Protein AF-I7LZS6-F1 (afdb_monomer)

Secondary structure (DSSP, 8-state):
-HHHHHHHHHHHHHHHHTT--------------------------------------------------------------PPPP----------HHHHHH-HHHHHHHHHHTTSS--------SSSSGGGSSSS--S-----S----------TTS--GGGPPSPSPPPPPB-------TTHHHH-SSTTTTTHHHHHHHS-TTGGGS-HHHHHS-HHHHGGGGG--HHHHHHHTS-HHHHHHHHHHHHHHHHHHHHTT-HHHHHHHHHHHHTTTSEEEE--HHHHHHHHHHHHHHHHHHHHHHHHHHHHHHHHHHHHHHHHTTS--------------S-HHHHHHHHHHHHHHHHHHHHHHHHHHHHHHHTTSSSSS-SS-TTHHHHHHHHHHHHSTT--HHHHHHHHHHHHHHHHHHHHHHHHHHHHHHHHHHHHS---------------------------------TTHHHHHHHHHHHHHHHHHHHHHTT-S------------HHHHHHHHHHHHTT----S--S---HHHHHHHHHHHHHHHHHHHHHHHHHHHTHHHH----TTTEEEE-STT---HHHHHHHHHHHHHHHHHHHHHHHHHT-HHHHHHHHHHHHHH-TT-HHHHHHHHHHHHTBTT--HHHHHHHHHHHHHHHHHHHH-HHHHT-HHHHHHTT-TTHHHHHHHHHHHHHHHHHHHHHHHHHHHHHHHHHHHHHHHHHHHHHHTT-PPPSHHHH-S-TTTHHHHHHHHHHHHHHHHHHHHHHHHTT-HHHHHHHHHHHHHHHHHHHHHHHHHH--TTSGGG-HHHHHHHHHTT--SSSHHHHHHHHHHHHHHHHHHHHT----HHHHHHHHHHHHHHHHHHHHHHHHHHHTS-THHHHHHHHHHHHHT-HHHHHHHHHHHHHHHHHHHHHHHHT------PPP--

Foldseek 3Di:
DVVVVVVVVVVVVVVVVVVDDDDDDDDDDDDDDDDDDDYDDDDDDDDDDDDDDDDDDDDDDDDDDDDDDDDDDDDDDDDDDDDDDDDDDDDDDDDVVRCVVDVVNVVVCVVVPPPDDDDDDDDDDPDPVVPPPPPPPDDDPPPPPDPDDPPPDDPPQDDPLQFFDAPDAFAFFAADADDDPCCLQLDPCSCVDPCPVVCVVVDPPQVPFFPVVVPDFPLQVCLQVVVPVVLVVLLPDALVSLVVQLSVLRSVLSNCVVVVVLVVSLNSLSSSLSSFKHKDFAPPPVVVVVVVVVVVVVVVVVVVVVVVVVVVVVVVVVVVVVCVVDDDDDDDDDDDDDDDDDPVPVVVVVVVVVVVVVVVVVVVVVVVVVVVVVPPPDDPDPDPPVVPVVVVVVVVVPPPPDDPVNVVVVVVVVVVVVVVVVVVVVVVVVVVVVVCVVVVPDDDDDDDDDDDDDDDDDDDDDDDDDDPPPPPPPVVVVVVVVVVVVVVVVVVVVVVVPDDDDDDDDDDDDDPVVVVVVVVVVVVVVVPPPDDPDDPDVVVVVVVVVVVVVVVVVVVVVVVVCVVCVSSVDNDGPVGIDMDRPPVDDDPVSVVSSLVSSLSSLQSSLVSCVSVSNLVSSLVSLVVSCVSVVLALSSLVSNLSSQLSHPLRALVSLVVNVVSLVSSVVSCVVDCLVVVDQSSVSSNVCNPVPVVSVVSVVSSVVSSVVNLVVLLVVVLVLLVVLLVVVVVCVVCVVVVHHDDPVVLVPDDPVVVCPLVLLLVQLSVLLVVVLVVCVVVVPVVVNVVSVVLNSLSVVLVSVLVVLVPDDLVPQVVPVSSVVSCVVSVPDSVPVVSVSSSVVVSVVSSVVSSVPDPHPVVSSVVSVVVVVVVVVVVVVVVVVVVVPPDCVVVVVVVVVCCVCVDPVNVVVVVVVVVVVVVVVVVVVVVVPPDPPDDDDDD

Structure (mmCIF, N/CA/C/O backbone):
data_AF-I7LZS6-F1
#
_entry.id   AF-I7LZS6-F1
#
loop_
_atom_site.group_PDB
_atom_site.id
_atom_site.type_symbol
_atom_site.label_atom_id
_atom_site.label_alt_id
_atom_site.label_comp_id
_atom_site.label_asym_id
_atom_site.label_entity_id
_atom_site.label_seq_id
_atom_site.pdbx_PDB_ins_code
_atom_site.Cartn_x
_atom_site.Cartn_y
_atom_site.Cartn_z
_atom_site.occupancy
_atom_site.B_iso_or_equiv
_atom_site.auth_seq_id
_atom_site.auth_comp_id
_atom_site.auth_asym_id
_atom_site.auth_atom_id
_atom_site.pdbx_PDB_model_num
ATOM 1 N N . MET A 1 1 ? -13.727 31.837 6.635 1.00 42.34 1 MET A N 1
ATOM 2 C CA . MET A 1 1 ? -14.604 32.737 5.846 1.00 42.34 1 MET A CA 1
ATOM 3 C C . MET A 1 1 ? -14.242 32.747 4.364 1.00 42.34 1 MET A C 1
ATOM 5 O O . MET A 1 1 ? -15.172 32.671 3.575 1.00 42.34 1 MET A O 1
ATOM 9 N N . SER A 1 2 ? -12.957 32.773 3.969 1.00 44.19 2 SER A N 1
ATOM 10 C CA . SER A 1 2 ? -12.529 32.636 2.556 1.00 44.19 2 SER A CA 1
ATOM 11 C C . SER A 1 2 ? -13.251 31.507 1.811 1.00 44.19 2 SER A C 1
ATOM 13 O O . SER A 1 2 ? -13.879 31.766 0.795 1.00 44.19 2 SER A O 1
ATOM 15 N N . PHE A 1 3 ? -13.297 30.309 2.397 1.00 35.56 3 PHE A N 1
ATOM 16 C CA . PHE A 1 3 ? -13.904 29.115 1.794 1.00 35.56 3 PHE A CA 1
ATOM 17 C C . PHE A 1 3 ? -15.393 29.250 1.398 1.00 35.56 3 PHE A C 1
ATOM 19 O O . PHE A 1 3 ? -15.853 28.566 0.489 1.00 35.56 3 PHE A O 1
ATOM 26 N N . GLN A 1 4 ? -16.166 30.134 2.049 1.00 41.03 4 GLN A N 1
ATOM 27 C CA . GLN A 1 4 ? -17.543 30.433 1.620 1.00 41.03 4 GLN A CA 1
ATOM 28 C C . GLN A 1 4 ? -17.563 31.420 0.450 1.00 41.03 4 GLN A C 1
ATOM 30 O O . GLN A 1 4 ? -18.271 31.170 -0.517 1.00 41.03 4 GLN A O 1
ATOM 35 N N . SER A 1 5 ? -16.722 32.459 0.481 1.00 46.31 5 SER A N 1
ATOM 36 C CA . SER A 1 5 ? -16.528 33.367 -0.660 1.00 46.31 5 SER A CA 1
ATOM 37 C C . SER A 1 5 ? -16.043 32.612 -1.904 1.00 46.31 5 SER A C 1
ATOM 39 O O . SER A 1 5 ? -16.536 32.841 -3.002 1.00 46.31 5 SER A O 1
ATOM 41 N N . GLU A 1 6 ? -15.126 31.657 -1.752 1.00 57.31 6 GLU A N 1
ATOM 42 C CA . GLU A 1 6 ? -14.638 30.809 -2.846 1.00 57.31 6 GLU A CA 1
ATOM 43 C C . GLU A 1 6 ? -15.743 29.888 -3.384 1.00 57.31 6 GLU A C 1
ATOM 45 O O . GLU A 1 6 ? -15.916 29.794 -4.599 1.00 57.31 6 GLU A O 1
ATOM 50 N N . LYS A 1 7 ? -16.560 29.282 -2.508 1.00 54.41 7 LYS A N 1
ATOM 51 C CA . LYS A 1 7 ? -17.720 28.470 -2.915 1.00 54.41 7 LYS A CA 1
ATOM 52 C C . LYS A 1 7 ? -18.797 29.298 -3.626 1.00 54.41 7 LYS A C 1
ATOM 54 O O . LYS A 1 7 ? -19.338 28.847 -4.632 1.00 54.41 7 LYS A O 1
ATOM 59 N N . GLU A 1 8 ? -19.088 30.505 -3.148 1.00 53.78 8 GLU A N 1
ATOM 60 C CA . GLU A 1 8 ? -20.055 31.425 -3.761 1.00 53.78 8 GLU A CA 1
ATOM 61 C C . GLU A 1 8 ? -19.551 31.945 -5.114 1.00 53.78 8 GLU A C 1
ATOM 63 O O . GLU A 1 8 ? -20.286 31.886 -6.098 1.00 53.78 8 GLU A O 1
ATOM 68 N N . ASN A 1 9 ? -18.275 32.335 -5.222 1.00 55.50 9 ASN A N 1
ATOM 69 C CA . ASN A 1 9 ? -17.659 32.702 -6.501 1.00 55.50 9 ASN A CA 1
ATOM 70 C C . ASN A 1 9 ? -17.608 31.520 -7.486 1.00 55.50 9 ASN A C 1
ATOM 72 O O . ASN A 1 9 ? -17.803 31.720 -8.685 1.00 55.50 9 ASN A O 1
ATOM 76 N N . PHE A 1 10 ? -17.386 30.287 -7.021 1.00 60.31 10 PHE A N 1
ATOM 77 C CA . PHE A 1 10 ? -17.415 29.091 -7.871 1.00 60.31 10 PHE A CA 1
ATOM 78 C C . PHE A 1 10 ? -18.826 28.799 -8.407 1.00 60.31 10 PHE A C 1
ATOM 80 O O . PHE A 1 10 ? -18.997 28.573 -9.606 1.00 60.31 10 PHE A O 1
ATOM 87 N N . ILE A 1 11 ? -19.850 28.882 -7.549 1.00 54.03 11 ILE A N 1
ATOM 88 C CA . ILE A 1 11 ? -21.259 28.737 -7.945 1.00 54.03 11 ILE A CA 1
ATOM 89 C C . ILE A 1 11 ? -21.671 29.858 -8.911 1.00 54.03 11 ILE A C 1
ATOM 91 O O . ILE A 1 11 ? -22.313 29.580 -9.922 1.00 54.03 11 ILE A O 1
ATOM 95 N N . GLN A 1 12 ? -21.252 31.103 -8.669 1.00 51.78 12 GLN A N 1
ATOM 96 C CA . GLN A 1 12 ? -21.543 32.227 -9.561 1.00 51.78 12 GLN A CA 1
ATOM 97 C C . GLN A 1 12 ? -20.891 32.045 -10.945 1.00 51.78 12 GLN A C 1
ATOM 99 O O . GLN A 1 12 ? -21.559 32.219 -11.961 1.00 51.78 12 GLN A O 1
ATOM 104 N N . ASN A 1 13 ? -19.631 31.593 -11.008 1.00 50.12 13 ASN A N 1
ATOM 105 C CA . ASN A 1 13 ? -18.961 31.266 -12.275 1.00 50.12 13 ASN A CA 1
ATOM 106 C C . ASN A 1 13 ? -19.637 30.107 -13.036 1.00 50.12 13 ASN A C 1
ATOM 108 O O . ASN A 1 13 ? -19.650 30.111 -14.268 1.00 50.12 13 ASN A O 1
ATOM 112 N N . LEU A 1 14 ? -20.218 29.126 -12.334 1.00 48.38 14 LEU A N 1
ATOM 113 C CA . LEU A 1 14 ? -21.037 28.075 -12.954 1.00 48.38 14 LEU A CA 1
ATOM 114 C C . LEU A 1 14 ? -22.351 28.634 -13.518 1.00 48.38 14 LEU A C 1
ATOM 116 O O . LEU A 1 14 ? -22.695 28.342 -14.662 1.00 48.38 14 LEU A O 1
ATOM 120 N N . VAL A 1 15 ? -23.050 29.475 -12.751 1.00 55.31 15 VAL A N 1
ATOM 121 C CA . VAL A 1 15 ? -24.301 30.128 -13.171 1.00 55.31 15 VAL A CA 1
ATOM 122 C C . VAL A 1 15 ? -24.087 31.038 -14.383 1.00 55.31 15 VAL A C 1
ATOM 124 O O . VAL A 1 15 ? -24.907 31.031 -15.298 1.00 55.31 15 VAL A O 1
ATOM 127 N N . ASP A 1 16 ? -22.988 31.790 -14.434 1.00 47.75 16 ASP A N 1
ATOM 128 C CA . ASP A 1 16 ? -22.730 32.704 -15.549 1.00 47.75 16 ASP A CA 1
ATOM 129 C C . ASP A 1 16 ? -22.165 31.992 -16.792 1.00 47.75 16 ASP A C 1
ATOM 131 O O . ASP A 1 16 ? -22.465 32.415 -17.910 1.00 47.75 16 ASP A O 1
ATOM 135 N N . ARG A 1 17 ? -21.487 30.840 -16.644 1.00 46.38 17 ARG A N 1
ATOM 136 C CA . ARG A 1 17 ? -21.234 29.917 -17.772 1.00 46.38 17 ARG A CA 1
ATOM 137 C C . ARG A 1 17 ? -22.526 29.321 -18.332 1.00 46.38 17 ARG A C 1
ATOM 139 O O . ARG A 1 17 ? -22.707 29.308 -19.546 1.00 46.38 17 ARG A O 1
ATOM 146 N N . ALA A 1 18 ? -23.454 28.904 -17.470 1.00 43.97 18 ALA A N 1
ATOM 147 C CA . ALA A 1 18 ? -24.757 28.368 -17.876 1.00 43.97 18 ALA A CA 1
ATOM 148 C C . ALA A 1 18 ? -25.680 29.405 -18.559 1.00 43.97 18 ALA A C 1
ATOM 150 O O . ALA A 1 18 ? -26.735 29.046 -19.075 1.00 43.97 18 ALA A O 1
ATOM 151 N N . ARG A 1 19 ? -25.303 30.692 -18.576 1.00 43.16 19 ARG A N 1
ATOM 152 C CA . ARG A 1 19 ? -26.095 31.800 -19.142 1.00 43.16 19 ARG A CA 1
ATOM 153 C C . ARG A 1 19 ? -25.705 32.230 -20.559 1.00 43.16 19 ARG A C 1
ATOM 155 O O . ARG A 1 19 ? -26.284 33.196 -21.053 1.00 43.16 19 ARG A O 1
ATOM 162 N N . GLY A 1 20 ? -24.774 31.527 -21.211 1.00 38.62 20 GLY A N 1
ATOM 163 C CA . GLY A 1 20 ? -24.638 31.509 -22.675 1.00 38.62 20 GLY A CA 1
ATOM 164 C C . GLY A 1 20 ? -24.562 32.878 -23.364 1.00 38.62 20 GLY A C 1
ATOM 165 O O . GLY A 1 20 ? -25.341 33.150 -24.275 1.00 38.62 20 GLY A O 1
ATOM 166 N N . LYS A 1 21 ? -23.641 33.754 -22.941 1.00 31.75 21 LYS A N 1
ATOM 167 C CA . LYS A 1 21 ? -23.394 35.048 -23.604 1.00 31.75 21 LYS A CA 1
ATOM 168 C C . LYS A 1 21 ? -22.015 35.096 -24.248 1.00 31.75 21 LYS A C 1
ATOM 170 O O . LYS A 1 21 ? -21.031 35.435 -23.595 1.00 31.75 21 LYS A O 1
ATOM 175 N N . ASN A 1 22 ? -21.977 34.809 -25.546 1.00 36.31 22 ASN A N 1
ATOM 176 C CA . ASN A 1 22 ? -20.806 35.058 -26.379 1.00 36.31 22 ASN A CA 1
ATOM 177 C C . ASN A 1 22 ? -20.503 36.562 -26.432 1.00 36.31 22 ASN A C 1
ATOM 179 O O . ASN A 1 22 ? -21.412 37.383 -26.559 1.00 36.31 22 ASN A O 1
ATOM 183 N N . TYR A 1 23 ? -19.217 36.901 -26.401 1.00 30.69 23 TYR A N 1
ATOM 184 C CA . TYR A 1 23 ? -18.709 38.199 -26.831 1.00 30.69 23 TYR A CA 1
ATOM 185 C C . TYR A 1 23 ? -17.521 37.965 -27.759 1.00 30.69 23 TYR A C 1
ATOM 187 O O . TYR A 1 23 ? -16.428 37.621 -27.309 1.00 30.69 23 TYR A O 1
ATOM 195 N N . ASP A 1 24 ? -17.745 38.154 -29.058 1.00 34.53 24 ASP A N 1
ATOM 196 C CA . ASP A 1 24 ? -16.666 38.214 -30.037 1.00 34.53 24 ASP A CA 1
ATOM 197 C C . ASP A 1 24 ? -15.739 39.397 -29.734 1.00 34.53 24 ASP A C 1
ATOM 199 O O . ASP A 1 24 ? -16.191 40.501 -29.415 1.00 34.53 24 ASP A O 1
ATOM 203 N N . SER A 1 25 ? -14.431 39.190 -29.885 1.00 30.09 25 SER A N 1
ATOM 204 C CA . SER A 1 25 ? -13.450 40.277 -29.889 1.00 30.09 25 SER A CA 1
ATOM 205 C C . SER A 1 25 ? -12.457 40.072 -31.029 1.00 30.09 25 SER A C 1
ATOM 207 O O . SER A 1 25 ? -11.604 39.190 -31.006 1.00 30.09 25 SER A O 1
ATOM 209 N N . ASN A 1 26 ? -12.606 40.880 -32.077 1.00 29.48 26 ASN A N 1
ATOM 210 C CA . ASN A 1 26 ? -11.745 40.855 -33.251 1.00 29.48 26 ASN A CA 1
ATOM 211 C C . ASN A 1 26 ? -11.574 42.293 -33.772 1.00 29.48 26 ASN A C 1
ATOM 213 O O . ASN A 1 26 ? -12.529 43.068 -33.746 1.00 29.48 26 ASN A O 1
ATOM 217 N N . SER A 1 27 ? -10.375 42.640 -34.260 1.00 28.91 27 SER A N 1
ATOM 218 C CA . SER A 1 27 ? -9.952 44.016 -34.615 1.00 28.91 27 SER A CA 1
ATOM 219 C C . SER A 1 27 ? -9.801 44.974 -33.395 1.00 28.91 27 SER A C 1
ATOM 221 O O . SER A 1 27 ? -10.458 44.807 -32.378 1.00 28.91 27 SER A O 1
ATOM 223 N N . THR A 1 28 ? -8.932 46.000 -33.372 1.00 28.56 28 THR A N 1
ATOM 224 C CA . THR A 1 28 ? -8.166 46.655 -34.458 1.00 28.56 28 THR A CA 1
ATOM 225 C C . THR A 1 28 ? -6.786 47.155 -33.985 1.00 28.56 28 THR A C 1
ATOM 227 O O . THR A 1 28 ? -6.570 47.384 -32.799 1.00 28.56 28 THR A O 1
ATOM 230 N N . LYS A 1 29 ? -5.861 47.385 -34.930 1.00 30.92 29 LYS A N 1
ATOM 231 C CA . LYS A 1 29 ? -4.573 48.089 -34.740 1.00 30.92 29 LYS A CA 1
ATOM 232 C C . LYS A 1 29 ? -4.753 49.599 -34.490 1.00 30.92 29 LYS A C 1
ATOM 234 O O . LYS A 1 29 ? -5.613 50.192 -35.135 1.00 30.92 29 LYS A O 1
ATOM 239 N N . SER A 1 30 ? -3.799 50.229 -33.797 1.00 26.92 30 SER A N 1
ATOM 240 C CA . SER A 1 30 ? -3.076 51.421 -34.303 1.00 26.92 30 SER A CA 1
ATOM 241 C C . SER A 1 30 ? -1.838 51.764 -33.452 1.00 26.92 30 SER A C 1
ATOM 243 O O . SER A 1 30 ? -1.676 51.285 -32.332 1.00 26.92 30 SER A O 1
ATOM 245 N N . GLU A 1 31 ? -0.931 52.563 -34.017 1.00 30.94 31 GLU A N 1
ATOM 246 C CA . GLU A 1 31 ? 0.273 53.103 -33.364 1.00 30.94 31 GLU A CA 1
ATOM 247 C C . GLU A 1 31 ? -0.015 54.469 -32.703 1.00 30.94 31 GLU A C 1
ATOM 249 O O . GLU A 1 31 ? -0.933 55.160 -33.142 1.00 30.94 31 GLU A O 1
ATOM 254 N N . LEU A 1 32 ? 0.818 54.923 -31.743 1.00 26.80 32 LEU A N 1
ATOM 255 C CA . LEU A 1 32 ? 1.656 56.140 -31.904 1.00 26.80 32 LEU A CA 1
ATOM 256 C C . LEU A 1 32 ? 2.418 56.604 -30.635 1.00 26.80 32 LEU A C 1
ATOM 258 O O . LEU A 1 32 ? 1.889 56.737 -29.540 1.00 26.80 32 LEU A O 1
ATOM 262 N N . THR A 1 33 ? 3.693 56.910 -30.882 1.00 29.58 33 THR A N 1
ATOM 263 C CA . THR A 1 33 ? 4.675 57.797 -30.213 1.00 29.58 33 THR A CA 1
ATOM 264 C C . THR A 1 33 ? 4.335 58.657 -28.976 1.00 29.58 33 THR A C 1
ATOM 266 O O . THR A 1 33 ? 3.347 59.382 -28.937 1.00 29.58 33 THR A O 1
ATOM 269 N N . HIS A 1 34 ? 5.349 58.762 -28.101 1.00 30.89 34 HIS A N 1
ATOM 270 C CA . HIS A 1 34 ? 5.691 59.871 -27.185 1.00 30.89 34 HIS A CA 1
ATOM 271 C C . HIS A 1 34 ? 4.971 61.234 -27.339 1.00 30.89 34 HIS A C 1
ATOM 273 O O . HIS A 1 34 ? 5.077 61.876 -28.388 1.00 30.89 34 HIS A O 1
ATOM 279 N N . LYS A 1 35 ? 4.584 61.824 -26.192 1.00 28.56 35 LYS A N 1
ATOM 280 C CA . LYS A 1 35 ? 5.120 63.135 -25.745 1.00 28.56 35 LYS A CA 1
ATOM 281 C C . LYS A 1 35 ? 4.900 63.409 -24.250 1.00 28.56 35 LYS A C 1
ATOM 283 O O . LYS A 1 35 ? 4.022 62.831 -23.624 1.00 28.56 35 LYS A O 1
ATOM 288 N N . ASN A 1 36 ? 5.724 64.300 -23.693 1.00 31.61 36 ASN A N 1
ATOM 289 C CA . ASN A 1 36 ? 5.652 64.760 -22.300 1.00 31.61 36 ASN A CA 1
ATOM 290 C C . ASN A 1 36 ? 4.546 65.809 -22.106 1.00 31.61 36 ASN A C 1
ATOM 292 O O . ASN A 1 36 ? 4.428 66.697 -22.952 1.00 31.61 36 ASN A O 1
ATOM 296 N N . MET A 1 37 ? 3.922 65.858 -20.923 1.00 26.47 37 MET A N 1
ATOM 297 C CA . MET A 1 37 ? 3.641 67.139 -20.252 1.00 26.47 37 MET A CA 1
ATOM 298 C C . MET A 1 37 ? 3.511 66.996 -18.722 1.00 26.47 37 MET A C 1
ATOM 300 O O . MET A 1 37 ? 3.674 65.901 -18.193 1.00 26.47 37 MET A O 1
ATOM 304 N N . LYS A 1 38 ? 3.358 68.126 -18.014 1.00 30.02 38 LYS A N 1
ATOM 305 C CA . LYS A 1 38 ? 3.457 68.259 -16.546 1.00 30.02 38 LYS A CA 1
ATOM 306 C C . LYS A 1 38 ? 2.114 68.642 -15.911 1.00 30.02 38 LYS A C 1
ATOM 308 O O . LYS A 1 38 ? 1.359 69.379 -16.537 1.00 30.02 38 LYS A O 1
ATOM 313 N N . GLY A 1 39 ? 1.969 68.336 -14.619 1.00 27.84 39 GLY A N 1
ATOM 314 C CA . GLY A 1 39 ? 0.964 68.923 -13.719 1.00 27.84 39 GLY A CA 1
ATOM 315 C C . GLY A 1 39 ? -0.399 68.219 -13.747 1.00 27.84 39 GLY A C 1
ATOM 316 O O . GLY A 1 39 ? -0.687 67.488 -14.689 1.00 27.84 39 GLY A O 1
ATOM 317 N N . SER A 1 40 ? -1.250 68.395 -12.736 1.00 27.92 40 SER A N 1
ATOM 318 C CA . SER A 1 40 ? -1.052 69.076 -11.437 1.00 27.92 40 SER A CA 1
ATOM 319 C C . SER A 1 40 ? -2.035 68.522 -10.394 1.00 27.92 40 SER A C 1
ATOM 321 O O . SER A 1 40 ? -2.967 67.808 -10.754 1.00 27.92 40 SER A O 1
ATOM 323 N N . GLU A 1 41 ? -1.806 68.828 -9.117 1.00 30.72 41 GLU A N 1
ATOM 324 C CA . GLU A 1 41 ? -2.663 68.425 -7.990 1.00 30.72 41 GLU A CA 1
ATOM 325 C C . GLU A 1 41 ? -3.997 69.208 -7.951 1.00 30.72 41 GLU A C 1
ATOM 327 O O . GLU A 1 41 ? -4.042 70.334 -8.444 1.00 30.72 41 GLU A O 1
ATOM 332 N N . ASP A 1 42 ? -5.020 68.581 -7.344 1.00 35.25 42 ASP A N 1
ATOM 333 C CA . ASP A 1 42 ? -6.310 69.090 -6.812 1.00 35.25 42 ASP A CA 1
ATOM 334 C C . ASP A 1 42 ? -7.236 69.928 -7.750 1.00 35.25 42 ASP A C 1
ATOM 336 O O . ASP A 1 42 ? -6.805 70.789 -8.506 1.00 35.25 42 ASP A O 1
ATOM 340 N N . ASP A 1 43 ? -8.569 69.751 -7.787 1.00 30.53 43 ASP A N 1
ATOM 341 C CA . ASP A 1 43 ? -9.483 69.835 -6.634 1.00 30.53 43 ASP A CA 1
ATOM 342 C C . ASP A 1 43 ? -10.947 69.380 -6.958 1.00 30.53 43 ASP A C 1
ATOM 344 O O . ASP A 1 43 ? -11.482 69.733 -8.009 1.00 30.53 43 ASP A O 1
ATOM 348 N N . CYS A 1 44 ? -11.618 68.715 -5.995 1.00 24.67 44 CYS A N 1
ATOM 349 C CA . CYS A 1 44 ? -13.088 68.682 -5.742 1.00 24.67 44 CYS A CA 1
ATOM 350 C C . CYS A 1 44 ? -14.114 68.237 -6.840 1.00 24.67 44 CYS A C 1
ATOM 352 O O . CYS A 1 44 ? -13.734 67.927 -7.966 1.00 24.67 44 CYS A O 1
ATOM 354 N N . PRO A 1 45 ? -15.458 68.221 -6.575 1.00 51.62 45 PRO A N 1
ATOM 355 C CA . PRO A 1 45 ? -16.213 68.231 -5.291 1.00 51.62 45 PRO A CA 1
ATOM 356 C C . PRO A 1 45 ? -17.379 67.193 -5.175 1.00 51.62 45 PRO A C 1
ATOM 358 O O . PRO A 1 45 ? -18.002 66.861 -6.177 1.00 51.62 45 PRO A O 1
ATOM 361 N N . TYR A 1 46 ? -17.811 66.809 -3.953 1.00 29.72 46 TYR A N 1
ATOM 362 C CA . TYR A 1 46 ? -19.132 67.184 -3.359 1.00 29.72 46 TYR A CA 1
ATOM 363 C C . TYR A 1 46 ? -19.435 66.556 -1.971 1.00 29.72 46 TYR A C 1
ATOM 365 O O . TYR A 1 46 ? -18.865 65.551 -1.564 1.00 29.72 46 TYR A O 1
ATOM 373 N N . LEU A 1 47 ? -20.351 67.205 -1.239 1.00 33.97 47 LEU A N 1
ATOM 374 C CA . LEU A 1 47 ? -20.816 66.936 0.142 1.00 33.97 47 LEU A CA 1
ATOM 375 C C . LEU A 1 47 ? -22.206 66.214 0.138 1.00 33.97 47 LEU A C 1
ATOM 377 O O . LEU A 1 47 ? -22.749 65.997 -0.938 1.00 33.97 47 LEU A O 1
ATOM 381 N N . GLN A 1 48 ? -22.884 65.833 1.243 1.00 32.03 48 GLN A N 1
ATOM 382 C CA . GLN A 1 48 ? -23.133 66.603 2.480 1.00 32.03 48 GLN A CA 1
ATOM 383 C C . GLN A 1 48 ? -23.865 65.819 3.611 1.00 32.03 48 GLN A C 1
ATOM 385 O O . GLN A 1 48 ? -24.458 64.778 3.358 1.00 32.03 48 GLN A O 1
ATOM 390 N N . ASN A 1 49 ? -23.924 66.436 4.813 1.00 28.78 49 ASN A N 1
ATOM 391 C CA . ASN A 1 49 ? -24.691 66.101 6.047 1.00 28.78 49 ASN A CA 1
ATOM 392 C C . ASN A 1 49 ? -24.027 65.104 7.042 1.00 28.78 49 ASN A C 1
ATOM 394 O O . ASN A 1 49 ? -23.448 64.120 6.614 1.00 28.78 49 ASN A O 1
ATOM 398 N N . ASN A 1 50 ? -24.062 65.289 8.381 1.00 29.03 50 ASN A N 1
ATOM 399 C CA . ASN A 1 50 ? -24.623 66.391 9.202 1.00 29.03 50 ASN A CA 1
ATOM 400 C C . ASN A 1 50 ? -23.849 66.662 10.535 1.00 29.03 50 ASN A C 1
ATOM 402 O O . ASN A 1 50 ? -22.797 66.074 10.760 1.00 29.03 50 ASN A O 1
ATOM 406 N N . LYS A 1 51 ? -24.286 67.637 11.363 1.00 38.69 51 LYS A N 1
ATOM 407 C CA . LYS A 1 51 ? -23.510 68.303 12.463 1.00 38.69 51 LYS A CA 1
ATOM 408 C C . LYS A 1 51 ? -24.427 68.583 13.708 1.00 38.69 51 LYS A C 1
ATOM 410 O O . LYS A 1 51 ? -25.622 68.358 13.575 1.00 38.69 51 LYS A O 1
ATOM 415 N N . LYS A 1 52 ? -24.063 69.101 14.912 1.00 36.88 52 LYS A N 1
ATOM 416 C CA . LYS A 1 52 ? -22.839 69.715 15.519 1.00 36.88 52 LYS A CA 1
ATOM 417 C C . LYS A 1 52 ? -22.946 69.833 17.083 1.00 36.88 52 LYS A C 1
ATOM 419 O O . LYS A 1 52 ? -23.853 70.533 17.523 1.00 36.88 52 LYS A O 1
ATOM 424 N N . ALA A 1 53 ? -22.021 69.317 17.921 1.00 31.38 53 ALA A N 1
ATOM 425 C CA . ALA A 1 53 ? -21.876 69.688 19.366 1.00 31.38 53 ALA A CA 1
ATOM 426 C C . ALA A 1 53 ? -20.582 69.132 20.039 1.00 31.38 53 ALA A C 1
ATOM 428 O O . ALA A 1 53 ? -20.044 68.166 19.512 1.00 31.38 53 ALA A O 1
ATOM 429 N N . LYS A 1 54 ? -20.100 69.574 21.227 1.00 36.44 54 LYS A N 1
ATOM 430 C CA . LYS A 1 54 ? -19.757 70.935 21.744 1.00 36.44 54 LYS A CA 1
ATOM 431 C C . LYS A 1 54 ? -18.994 70.839 23.108 1.00 36.44 54 LYS A C 1
ATOM 433 O O . LYS A 1 54 ? -19.390 70.036 23.936 1.00 36.44 54 LYS A O 1
ATOM 438 N N . ASP A 1 55 ? -18.026 71.742 23.346 1.00 31.89 55 ASP A N 1
ATOM 439 C CA . ASP A 1 55 ? -17.571 72.311 24.652 1.00 31.89 55 ASP A CA 1
ATOM 440 C C . ASP A 1 55 ? -16.755 71.530 25.748 1.00 31.89 55 ASP A C 1
ATOM 442 O O . ASP A 1 55 ? -17.145 70.478 26.233 1.00 31.89 55 ASP A O 1
ATOM 446 N N . VAL A 1 56 ? -15.717 72.237 26.267 1.00 30.66 56 VAL A N 1
ATOM 447 C CA . VAL A 1 56 ? -15.321 72.431 27.706 1.00 30.66 56 VAL A CA 1
ATOM 448 C C . VAL A 1 56 ? -14.181 71.616 28.412 1.00 30.66 56 VAL A C 1
ATOM 450 O O . VAL A 1 56 ? -14.394 70.721 29.215 1.00 30.66 56 VAL A O 1
ATOM 453 N N . THR A 1 57 ? -12.947 72.141 28.247 1.00 30.98 57 THR A N 1
ATOM 454 C CA . THR A 1 57 ? -11.887 72.477 29.259 1.00 30.98 57 THR A CA 1
ATOM 455 C C . THR A 1 57 ? -11.043 71.464 30.081 1.00 30.98 57 THR A C 1
ATOM 457 O O . THR A 1 57 ? -11.583 70.627 30.788 1.00 30.98 57 THR A O 1
ATOM 460 N N . LYS A 1 58 ? -9.744 71.844 30.215 1.00 28.83 58 LYS A N 1
ATOM 461 C CA . LYS A 1 58 ? -8.787 71.692 31.360 1.00 28.83 58 LYS A CA 1
ATOM 462 C C . LYS A 1 58 ? -8.190 70.299 31.677 1.00 28.83 58 LYS A C 1
ATOM 464 O O . LYS A 1 58 ? -8.857 69.300 31.483 1.00 28.83 58 LYS A O 1
ATOM 469 N N . SER A 1 59 ? -6.986 70.164 32.270 1.00 29.16 59 SER A N 1
ATOM 470 C CA . SER A 1 59 ? -5.734 70.981 32.306 1.00 29.16 59 SER A CA 1
ATOM 471 C C . SER A 1 59 ? -4.658 70.287 33.178 1.00 29.16 59 SER A C 1
ATOM 473 O O . SER A 1 59 ? -5.054 69.583 34.098 1.00 29.16 59 SER A O 1
ATOM 475 N N . GLN A 1 60 ? -3.366 70.648 33.019 1.00 28.64 60 GLN A N 1
ATOM 476 C CA . GLN A 1 60 ? -2.223 70.333 33.925 1.00 28.64 60 GLN A CA 1
ATOM 477 C C . GLN A 1 60 ? -1.739 68.852 33.902 1.00 28.64 60 GLN A C 1
ATOM 479 O O . GLN A 1 60 ? -2.544 67.960 33.677 1.00 28.64 60 GLN A O 1
ATOM 484 N N . ASN A 1 61 ? -0.449 68.504 34.079 1.00 28.41 61 ASN A N 1
ATOM 485 C CA . ASN A 1 61 ? 0.768 69.299 34.351 1.00 28.41 61 ASN A CA 1
ATOM 486 C C . ASN A 1 61 ? 2.056 68.648 33.764 1.00 28.41 61 ASN A C 1
ATOM 488 O O . ASN A 1 61 ? 2.082 67.451 33.496 1.00 28.41 61 ASN A O 1
ATOM 492 N N . LEU A 1 62 ? 3.122 69.450 33.619 1.00 30.52 62 LEU A N 1
ATOM 493 C CA . LEU A 1 62 ? 4.540 69.045 33.422 1.00 30.52 62 LEU A CA 1
ATOM 494 C C . LEU A 1 62 ? 5.250 68.888 34.812 1.00 30.52 62 LEU A C 1
ATOM 496 O O . LEU A 1 62 ? 4.549 69.140 35.799 1.00 30.52 62 LEU A O 1
ATOM 500 N N . PRO A 1 63 ? 6.563 68.536 34.971 1.00 44.94 63 PRO A N 1
ATOM 501 C CA . PRO A 1 63 ? 7.694 68.671 34.024 1.00 44.94 63 PRO A CA 1
ATOM 502 C C . PRO A 1 63 ? 8.730 67.509 33.961 1.00 44.94 63 PRO A C 1
ATOM 504 O O . PRO A 1 63 ? 8.623 66.507 34.661 1.00 44.94 63 PRO A O 1
ATOM 507 N N . LEU A 1 64 ? 9.771 67.693 33.131 1.00 34.56 64 LEU A N 1
ATOM 508 C CA . LEU A 1 64 ? 11.079 67.013 33.225 1.00 34.56 64 LEU A CA 1
ATOM 509 C C . LEU A 1 64 ? 12.013 67.760 34.200 1.00 34.56 64 LEU A C 1
ATOM 511 O O . LEU A 1 64 ? 11.831 68.960 34.404 1.00 34.56 64 LEU A O 1
ATOM 515 N N . GLN A 1 65 ? 13.085 67.102 34.667 1.00 29.00 65 GLN A N 1
ATOM 516 C CA . GLN A 1 65 ? 14.327 67.793 35.050 1.00 29.00 65 GLN A CA 1
ATOM 517 C C . GLN A 1 65 ? 15.589 66.913 34.863 1.00 29.00 65 GLN A C 1
ATOM 519 O O . GLN A 1 65 ? 15.837 65.997 35.635 1.00 29.00 65 GLN A O 1
ATOM 524 N N . GLU A 1 66 ? 16.280 67.156 33.742 1.00 32.06 66 GLU A N 1
ATOM 525 C CA . GLU A 1 66 ? 17.721 67.468 33.567 1.00 32.06 66 GLU A CA 1
ATOM 526 C C . GLU A 1 66 ? 18.850 66.931 34.492 1.00 32.06 66 GLU A C 1
ATOM 528 O O . GLU A 1 66 ? 18.701 66.880 35.708 1.00 32.06 66 GLU A O 1
ATOM 533 N N . ILE A 1 67 ? 20.047 66.789 33.867 1.00 30.83 67 ILE A N 1
ATOM 534 C CA . ILE A 1 67 ? 21.427 66.895 34.435 1.00 30.83 67 ILE A CA 1
ATOM 535 C C . ILE A 1 67 ? 21.923 65.649 35.235 1.00 30.83 67 ILE A C 1
ATOM 537 O O . ILE A 1 67 ? 21.133 64.996 35.904 1.00 30.83 67 ILE A O 1
ATOM 541 N N . GLU A 1 68 ? 23.185 65.170 35.169 1.00 27.92 68 GLU A N 1
ATOM 542 C CA . GLU A 1 68 ? 24.477 65.708 34.661 1.00 27.92 68 GLU A CA 1
ATOM 543 C C . GLU A 1 68 ? 25.384 64.623 33.997 1.00 27.92 68 GLU A C 1
ATOM 545 O O . GLU A 1 68 ? 25.107 63.427 34.096 1.00 27.92 68 GLU A O 1
ATOM 550 N N . ASP A 1 69 ? 26.491 65.026 33.352 1.00 34.16 69 ASP A N 1
ATOM 551 C CA . ASP A 1 69 ? 27.520 64.151 32.740 1.00 34.16 69 ASP A CA 1
ATOM 552 C C . ASP A 1 69 ? 28.526 63.532 33.747 1.00 34.16 69 ASP A C 1
ATOM 554 O O . ASP A 1 69 ? 28.713 64.080 34.833 1.00 34.16 69 ASP A O 1
ATOM 558 N N . ASN A 1 70 ? 29.290 62.486 33.348 1.00 29.62 70 ASN A N 1
ATOM 559 C CA . ASN A 1 70 ? 30.778 62.547 33.324 1.00 29.62 70 ASN A CA 1
ATOM 560 C C . ASN A 1 70 ? 31.547 61.306 32.774 1.00 29.62 70 ASN A C 1
ATOM 562 O O . ASN A 1 70 ? 31.598 60.248 33.390 1.00 29.62 70 ASN A O 1
ATOM 566 N N . SER A 1 71 ? 32.344 61.567 31.728 1.00 31.30 71 SER A N 1
ATOM 567 C CA . SER A 1 71 ? 33.769 61.190 31.562 1.00 31.30 71 SER A CA 1
ATOM 568 C C . SER A 1 71 ? 34.269 59.737 31.303 1.00 31.30 71 SER A C 1
ATOM 570 O O . SER A 1 71 ? 34.129 58.844 32.130 1.00 31.30 71 SER A O 1
ATOM 572 N N . ASN A 1 72 ? 35.093 59.648 30.238 1.00 28.61 72 ASN A N 1
ATOM 573 C CA . ASN A 1 72 ? 36.353 58.880 30.066 1.00 28.61 72 ASN A CA 1
ATOM 574 C C . ASN A 1 72 ? 36.390 57.419 29.536 1.00 28.61 72 ASN A C 1
ATOM 576 O O . ASN A 1 72 ? 35.984 56.499 30.226 1.00 28.61 72 ASN A O 1
ATOM 580 N N . LEU A 1 73 ? 37.079 57.280 28.379 1.00 29.64 73 LEU A N 1
ATOM 581 C CA . LEU A 1 73 ? 38.102 56.279 27.957 1.00 29.64 73 LEU A CA 1
ATOM 582 C C . LEU A 1 73 ? 37.779 54.750 28.048 1.00 29.64 73 LEU A C 1
ATOM 584 O O . LEU A 1 73 ? 37.206 54.282 29.017 1.00 29.64 73 LEU A O 1
ATOM 588 N N . ASP A 1 74 ? 38.187 53.874 27.111 1.00 27.88 74 ASP A N 1
ATOM 589 C CA . ASP A 1 74 ? 39.097 54.053 25.963 1.00 27.88 74 ASP A CA 1
ATOM 590 C C . ASP A 1 74 ? 38.911 53.022 24.812 1.00 27.88 74 ASP A C 1
ATOM 592 O O . ASP A 1 74 ? 38.409 51.921 25.009 1.00 27.88 74 ASP A O 1
ATOM 596 N N . THR A 1 75 ? 39.419 53.371 23.623 1.00 29.11 75 THR A N 1
ATOM 597 C CA . THR A 1 75 ? 39.832 52.508 22.479 1.00 29.11 75 THR A CA 1
ATOM 598 C C . THR A 1 75 ? 39.000 51.302 21.956 1.00 29.11 75 THR A C 1
ATOM 600 O O . THR A 1 75 ? 39.019 50.210 22.519 1.00 29.11 75 THR A O 1
ATOM 603 N N . SER A 1 76 ? 38.647 51.413 20.658 1.00 30.62 76 SER A N 1
ATOM 604 C CA . SER A 1 76 ? 38.860 50.421 19.560 1.00 30.62 76 SER A CA 1
ATOM 605 C C . SER A 1 76 ? 37.710 49.518 19.037 1.00 30.62 76 SER A C 1
ATOM 607 O O . SER A 1 76 ? 36.652 49.385 19.635 1.00 30.62 76 SER A O 1
ATOM 609 N N . ALA A 1 77 ? 37.967 48.933 17.850 1.00 28.94 77 ALA A N 1
ATOM 610 C CA . ALA A 1 77 ? 37.179 47.941 17.091 1.00 28.94 77 ALA A CA 1
ATOM 611 C C . ALA A 1 77 ? 35.799 48.367 16.522 1.00 28.94 77 ALA A C 1
ATOM 613 O O . ALA A 1 77 ? 34.750 47.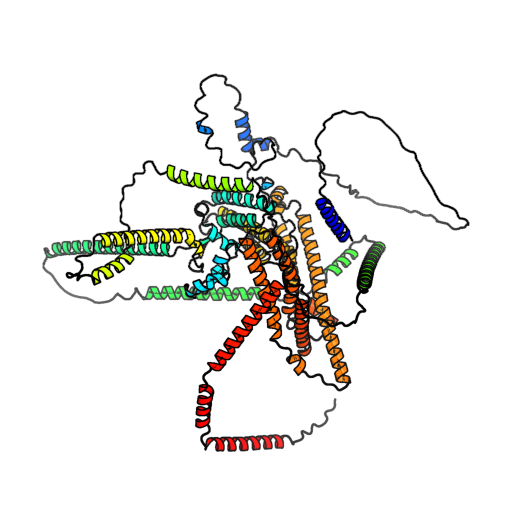904 16.960 1.00 28.94 77 ALA A O 1
ATOM 614 N N . SER A 1 78 ? 35.788 49.155 15.435 1.00 30.11 78 SER A N 1
ATOM 615 C CA . SER A 1 78 ? 34.573 49.357 14.622 1.00 30.11 78 SER A CA 1
ATOM 616 C C . SER A 1 78 ? 34.392 48.282 13.543 1.00 30.11 78 SER A C 1
ATOM 618 O O . SER A 1 78 ? 35.326 48.035 12.779 1.00 30.11 78 SER A O 1
ATOM 620 N N . SER A 1 79 ? 33.161 47.813 13.323 1.00 28.73 79 SER A N 1
ATOM 621 C CA . SER A 1 79 ? 32.659 47.565 11.960 1.00 28.73 79 SER A CA 1
ATOM 622 C C . SER A 1 79 ? 31.128 47.659 11.920 1.00 28.73 79 SER A C 1
ATOM 624 O O . SER A 1 79 ? 30.450 47.123 12.789 1.00 28.73 79 SER A O 1
ATOM 626 N N . ASN A 1 80 ? 30.583 48.381 10.936 1.00 28.97 80 ASN A N 1
ATOM 627 C CA . ASN A 1 80 ? 29.136 48.542 10.758 1.00 28.97 80 ASN A CA 1
ATOM 628 C C . ASN A 1 80 ? 28.579 47.434 9.856 1.00 28.97 80 ASN A C 1
ATOM 630 O O . ASN A 1 80 ? 29.046 47.271 8.726 1.00 28.97 80 ASN A O 1
ATOM 634 N N . THR A 1 81 ? 27.527 46.746 10.298 1.00 29.44 81 THR A N 1
ATOM 635 C CA . THR A 1 81 ? 26.811 45.756 9.481 1.00 29.44 81 THR A CA 1
ATOM 636 C C . THR A 1 81 ? 25.945 46.456 8.429 1.00 29.44 81 THR A C 1
ATOM 638 O O . THR A 1 81 ? 24.806 46.840 8.688 1.00 29.44 81 THR A O 1
ATOM 641 N N . LEU A 1 82 ? 26.487 46.654 7.224 1.00 31.09 82 LEU A N 1
ATOM 642 C CA . LEU A 1 82 ? 25.730 47.191 6.090 1.00 31.09 82 LEU A CA 1
ATOM 643 C C . LEU A 1 82 ? 24.840 46.120 5.446 1.00 31.09 82 LEU A C 1
ATOM 645 O O . LEU A 1 82 ? 25.280 45.005 5.173 1.00 31.09 82 LEU A O 1
ATOM 649 N N . ILE A 1 83 ? 23.599 46.504 5.141 1.00 35.50 83 ILE A N 1
ATOM 650 C CA . ILE A 1 83 ? 22.609 45.668 4.450 1.00 35.50 83 ILE A CA 1
ATOM 651 C C . ILE A 1 83 ? 23.143 45.273 3.056 1.00 35.50 83 ILE A C 1
ATOM 653 O O . ILE A 1 83 ? 23.427 46.169 2.249 1.00 35.50 83 ILE A O 1
ATOM 657 N N . PRO A 1 84 ? 23.253 43.971 2.722 1.00 31.27 84 PRO A N 1
ATOM 658 C CA . PRO A 1 84 ? 23.681 43.542 1.396 1.00 31.27 84 PRO A CA 1
ATOM 659 C C . PRO A 1 84 ? 22.595 43.849 0.356 1.00 31.27 84 PRO A C 1
ATOM 661 O O . PRO A 1 84 ? 21.445 43.429 0.479 1.00 31.27 84 PRO A O 1
ATOM 664 N N . LYS A 1 85 ? 22.964 44.588 -0.694 1.00 34.75 85 LYS A N 1
ATOM 665 C CA . LYS A 1 85 ? 22.089 44.853 -1.846 1.00 34.75 85 LYS A CA 1
ATOM 666 C C . LYS A 1 85 ? 22.128 43.690 -2.842 1.00 34.75 85 LYS A C 1
ATOM 668 O O . LYS A 1 85 ? 23.106 42.952 -2.915 1.00 34.75 85 LYS A O 1
ATOM 673 N N . SER A 1 86 ? 21.064 43.578 -3.635 1.00 32.97 86 SER A N 1
ATOM 674 C CA . SER A 1 86 ? 20.850 42.575 -4.689 1.00 32.97 86 SER A CA 1
ATOM 675 C C . SER A 1 86 ? 22.081 42.283 -5.561 1.00 32.97 86 SER A C 1
ATOM 677 O O . SER A 1 86 ? 22.697 43.209 -6.095 1.00 32.97 86 SER A O 1
ATOM 679 N N . HIS A 1 87 ? 22.372 40.998 -5.791 1.00 31.31 87 HIS A N 1
ATOM 680 C CA . HIS A 1 87 ? 23.434 40.564 -6.703 1.00 31.31 87 HIS A CA 1
ATOM 681 C C . HIS A 1 87 ? 23.202 41.036 -8.155 1.00 31.31 87 HIS A C 1
ATOM 683 O O . HIS A 1 87 ? 22.072 40.982 -8.646 1.00 31.31 87 HIS A O 1
ATOM 689 N N . PRO A 1 88 ? 24.262 41.438 -8.885 1.00 38.91 88 PRO A N 1
ATOM 690 C CA . PRO A 1 88 ? 24.174 41.754 -10.307 1.00 38.91 88 PRO A CA 1
ATOM 691 C C . PRO A 1 88 ? 24.072 40.487 -11.172 1.00 38.91 88 PRO A C 1
ATOM 693 O O . PRO A 1 88 ? 24.592 39.425 -10.828 1.00 38.91 88 PRO A O 1
ATOM 696 N N . VAL A 1 89 ? 23.448 40.617 -12.346 1.00 37.91 89 VAL A N 1
ATOM 697 C CA . VAL A 1 89 ? 23.290 39.523 -13.319 1.00 37.91 89 VAL A CA 1
ATOM 698 C C . VAL A 1 89 ? 24.648 39.118 -13.906 1.00 37.91 89 VAL A C 1
ATOM 700 O O . VAL A 1 89 ? 25.205 39.820 -14.751 1.00 37.91 89 VAL A O 1
ATOM 703 N N . ILE A 1 90 ? 25.165 37.955 -13.500 1.00 35.19 90 ILE A N 1
ATOM 704 C CA . ILE A 1 90 ? 26.432 37.406 -14.003 1.00 35.19 90 ILE A CA 1
ATOM 705 C C . ILE A 1 90 ? 26.235 36.851 -15.422 1.00 35.19 90 ILE A C 1
ATOM 707 O O . ILE A 1 90 ? 25.845 35.699 -15.615 1.00 35.19 90 ILE A O 1
ATOM 711 N N . LYS A 1 91 ? 26.547 37.669 -16.431 1.00 42.34 91 LYS A N 1
ATOM 712 C CA . LYS A 1 91 ? 26.839 37.211 -17.799 1.00 42.34 91 LYS A CA 1
ATOM 713 C C . LYS A 1 91 ? 28.357 37.136 -17.990 1.00 42.34 91 LYS A C 1
ATOM 715 O O . LYS A 1 91 ? 29.083 37.946 -17.428 1.00 42.34 91 LYS A O 1
ATOM 720 N N . ASN A 1 92 ? 28.797 36.189 -18.824 1.00 49.19 92 ASN A N 1
ATOM 721 C CA . ASN A 1 92 ? 30.192 35.812 -19.109 1.00 49.19 92 ASN A CA 1
ATOM 722 C C . ASN A 1 92 ? 30.882 35.042 -17.962 1.00 49.19 92 ASN A C 1
ATOM 724 O O . ASN A 1 92 ? 31.248 35.609 -16.938 1.00 49.19 92 ASN A O 1
ATOM 728 N N . ARG A 1 93 ? 31.091 33.729 -18.158 1.00 51.94 93 ARG A N 1
ATOM 729 C CA . ARG A 1 93 ? 31.799 32.848 -17.203 1.00 51.94 93 ARG A CA 1
ATOM 730 C C . ARG A 1 93 ? 32.731 31.811 -17.859 1.00 51.94 93 ARG A C 1
ATOM 732 O O . ARG A 1 93 ? 32.995 30.769 -17.275 1.00 51.94 93 ARG A O 1
ATOM 739 N N . PHE A 1 94 ? 33.236 32.116 -19.056 1.00 57.75 94 PHE A N 1
ATOM 740 C CA . PHE A 1 94 ? 34.303 31.359 -19.722 1.00 57.75 94 PHE A CA 1
ATOM 741 C C . PHE A 1 94 ? 35.361 32.329 -20.241 1.00 57.75 94 PHE A C 1
ATOM 743 O O . PHE A 1 94 ? 35.033 33.218 -21.035 1.00 57.75 94 PHE A O 1
ATOM 750 N N . ASN A 1 95 ? 36.610 32.145 -19.810 1.00 73.44 95 ASN A N 1
ATOM 751 C CA . ASN A 1 95 ? 37.759 32.827 -20.395 1.00 73.44 95 ASN A CA 1
ATOM 752 C C . ASN A 1 95 ? 37.968 32.289 -21.822 1.00 73.44 95 ASN A C 1
ATOM 754 O O . ASN A 1 95 ? 37.626 31.141 -22.118 1.00 73.44 95 ASN A O 1
ATOM 758 N N . ASP A 1 96 ? 38.527 33.084 -22.730 1.00 73.06 96 ASP A N 1
ATOM 759 C CA . ASP A 1 96 ? 38.763 32.636 -24.107 1.00 73.06 96 ASP A CA 1
ATOM 760 C C . ASP A 1 96 ? 39.741 31.448 -24.166 1.00 73.06 96 ASP A C 1
ATOM 762 O O . ASP A 1 96 ? 39.556 30.539 -24.973 1.00 73.06 96 ASP A O 1
ATOM 766 N N . GLN A 1 97 ? 40.667 31.350 -23.205 1.00 71.50 97 GLN A N 1
ATOM 767 C CA . GLN A 1 97 ? 41.526 30.172 -23.016 1.00 71.50 97 GLN A CA 1
ATOM 768 C C . GLN A 1 97 ? 40.752 28.869 -22.723 1.00 71.50 97 GLN A C 1
ATOM 770 O O . GLN A 1 97 ? 41.221 27.786 -23.079 1.00 71.50 97 GLN A O 1
ATOM 775 N N . ASP A 1 98 ? 39.573 28.942 -22.096 1.00 69.81 98 ASP A N 1
ATOM 776 C CA . ASP A 1 98 ? 38.731 27.767 -21.826 1.00 69.81 98 ASP A CA 1
ATOM 777 C C . ASP A 1 98 ? 37.961 27.358 -23.086 1.00 69.81 98 ASP A C 1
ATOM 779 O O . ASP A 1 98 ? 37.861 26.171 -23.415 1.00 69.81 98 ASP A O 1
ATOM 783 N N . LYS A 1 99 ? 37.488 28.354 -23.850 1.00 73.69 99 LYS A N 1
ATOM 784 C CA . LYS A 1 99 ? 36.847 28.152 -25.158 1.00 73.69 99 LYS A CA 1
ATOM 785 C C . LYS A 1 99 ? 37.813 27.483 -26.137 1.00 73.69 99 LYS A C 1
ATOM 787 O O . LYS A 1 99 ? 37.413 26.578 -26.858 1.00 73.69 99 LYS A O 1
ATOM 792 N N . GLU A 1 100 ? 39.093 27.855 -26.124 1.00 73.81 100 GLU A N 1
ATOM 793 C CA . GLU A 1 100 ? 40.114 27.230 -26.976 1.00 73.81 100 GLU A CA 1
ATOM 794 C C . GLU A 1 100 ? 40.521 25.818 -26.539 1.00 73.81 100 GLU A C 1
ATOM 796 O O . GLU A 1 100 ? 40.932 25.011 -27.376 1.00 73.81 100 GLU A O 1
ATOM 801 N N . LYS A 1 101 ? 40.385 25.463 -25.258 1.00 73.38 101 LYS A N 1
ATOM 802 C CA . LYS A 1 101 ? 40.605 24.083 -24.789 1.00 73.38 101 LYS A CA 1
ATOM 803 C C . LYS A 1 101 ? 39.425 23.167 -25.126 1.00 73.38 101 LYS A C 1
ATOM 805 O O . LYS A 1 101 ? 39.648 22.007 -25.467 1.00 73.38 101 LYS A O 1
ATOM 810 N N . CYS A 1 102 ? 38.200 23.688 -25.098 1.00 67.56 102 CYS A N 1
ATOM 811 C CA . CYS A 1 102 ? 36.971 22.937 -25.337 1.00 67.56 102 CYS A CA 1
ATOM 812 C C . CYS A 1 102 ? 36.882 22.322 -26.761 1.00 67.56 102 CYS A C 1
ATOM 814 O O . CYS A 1 102 ? 36.953 23.056 -27.753 1.00 67.56 102 CYS A O 1
ATOM 816 N N . PRO A 1 103 ? 36.643 20.999 -26.905 1.00 62.12 103 PRO A N 1
ATOM 817 C CA . PRO A 1 103 ? 36.458 20.358 -28.213 1.00 62.12 103 PRO A CA 1
ATOM 818 C C . PRO A 1 103 ? 35.271 20.904 -29.024 1.00 62.12 103 PRO A C 1
ATOM 820 O O . PRO A 1 103 ? 35.354 20.987 -30.247 1.00 62.12 103 PRO A O 1
ATOM 823 N N . PHE A 1 104 ? 34.193 21.327 -28.353 1.00 62.34 104 PHE A N 1
ATOM 824 C CA . PHE A 1 104 ? 32.975 21.844 -28.991 1.00 62.34 104 PHE A CA 1
ATOM 825 C C . PHE A 1 104 ? 33.247 23.119 -29.807 1.00 62.34 104 PHE A C 1
ATOM 827 O O . PHE A 1 104 ? 32.982 23.159 -31.007 1.00 62.34 104 PHE A O 1
ATOM 834 N N . PHE A 1 105 ? 33.880 24.130 -29.203 1.00 72.50 105 PHE A N 1
ATOM 835 C CA . PHE A 1 105 ? 34.243 25.367 -29.907 1.00 72.50 105 PHE A CA 1
ATOM 836 C C . PHE A 1 105 ? 35.302 25.141 -31.003 1.00 72.50 105 PHE A C 1
ATOM 838 O O . PHE A 1 105 ? 35.320 25.863 -31.999 1.00 72.50 105 PHE A O 1
ATOM 845 N N . LYS A 1 106 ? 36.149 24.108 -30.871 1.00 75.00 106 LYS A N 1
ATOM 846 C CA . LYS A 1 106 ? 37.068 23.657 -31.933 1.00 75.00 106 LYS A CA 1
ATOM 847 C C . LYS A 1 106 ? 36.357 22.992 -33.118 1.00 75.00 106 LYS A C 1
ATOM 849 O O . LYS A 1 106 ? 36.852 23.105 -34.236 1.00 75.00 106 LYS A O 1
ATOM 854 N N . MET A 1 107 ? 35.220 22.324 -32.906 1.00 64.56 107 MET A N 1
ATOM 855 C CA . MET A 1 107 ? 34.352 21.868 -33.999 1.00 64.56 107 MET A CA 1
ATOM 856 C C . MET A 1 107 ? 33.602 23.033 -34.645 1.00 64.56 107 MET A C 1
ATOM 858 O O . MET A 1 107 ? 33.569 23.111 -35.869 1.00 64.56 107 MET A O 1
ATOM 862 N N . GLN A 1 108 ? 33.071 23.964 -33.849 1.00 65.50 108 GLN A N 1
ATOM 863 C CA . GLN A 1 108 ? 32.312 25.108 -34.362 1.00 65.50 108 GLN A CA 1
ATOM 864 C C . GLN A 1 108 ? 33.179 25.998 -35.274 1.00 65.50 108 GLN A C 1
ATOM 866 O O . GLN A 1 108 ? 32.861 26.156 -36.449 1.00 65.50 108 GLN A O 1
ATOM 871 N N . LYS A 1 109 ? 34.386 26.389 -34.822 1.00 71.38 109 LYS A N 1
ATOM 872 C CA . LYS A 1 109 ? 35.379 27.101 -35.659 1.00 71.38 109 LYS A CA 1
ATOM 873 C C . LYS A 1 109 ? 35.791 26.343 -36.942 1.00 71.38 109 LYS A C 1
ATOM 875 O O . LYS A 1 109 ? 36.307 26.966 -37.863 1.00 71.38 109 LYS A O 1
ATOM 880 N N . LYS A 1 110 ? 35.596 25.016 -37.023 1.00 65.88 110 LYS A N 1
ATOM 881 C CA . LYS A 1 110 ? 35.837 24.205 -38.238 1.00 65.88 110 LYS A CA 1
ATOM 882 C C . LYS A 1 110 ? 34.639 24.140 -39.193 1.00 65.88 110 LYS A C 1
ATOM 884 O O . LYS A 1 110 ? 34.819 23.716 -40.332 1.00 65.88 110 LYS A O 1
ATOM 889 N N . GLN A 1 111 ? 33.444 24.513 -38.740 1.00 54.72 111 GLN A N 1
ATOM 890 C CA . GLN A 1 111 ? 32.247 24.639 -39.573 1.00 54.72 111 GLN A CA 1
ATOM 891 C C . GLN A 1 111 ? 32.128 26.070 -40.111 1.00 54.72 111 GLN A C 1
ATOM 893 O O . GLN A 1 111 ? 31.946 26.244 -41.312 1.00 54.72 111 GLN A O 1
ATOM 898 N N . ASP A 1 112 ? 32.358 27.071 -39.256 1.00 52.28 112 ASP A N 1
ATOM 899 C CA . ASP A 1 112 ? 32.324 28.494 -39.627 1.00 52.28 112 ASP A CA 1
ATOM 900 C C . ASP A 1 112 ? 33.416 28.861 -40.658 1.00 52.28 112 ASP A C 1
ATOM 902 O O . ASP A 1 112 ? 33.228 29.730 -41.502 1.00 52.28 112 ASP A O 1
ATOM 906 N N . GLY A 1 113 ? 34.565 28.174 -40.628 1.00 46.28 113 GLY A N 1
ATOM 907 C CA . GLY A 1 113 ? 35.700 28.399 -41.534 1.00 46.28 113 GLY A CA 1
ATOM 908 C C . GLY A 1 113 ? 35.628 27.659 -42.875 1.00 46.28 113 GLY A C 1
ATOM 909 O O . GLY A 1 113 ? 36.677 27.251 -43.377 1.00 46.28 113 GLY A O 1
ATOM 910 N N . LYS A 1 114 ? 34.429 27.393 -43.418 1.00 44.88 114 LYS A N 1
ATOM 911 C CA . LYS A 1 114 ? 34.265 26.577 -44.641 1.00 44.88 114 LYS A CA 1
ATOM 912 C C . LYS A 1 114 ? 33.270 27.109 -45.684 1.00 44.88 114 LYS A C 1
ATOM 914 O O . LYS A 1 114 ? 32.892 26.363 -46.585 1.00 44.88 114 LYS A O 1
ATOM 919 N N . THR A 1 115 ? 32.866 28.374 -45.579 1.00 43.72 115 THR A N 1
ATOM 920 C CA . THR A 1 115 ? 31.960 29.049 -46.528 1.00 43.72 115 THR A CA 1
ATOM 921 C C . THR A 1 115 ? 32.551 30.356 -47.057 1.00 43.72 115 THR A C 1
ATOM 923 O O . THR A 1 115 ? 31.966 31.420 -46.890 1.00 43.72 115 THR A O 1
ATOM 926 N N . GLU A 1 116 ? 33.705 30.253 -47.709 1.00 46.59 116 GLU A N 1
ATOM 927 C CA . GLU A 1 116 ? 34.237 31.221 -48.676 1.00 46.59 116 GLU A CA 1
ATOM 928 C C . GLU A 1 116 ? 35.081 30.432 -49.704 1.00 46.59 116 GLU A C 1
ATOM 930 O O . GLU A 1 116 ? 35.489 29.303 -49.427 1.00 46.59 116 GLU A O 1
ATOM 935 N N . ASP A 1 117 ? 35.263 30.984 -50.907 1.00 42.69 117 ASP A N 1
ATOM 936 C CA . ASP A 1 117 ? 35.994 30.402 -52.048 1.00 42.69 117 ASP A CA 1
ATOM 937 C C . ASP A 1 117 ? 35.570 29.005 -52.559 1.00 42.69 117 ASP A C 1
ATOM 939 O O . ASP A 1 117 ? 36.281 28.009 -52.424 1.00 42.69 117 ASP A O 1
ATOM 943 N N . THR A 1 118 ? 34.488 28.951 -53.345 1.00 37.06 118 THR A N 1
ATOM 944 C CA . THR A 1 118 ? 34.635 28.651 -54.793 1.00 37.06 118 THR A CA 1
ATOM 945 C C . THR A 1 118 ? 33.361 28.945 -55.585 1.00 37.06 118 THR A C 1
ATOM 947 O O . THR A 1 118 ? 32.283 28.449 -55.270 1.00 37.06 118 THR A O 1
ATOM 950 N N . SER A 1 119 ? 33.494 29.710 -56.668 1.00 43.28 119 SER A N 1
ATOM 951 C CA . SER A 1 119 ? 32.464 29.855 -57.695 1.00 43.28 119 SER A CA 1
ATOM 952 C C . SER A 1 119 ? 32.696 28.861 -58.835 1.00 43.28 119 SER A C 1
ATOM 954 O O . SER A 1 119 ? 33.767 28.837 -59.437 1.00 43.28 119 SER A O 1
ATOM 956 N N . ASN A 1 120 ? 31.674 28.079 -59.176 1.00 35.59 120 ASN A N 1
ATOM 957 C CA . ASN A 1 120 ? 31.437 27.609 -60.542 1.00 35.59 120 ASN A CA 1
ATOM 958 C C . ASN A 1 120 ? 29.982 27.153 -60.696 1.00 35.59 120 ASN A C 1
ATOM 960 O O . ASN A 1 120 ? 29.324 26.819 -59.713 1.00 35.59 120 ASN A O 1
ATOM 964 N N . GLN A 1 121 ? 29.474 27.206 -61.926 1.00 43.22 121 GLN A N 1
ATOM 965 C CA . GLN A 1 121 ? 28.080 26.907 -62.257 1.00 43.22 121 GLN A CA 1
ATOM 966 C C . GLN A 1 121 ? 27.938 25.531 -62.928 1.00 43.22 121 GLN A C 1
ATOM 968 O O . GLN A 1 121 ? 28.902 25.019 -63.495 1.00 43.22 121 GLN A O 1
ATOM 973 N N . ASN A 1 122 ? 26.689 25.052 -62.949 1.00 42.53 122 ASN A N 1
ATOM 974 C CA . ASN A 1 122 ? 26.146 23.900 -63.684 1.00 42.53 122 ASN A CA 1
ATOM 975 C C . ASN A 1 122 ? 26.297 22.506 -63.035 1.00 42.53 122 ASN A C 1
ATOM 977 O O . ASN A 1 122 ? 27.161 22.255 -62.202 1.00 42.53 122 ASN A O 1
ATOM 981 N N . ASP A 1 123 ? 25.394 21.625 -63.479 1.00 46.28 123 ASP A N 1
ATOM 982 C CA . ASP A 1 123 ? 25.358 20.165 -63.321 1.00 46.28 123 ASP A CA 1
ATOM 983 C C . ASP A 1 123 ? 25.081 19.583 -61.919 1.00 46.28 123 ASP A C 1
ATOM 985 O O . ASP A 1 123 ? 25.837 18.753 -61.407 1.00 46.28 123 ASP A O 1
ATOM 989 N N . GLN A 1 124 ? 23.914 19.908 -61.335 1.00 34.47 124 GLN A N 1
ATOM 990 C CA . GLN A 1 124 ? 23.295 19.043 -60.313 1.00 34.47 124 GLN A CA 1
ATOM 991 C C . GLN A 1 124 ? 21.755 19.177 -60.212 1.00 34.47 124 GLN A C 1
ATOM 993 O O . GLN A 1 124 ? 21.237 19.834 -59.319 1.00 34.47 124 GLN A O 1
ATOM 998 N N . GLU A 1 125 ? 21.013 18.511 -61.109 1.00 45.69 125 GLU A N 1
ATOM 999 C CA . GLU A 1 125 ? 19.527 18.503 -61.127 1.00 45.69 125 GLU A CA 1
ATOM 1000 C C . GLU A 1 125 ? 18.924 17.072 -61.131 1.00 45.69 125 GLU A C 1
ATOM 1002 O O . GLU A 1 125 ? 17.784 16.860 -61.522 1.00 45.69 125 GLU A O 1
ATOM 1007 N N . GLN A 1 126 ? 19.691 16.049 -60.716 1.00 44.03 126 GLN A N 1
ATOM 1008 C CA . GLN A 1 126 ? 19.245 14.634 -60.700 1.00 44.03 126 GLN A CA 1
ATOM 1009 C C . GLN A 1 126 ? 19.661 13.844 -59.438 1.00 44.03 126 GLN A C 1
ATOM 1011 O O . GLN A 1 126 ? 19.808 12.624 -59.479 1.00 44.03 126 GLN A O 1
ATOM 1016 N N . ILE A 1 127 ? 19.892 14.522 -58.304 1.00 44.44 127 ILE A N 1
ATOM 1017 C CA . ILE A 1 127 ? 20.329 13.871 -57.045 1.00 44.44 127 ILE A CA 1
ATOM 1018 C C . ILE A 1 127 ? 19.383 14.144 -55.854 1.00 44.44 127 ILE A C 1
ATOM 1020 O O . ILE A 1 127 ? 19.426 13.413 -54.864 1.00 44.44 127 ILE A O 1
ATOM 1024 N N . GLU A 1 128 ? 18.474 15.123 -55.935 1.00 42.03 128 GLU A N 1
ATOM 1025 C CA . GLU A 1 128 ? 17.626 15.499 -54.788 1.00 42.03 128 GLU A CA 1
ATOM 1026 C C . GLU A 1 128 ? 16.381 14.612 -54.584 1.00 42.03 128 GLU A C 1
ATOM 1028 O O . GLU A 1 128 ? 15.988 14.381 -53.439 1.00 42.03 128 GLU A O 1
ATOM 1033 N N . GLU A 1 129 ? 15.794 14.029 -55.638 1.00 43.12 129 GLU A N 1
ATOM 1034 C CA . GLU A 1 129 ? 14.554 13.235 -55.508 1.00 43.12 129 GLU A CA 1
ATOM 1035 C C . GLU A 1 129 ? 14.703 11.984 -54.623 1.00 43.12 129 GLU A C 1
ATOM 1037 O O . GLU A 1 129 ? 13.758 11.599 -53.939 1.00 43.12 129 GLU A O 1
ATOM 1042 N N . LYS A 1 130 ? 15.900 11.381 -54.544 1.00 42.47 130 LYS A N 1
ATOM 1043 C CA . LYS A 1 130 ? 16.153 10.195 -53.700 1.00 42.47 130 LYS A CA 1
ATOM 1044 C C . LYS A 1 130 ? 16.511 10.496 -52.240 1.00 42.47 130 LYS A C 1
ATOM 1046 O O . LYS A 1 130 ? 16.841 9.568 -51.508 1.00 42.47 130 LYS A O 1
ATOM 1051 N N . LYS A 1 131 ? 16.450 11.755 -51.789 1.00 37.47 131 LYS A N 1
ATOM 1052 C CA . LYS A 1 131 ? 16.740 12.127 -50.386 1.00 37.47 131 LYS A CA 1
ATOM 1053 C C . LYS A 1 131 ? 15.536 12.590 -49.567 1.00 37.47 131 LYS A C 1
ATOM 1055 O O . LYS A 1 131 ? 15.657 12.714 -48.351 1.00 37.47 131 LYS A O 1
ATOM 1060 N N . ASN A 1 132 ? 14.383 12.792 -50.202 1.00 41.06 132 ASN A N 1
ATOM 1061 C CA . ASN A 1 132 ? 13.202 13.380 -49.560 1.00 41.06 132 ASN A CA 1
ATOM 1062 C C . ASN A 1 132 ? 12.141 12.361 -49.093 1.00 41.06 132 ASN A C 1
ATOM 1064 O O . ASN A 1 132 ? 11.092 12.777 -48.610 1.00 41.06 132 ASN A O 1
ATOM 1068 N N . GLN A 1 133 ? 12.400 11.047 -49.184 1.00 40.44 133 GLN A N 1
ATOM 1069 C CA . GLN A 1 133 ? 11.466 9.999 -48.725 1.00 40.44 133 GLN A CA 1
ATOM 1070 C C . GLN A 1 133 ? 11.818 9.353 -47.365 1.00 40.44 133 GLN A C 1
ATOM 1072 O O . GLN A 1 133 ? 10.937 8.780 -46.738 1.00 40.44 133 GLN A O 1
ATOM 1077 N N . GLU A 1 134 ? 13.044 9.498 -46.841 1.00 38.19 134 GLU A N 1
ATOM 1078 C CA . GLU A 1 134 ? 13.454 8.890 -45.550 1.00 38.19 134 GLU A CA 1
ATOM 1079 C C . GLU A 1 134 ? 13.332 9.817 -44.316 1.00 38.19 134 GLU A C 1
ATOM 1081 O O . GLU A 1 134 ? 13.730 9.441 -43.215 1.00 38.19 134 GLU A O 1
ATOM 1086 N N . ILE A 1 135 ? 12.781 11.033 -44.452 1.00 40.59 135 ILE A N 1
ATOM 1087 C CA . ILE A 1 135 ? 12.703 12.022 -43.350 1.00 40.59 135 ILE A CA 1
ATOM 1088 C C . ILE A 1 135 ? 11.255 12.476 -43.084 1.00 40.59 135 ILE A C 1
ATOM 1090 O O . ILE A 1 135 ? 10.974 13.660 -42.909 1.00 40.59 135 ILE A O 1
ATOM 1094 N N . LEU A 1 136 ? 10.317 11.522 -43.053 1.00 37.19 136 LEU A N 1
ATOM 1095 C CA . LEU A 1 136 ? 8.881 11.782 -42.857 1.00 37.19 136 LEU A CA 1
ATOM 1096 C C . LEU A 1 136 ? 8.197 10.835 -41.844 1.00 37.19 136 LEU A C 1
ATOM 1098 O O . LEU A 1 136 ? 7.013 10.540 -41.948 1.00 37.19 136 LEU A O 1
ATOM 1102 N N . SER A 1 137 ? 8.931 10.405 -40.810 1.00 37.41 137 SER A N 1
ATOM 1103 C CA . SER A 1 137 ? 8.432 9.536 -39.722 1.00 37.41 137 SER A CA 1
ATOM 1104 C C . SER A 1 137 ? 8.708 10.075 -38.302 1.00 37.41 137 SER A C 1
ATOM 1106 O O . SER A 1 137 ? 8.892 9.319 -37.346 1.00 37.41 137 SER A O 1
ATOM 1108 N N . SER A 1 138 ? 8.718 11.405 -38.123 1.00 36.81 138 SER A N 1
ATOM 1109 C CA . SER A 1 138 ? 8.829 12.053 -36.801 1.00 36.81 138 SER A CA 1
ATOM 1110 C C . SER A 1 138 ? 7.745 13.115 -36.581 1.00 36.81 138 SER A C 1
ATOM 1112 O O . SER A 1 138 ? 7.724 14.117 -37.296 1.00 36.81 138 SER A O 1
ATOM 1114 N N . SER A 1 139 ? 6.879 12.911 -35.580 1.00 39.53 139 SER A N 1
ATOM 1115 C CA . SER A 1 139 ? 5.686 13.737 -35.328 1.00 39.53 139 SER A CA 1
ATOM 1116 C C . SER A 1 139 ? 5.990 15.211 -35.012 1.00 39.53 139 SER A C 1
ATOM 1118 O O . SER A 1 139 ? 7.041 15.565 -34.464 1.00 39.53 139 SER A O 1
ATOM 1120 N N . SER A 1 140 ? 5.054 16.089 -35.378 1.00 39.75 140 SER A N 1
ATOM 1121 C CA . SER A 1 140 ? 5.209 17.547 -35.364 1.00 39.75 140 SER A CA 1
ATOM 1122 C C . SER A 1 140 ? 4.467 18.246 -34.214 1.00 39.75 140 SER A C 1
ATOM 1124 O O . SER A 1 140 ? 3.813 19.262 -34.431 1.00 39.75 140 SER A O 1
ATOM 1126 N N . ASP A 1 141 ? 4.624 17.748 -32.986 1.00 44.78 141 ASP A N 1
ATOM 1127 C CA . ASP A 1 141 ? 4.008 18.251 -31.742 1.00 44.78 141 ASP A CA 1
ATOM 1128 C C . ASP A 1 141 ? 4.572 19.624 -31.254 1.00 44.78 141 ASP A C 1
ATOM 1130 O O . ASP A 1 141 ? 4.949 19.785 -30.090 1.00 44.78 141 ASP A O 1
ATOM 1134 N N . ASP A 1 142 ? 4.692 20.628 -32.127 1.00 44.41 142 ASP A N 1
ATOM 1135 C CA . ASP A 1 142 ? 5.066 22.011 -31.773 1.00 44.41 142 ASP A CA 1
ATOM 1136 C C . ASP A 1 142 ? 4.135 23.001 -32.539 1.00 44.41 142 ASP A C 1
ATOM 1138 O O . ASP A 1 142 ? 4.585 23.687 -33.455 1.00 44.41 142 ASP A O 1
ATOM 1142 N N . GLU A 1 143 ? 2.842 23.093 -32.179 1.00 45.34 143 GLU A N 1
ATOM 1143 C CA . GLU A 1 143 ? 1.831 23.966 -32.844 1.00 45.34 143 GLU A CA 1
ATOM 1144 C C . GLU A 1 143 ? 2.148 25.473 -32.812 1.00 45.34 143 GLU A C 1
ATOM 1146 O O . GLU A 1 143 ? 1.633 26.262 -33.604 1.00 45.34 143 GLU A O 1
ATOM 1151 N N . ASN A 1 144 ? 3.014 25.904 -31.896 1.00 47.38 144 ASN A N 1
ATOM 1152 C CA . ASN A 1 144 ? 3.457 27.290 -31.833 1.00 47.38 144 ASN A CA 1
ATOM 1153 C C . ASN A 1 144 ? 4.568 27.509 -32.868 1.00 47.38 144 ASN A C 1
ATOM 1155 O O . ASN A 1 144 ? 5.701 27.077 -32.643 1.00 47.38 144 ASN A O 1
ATOM 1159 N N . GLY A 1 145 ? 4.240 28.200 -33.969 1.00 43.94 145 GLY A N 1
ATOM 1160 C CA . GLY A 1 145 ? 5.068 28.437 -35.168 1.00 43.94 145 GLY A CA 1
ATOM 1161 C C . GLY A 1 145 ? 6.350 29.267 -34.981 1.00 43.94 145 GLY A C 1
ATOM 1162 O O . GLY A 1 145 ? 6.624 30.197 -35.736 1.00 43.94 145 GLY A O 1
ATOM 1163 N N . ILE A 1 146 ? 7.153 28.938 -33.972 1.00 53.34 146 ILE A N 1
ATOM 1164 C CA . ILE A 1 146 ? 8.448 29.539 -33.668 1.00 53.34 146 ILE A CA 1
ATOM 1165 C C . ILE A 1 146 ? 9.523 28.799 -34.487 1.00 53.34 146 ILE A C 1
ATOM 1167 O O . ILE A 1 146 ? 9.643 27.577 -34.362 1.00 53.34 146 ILE A O 1
ATOM 1171 N N . PRO A 1 147 ? 10.346 29.491 -35.300 1.00 50.72 147 PRO A N 1
ATOM 1172 C CA . PRO A 1 147 ? 11.323 28.832 -36.164 1.00 50.72 147 PRO A CA 1
ATOM 1173 C C . PRO A 1 147 ? 12.335 28.006 -35.356 1.00 50.72 147 PRO A C 1
ATOM 1175 O O . PRO A 1 147 ? 13.013 28.510 -34.453 1.00 50.72 147 PRO A O 1
ATOM 1178 N N . LYS A 1 148 ? 12.440 26.715 -35.700 1.00 49.38 148 LYS A N 1
ATOM 1179 C CA . LYS A 1 148 ? 13.263 25.714 -35.005 1.00 49.38 148 LYS A CA 1
ATOM 1180 C C . LYS A 1 148 ? 14.760 26.013 -35.174 1.00 49.38 148 LYS A C 1
ATOM 1182 O O . LYS A 1 148 ? 15.409 25.502 -36.080 1.00 49.38 148 LYS A O 1
ATOM 1187 N N . ARG A 1 149 ? 15.326 26.814 -34.262 1.00 55.16 149 ARG A N 1
ATOM 1188 C CA . ARG A 1 149 ? 16.787 26.978 -34.120 1.00 55.16 149 ARG A CA 1
ATOM 1189 C C . ARG A 1 149 ? 17.452 25.602 -33.930 1.00 55.16 149 ARG A C 1
ATOM 1191 O O . ARG A 1 149 ? 16.874 24.769 -33.224 1.00 55.16 149 ARG A O 1
ATOM 1198 N N . PRO A 1 150 ? 18.651 25.356 -34.493 1.00 46.72 150 PRO A N 1
ATOM 1199 C CA . PRO A 1 150 ? 19.322 24.062 -34.383 1.00 46.72 150 PRO A CA 1
ATOM 1200 C C . PRO A 1 150 ? 19.573 23.710 -32.912 1.00 46.72 150 PRO A C 1
ATOM 1202 O O . PRO A 1 150 ? 20.291 24.414 -32.201 1.00 46.72 150 PRO A O 1
ATOM 1205 N N . LYS A 1 151 ? 18.962 22.615 -32.441 1.00 52.00 151 LYS A N 1
ATOM 1206 C CA . LYS A 1 151 ? 18.978 22.184 -31.031 1.00 52.00 151 LYS A CA 1
ATOM 1207 C C . LYS A 1 151 ? 20.288 21.463 -30.666 1.00 52.00 151 LYS A C 1
ATOM 1209 O O . LYS A 1 151 ? 20.262 20.381 -30.092 1.00 52.00 151 LYS A O 1
ATOM 1214 N N . GLY A 1 152 ? 21.434 22.080 -30.968 1.00 45.75 152 GLY A N 1
ATOM 1215 C CA . GLY A 1 152 ? 22.786 21.613 -30.618 1.00 45.75 152 GLY A CA 1
ATOM 1216 C C . GLY A 1 152 ? 23.124 21.741 -29.125 1.00 45.75 152 GLY A C 1
ATOM 1217 O O . GLY A 1 152 ? 24.211 22.187 -28.770 1.00 45.75 152 GLY A O 1
ATOM 1218 N N . GLY A 1 153 ? 22.173 21.419 -28.246 1.00 55.75 153 GLY A N 1
ATOM 1219 C CA . GLY A 1 153 ? 22.380 21.402 -26.803 1.00 55.75 153 GLY A CA 1
ATOM 1220 C C . GLY A 1 153 ? 23.180 20.173 -26.377 1.00 55.75 153 GLY A C 1
ATOM 1221 O O . GLY A 1 153 ? 22.985 19.083 -26.911 1.00 55.75 153 GLY A O 1
ATOM 1222 N N . CYS A 1 154 ? 24.062 20.337 -25.390 1.00 55.25 154 CYS A N 1
ATOM 1223 C CA . CYS A 1 154 ? 24.750 19.209 -24.766 1.00 55.25 154 CYS A CA 1
ATOM 1224 C C . CYS A 1 154 ? 23.709 18.219 -24.200 1.00 55.25 154 CYS A C 1
ATOM 1226 O O . CYS A 1 154 ? 22.865 18.657 -23.415 1.00 55.25 154 CYS A O 1
ATOM 1228 N N . PRO A 1 155 ? 23.756 16.909 -24.525 1.00 56.97 155 PRO A N 1
ATOM 1229 C CA . PRO A 1 155 ? 22.731 15.946 -24.100 1.00 56.97 155 PRO A CA 1
ATOM 1230 C C . PRO A 1 155 ? 22.625 15.786 -22.572 1.00 56.97 155 PRO A C 1
ATOM 1232 O O . PRO A 1 155 ? 21.589 15.331 -22.078 1.00 56.97 155 PRO A O 1
ATOM 1235 N N . PHE A 1 156 ? 23.674 16.197 -21.847 1.00 55.75 156 PHE A N 1
ATOM 1236 C CA . PHE A 1 156 ? 23.780 16.204 -20.387 1.00 55.75 156 PHE A CA 1
ATOM 1237 C C . PHE A 1 156 ? 23.264 17.489 -19.713 1.00 55.75 156 PHE A C 1
ATOM 1239 O O . PHE A 1 156 ? 23.084 17.488 -18.499 1.00 55.75 156 PHE A O 1
ATOM 1246 N N . LEU A 1 157 ? 23.005 18.579 -20.452 1.00 58.03 157 LEU A N 1
ATOM 1247 C CA . LEU A 1 157 ? 22.259 19.719 -19.903 1.00 58.03 157 LEU A CA 1
ATOM 1248 C C . LEU A 1 157 ? 20.758 19.454 -20.102 1.00 58.03 157 LEU A C 1
ATOM 1250 O O . LEU A 1 157 ? 20.301 19.420 -21.249 1.00 58.03 157 LEU A O 1
ATOM 1254 N N . PRO A 1 158 ? 19.959 19.279 -19.033 1.00 57.12 158 PRO A N 1
ATOM 1255 C CA . PRO A 1 158 ? 18.534 19.056 -19.196 1.00 57.12 158 PRO A CA 1
ATOM 1256 C C . PRO A 1 158 ? 17.862 20.319 -19.739 1.00 57.12 158 PRO A C 1
ATOM 1258 O O . PRO A 1 158 ? 17.833 21.365 -19.091 1.00 57.12 158 PRO A O 1
ATOM 1261 N N . SER A 1 159 ? 17.239 20.197 -20.912 1.00 70.88 159 SER A N 1
ATOM 1262 C CA . SER A 1 159 ? 16.110 21.069 -21.243 1.00 70.88 159 SER A CA 1
ATOM 1263 C C . SER A 1 159 ? 15.000 20.870 -20.204 1.00 70.88 159 SER A C 1
ATOM 1265 O O . SER A 1 159 ? 14.948 19.832 -19.543 1.00 70.88 159 SER A O 1
ATOM 1267 N N . GLU A 1 160 ? 14.062 21.806 -20.075 1.00 68.38 160 GLU A N 1
ATOM 1268 C CA . GLU A 1 160 ? 12.990 21.661 -19.078 1.00 68.38 160 GLU A CA 1
ATOM 1269 C C . GLU A 1 160 ? 12.128 20.406 -19.298 1.00 68.38 160 GLU A C 1
ATOM 1271 O O . GLU A 1 160 ? 11.652 19.818 -18.330 1.00 68.38 160 GLU A O 1
ATOM 1276 N N . ARG A 1 161 ? 12.037 19.924 -20.550 1.00 70.62 161 ARG A N 1
ATOM 1277 C CA . ARG A 1 161 ? 11.381 18.656 -20.921 1.00 70.62 161 ARG A CA 1
ATOM 1278 C C . ARG A 1 161 ? 12.077 17.411 -20.317 1.00 70.62 161 ARG A C 1
ATOM 1280 O O . ARG A 1 161 ? 11.455 16.355 -20.286 1.00 70.62 161 ARG A O 1
ATOM 1287 N N . LYS A 1 162 ? 13.319 17.531 -19.812 1.00 75.19 162 LYS A N 1
ATOM 1288 C CA . LYS A 1 162 ? 14.101 16.474 -19.129 1.00 75.19 162 LYS A CA 1
ATOM 1289 C C . LYS A 1 162 ? 14.088 16.538 -17.592 1.00 75.19 162 LYS A C 1
ATOM 1291 O O . LYS A 1 162 ? 14.613 15.611 -16.981 1.00 75.19 162 LYS A O 1
ATOM 1296 N N . LYS A 1 163 ? 13.512 17.564 -16.944 1.00 82.12 163 LYS A N 1
ATOM 1297 C CA . LYS A 1 163 ? 13.423 17.609 -15.464 1.00 82.12 163 LYS A CA 1
ATOM 1298 C C . LYS A 1 163 ? 12.692 16.363 -14.941 1.00 82.12 163 LYS A C 1
ATOM 1300 O O . LYS A 1 163 ? 11.631 16.029 -15.466 1.00 82.12 163 LYS A O 1
ATOM 1305 N N . ASN A 1 164 ? 13.251 15.693 -13.933 1.00 83.62 164 ASN A N 1
ATOM 1306 C CA . ASN A 1 164 ? 12.600 14.560 -13.259 1.00 83.62 164 ASN A CA 1
ATOM 1307 C C . ASN A 1 164 ? 11.294 14.997 -12.553 1.00 83.62 164 ASN A C 1
ATOM 1309 O O . ASN A 1 164 ? 11.128 16.196 -12.293 1.00 83.62 164 ASN A O 1
ATOM 1313 N N . PRO A 1 165 ? 10.391 14.056 -12.188 1.00 85.12 165 PRO A N 1
ATOM 1314 C CA . PRO A 1 165 ? 9.247 14.341 -11.325 1.00 85.12 165 PRO A CA 1
ATOM 1315 C C . PRO A 1 165 ? 9.700 15.106 -10.084 1.00 85.12 165 PRO A C 1
ATOM 1317 O O . PRO A 1 165 ? 10.509 14.612 -9.293 1.00 85.12 165 PRO A O 1
ATOM 1320 N N . GLY A 1 166 ? 9.222 16.343 -9.945 1.00 80.62 166 GLY A N 1
ATOM 1321 C CA . GLY A 1 166 ? 9.683 17.235 -8.887 1.00 80.62 166 GLY A CA 1
ATOM 1322 C C . GLY A 1 166 ? 9.355 16.707 -7.495 1.00 80.62 166 GLY A C 1
ATOM 1323 O O . GLY A 1 166 ? 8.559 15.780 -7.321 1.00 80.62 166 GLY A O 1
ATOM 1324 N N . LEU A 1 167 ? 9.907 17.349 -6.471 1.00 72.19 167 LEU A N 1
ATOM 1325 C CA . LEU A 1 167 ? 9.472 17.149 -5.083 1.00 72.19 167 LEU A CA 1
ATOM 1326 C C . LEU A 1 167 ? 8.122 17.833 -4.777 1.00 72.19 167 LEU A C 1
ATOM 1328 O O . LEU A 1 167 ? 7.806 18.091 -3.620 1.00 72.19 167 LEU A O 1
ATOM 1332 N N . ALA A 1 168 ? 7.340 18.101 -5.827 1.00 69.06 168 ALA A N 1
ATOM 1333 C CA . ALA A 1 168 ? 6.067 18.801 -5.805 1.00 69.06 168 ALA A CA 1
ATOM 1334 C C . ALA A 1 168 ? 5.054 18.140 -4.865 1.00 69.06 168 ALA A C 1
ATOM 1336 O O . ALA A 1 168 ? 5.055 16.924 -4.664 1.00 69.06 168 ALA A O 1
ATOM 1337 N N . HIS A 1 169 ? 4.179 18.972 -4.315 1.00 81.06 169 HIS A N 1
ATOM 1338 C CA . HIS A 1 169 ? 3.199 18.571 -3.317 1.00 81.06 169 HIS A CA 1
ATOM 1339 C C . HIS A 1 169 ? 2.132 17.673 -3.938 1.00 81.06 169 HIS A C 1
ATOM 1341 O O . HIS A 1 169 ? 1.459 18.061 -4.895 1.00 81.06 169 HIS A O 1
ATOM 1347 N N . ALA A 1 170 ? 1.958 16.484 -3.366 1.00 89.06 170 ALA A N 1
ATOM 1348 C CA . ALA A 1 170 ? 0.757 15.701 -3.598 1.00 89.06 170 ALA A CA 1
ATOM 1349 C C . ALA A 1 170 ? -0.413 16.308 -2.802 1.00 89.06 170 ALA A C 1
ATOM 1351 O O . ALA A 1 170 ? -0.227 16.975 -1.781 1.00 89.06 170 ALA A O 1
ATOM 1352 N N . SER A 1 171 ? -1.639 16.055 -3.254 1.00 92.88 171 SER A N 1
ATOM 1353 C CA . SER A 1 171 ? -2.826 16.223 -2.411 1.00 92.88 171 SER A CA 1
ATOM 1354 C C . SER A 1 171 ? -2.848 15.134 -1.337 1.00 92.88 171 SER A C 1
ATOM 1356 O O . SER A 1 171 ? -2.593 13.976 -1.668 1.00 92.88 171 SER A O 1
ATOM 1358 N N . GLU A 1 172 ? -3.224 15.464 -0.102 1.00 95.44 172 GLU A N 1
ATOM 1359 C CA . GLU A 1 172 ? -3.422 14.457 0.948 1.00 95.44 172 GLU A CA 1
ATOM 1360 C C . GLU A 1 172 ? -4.614 13.541 0.628 1.00 95.44 172 GLU A C 1
ATOM 1362 O O . GLU A 1 172 ? -5.728 14.016 0.395 1.00 95.44 172 GLU A O 1
ATOM 1367 N N . ARG A 1 173 ? -4.375 12.224 0.607 1.00 95.31 173 ARG A N 1
ATOM 1368 C CA . ARG A 1 173 ? -5.354 11.175 0.257 1.00 95.31 173 ARG A CA 1
ATOM 1369 C C . ARG A 1 173 ? -5.205 9.974 1.187 1.00 95.31 173 ARG A C 1
ATOM 1371 O O . ARG A 1 173 ? -4.140 9.779 1.763 1.00 95.31 173 ARG A O 1
ATOM 1378 N N . PHE A 1 174 ? -6.234 9.144 1.318 1.00 94.81 174 PHE A N 1
ATOM 1379 C CA . PHE A 1 174 ? -6.088 7.810 1.912 1.00 94.81 174 PHE A CA 1
ATOM 1380 C C . PHE A 1 174 ? -5.443 6.852 0.913 1.00 94.81 174 PHE A C 1
ATOM 1382 O O . PHE A 1 174 ? -5.674 6.987 -0.291 1.00 94.81 174 PHE A O 1
ATOM 1389 N N . SER A 1 175 ? -4.668 5.878 1.400 1.00 93.62 175 SER A N 1
ATOM 1390 C CA . SER A 1 175 ? -4.066 4.872 0.522 1.00 93.62 175 SER A CA 1
ATOM 1391 C C . SER A 1 175 ? -5.120 3.986 -0.130 1.00 93.62 175 SER A C 1
ATOM 1393 O O . SER A 1 175 ? -5.741 3.162 0.536 1.00 93.62 175 SER A O 1
ATOM 1395 N N . THR A 1 176 ? -5.257 4.112 -1.446 1.00 90.94 176 THR A N 1
ATOM 1396 C CA . THR A 1 176 ? -5.932 3.117 -2.283 1.00 90.94 176 THR A CA 1
ATOM 1397 C C . THR A 1 176 ? -5.023 1.912 -2.511 1.00 90.94 176 THR A C 1
ATOM 1399 O O . THR A 1 176 ? -3.802 1.992 -2.349 1.00 90.94 176 THR A O 1
ATOM 1402 N N . PHE A 1 177 ? -5.627 0.791 -2.897 1.00 88.38 177 PHE A N 1
ATOM 1403 C CA . PHE A 1 177 ? -4.935 -0.334 -3.508 1.00 88.38 177 PHE A CA 1
ATOM 1404 C C . PHE A 1 177 ? -4.734 -0.057 -5.001 1.00 88.38 177 PHE A C 1
ATOM 1406 O O . PHE A 1 177 ? -5.667 0.346 -5.702 1.00 88.38 177 PHE A O 1
ATOM 1413 N N . TYR A 1 178 ? -3.524 -0.303 -5.500 1.00 91.00 178 TYR A N 1
ATOM 1414 C CA . TYR A 1 178 ? -3.221 -0.115 -6.912 1.00 91.00 178 TYR A CA 1
ATOM 1415 C C . TYR A 1 178 ? -3.817 -1.237 -7.777 1.00 91.00 178 TYR A C 1
ATOM 1417 O O . TYR A 1 178 ? -3.252 -2.328 -7.878 1.00 91.00 178 TYR A O 1
ATOM 1425 N N . LEU A 1 179 ? -4.920 -0.938 -8.472 1.00 87.69 179 LEU A N 1
ATOM 1426 C CA . LEU A 1 179 ? -5.459 -1.802 -9.523 1.00 87.69 179 LEU A CA 1
ATOM 1427 C C . LEU A 1 179 ? -4.496 -1.865 -10.718 1.00 87.69 179 LEU A C 1
ATOM 1429 O O . LEU A 1 179 ? -4.491 -1.016 -11.612 1.00 87.69 179 LEU A O 1
ATOM 1433 N N . SER A 1 180 ? -3.673 -2.911 -10.741 1.00 89.06 180 SER A N 1
ATOM 1434 C CA . SER A 1 180 ? -2.854 -3.248 -11.899 1.00 89.06 180 SER A CA 1
ATOM 1435 C C . SER A 1 180 ? -3.733 -3.594 -13.103 1.00 89.06 180 SER A C 1
ATOM 1437 O O . SER A 1 180 ? -4.575 -4.484 -13.030 1.00 89.06 180 SER A O 1
ATOM 1439 N N . ARG A 1 181 ? -3.422 -3.018 -14.271 1.00 86.88 181 ARG A N 1
ATOM 1440 C CA . ARG A 1 181 ? -3.945 -3.456 -15.588 1.00 86.88 181 ARG A CA 1
ATOM 1441 C C . ARG A 1 181 ? -3.644 -4.926 -15.941 1.00 86.88 181 ARG A C 1
ATOM 1443 O O . ARG A 1 181 ? -4.086 -5.410 -16.979 1.00 86.88 181 ARG A O 1
ATOM 1450 N N . TYR A 1 182 ? -2.855 -5.613 -15.115 1.00 88.94 182 TYR A N 1
ATOM 1451 C CA . TYR A 1 182 ? -2.501 -7.024 -15.232 1.00 88.94 182 TYR A CA 1
ATOM 1452 C C . TYR A 1 182 ? -2.965 -7.859 -14.016 1.00 88.94 182 TYR A C 1
ATOM 1454 O O . TYR A 1 182 ? -2.541 -9.007 -13.883 1.00 88.94 182 TYR A O 1
ATOM 1462 N N . SER A 1 183 ? -3.845 -7.327 -13.151 1.00 85.12 183 SER A N 1
ATOM 1463 C CA . SER A 1 183 ? -4.445 -8.001 -11.976 1.00 85.12 183 SER A CA 1
ATOM 1464 C C . SER A 1 183 ? -4.906 -9.436 -12.278 1.00 85.12 183 SER A C 1
ATOM 1466 O O . SER A 1 183 ? -4.544 -10.388 -11.585 1.00 85.12 183 SER A O 1
ATOM 1468 N N . CYS A 1 184 ? -5.644 -9.606 -13.377 1.00 78.88 184 CYS A N 1
ATOM 1469 C CA . CYS A 1 184 ? -6.217 -10.865 -13.868 1.00 78.88 184 CYS A CA 1
ATOM 1470 C C . CYS A 1 184 ? -5.194 -11.924 -14.346 1.00 78.88 184 CYS A C 1
ATOM 1472 O O . CYS A 1 184 ? -5.564 -13.086 -14.562 1.00 78.88 184 CYS A O 1
ATOM 1474 N N . TYR A 1 185 ? -3.921 -11.540 -14.488 1.00 82.94 185 TYR A N 1
ATOM 1475 C CA . TYR A 1 185 ? -2.791 -12.423 -14.809 1.00 82.94 185 TYR A CA 1
ATOM 1476 C C . TYR A 1 185 ? -1.832 -12.597 -13.624 1.00 82.94 185 TYR A C 1
ATOM 1478 O O . TYR A 1 185 ? -1.228 -13.656 -13.470 1.00 82.94 185 TYR A O 1
ATOM 1486 N N . LEU A 1 186 ? -1.680 -11.558 -12.798 1.00 87.25 186 LEU A N 1
ATOM 1487 C CA . LEU A 1 186 ? -0.696 -11.502 -11.719 1.00 87.25 186 LEU A CA 1
ATOM 1488 C C . LEU A 1 186 ? -1.193 -12.065 -10.390 1.00 87.25 186 LEU A C 1
ATOM 1490 O O . LEU A 1 186 ? -0.372 -12.544 -9.613 1.00 87.25 186 LEU A O 1
ATOM 1494 N N . GLU A 1 187 ? -2.492 -12.045 -10.112 1.00 81.62 187 GLU A N 1
ATOM 1495 C CA . GLU A 1 187 ? -3.055 -12.488 -8.831 1.00 81.62 187 GLU A CA 1
ATOM 1496 C C . GLU A 1 187 ? -3.783 -13.831 -8.967 1.00 81.62 187 GLU A C 1
ATOM 1498 O O . GLU A 1 187 ? -4.502 -14.078 -9.934 1.00 81.62 187 GLU A O 1
ATOM 1503 N N . ASP A 1 188 ? -3.624 -14.714 -7.977 1.00 69.19 188 ASP A N 1
ATOM 1504 C CA . ASP A 1 188 ? -4.264 -16.040 -7.986 1.00 69.19 188 ASP A CA 1
ATOM 1505 C C . ASP A 1 188 ? -5.793 -15.972 -7.772 1.00 69.19 188 ASP A C 1
ATOM 1507 O O . ASP A 1 188 ? -6.508 -16.906 -8.154 1.00 69.19 188 ASP A O 1
ATOM 1511 N N . ASP A 1 189 ? -6.297 -14.879 -7.181 1.00 62.75 189 ASP A N 1
ATOM 1512 C CA . ASP A 1 189 ? -7.692 -14.712 -6.742 1.00 62.75 189 ASP A CA 1
ATOM 1513 C C . ASP A 1 189 ? -8.427 -13.474 -7.308 1.00 62.75 189 ASP A C 1
ATOM 1515 O O . ASP A 1 189 ? -9.627 -13.351 -7.078 1.00 62.75 189 ASP A O 1
ATOM 1519 N N . SER A 1 190 ? -7.801 -12.617 -8.125 1.00 53.44 190 SER A N 1
ATOM 1520 C CA . SER A 1 190 ? -8.472 -11.443 -8.739 1.00 53.44 190 SER A CA 1
ATOM 1521 C C . SER A 1 190 ? -9.699 -11.805 -9.594 1.00 53.44 190 SER A C 1
ATOM 1523 O O . SER A 1 190 ? -10.653 -11.043 -9.697 1.00 53.44 190 SER A O 1
ATOM 1525 N N . MET A 1 191 ? -9.728 -13.012 -10.166 1.00 49.41 191 MET A N 1
ATOM 1526 C CA . MET A 1 191 ? -10.800 -13.496 -11.046 1.00 49.41 191 MET A CA 1
ATOM 1527 C C . MET A 1 191 ? -11.777 -14.471 -10.361 1.00 49.41 191 MET A C 1
ATOM 1529 O O . MET A 1 191 ? -12.076 -15.555 -10.873 1.00 49.41 191 MET A O 1
ATOM 1533 N N . ILE A 1 192 ? -12.333 -14.082 -9.208 1.00 50.12 192 ILE A N 1
ATOM 1534 C CA . ILE A 1 192 ? -13.368 -14.854 -8.487 1.00 50.12 192 ILE A CA 1
ATOM 1535 C C . ILE A 1 192 ? -14.656 -15.073 -9.314 1.00 50.12 192 ILE A C 1
ATOM 1537 O O . ILE A 1 192 ? -15.412 -15.994 -9.008 1.00 50.12 192 ILE A O 1
ATOM 1541 N N . SER A 1 193 ? -14.909 -14.293 -10.369 1.00 46.34 193 SER A N 1
ATOM 1542 C CA . SER A 1 193 ? -16.012 -14.504 -11.321 1.00 46.34 193 SER A CA 1
ATOM 1543 C C . SER A 1 193 ? -15.604 -15.426 -12.484 1.00 46.34 193 SER A C 1
ATOM 1545 O O . SER A 1 193 ? -15.904 -16.619 -12.441 1.00 46.34 193 SER A O 1
ATOM 1547 N N . LEU A 1 194 ? -14.895 -14.919 -13.501 1.00 46.06 194 LEU A N 1
ATOM 1548 C CA . LEU A 1 194 ? -14.618 -15.648 -14.751 1.00 46.06 194 LEU A CA 1
ATOM 1549 C C . LEU A 1 194 ? -13.746 -16.901 -14.568 1.00 46.06 194 LEU A C 1
ATOM 1551 O O . LEU A 1 194 ? -13.972 -17.905 -15.246 1.00 46.06 194 LEU A O 1
ATOM 1555 N N . ARG A 1 195 ? -12.767 -16.904 -13.647 1.00 45.25 195 ARG A N 1
ATOM 1556 C CA . ARG A 1 195 ? -11.942 -18.105 -13.422 1.00 45.25 195 ARG A CA 1
ATOM 1557 C C . ARG A 1 195 ? -12.663 -19.183 -12.594 1.00 45.25 195 ARG A C 1
ATOM 1559 O O . ARG A 1 195 ? -12.089 -20.256 -12.464 1.00 45.25 195 ARG A O 1
ATOM 1566 N N . ARG A 1 196 ? -13.890 -19.013 -12.067 1.00 49.81 196 ARG A N 1
ATOM 1567 C CA . ARG A 1 196 ? -14.551 -20.074 -11.252 1.00 49.81 196 ARG A CA 1
ATOM 1568 C C . ARG A 1 196 ? -14.759 -21.400 -11.984 1.00 49.81 196 ARG A C 1
ATOM 1570 O O . ARG A 1 196 ? -14.751 -22.442 -11.326 1.00 49.81 196 ARG A O 1
ATOM 1577 N N . ASP A 1 197 ? -14.919 -21.376 -13.304 1.00 47.16 197 ASP A N 1
ATOM 1578 C CA . ASP A 1 197 ? -15.046 -22.594 -14.107 1.00 47.16 197 ASP A CA 1
ATOM 1579 C C . ASP A 1 197 ? -13.676 -23.081 -14.623 1.00 47.16 197 ASP A C 1
ATOM 1581 O O . ASP A 1 197 ? -13.355 -24.261 -14.468 1.00 47.16 197 ASP A O 1
ATOM 1585 N N . PHE A 1 198 ? -12.781 -22.185 -15.064 1.00 48.19 198 PHE A N 1
ATOM 1586 C CA . PHE A 1 198 ? -11.396 -22.547 -15.426 1.00 48.19 198 PHE A CA 1
ATOM 1587 C C . PHE A 1 198 ? -10.557 -23.083 -14.246 1.00 48.19 198 PHE A C 1
ATOM 1589 O O . PHE A 1 198 ? -9.755 -23.996 -14.429 1.00 48.19 198 PHE A O 1
ATOM 1596 N N . LYS A 1 199 ? -10.774 -22.601 -13.015 1.00 45.97 199 LYS A N 1
ATOM 1597 C CA . LYS A 1 199 ? -10.106 -23.042 -11.768 1.00 45.97 199 LYS A CA 1
ATOM 1598 C C . LYS A 1 199 ? -10.622 -24.412 -11.275 1.00 45.97 199 LYS A C 1
ATOM 1600 O O . LYS A 1 199 ? -10.112 -24.934 -10.288 1.00 45.97 199 LYS A O 1
ATOM 1605 N N . ARG A 1 200 ? -11.593 -25.031 -11.977 1.00 51.44 200 ARG A N 1
ATOM 1606 C CA . ARG A 1 200 ? -11.897 -26.479 -11.883 1.00 51.44 200 ARG A CA 1
ATOM 1607 C C . ARG A 1 200 ? -11.084 -27.324 -12.867 1.00 51.44 200 ARG A C 1
ATOM 1609 O O . ARG A 1 200 ? -10.814 -28.482 -12.571 1.00 51.44 200 ARG A O 1
ATOM 1616 N N . ILE A 1 201 ? -10.720 -26.760 -14.020 1.00 49.66 201 ILE A N 1
ATOM 1617 C CA . ILE A 1 201 ? -9.939 -27.426 -15.076 1.00 49.66 201 ILE A CA 1
ATOM 1618 C C . ILE A 1 201 ? -8.449 -27.409 -14.700 1.00 49.66 201 ILE A C 1
ATOM 1620 O O . ILE A 1 201 ? -7.768 -28.434 -14.731 1.00 49.66 201 ILE A O 1
ATOM 1624 N N . LEU A 1 202 ? -7.954 -26.251 -14.258 1.00 52.94 202 LEU A N 1
ATOM 1625 C CA . LEU A 1 202 ? -6.609 -26.077 -13.717 1.00 52.94 202 LEU A CA 1
ATOM 1626 C C . LEU A 1 202 ? -6.561 -26.559 -12.259 1.00 52.94 202 LEU A C 1
ATOM 1628 O O . LEU A 1 202 ? -6.789 -25.796 -11.322 1.00 52.94 202 LEU A O 1
ATOM 1632 N N . ASN A 1 203 ? -6.280 -27.856 -12.090 1.00 49.50 203 ASN A N 1
ATOM 1633 C CA . ASN A 1 203 ? -6.144 -28.545 -10.802 1.00 49.50 203 ASN A CA 1
ATOM 1634 C C . ASN A 1 203 ? -5.409 -27.700 -9.740 1.00 49.50 203 ASN A C 1
ATOM 1636 O O . ASN A 1 203 ? -4.262 -27.305 -9.944 1.00 49.50 203 ASN A O 1
ATOM 1640 N N . GLY A 1 204 ? -6.046 -27.491 -8.579 1.00 55.47 204 GLY A N 1
ATOM 1641 C CA . GLY A 1 204 ? -5.630 -26.558 -7.517 1.00 55.47 204 GLY A CA 1
ATOM 1642 C C . GLY A 1 204 ? -4.349 -26.909 -6.741 1.00 55.47 204 GLY A C 1
ATOM 1643 O O . GLY A 1 204 ? -4.382 -27.049 -5.519 1.00 55.47 204 GLY A O 1
ATOM 1644 N N . LYS A 1 205 ? -3.220 -27.052 -7.442 1.00 58.59 205 LYS A N 1
ATOM 1645 C CA . LYS A 1 205 ? -1.862 -27.168 -6.884 1.00 58.59 205 LYS A CA 1
ATOM 1646 C C . LYS A 1 205 ? -1.031 -25.884 -7.036 1.00 58.59 205 LYS A C 1
ATOM 1648 O O . LYS A 1 205 ? -0.093 -25.711 -6.266 1.00 58.59 205 LYS A O 1
ATOM 1653 N N . ALA A 1 206 ? -1.374 -25.012 -7.991 1.00 58.62 206 ALA A N 1
ATOM 1654 C CA . ALA A 1 206 ? -0.539 -23.884 -8.426 1.00 58.62 206 ALA A CA 1
ATOM 1655 C C . ALA A 1 206 ? -0.150 -22.900 -7.302 1.00 58.62 206 ALA A C 1
ATOM 1657 O O . ALA A 1 206 ? 1.014 -22.524 -7.200 1.00 58.62 206 ALA A O 1
ATOM 1658 N N . SER A 1 207 ? -1.082 -22.559 -6.406 1.00 64.00 207 SER A N 1
ATOM 1659 C CA . SER A 1 207 ? -0.900 -21.513 -5.382 1.00 64.00 207 SER A CA 1
ATOM 1660 C C . SER A 1 207 ? 0.138 -21.810 -4.287 1.00 64.00 207 SER A C 1
ATOM 1662 O O . SER A 1 207 ? 0.324 -21.010 -3.373 1.00 64.00 207 SER A O 1
ATOM 1664 N N . LYS A 1 208 ? 0.803 -22.972 -4.317 1.00 70.50 208 LYS A N 1
ATOM 1665 C CA . LYS A 1 208 ? 1.758 -23.383 -3.272 1.00 70.50 208 LYS A CA 1
ATOM 1666 C C . LYS A 1 208 ? 3.208 -22.988 -3.548 1.00 70.50 208 LYS A C 1
ATOM 1668 O O . LYS A 1 208 ? 3.987 -22.936 -2.596 1.00 70.50 208 LYS A O 1
ATOM 1673 N N . ASN A 1 209 ? 3.543 -22.675 -4.800 1.00 80.88 209 ASN A N 1
ATOM 1674 C CA . ASN A 1 209 ? 4.915 -22.447 -5.265 1.00 80.88 209 ASN A CA 1
ATOM 1675 C C . ASN A 1 209 ? 5.080 -21.015 -5.821 1.00 80.88 209 ASN A C 1
ATOM 1677 O O . ASN A 1 209 ? 5.723 -20.823 -6.843 1.00 80.88 209 ASN A O 1
ATOM 1681 N N . ARG A 1 210 ? 4.435 -20.018 -5.198 1.00 88.44 210 ARG A N 1
ATOM 1682 C CA . ARG A 1 210 ? 4.421 -18.606 -5.638 1.00 88.44 210 ARG A CA 1
ATOM 1683 C C . ARG A 1 210 ? 5.048 -17.621 -4.635 1.00 88.44 210 ARG A C 1
ATOM 1685 O O . ARG A 1 210 ? 4.853 -16.418 -4.749 1.00 88.44 210 ARG A O 1
ATOM 1692 N N . LYS A 1 211 ? 5.760 -18.088 -3.607 1.00 92.00 211 LYS A N 1
ATOM 1693 C CA . LYS A 1 211 ? 6.1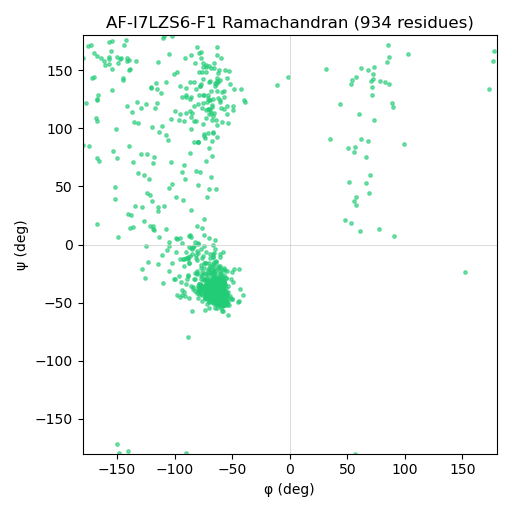88 -17.238 -2.479 1.00 92.00 211 LYS A CA 1
ATOM 1694 C C . LYS A 1 211 ? 7.200 -16.167 -2.875 1.00 92.00 211 LYS A C 1
ATOM 1696 O O . LYS A 1 211 ? 7.118 -15.047 -2.376 1.00 92.00 211 LYS A O 1
ATOM 1701 N N . ILE A 1 212 ? 8.157 -16.515 -3.730 1.00 94.31 212 ILE A N 1
ATOM 1702 C CA . ILE A 1 212 ? 9.166 -15.580 -4.232 1.00 94.31 212 ILE A CA 1
ATOM 1703 C C . ILE A 1 212 ? 8.492 -14.625 -5.217 1.00 94.31 212 ILE A C 1
ATOM 1705 O O . ILE A 1 212 ? 8.621 -13.410 -5.067 1.00 94.31 212 ILE A O 1
ATOM 1709 N N . PHE A 1 213 ? 7.692 -15.156 -6.145 1.00 94.19 213 PHE A N 1
ATOM 1710 C CA . PHE A 1 213 ? 6.957 -14.354 -7.114 1.00 94.19 213 PHE A CA 1
ATOM 1711 C C . PHE A 1 213 ? 6.040 -13.327 -6.440 1.00 94.19 213 PHE A C 1
ATOM 1713 O O . PHE A 1 213 ? 6.098 -12.137 -6.750 1.00 94.19 213 PHE A O 1
ATOM 1720 N N . ASP A 1 214 ? 5.230 -13.756 -5.472 1.00 92.94 214 ASP A N 1
ATOM 1721 C CA . ASP A 1 214 ? 4.278 -12.900 -4.769 1.00 92.94 214 ASP A CA 1
ATOM 1722 C C . ASP A 1 214 ? 4.984 -11.827 -3.930 1.00 92.94 214 ASP A C 1
ATOM 1724 O O . ASP A 1 214 ? 4.441 -10.728 -3.808 1.00 92.94 214 ASP A O 1
ATOM 1728 N N . SER A 1 215 ? 6.214 -12.076 -3.462 1.00 94.81 215 SER A N 1
ATOM 1729 C CA . SER A 1 215 ? 7.030 -11.079 -2.753 1.00 94.81 215 SER A CA 1
ATOM 1730 C C . SER A 1 215 ? 7.549 -9.930 -3.632 1.00 94.81 215 SER A C 1
ATOM 1732 O O . SER A 1 215 ? 7.870 -8.866 -3.103 1.00 94.81 215 SER A O 1
ATOM 1734 N N . TYR A 1 216 ? 7.606 -10.088 -4.962 1.00 96.75 216 TYR A N 1
ATOM 1735 C CA . TYR A 1 216 ? 8.060 -9.007 -5.841 1.00 96.75 216 TYR A CA 1
ATOM 1736 C C . TYR A 1 216 ? 7.056 -7.837 -5.887 1.00 96.75 216 TYR A C 1
ATOM 1738 O O . TYR A 1 216 ? 5.842 -8.065 -5.975 1.00 96.75 216 TYR A O 1
ATOM 1746 N N . PRO A 1 217 ? 7.522 -6.572 -5.902 1.00 96.88 217 PRO A N 1
ATOM 1747 C CA . PRO A 1 217 ? 6.636 -5.419 -6.009 1.00 96.88 217 PRO A CA 1
ATOM 1748 C C . PRO A 1 217 ? 5.919 -5.378 -7.366 1.00 96.88 217 PRO A C 1
ATOM 1750 O O . PRO A 1 217 ? 6.423 -5.863 -8.383 1.00 96.88 217 PRO A O 1
ATOM 1753 N N . ILE A 1 218 ? 4.728 -4.776 -7.394 1.00 96.56 218 ILE A N 1
ATOM 1754 C CA . ILE A 1 218 ? 3.822 -4.820 -8.554 1.00 96.56 218 ILE A CA 1
ATOM 1755 C C . ILE A 1 218 ? 4.445 -4.234 -9.835 1.00 96.56 218 ILE A C 1
ATOM 1757 O O . ILE A 1 218 ? 4.352 -4.838 -10.902 1.00 96.56 218 ILE A O 1
ATOM 1761 N N . TYR A 1 219 ? 5.200 -3.140 -9.712 1.00 97.38 219 TYR A N 1
ATOM 1762 C CA . TYR A 1 219 ? 5.913 -2.509 -10.827 1.00 97.38 219 TYR A CA 1
ATOM 1763 C C . TYR A 1 219 ? 7.037 -3.387 -11.413 1.00 97.38 219 TYR A C 1
ATOM 1765 O O . TYR A 1 219 ? 7.405 -3.231 -12.576 1.00 97.38 219 TYR A O 1
ATOM 1773 N N . LEU A 1 220 ? 7.583 -4.330 -10.631 1.00 97.50 220 LEU A N 1
ATOM 1774 C CA . LEU A 1 220 ? 8.553 -5.320 -11.107 1.00 97.50 220 LEU A CA 1
ATOM 1775 C C . LEU A 1 220 ? 7.830 -6.498 -11.774 1.00 97.50 220 LEU A C 1
ATOM 1777 O O . LEU A 1 220 ? 8.238 -6.923 -12.854 1.00 97.50 220 LEU A O 1
ATOM 1781 N N . LYS A 1 221 ? 6.698 -6.950 -11.217 1.00 96.69 221 LYS A N 1
ATOM 1782 C CA . LYS A 1 221 ? 5.801 -7.931 -11.862 1.00 96.69 221 LYS A CA 1
ATOM 1783 C C . LYS A 1 221 ? 5.320 -7.471 -13.244 1.00 96.69 221 LYS A C 1
ATOM 1785 O O . LYS A 1 221 ? 5.227 -8.281 -14.162 1.00 96.69 221 LYS A O 1
ATOM 1790 N N . HIS A 1 222 ? 5.101 -6.169 -13.436 1.00 96.56 222 HIS A N 1
ATOM 1791 C CA . HIS A 1 222 ? 4.745 -5.584 -14.734 1.00 96.56 222 HIS A CA 1
ATOM 1792 C C . HIS A 1 222 ? 5.796 -5.799 -15.839 1.00 96.56 222 HIS A C 1
ATOM 1794 O O . HIS A 1 222 ? 5.438 -5.787 -17.016 1.00 96.56 222 HIS A O 1
ATOM 1800 N N . THR A 1 223 ? 7.071 -6.016 -15.496 1.00 96.88 223 THR A N 1
ATOM 1801 C CA . THR A 1 223 ? 8.159 -6.156 -16.487 1.00 96.88 223 THR A CA 1
ATOM 1802 C C . THR A 1 223 ? 8.105 -7.450 -17.310 1.00 96.88 223 THR A C 1
ATOM 1804 O O . THR A 1 223 ? 8.693 -7.491 -18.395 1.00 96.88 223 THR A O 1
ATOM 1807 N N . LEU A 1 224 ? 7.332 -8.448 -16.859 1.00 95.56 224 LEU A N 1
ATOM 1808 C CA . LEU A 1 224 ? 6.931 -9.615 -17.657 1.00 95.56 224 LEU A CA 1
ATOM 1809 C C . LEU A 1 224 ? 6.203 -9.181 -18.939 1.00 95.56 224 LEU A C 1
ATOM 1811 O O . LEU A 1 224 ? 6.531 -9.605 -20.038 1.00 95.56 224 LEU A O 1
ATOM 1815 N N . PHE A 1 225 ? 5.278 -8.227 -18.830 1.00 94.69 225 PHE A N 1
ATOM 1816 C CA . PHE A 1 225 ? 4.494 -7.711 -19.959 1.00 94.69 225 PHE A CA 1
ATOM 1817 C C . PHE A 1 225 ? 5.258 -6.675 -20.804 1.00 94.69 225 PHE A C 1
ATOM 1819 O O . PHE A 1 225 ? 4.660 -5.939 -21.589 1.00 94.69 225 PHE A O 1
ATOM 1826 N N . HIS A 1 226 ? 6.583 -6.611 -20.646 1.00 93.44 226 HIS A N 1
ATOM 1827 C CA . HIS A 1 226 ? 7.511 -5.866 -21.497 1.00 93.44 226 HIS A CA 1
ATOM 1828 C C . HIS A 1 226 ? 8.372 -6.821 -22.350 1.00 93.44 226 HIS A C 1
ATOM 1830 O O . HIS A 1 226 ? 9.517 -6.515 -22.666 1.00 93.44 226 HIS A O 1
ATOM 1836 N N . GLU A 1 227 ? 7.809 -7.967 -22.746 1.00 79.94 227 GLU A N 1
ATOM 1837 C CA . GLU A 1 227 ? 8.378 -8.951 -23.688 1.00 79.94 227 GLU A CA 1
ATOM 1838 C C . GLU A 1 227 ? 8.305 -8.532 -25.175 1.00 79.94 227 GLU A C 1
ATOM 1840 O O . GLU A 1 227 ? 8.546 -9.342 -26.068 1.00 79.94 227 GLU A O 1
ATOM 1845 N N . GLU A 1 228 ? 8.026 -7.254 -25.462 1.00 88.56 228 GLU A N 1
ATOM 1846 C CA . GLU A 1 228 ? 8.188 -6.670 -26.801 1.00 88.56 228 GLU A CA 1
ATOM 1847 C C . GLU A 1 228 ? 9.579 -7.021 -27.365 1.00 88.56 228 GLU A C 1
ATOM 1849 O O . GLU A 1 228 ? 10.589 -6.858 -26.677 1.00 88.56 228 GLU A O 1
ATOM 1854 N N . GLU A 1 229 ? 9.666 -7.463 -28.625 1.00 89.19 229 GLU A N 1
ATOM 1855 C CA . GLU A 1 229 ? 10.937 -7.917 -29.222 1.00 89.19 229 GLU A CA 1
ATOM 1856 C C . GLU A 1 229 ? 12.031 -6.833 -29.147 1.00 89.19 229 GLU A C 1
ATOM 1858 O O . GLU A 1 229 ? 13.204 -7.122 -28.907 1.00 89.19 229 GLU A O 1
ATOM 1863 N N . PHE A 1 230 ? 11.624 -5.563 -29.258 1.00 94.31 230 PHE A N 1
ATOM 1864 C CA . PHE A 1 230 ? 12.466 -4.398 -28.995 1.00 94.31 230 PHE A CA 1
ATOM 1865 C C . PHE A 1 230 ? 13.084 -4.424 -27.588 1.00 94.31 230 PHE A C 1
ATOM 1867 O O . PHE A 1 230 ? 14.295 -4.277 -27.454 1.00 94.31 230 PHE A O 1
ATOM 1874 N N . MET A 1 231 ? 12.293 -4.659 -26.539 1.00 95.12 231 MET A N 1
ATOM 1875 C CA . MET A 1 231 ? 12.787 -4.729 -25.161 1.00 95.12 231 MET A CA 1
ATOM 1876 C C . MET A 1 231 ? 13.692 -5.944 -24.932 1.00 95.12 231 MET A C 1
ATOM 1878 O O . MET A 1 231 ? 14.701 -5.808 -24.241 1.00 95.12 231 MET A O 1
ATOM 1882 N N . LYS A 1 232 ? 13.411 -7.100 -25.556 1.00 94.12 232 LYS A N 1
ATOM 1883 C CA . LYS A 1 232 ? 14.323 -8.262 -25.518 1.00 94.12 232 LYS A CA 1
ATOM 1884 C C . LYS A 1 232 ? 15.678 -7.927 -26.157 1.00 94.12 232 LYS A C 1
ATOM 1886 O O . LYS A 1 232 ? 16.710 -8.175 -25.539 1.00 94.12 232 LYS A O 1
ATOM 1891 N N . LYS A 1 233 ? 15.680 -7.262 -27.320 1.00 96.25 233 LYS A N 1
ATOM 1892 C CA . LYS A 1 233 ? 16.898 -6.740 -27.970 1.00 96.25 233 LYS A CA 1
ATOM 1893 C C . LYS A 1 233 ? 17.622 -5.699 -27.105 1.00 96.25 233 LYS A C 1
ATOM 1895 O O . LYS A 1 233 ? 18.844 -5.716 -27.043 1.00 96.25 233 LYS A O 1
ATOM 1900 N N . VAL A 1 234 ? 16.906 -4.817 -26.402 1.00 96.31 234 VAL A N 1
ATOM 1901 C CA . VAL A 1 234 ? 17.514 -3.809 -25.508 1.00 96.31 234 VAL A CA 1
ATOM 1902 C C . VAL A 1 234 ? 18.172 -4.447 -24.286 1.00 96.31 234 VAL A C 1
ATOM 1904 O O . VAL A 1 234 ? 19.306 -4.098 -23.971 1.00 96.31 234 VAL A O 1
ATOM 1907 N N . ARG A 1 235 ? 17.523 -5.423 -23.642 1.00 95.81 235 ARG A N 1
ATOM 1908 C CA . ARG A 1 235 ? 18.082 -6.179 -22.504 1.00 95.81 235 ARG A CA 1
ATOM 1909 C C . ARG A 1 235 ? 19.369 -6.945 -22.860 1.00 95.81 235 ARG A C 1
ATOM 1911 O O . ARG A 1 235 ? 20.159 -7.228 -21.971 1.00 95.81 235 ARG A O 1
ATOM 1918 N N . GLN A 1 236 ? 19.600 -7.245 -24.142 1.00 95.38 236 GLN A N 1
ATOM 1919 C CA . GLN A 1 236 ? 20.806 -7.922 -24.647 1.00 95.38 236 GLN A CA 1
ATOM 1920 C C . GLN A 1 236 ? 21.971 -6.978 -25.003 1.00 95.38 236 GLN A C 1
ATOM 1922 O O . GLN A 1 236 ? 23.076 -7.452 -25.253 1.00 95.38 236 GLN A O 1
ATOM 1927 N N . LYS A 1 237 ? 21.751 -5.657 -25.045 1.00 96.25 237 LYS A N 1
ATOM 1928 C CA . LYS A 1 237 ? 22.779 -4.660 -25.398 1.00 96.25 237 LYS A CA 1
ATOM 1929 C C . LYS A 1 237 ? 23.708 -4.321 -24.223 1.00 96.25 237 LYS A C 1
ATOM 1931 O O . LYS A 1 237 ? 23.427 -4.669 -23.076 1.00 96.25 237 LYS A O 1
ATOM 1936 N N . GLU A 1 238 ? 24.786 -3.588 -24.496 1.00 95.19 238 GLU A N 1
ATOM 1937 C CA . GLU A 1 238 ? 25.670 -3.008 -23.473 1.00 95.19 238 GLU A CA 1
ATOM 1938 C C . GLU A 1 238 ? 24.957 -1.925 -22.637 1.00 95.19 238 GLU A C 1
ATOM 1940 O O . GLU A 1 238 ? 24.002 -1.288 -23.094 1.00 95.19 238 GLU A O 1
ATOM 1945 N N . VAL A 1 239 ? 25.430 -1.671 -21.411 1.00 95.38 239 VAL A N 1
ATOM 1946 C CA . VAL A 1 239 ? 24.804 -0.739 -20.444 1.00 95.38 239 VAL A CA 1
ATOM 1947 C C . VAL A 1 239 ? 24.675 0.683 -20.996 1.00 95.38 239 VAL A C 1
ATOM 1949 O O . VAL A 1 239 ? 23.662 1.347 -20.748 1.00 95.38 239 VAL A O 1
ATOM 1952 N N . VAL A 1 240 ? 25.651 1.127 -21.793 1.00 93.50 240 VAL A N 1
ATOM 1953 C CA . VAL A 1 240 ? 25.663 2.440 -22.461 1.00 93.50 240 VAL A CA 1
ATOM 1954 C C . VAL A 1 240 ? 24.560 2.553 -23.520 1.00 93.50 240 VAL A C 1
ATOM 1956 O O . VAL A 1 240 ? 23.920 3.597 -23.637 1.00 93.50 240 VAL A O 1
ATOM 1959 N N . GLU A 1 241 ? 24.260 1.484 -24.259 1.00 95.94 241 GLU A N 1
ATOM 1960 C CA . GLU A 1 241 ? 23.136 1.485 -25.202 1.00 95.94 241 GLU A CA 1
ATOM 1961 C C . GLU A 1 241 ? 21.785 1.352 -24.483 1.00 95.94 241 GLU A C 1
ATOM 1963 O O . GLU A 1 241 ? 20.827 2.046 -24.842 1.00 95.94 241 GLU A O 1
ATOM 1968 N N . ARG A 1 242 ? 21.709 0.529 -23.421 1.00 95.94 242 ARG A N 1
ATOM 1969 C CA . ARG A 1 242 ? 20.536 0.468 -22.525 1.00 95.94 242 ARG A CA 1
ATOM 1970 C C . ARG A 1 242 ? 20.207 1.860 -21.966 1.00 95.94 242 ARG A C 1
ATOM 1972 O O . ARG A 1 242 ? 19.032 2.222 -21.902 1.00 95.94 242 ARG A O 1
ATOM 1979 N N . PHE A 1 243 ? 21.225 2.672 -21.658 1.00 95.38 243 PHE A N 1
ATOM 1980 C CA . PHE A 1 243 ? 21.073 4.036 -21.134 1.00 95.38 243 PHE A CA 1
ATOM 1981 C C . PHE A 1 243 ? 20.391 4.992 -22.128 1.00 95.38 243 PHE A C 1
ATOM 1983 O O . PHE A 1 243 ? 19.563 5.811 -21.728 1.00 95.38 243 PHE A O 1
ATOM 1990 N N . LEU A 1 244 ? 20.669 4.871 -23.431 1.00 95.44 244 LEU A N 1
ATOM 1991 C CA . LEU A 1 244 ? 20.021 5.704 -24.455 1.00 95.44 244 LEU A CA 1
ATOM 1992 C C . LEU A 1 244 ? 18.517 5.406 -24.573 1.00 95.44 244 LEU A C 1
ATOM 1994 O O . LEU A 1 244 ? 17.706 6.319 -24.752 1.00 95.44 244 LEU A O 1
ATOM 1998 N N . VAL A 1 245 ? 18.129 4.136 -24.433 1.00 96.44 245 VAL A N 1
ATOM 1999 C CA . VAL A 1 245 ? 16.716 3.723 -24.421 1.00 96.44 245 VAL A CA 1
ATOM 2000 C C . VAL A 1 245 ? 16.042 4.114 -23.104 1.00 96.44 245 VAL A C 1
ATOM 2002 O O . VAL A 1 245 ? 14.923 4.630 -23.113 1.00 96.44 245 VAL A O 1
ATOM 2005 N N . PHE A 1 246 ? 16.746 3.947 -21.985 1.00 96.31 246 PHE A N 1
ATOM 2006 C CA . PHE A 1 246 ? 16.323 4.411 -20.668 1.00 96.31 246 PHE A CA 1
ATOM 2007 C C . PHE A 1 246 ? 15.996 5.911 -20.661 1.00 96.31 246 PHE A C 1
ATOM 2009 O O . PHE A 1 246 ? 14.894 6.287 -20.263 1.00 96.31 246 PHE A O 1
ATOM 2016 N N . ASP A 1 247 ? 16.897 6.776 -21.146 1.00 94.81 247 ASP A N 1
ATOM 2017 C CA . ASP A 1 247 ? 16.673 8.229 -21.137 1.00 94.81 247 ASP A CA 1
ATOM 2018 C C . ASP A 1 247 ? 15.498 8.628 -22.045 1.00 94.81 247 ASP A C 1
ATOM 2020 O O . ASP A 1 247 ? 14.712 9.508 -21.695 1.00 94.81 247 ASP A O 1
ATOM 2024 N N . LYS A 1 248 ? 15.297 7.915 -23.163 1.00 95.31 248 LYS A N 1
ATOM 2025 C CA . LYS A 1 248 ? 14.136 8.086 -24.052 1.00 95.31 248 LYS A CA 1
ATOM 2026 C C . LYS A 1 248 ? 12.811 7.733 -23.361 1.00 95.31 248 LYS A C 1
ATOM 2028 O O . LYS A 1 248 ? 11.831 8.461 -23.542 1.00 95.31 248 LYS A O 1
ATOM 2033 N N . TYR A 1 249 ? 12.756 6.654 -22.574 1.00 96.75 249 TYR A N 1
ATOM 2034 C CA . TYR A 1 249 ? 11.566 6.324 -21.778 1.00 96.75 249 TYR A CA 1
ATOM 2035 C C . TYR A 1 249 ? 11.371 7.299 -20.612 1.00 96.75 249 TYR A C 1
ATOM 2037 O O . TYR A 1 249 ? 10.260 7.798 -20.432 1.00 96.75 249 TYR A O 1
ATOM 2045 N N . ARG A 1 250 ? 12.442 7.648 -19.886 1.00 95.19 250 ARG A N 1
ATOM 2046 C CA . ARG A 1 250 ? 12.419 8.625 -18.788 1.00 95.19 250 ARG A CA 1
ATOM 2047 C C . ARG A 1 250 ? 11.927 9.994 -19.251 1.00 95.19 250 ARG A C 1
ATOM 2049 O O . ARG A 1 250 ? 11.021 10.537 -18.632 1.00 95.19 250 ARG A O 1
ATOM 2056 N N . GLU A 1 251 ? 12.457 10.546 -20.344 1.00 94.06 251 GLU A N 1
ATOM 2057 C CA . GLU A 1 251 ? 12.019 11.856 -20.844 1.00 94.06 251 GLU A CA 1
ATOM 2058 C C . GLU A 1 251 ? 10.544 11.826 -21.279 1.00 94.06 251 GLU A C 1
ATOM 2060 O O . GLU A 1 251 ? 9.791 12.751 -20.974 1.00 94.06 251 GLU A O 1
ATOM 2065 N N . ARG A 1 252 ? 10.089 10.748 -21.935 1.00 95.50 252 ARG A N 1
ATOM 2066 C CA . ARG A 1 252 ? 8.662 10.576 -22.259 1.00 95.50 252 ARG A CA 1
ATOM 2067 C C . ARG A 1 252 ? 7.802 10.494 -20.989 1.00 95.50 252 ARG A C 1
ATOM 2069 O O . ARG A 1 252 ? 6.781 11.174 -20.928 1.00 95.50 252 ARG A O 1
ATOM 2076 N N . GLY A 1 253 ? 8.242 9.756 -19.968 1.00 96.06 253 GLY A N 1
ATOM 2077 C CA . GLY A 1 253 ? 7.595 9.700 -18.653 1.00 96.06 253 GLY A CA 1
ATOM 2078 C C . GLY A 1 253 ? 7.491 11.082 -18.007 1.00 96.06 253 GLY A C 1
ATOM 2079 O O . GLY A 1 253 ? 6.396 11.506 -17.651 1.00 96.06 253 GLY A O 1
ATOM 2080 N N . ASN A 1 254 ? 8.593 11.839 -17.971 1.00 93.81 254 ASN A N 1
ATOM 2081 C CA . ASN A 1 254 ? 8.653 13.190 -17.400 1.00 93.81 254 ASN A CA 1
ATOM 2082 C C . ASN A 1 254 ? 7.675 14.146 -18.110 1.00 93.81 254 ASN A C 1
ATOM 2084 O O . ASN A 1 254 ? 6.990 14.936 -17.460 1.00 93.81 254 ASN A O 1
ATOM 2088 N N . ARG A 1 255 ? 7.546 14.049 -19.442 1.00 93.56 255 ARG A N 1
ATOM 2089 C CA . ARG A 1 255 ? 6.564 14.830 -20.217 1.00 93.56 255 ARG A CA 1
ATOM 2090 C C . ARG A 1 255 ? 5.115 14.485 -19.849 1.00 93.56 255 ARG A C 1
ATOM 2092 O O . ARG A 1 255 ? 4.306 15.403 -19.744 1.00 93.56 255 ARG A O 1
ATOM 2099 N N . LEU A 1 256 ? 4.777 13.207 -19.651 1.00 94.75 256 LEU A N 1
ATOM 2100 C CA . LEU A 1 256 ? 3.415 12.790 -19.278 1.00 94.75 256 LEU A CA 1
ATOM 2101 C C . LEU A 1 256 ? 3.100 13.086 -17.805 1.00 94.75 256 LEU A C 1
ATOM 2103 O O . LEU A 1 256 ? 2.004 13.556 -17.506 1.00 94.75 256 LEU A O 1
ATOM 2107 N N . PHE A 1 257 ? 4.079 12.941 -16.910 1.00 94.56 257 PHE A N 1
ATOM 2108 C CA . PHE A 1 257 ? 3.973 13.341 -15.506 1.00 94.56 257 PHE A CA 1
ATOM 2109 C C . PHE A 1 257 ? 3.654 14.838 -15.374 1.00 94.56 257 PHE A C 1
ATOM 2111 O O . PHE A 1 257 ? 2.731 15.223 -14.661 1.00 94.56 257 PHE A O 1
ATOM 2118 N N . ASN A 1 258 ? 4.354 15.687 -16.136 1.00 91.62 258 ASN A N 1
ATOM 2119 C CA . ASN A 1 258 ? 4.100 17.130 -16.174 1.00 91.62 258 ASN A CA 1
ATOM 2120 C C . ASN A 1 258 ? 2.762 17.500 -16.858 1.00 91.62 258 ASN A C 1
ATOM 2122 O O . ASN A 1 258 ? 2.247 18.588 -16.620 1.00 91.62 258 ASN A O 1
ATOM 2126 N N . LYS A 1 259 ? 2.171 16.597 -17.657 1.00 93.44 259 LYS A N 1
ATOM 2127 C CA . LYS A 1 259 ? 0.780 16.678 -18.155 1.00 93.44 259 LYS A CA 1
ATOM 2128 C C . LYS A 1 259 ? -0.253 16.076 -17.178 1.00 93.44 259 LYS A C 1
ATOM 2130 O O . LYS A 1 259 ? -1.403 15.906 -17.559 1.00 93.44 259 LYS A O 1
ATOM 2135 N N . GLN A 1 260 ? 0.148 15.715 -15.954 1.00 93.25 260 GLN A N 1
ATOM 2136 C CA . GLN A 1 260 ? -0.673 15.034 -14.935 1.00 93.25 260 GLN A CA 1
ATOM 2137 C C . GLN A 1 260 ? -1.217 13.645 -15.348 1.00 93.25 260 GLN A C 1
ATOM 2139 O O . GLN A 1 260 ? -2.021 13.044 -14.642 1.00 93.25 260 GLN A O 1
ATOM 2144 N N . LYS A 1 261 ? -0.719 13.070 -16.452 1.00 94.00 261 LYS A N 1
ATOM 2145 C CA . LYS A 1 261 ? -1.048 11.717 -16.939 1.00 94.00 261 LYS A CA 1
ATOM 2146 C C . LYS A 1 261 ? -0.223 10.662 -16.185 1.00 94.00 261 LYS A C 1
ATOM 2148 O O . LYS A 1 261 ? 0.628 9.980 -16.760 1.00 94.00 261 LYS A O 1
ATOM 2153 N N . TYR A 1 262 ? -0.441 10.564 -14.871 1.00 94.88 262 TYR A N 1
ATOM 2154 C CA . TYR A 1 262 ? 0.407 9.789 -13.952 1.00 94.88 262 TYR A CA 1
ATOM 2155 C C . TYR A 1 262 ? 0.452 8.285 -14.263 1.00 94.88 262 TYR A C 1
ATOM 2157 O O . TYR A 1 262 ? 1.516 7.683 -14.149 1.00 94.88 262 TYR A O 1
ATOM 2165 N N . GLU A 1 263 ? -0.649 7.681 -14.721 1.00 93.31 263 GLU A N 1
ATOM 2166 C CA . GLU A 1 263 ? -0.653 6.277 -15.161 1.00 93.31 263 GLU A CA 1
ATOM 2167 C C . GLU A 1 263 ? 0.214 6.027 -16.400 1.00 93.31 263 GLU A C 1
ATOM 2169 O O . GLU A 1 263 ? 0.948 5.042 -16.464 1.00 93.31 263 GLU A O 1
ATOM 2174 N N . GLU A 1 264 ? 0.134 6.899 -17.406 1.00 95.00 264 GLU A N 1
ATOM 2175 C CA . GLU A 1 264 ? 0.930 6.754 -18.628 1.00 95.00 264 GLU A CA 1
ATOM 2176 C C . GLU A 1 264 ? 2.417 6.985 -18.330 1.00 95.00 264 GLU A C 1
ATOM 2178 O O . GLU A 1 264 ? 3.274 6.263 -18.840 1.00 95.00 264 GLU A O 1
ATOM 2183 N N . ALA A 1 265 ? 2.719 7.943 -17.447 1.00 96.56 265 ALA A N 1
ATOM 2184 C CA . ALA A 1 265 ? 4.066 8.179 -16.942 1.00 96.56 265 ALA A CA 1
ATOM 2185 C C . ALA A 1 265 ? 4.618 6.955 -16.188 1.00 96.56 265 ALA A C 1
ATOM 2187 O O . ALA A 1 265 ? 5.719 6.502 -16.502 1.00 96.56 265 ALA A O 1
ATOM 2188 N N . LEU A 1 266 ? 3.835 6.367 -15.271 1.00 96.69 266 LEU A N 1
ATOM 2189 C CA . LEU A 1 266 ? 4.181 5.142 -14.539 1.00 96.69 266 LEU A CA 1
ATOM 2190 C C . LEU A 1 266 ? 4.575 4.011 -15.498 1.00 96.69 266 LEU A C 1
ATOM 2192 O O . LEU A 1 266 ? 5.677 3.479 -15.384 1.00 96.69 266 LEU A O 1
ATOM 2196 N N . ARG A 1 267 ? 3.740 3.714 -16.505 1.00 96.38 267 ARG A N 1
ATOM 2197 C CA . ARG A 1 267 ? 4.008 2.667 -17.514 1.00 96.38 267 ARG A CA 1
ATOM 2198 C C . ARG A 1 267 ? 5.331 2.898 -18.265 1.00 96.38 267 ARG A C 1
ATOM 2200 O O . ARG A 1 267 ? 5.997 1.937 -18.648 1.00 96.38 267 ARG A O 1
ATOM 2207 N N . LEU A 1 268 ? 5.736 4.153 -18.479 1.00 97.62 268 LEU A N 1
ATOM 2208 C CA . LEU A 1 268 ? 7.018 4.493 -19.109 1.00 97.62 268 LEU A CA 1
ATOM 2209 C C . LEU A 1 268 ? 8.207 4.368 -18.147 1.00 97.62 268 LEU A C 1
ATOM 2211 O O . LEU A 1 268 ? 9.270 3.919 -18.574 1.00 97.62 268 LEU A O 1
ATOM 2215 N N . TYR A 1 269 ? 8.046 4.693 -16.862 1.00 98.06 269 TYR A N 1
ATOM 2216 C CA . TYR A 1 269 ? 9.088 4.452 -15.859 1.00 98.06 269 TYR A CA 1
ATOM 2217 C C . TYR A 1 269 ? 9.276 2.957 -15.560 1.00 98.06 269 TYR A C 1
ATOM 2219 O O . TYR A 1 269 ? 10.407 2.515 -15.379 1.00 98.06 269 TYR A O 1
ATOM 2227 N N . GLU A 1 270 ? 8.211 2.153 -15.603 1.00 97.75 270 GLU A N 1
ATOM 2228 C CA . GLU A 1 270 ? 8.290 0.686 -15.544 1.00 97.75 270 GLU A CA 1
ATOM 2229 C C . GLU A 1 270 ? 9.049 0.104 -16.749 1.00 97.75 270 GLU A C 1
ATOM 2231 O O . GLU A 1 270 ? 9.843 -0.823 -16.594 1.00 97.75 270 GLU A O 1
ATOM 2236 N N . ARG A 1 271 ? 8.867 0.666 -17.955 1.00 97.44 271 ARG A N 1
ATOM 2237 C CA . ARG A 1 271 ? 9.678 0.307 -19.136 1.00 97.44 271 ARG A CA 1
ATOM 2238 C C . ARG A 1 271 ? 11.138 0.734 -18.990 1.00 97.44 271 ARG A C 1
ATOM 2240 O O . ARG A 1 271 ? 12.017 -0.043 -19.346 1.00 97.44 271 ARG A O 1
ATOM 2247 N N . ALA A 1 272 ? 11.400 1.913 -18.424 1.00 97.62 272 ALA A N 1
ATOM 2248 C CA . ALA A 1 272 ? 12.755 2.387 -18.142 1.00 97.62 272 ALA A CA 1
ATOM 2249 C C . ALA A 1 272 ? 13.482 1.476 -17.130 1.00 97.62 272 ALA A C 1
ATOM 2251 O O . ALA A 1 272 ? 14.602 1.043 -17.396 1.00 97.62 272 ALA A O 1
ATOM 2252 N N . LEU A 1 273 ? 12.820 1.101 -16.026 1.00 97.88 273 LEU A N 1
ATOM 2253 C CA . LEU A 1 273 ? 13.314 0.092 -15.081 1.00 97.88 273 LEU A CA 1
ATOM 2254 C C . LEU A 1 273 ? 13.627 -1.228 -15.798 1.00 97.88 273 LEU A C 1
ATOM 2256 O O . LEU A 1 273 ? 14.690 -1.814 -15.598 1.00 97.88 273 LEU A O 1
ATOM 2260 N N . SER A 1 274 ? 12.721 -1.657 -16.681 1.00 97.31 274 SER A N 1
ATOM 2261 C CA . SER A 1 274 ? 12.802 -2.922 -17.412 1.00 97.31 274 SER A CA 1
ATOM 2262 C C . SER A 1 274 ? 13.960 -3.027 -18.418 1.00 97.31 274 SER A C 1
ATOM 2264 O O . SER A 1 274 ? 14.185 -4.121 -18.941 1.00 97.31 274 SER A O 1
ATOM 2266 N N . CYS A 1 275 ? 14.707 -1.944 -18.668 1.00 97.31 275 CYS A N 1
ATOM 2267 C CA . CYS A 1 275 ? 16.003 -1.991 -19.352 1.00 97.31 275 CYS A CA 1
ATOM 2268 C C . CYS A 1 275 ? 17.111 -2.620 -18.482 1.00 97.31 275 CYS A C 1
ATOM 2270 O O . CYS A 1 275 ? 18.085 -3.131 -19.024 1.00 97.31 275 CYS A O 1
ATOM 2272 N N . TYR A 1 276 ? 16.988 -2.556 -17.151 1.00 97.44 276 TYR A N 1
ATOM 2273 C CA . TYR A 1 276 ? 18.062 -2.880 -16.201 1.00 97.44 276 TYR A CA 1
ATOM 2274 C C . TYR A 1 276 ? 17.694 -3.923 -15.145 1.00 97.44 276 TYR A C 1
ATOM 2276 O O . TYR A 1 276 ? 18.578 -4.639 -14.681 1.00 97.44 276 TYR A O 1
ATOM 2284 N N . ARG A 1 277 ? 16.413 -4.007 -14.774 1.00 97.69 277 ARG A N 1
ATOM 2285 C CA . ARG A 1 277 ? 15.880 -4.977 -13.817 1.00 97.69 277 ARG A CA 1
ATOM 2286 C C . ARG A 1 277 ? 14.510 -5.448 -14.286 1.00 97.69 277 ARG A C 1
ATOM 2288 O O . ARG A 1 277 ? 13.599 -4.634 -14.441 1.00 97.69 277 ARG A O 1
ATOM 2295 N N . TRP A 1 278 ? 14.359 -6.743 -14.535 1.00 97.44 278 TRP A N 1
ATOM 2296 C CA . TRP A 1 278 ? 13.109 -7.326 -15.023 1.00 97.44 278 TRP A CA 1
ATOM 2297 C C . TRP A 1 278 ? 12.901 -8.747 -14.507 1.00 97.44 278 TRP A C 1
ATOM 2299 O O . TRP A 1 278 ? 13.839 -9.427 -14.107 1.00 97.44 278 TRP A O 1
ATOM 2309 N N . LEU A 1 279 ? 11.655 -9.203 -14.535 1.00 97.00 279 LEU A N 1
ATOM 2310 C CA . LEU A 1 279 ? 11.316 -10.613 -14.427 1.00 97.00 279 LEU A CA 1
ATOM 2311 C C . LEU A 1 279 ? 11.269 -11.211 -15.836 1.00 97.00 279 LEU A C 1
ATOM 2313 O O . LEU A 1 279 ? 10.700 -10.613 -16.750 1.00 97.00 279 LEU A O 1
ATOM 2317 N N . GLU A 1 280 ? 11.880 -12.375 -16.006 1.00 95.19 280 GLU A N 1
ATOM 2318 C CA . GLU A 1 280 ? 11.906 -13.147 -17.245 1.00 95.19 280 GLU A CA 1
ATOM 2319 C C . GLU A 1 280 ? 11.171 -14.470 -17.034 1.00 95.19 280 GLU A C 1
ATOM 2321 O O . GLU A 1 280 ? 11.393 -15.150 -16.027 1.00 95.19 280 GLU A O 1
ATOM 2326 N N . LEU A 1 281 ? 10.297 -14.832 -17.977 1.00 93.12 281 LEU A N 1
ATOM 2327 C CA . LEU A 1 281 ? 9.701 -16.159 -18.007 1.00 93.12 281 LEU A CA 1
ATOM 2328 C C . LEU A 1 281 ? 10.739 -17.167 -18.523 1.00 93.12 281 LEU A C 1
ATOM 2330 O O . LEU A 1 281 ? 11.268 -17.024 -19.625 1.00 93.12 281 LEU A O 1
ATOM 2334 N N . VAL A 1 282 ? 11.032 -18.189 -17.721 1.00 91.44 282 VAL A N 1
ATOM 2335 C CA . VAL A 1 282 ? 11.879 -19.315 -18.117 1.00 91.44 282 VAL A CA 1
ATOM 2336 C C . VAL A 1 282 ? 11.015 -20.333 -18.845 1.00 91.44 282 VAL A C 1
ATOM 2338 O O . VAL A 1 282 ? 10.140 -20.977 -18.262 1.00 91.44 282 VAL A O 1
ATOM 2341 N N . ASP A 1 283 ? 11.288 -20.490 -20.134 1.00 79.81 283 ASP A N 1
ATOM 2342 C CA . ASP A 1 283 ? 10.600 -21.435 -20.998 1.00 79.81 283 ASP A CA 1
ATOM 2343 C C . ASP A 1 283 ? 10.991 -22.878 -20.662 1.00 79.81 283 ASP A C 1
ATOM 2345 O O . ASP A 1 283 ? 11.964 -23.407 -21.204 1.00 79.81 283 ASP A O 1
ATOM 2349 N N . SER A 1 284 ? 10.178 -23.545 -19.835 1.00 76.25 284 SER A N 1
ATOM 2350 C CA . SER A 1 284 ? 10.251 -24.9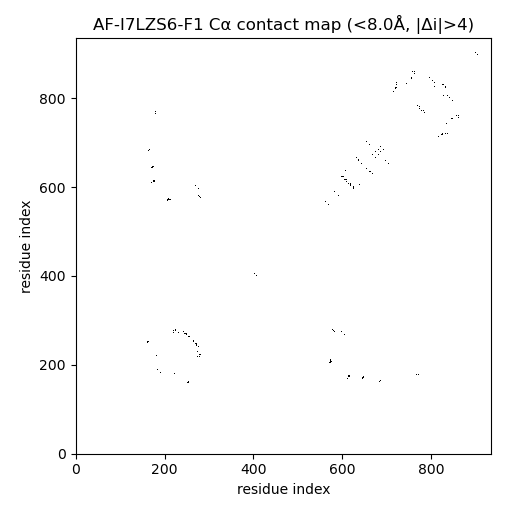92 -19.555 1.00 76.25 284 SER A CA 1
ATOM 2351 C C . SER A 1 284 ? 10.542 -25.817 -20.807 1.00 76.25 284 SER A C 1
ATOM 2353 O O . SER A 1 284 ? 11.388 -26.702 -20.793 1.00 76.25 284 SER A O 1
ATOM 2355 N N . ASP A 1 285 ? 9.867 -25.479 -21.901 1.00 76.88 285 ASP A N 1
ATOM 2356 C CA . ASP A 1 285 ? 9.881 -26.204 -23.164 1.00 76.88 285 ASP A CA 1
ATOM 2357 C C . ASP A 1 285 ? 11.185 -25.986 -23.949 1.00 76.88 285 ASP A C 1
ATOM 2359 O O . ASP A 1 285 ? 11.579 -26.856 -24.722 1.00 76.88 285 ASP A O 1
ATOM 2363 N N . GLU A 1 286 ? 11.847 -24.831 -23.810 1.00 74.62 286 GLU A N 1
ATOM 2364 C CA . GLU A 1 286 ? 13.182 -24.613 -24.391 1.00 74.62 286 GLU A CA 1
ATOM 2365 C C . GLU A 1 286 ? 14.249 -25.275 -23.523 1.00 74.62 286 GLU A C 1
ATOM 2367 O O . GLU A 1 286 ? 15.135 -25.948 -24.047 1.00 74.62 286 GLU A O 1
ATOM 2372 N N . ASP A 1 287 ? 14.092 -25.190 -22.203 1.00 70.50 287 ASP A N 1
ATOM 2373 C CA . ASP A 1 287 ? 14.949 -25.836 -21.216 1.00 70.50 287 ASP A CA 1
ATOM 2374 C C . ASP A 1 287 ? 14.894 -27.375 -21.349 1.00 70.50 287 ASP A C 1
ATOM 2376 O O . ASP A 1 287 ? 15.918 -28.058 -21.284 1.00 70.50 287 ASP A O 1
ATOM 2380 N N . GLU A 1 288 ? 13.715 -27.952 -21.611 1.00 76.62 288 GLU A N 1
ATOM 2381 C CA . GLU A 1 288 ? 13.539 -29.375 -21.917 1.00 76.62 288 GLU A CA 1
ATOM 2382 C C . GLU A 1 288 ? 14.089 -29.751 -23.294 1.00 76.62 288 GLU A C 1
ATOM 2384 O O . GLU A 1 288 ? 14.835 -30.727 -23.370 1.00 76.62 288 GLU A O 1
ATOM 2389 N N . LYS A 1 289 ? 13.849 -28.963 -24.355 1.00 81.38 289 LYS A N 1
ATOM 2390 C CA . LYS A 1 289 ? 14.482 -29.182 -25.674 1.00 81.38 289 LYS A CA 1
ATOM 2391 C C . LYS A 1 289 ? 16.005 -29.089 -25.606 1.00 81.38 289 LYS A C 1
ATOM 2393 O O . LYS A 1 289 ? 16.689 -29.825 -26.312 1.00 81.38 289 LYS A O 1
ATOM 2398 N N . GLN A 1 290 ? 16.565 -28.218 -24.769 1.00 77.88 290 GLN A N 1
ATOM 2399 C CA . GLN A 1 290 ? 18.009 -28.109 -24.579 1.00 77.88 290 GLN A CA 1
ATOM 2400 C C . GLN A 1 290 ? 18.553 -29.307 -23.793 1.00 77.88 290 GLN A C 1
ATOM 2402 O O . GLN A 1 290 ? 19.517 -29.931 -24.236 1.00 77.88 290 GLN A O 1
ATOM 2407 N N . LYS A 1 291 ? 17.874 -29.735 -22.720 1.00 79.31 291 LYS A N 1
ATOM 2408 C CA . LYS A 1 291 ? 18.183 -30.995 -22.016 1.00 79.31 291 LYS A CA 1
ATOM 2409 C C . LYS A 1 291 ? 18.027 -32.218 -22.930 1.00 79.31 291 LYS A C 1
ATOM 2411 O O . LYS A 1 291 ? 18.751 -33.195 -22.760 1.00 79.31 291 LYS A O 1
ATOM 2416 N N . GLU A 1 292 ? 17.107 -32.202 -23.893 1.00 84.88 292 GLU A N 1
ATOM 2417 C CA . GLU A 1 292 ? 16.924 -33.266 -24.885 1.00 84.88 292 GLU A CA 1
ATOM 2418 C C . GLU A 1 292 ? 18.039 -33.262 -25.940 1.00 84.88 292 GLU A C 1
ATOM 2420 O O . GLU A 1 292 ? 18.634 -34.310 -26.187 1.00 84.88 292 GLU A O 1
ATOM 2425 N N . LYS A 1 293 ? 18.404 -32.091 -26.483 1.00 87.00 293 LYS A N 1
ATOM 2426 C CA . LYS A 1 293 ? 19.578 -31.908 -27.354 1.00 87.00 293 LYS A CA 1
ATOM 2427 C C . LYS A 1 293 ? 20.858 -32.374 -26.661 1.00 87.00 293 LYS A C 1
ATOM 2429 O O . LYS A 1 293 ? 21.595 -33.162 -27.241 1.00 87.00 293 LYS A O 1
ATOM 2434 N N . GLU A 1 294 ? 21.077 -31.999 -25.400 1.00 89.88 294 GLU A N 1
ATOM 2435 C CA . GLU A 1 294 ? 22.196 -32.497 -24.593 1.00 89.88 294 GLU A CA 1
ATOM 2436 C C . GLU A 1 294 ? 22.148 -34.017 -24.386 1.00 89.88 294 GLU A C 1
ATOM 2438 O O . GLU A 1 294 ? 23.180 -34.675 -24.482 1.00 89.88 294 GLU A O 1
ATOM 2443 N N . LYS A 1 295 ? 20.974 -34.606 -24.110 1.00 91.50 295 LYS A N 1
ATOM 2444 C CA . LYS A 1 295 ? 20.819 -36.071 -24.013 1.00 91.50 295 LYS A CA 1
ATOM 2445 C C . LYS A 1 295 ? 21.112 -36.752 -25.354 1.00 91.50 295 LYS A C 1
ATOM 2447 O O . LYS A 1 295 ? 21.708 -37.826 -25.356 1.00 91.50 295 LYS A O 1
ATOM 2452 N N . LYS A 1 296 ? 20.698 -36.164 -26.482 1.00 92.12 296 LYS A N 1
ATOM 2453 C CA . LYS A 1 296 ? 20.963 -36.665 -27.842 1.00 92.12 296 LYS A CA 1
ATOM 2454 C C . LYS A 1 296 ? 22.451 -36.542 -28.196 1.00 92.12 296 LYS A C 1
ATOM 2456 O O . LYS A 1 296 ? 23.014 -37.512 -28.694 1.00 92.12 296 LYS A O 1
ATOM 2461 N N . GLN A 1 297 ? 23.111 -35.441 -27.834 1.00 91.94 297 GLN A N 1
ATOM 2462 C CA . GLN A 1 297 ? 24.559 -35.268 -27.975 1.00 91.94 297 GLN A CA 1
ATOM 2463 C C . GLN A 1 297 ? 25.331 -36.273 -27.109 1.00 91.94 297 GLN A C 1
ATOM 2465 O O . GLN A 1 297 ? 26.034 -37.107 -27.662 1.00 91.94 297 GLN A O 1
ATOM 2470 N N . LYS A 1 298 ? 25.072 -36.342 -25.796 1.00 92.94 298 LYS A N 1
ATOM 2471 C CA . LYS A 1 298 ? 25.723 -37.302 -24.878 1.00 92.94 298 LYS A CA 1
ATOM 2472 C C . LYS A 1 298 ? 25.504 -38.769 -25.290 1.00 92.94 298 LYS A C 1
ATOM 2474 O O . LYS A 1 298 ? 26.379 -39.605 -25.088 1.00 92.94 298 LYS A O 1
ATOM 2479 N N . LYS A 1 299 ? 24.362 -39.104 -25.913 1.00 92.62 299 LYS A N 1
ATOM 2480 C CA . LYS A 1 299 ? 24.119 -40.424 -26.537 1.00 92.62 299 LYS A CA 1
ATOM 2481 C C . LYS A 1 299 ? 24.973 -40.670 -27.788 1.00 92.62 299 LYS A C 1
ATOM 2483 O O . LYS A 1 299 ? 25.287 -41.825 -28.063 1.00 92.62 299 LYS A O 1
ATOM 2488 N N . ASN A 1 300 ? 25.305 -39.636 -28.556 1.00 91.31 300 ASN A N 1
ATOM 2489 C CA . ASN A 1 300 ? 26.184 -39.734 -29.720 1.00 91.31 300 ASN A CA 1
ATOM 2490 C C . ASN A 1 300 ? 27.656 -39.794 -29.296 1.00 91.31 300 ASN A C 1
ATOM 2492 O O . ASN A 1 300 ? 28.369 -40.660 -29.791 1.00 91.31 300 ASN A O 1
ATOM 2496 N N . ASP A 1 301 ? 28.068 -38.981 -28.321 1.00 92.31 301 ASP A N 1
ATOM 2497 C CA . ASP A 1 301 ? 29.420 -38.988 -27.751 1.00 92.31 301 ASP A CA 1
ATOM 2498 C C . ASP A 1 301 ? 29.759 -40.386 -27.194 1.00 92.31 301 ASP A C 1
ATOM 2500 O O . ASP A 1 301 ? 30.743 -40.999 -27.597 1.00 92.31 301 ASP A O 1
ATOM 2504 N N . VAL A 1 302 ? 28.867 -40.976 -26.384 1.00 93.31 302 VAL A N 1
ATOM 2505 C CA . VAL A 1 302 ? 29.035 -42.346 -25.852 1.00 93.31 302 VAL A CA 1
ATOM 2506 C C . VAL A 1 302 ? 29.019 -43.417 -26.954 1.00 93.31 302 VAL A C 1
ATOM 2508 O O . VAL A 1 302 ? 29.707 -44.430 -26.834 1.00 93.31 302 VAL A O 1
ATOM 2511 N N . LYS A 1 303 ? 28.271 -43.227 -28.053 1.00 90.62 303 LYS A N 1
ATOM 2512 C CA . LYS A 1 303 ? 28.355 -44.124 -29.225 1.00 90.62 303 LYS A CA 1
ATOM 2513 C C . LYS A 1 303 ? 29.701 -43.991 -29.938 1.00 90.62 303 LYS A C 1
ATOM 2515 O O . LYS A 1 303 ? 30.222 -44.997 -30.413 1.00 90.62 303 LYS A O 1
ATOM 2520 N N . GLN A 1 304 ? 30.256 -42.784 -30.021 1.00 87.00 304 GLN A N 1
ATOM 2521 C CA . GLN A 1 304 ? 31.567 -42.547 -30.611 1.00 87.00 304 GLN A CA 1
ATOM 2522 C C . GLN A 1 304 ? 32.671 -43.163 -29.742 1.00 87.00 304 GLN A C 1
ATOM 2524 O O . GLN A 1 304 ? 33.430 -43.975 -30.262 1.00 87.00 304 GLN A O 1
ATOM 2529 N N . GLU A 1 305 ? 32.683 -42.920 -28.427 1.00 87.12 305 GLU A N 1
ATOM 2530 C CA . GLU A 1 305 ? 33.605 -43.578 -27.486 1.00 87.12 305 GLU A CA 1
ATOM 2531 C C . GLU A 1 305 ? 33.516 -45.110 -27.566 1.00 87.12 305 GLU A C 1
ATOM 2533 O O . GLU A 1 305 ? 34.538 -45.797 -27.557 1.00 87.12 305 GLU A O 1
ATOM 2538 N N . GLN A 1 306 ? 32.309 -45.679 -27.684 1.00 85.62 306 GLN A N 1
ATOM 2539 C CA . GLN A 1 306 ? 32.135 -47.125 -27.863 1.00 85.62 306 GLN A CA 1
ATOM 2540 C C . GLN A 1 306 ? 32.675 -47.617 -29.210 1.00 85.62 306 GLN A C 1
ATOM 2542 O O . GLN A 1 306 ? 33.306 -48.673 -29.254 1.00 85.62 306 GLN A O 1
ATOM 2547 N N . ASN A 1 307 ? 32.480 -46.869 -30.298 1.00 82.50 307 ASN A N 1
ATOM 2548 C CA . ASN A 1 307 ? 33.033 -47.210 -31.609 1.00 82.50 307 ASN A CA 1
ATOM 2549 C C . ASN A 1 307 ? 34.565 -47.109 -31.628 1.00 82.50 307 ASN A C 1
ATOM 2551 O O . ASN A 1 307 ? 35.214 -48.013 -32.147 1.00 82.50 307 ASN A O 1
ATOM 2555 N N . GLU A 1 308 ? 35.148 -46.081 -31.011 1.00 84.75 308 GLU A N 1
ATOM 2556 C CA . GLU A 1 308 ? 36.598 -45.908 -30.863 1.00 84.75 308 GLU A CA 1
ATOM 2557 C C . GLU A 1 308 ? 37.200 -46.990 -29.952 1.00 84.75 308 GLU A C 1
ATOM 2559 O O . GLU A 1 308 ? 38.200 -47.610 -30.304 1.00 84.75 308 GLU A O 1
ATOM 2564 N N . THR A 1 309 ? 36.533 -47.333 -28.844 1.00 81.12 309 THR A N 1
ATOM 2565 C CA . THR A 1 309 ? 36.925 -48.454 -27.968 1.00 81.12 309 THR A CA 1
ATOM 2566 C C . THR A 1 309 ? 36.856 -49.799 -28.699 1.00 81.12 309 THR A C 1
ATOM 2568 O O . THR A 1 309 ? 37.711 -50.662 -28.499 1.00 81.12 309 THR A O 1
ATOM 2571 N N . ASN A 1 310 ? 35.850 -50.004 -29.554 1.00 80.25 310 ASN A N 1
ATOM 2572 C CA . ASN A 1 310 ? 35.718 -51.220 -30.356 1.00 80.25 310 ASN A CA 1
ATOM 2573 C C . ASN A 1 310 ? 36.739 -51.264 -31.505 1.00 80.25 310 ASN A C 1
ATOM 2575 O O . ASN A 1 310 ? 37.248 -52.342 -31.808 1.00 80.25 310 ASN A O 1
ATOM 2579 N N . ALA A 1 311 ? 37.086 -50.121 -32.102 1.00 76.06 311 ALA A N 1
ATOM 2580 C CA . ALA A 1 311 ? 38.156 -50.007 -33.090 1.00 76.06 311 ALA A CA 1
ATOM 2581 C C . ALA A 1 311 ? 39.530 -50.290 -32.463 1.00 76.06 311 ALA A C 1
ATOM 2583 O O . ALA A 1 311 ? 40.271 -51.112 -32.999 1.00 76.06 311 ALA A O 1
ATOM 2584 N N . SER A 1 312 ? 39.817 -49.716 -31.286 1.00 79.00 312 SER A N 1
ATOM 2585 C CA . SER A 1 312 ? 41.020 -50.018 -30.497 1.00 79.00 312 SER A CA 1
ATOM 2586 C C . SER A 1 312 ? 41.106 -51.509 -30.192 1.00 79.00 312 SER A C 1
ATOM 2588 O O . SER A 1 312 ? 42.078 -52.143 -30.577 1.00 79.00 312 SER A O 1
ATOM 2590 N N . LYS A 1 313 ? 40.045 -52.120 -29.646 1.00 79.56 313 LYS A N 1
ATOM 2591 C CA . LYS A 1 313 ? 40.011 -53.573 -29.395 1.00 79.56 313 LYS A CA 1
ATOM 2592 C C . LYS A 1 313 ? 40.197 -54.408 -30.663 1.00 79.56 313 LYS A C 1
ATOM 2594 O O . LYS A 1 313 ? 40.788 -55.481 -30.600 1.00 79.56 313 LYS A O 1
ATOM 2599 N N . CYS A 1 314 ? 39.719 -53.941 -31.818 1.00 67.25 314 CYS A N 1
ATOM 2600 C CA . CYS A 1 314 ? 39.984 -54.603 -33.094 1.00 67.25 314 CYS A CA 1
ATOM 2601 C C . CYS A 1 314 ? 41.449 -54.468 -33.538 1.00 67.25 314 CYS A C 1
ATOM 2603 O O . CYS A 1 314 ? 41.947 -55.404 -34.160 1.00 67.25 314 CYS A O 1
ATOM 2605 N N . GLN A 1 315 ? 42.142 -53.370 -33.209 1.00 71.44 315 GLN A N 1
ATOM 2606 C CA . GLN A 1 315 ? 43.595 -53.247 -33.381 1.00 71.44 315 GLN A CA 1
ATOM 2607 C C . GLN A 1 315 ? 44.360 -54.119 -32.381 1.00 71.44 315 GLN A C 1
ATOM 2609 O O . GLN A 1 315 ? 45.240 -54.859 -32.809 1.00 71.44 315 GLN A O 1
ATOM 2614 N N . ASP A 1 316 ? 43.987 -54.118 -31.100 1.00 72.88 316 ASP A N 1
ATOM 2615 C CA . ASP A 1 316 ? 44.618 -54.931 -30.053 1.00 72.88 316 ASP A CA 1
ATOM 2616 C C . ASP A 1 316 ? 44.545 -56.429 -30.406 1.00 72.88 316 ASP A C 1
ATOM 2618 O O . ASP A 1 316 ? 45.555 -57.124 -30.394 1.00 72.88 316 ASP A O 1
ATOM 2622 N N . ILE A 1 317 ? 43.382 -56.913 -30.864 1.00 71.00 317 ILE A N 1
ATOM 2623 C CA . ILE A 1 317 ? 43.185 -58.291 -31.365 1.00 71.00 317 ILE A CA 1
ATOM 2624 C C . ILE A 1 317 ? 43.977 -58.563 -32.665 1.00 71.00 317 ILE A C 1
ATOM 2626 O O . ILE A 1 317 ? 44.234 -59.721 -33.006 1.00 71.00 317 ILE A O 1
ATOM 2630 N N . PHE A 1 318 ? 44.368 -57.531 -33.418 1.00 63.84 318 PHE A N 1
ATOM 2631 C CA . PHE A 1 318 ? 45.210 -57.658 -34.615 1.00 63.84 318 PHE A CA 1
ATOM 2632 C C . PHE A 1 318 ? 46.706 -57.713 -34.266 1.00 63.84 318 PHE A C 1
ATOM 2634 O O . PHE A 1 318 ? 47.447 -58.482 -34.879 1.00 63.84 318 PHE A O 1
ATOM 2641 N N . GLU A 1 319 ? 47.140 -56.940 -33.269 1.00 64.62 319 GLU A N 1
ATOM 2642 C CA . GLU A 1 319 ? 48.499 -56.956 -32.717 1.00 64.62 319 GLU A CA 1
ATOM 2643 C C . GLU A 1 319 ? 48.738 -58.257 -31.924 1.00 64.62 319 GLU A C 1
ATOM 2645 O O . GLU A 1 319 ? 49.695 -58.973 -32.209 1.00 64.62 319 GLU A O 1
ATOM 2650 N N . GLU A 1 320 ? 47.804 -58.677 -31.061 1.00 62.28 320 GLU A N 1
ATOM 2651 C CA . GLU A 1 320 ? 47.845 -59.965 -30.344 1.00 62.28 320 GLU A CA 1
ATOM 2652 C C . GLU A 1 320 ? 47.922 -61.160 -31.318 1.00 62.28 320 GLU A C 1
ATOM 2654 O O . GLU A 1 320 ? 48.599 -62.158 -31.050 1.00 62.28 320 GLU A O 1
ATOM 2659 N N . LYS A 1 321 ? 47.296 -61.056 -32.501 1.00 58.69 321 LYS A N 1
ATOM 2660 C CA . LYS A 1 321 ? 47.419 -62.052 -33.583 1.00 58.69 321 LYS A CA 1
ATOM 2661 C C . LYS A 1 321 ? 48.736 -61.988 -34.359 1.00 58.69 321 LYS A C 1
ATOM 2663 O O . LYS A 1 321 ? 49.114 -63.008 -34.934 1.00 58.69 321 LYS A O 1
ATOM 2668 N N . LYS A 1 322 ? 49.445 -60.852 -34.385 1.00 55.22 322 LYS A N 1
ATOM 2669 C CA . LYS A 1 322 ? 50.836 -60.798 -34.871 1.00 55.22 322 LYS A CA 1
ATOM 2670 C C . LYS A 1 322 ? 51.780 -61.436 -33.857 1.00 55.22 322 LYS A C 1
ATOM 2672 O O . LYS A 1 322 ? 52.617 -62.246 -34.245 1.00 55.22 322 LYS A O 1
ATOM 2677 N N . GLU A 1 323 ? 51.640 -61.100 -32.576 1.00 49.81 323 GLU A N 1
ATOM 2678 C CA . GLU A 1 323 ? 52.541 -61.599 -31.533 1.00 49.81 323 GLU A CA 1
ATOM 2679 C C . GLU A 1 323 ? 52.384 -63.110 -31.318 1.00 49.81 323 GLU A C 1
ATOM 2681 O O . GLU A 1 323 ? 53.389 -63.811 -31.255 1.00 49.81 323 GLU A O 1
ATOM 2686 N N . ASN A 1 324 ? 51.166 -63.664 -31.375 1.00 46.03 324 ASN A N 1
ATOM 2687 C CA . ASN A 1 324 ? 50.946 -65.119 -31.306 1.00 46.03 324 ASN A CA 1
ATOM 2688 C C . ASN A 1 324 ? 51.519 -65.932 -32.495 1.00 46.03 324 ASN A C 1
ATOM 2690 O O . ASN A 1 324 ? 51.462 -67.164 -32.475 1.00 46.03 324 ASN A O 1
ATOM 2694 N N . ILE A 1 325 ? 52.089 -65.291 -33.524 1.00 47.78 325 ILE A N 1
ATOM 2695 C CA . ILE A 1 325 ? 52.847 -65.965 -34.597 1.00 47.78 325 ILE A CA 1
ATOM 2696 C C . ILE A 1 325 ? 54.348 -66.085 -34.248 1.00 47.78 325 ILE A C 1
ATOM 2698 O O . ILE A 1 325 ? 55.068 -66.860 -34.882 1.00 47.78 325 ILE A O 1
ATOM 2702 N N . VAL A 1 326 ? 54.834 -65.398 -33.205 1.00 44.69 326 VAL A N 1
ATOM 2703 C CA . VAL A 1 326 ? 56.248 -65.386 -32.797 1.00 44.69 326 VAL A CA 1
ATOM 2704 C C . VAL A 1 326 ? 56.419 -65.906 -31.360 1.00 44.69 326 VAL A C 1
ATOM 2706 O O . VAL A 1 326 ? 55.732 -65.501 -30.433 1.00 44.69 326 VAL A O 1
ATOM 2709 N N . THR A 1 327 ? 57.406 -66.786 -31.158 1.00 41.03 327 THR A N 1
ATOM 2710 C CA . THR A 1 327 ? 57.838 -67.345 -29.852 1.00 41.03 327 THR A CA 1
ATOM 2711 C C . THR A 1 327 ? 56.820 -68.179 -29.054 1.00 41.03 327 THR A C 1
ATOM 2713 O O . THR A 1 327 ? 56.175 -67.726 -28.115 1.00 41.03 327 THR A O 1
ATOM 2716 N N . GLN A 1 328 ? 56.831 -69.496 -29.300 1.00 36.50 328 GLN A N 1
ATOM 2717 C CA . GLN A 1 328 ? 56.523 -70.471 -28.244 1.00 36.50 328 GLN A CA 1
ATOM 2718 C C . GLN A 1 328 ? 57.682 -70.569 -27.228 1.00 36.50 328 GLN A C 1
ATOM 2720 O O . GLN A 1 328 ? 58.839 -70.604 -27.646 1.00 36.50 328 GLN A O 1
ATOM 2725 N N . ARG A 1 329 ? 57.351 -70.850 -25.951 1.00 35.97 329 ARG A N 1
ATOM 2726 C CA . ARG A 1 329 ? 58.267 -71.183 -24.819 1.00 35.97 329 ARG A CA 1
ATOM 2727 C C . ARG A 1 329 ? 59.058 -69.950 -24.316 1.00 35.97 329 ARG A C 1
ATOM 2729 O O . ARG A 1 329 ? 59.454 -69.117 -25.112 1.00 35.97 329 ARG A O 1
ATOM 2736 N N . VAL A 1 330 ? 59.326 -69.748 -23.019 1.00 36.12 330 VAL A N 1
ATOM 2737 C CA . VAL A 1 330 ? 59.544 -70.671 -21.876 1.00 36.12 330 VAL A CA 1
ATOM 2738 C C . VAL A 1 330 ? 58.901 -70.112 -20.573 1.00 36.12 330 VAL A C 1
ATOM 2740 O O . VAL A 1 330 ? 58.687 -68.913 -20.459 1.00 36.12 330 VAL A O 1
ATOM 2743 N N . ALA A 1 331 ? 58.606 -70.970 -19.584 1.00 33.41 331 ALA A N 1
ATOM 2744 C CA . ALA A 1 331 ? 58.066 -70.647 -18.238 1.00 33.41 331 ALA A CA 1
ATOM 2745 C C . ALA A 1 331 ? 59.146 -70.906 -17.132 1.00 33.41 331 ALA A C 1
ATOM 2747 O O . ALA A 1 331 ? 60.179 -71.459 -17.518 1.00 33.41 331 ALA A O 1
ATOM 2748 N N . PRO A 1 332 ? 58.978 -70.657 -15.794 1.00 53.31 332 PRO A N 1
ATOM 2749 C CA . PRO A 1 332 ? 57.722 -70.449 -15.031 1.00 53.31 332 PRO A CA 1
ATOM 2750 C C . PRO A 1 332 ? 57.759 -69.524 -13.759 1.00 53.31 332 PRO A C 1
ATOM 2752 O O . PRO A 1 332 ? 58.802 -68.996 -13.393 1.00 53.31 332 PRO A O 1
ATOM 2755 N N . LYS A 1 333 ? 56.630 -69.523 -13.007 1.00 32.88 333 LYS A N 1
ATOM 2756 C CA . LYS A 1 333 ? 56.398 -69.206 -11.557 1.00 32.88 333 LYS A CA 1
ATOM 2757 C C . LYS A 1 333 ? 56.089 -67.757 -11.098 1.00 32.88 333 LYS A C 1
ATOM 2759 O O . LYS A 1 333 ? 56.969 -66.917 -11.157 1.00 32.88 333 LYS A O 1
ATOM 2764 N N . LYS A 1 334 ? 54.908 -67.643 -10.442 1.00 37.78 334 LYS A N 1
ATOM 2765 C CA . LYS A 1 334 ? 54.568 -67.000 -9.132 1.00 37.78 334 LYS A CA 1
ATOM 2766 C C . LYS A 1 334 ? 54.884 -65.498 -8.913 1.00 37.78 334 LYS A C 1
ATOM 2768 O O . LYS A 1 334 ? 55.952 -65.065 -9.307 1.00 37.78 334 LYS A O 1
ATOM 2773 N N . GLU A 1 335 ? 54.115 -64.653 -8.206 1.00 36.25 335 GLU A N 1
ATOM 2774 C CA . GLU A 1 335 ? 52.775 -64.600 -7.534 1.00 36.25 335 GLU A CA 1
ATOM 2775 C C . GLU A 1 335 ? 52.573 -63.108 -7.088 1.00 36.25 335 GLU A C 1
ATOM 2777 O O . GLU A 1 335 ? 53.517 -62.336 -7.250 1.00 36.25 335 GLU A O 1
ATOM 2782 N N . GLU A 1 336 ? 51.463 -62.542 -6.581 1.00 34.28 336 GLU A N 1
ATOM 2783 C CA . GLU A 1 336 ? 50.096 -62.935 -6.145 1.00 34.28 336 GLU A CA 1
ATOM 2784 C C . GLU A 1 336 ? 49.138 -61.747 -6.510 1.00 34.28 336 GLU A C 1
ATOM 2786 O O . GLU A 1 336 ? 49.602 -60.618 -6.635 1.00 34.28 336 GLU A O 1
ATOM 2791 N N . VAL A 1 337 ? 47.893 -61.939 -6.978 1.00 38.88 337 VAL A N 1
ATOM 2792 C CA . VAL A 1 337 ? 46.603 -61.979 -6.227 1.00 38.88 337 VAL A CA 1
ATOM 2793 C C . VAL A 1 337 ? 46.232 -60.698 -5.43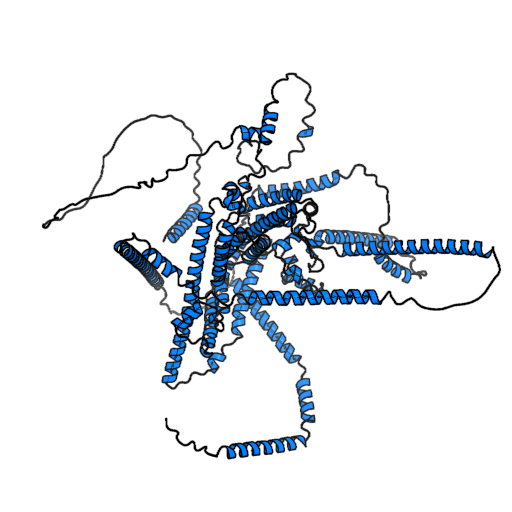5 1.00 38.88 337 VAL A C 1
ATOM 2795 O O . VAL A 1 337 ? 46.811 -60.448 -4.389 1.00 38.88 337 VAL A O 1
ATOM 2798 N N . GLU A 1 338 ? 45.162 -60.010 -5.893 1.00 38.44 338 GLU A N 1
ATOM 2799 C CA . GLU A 1 338 ? 44.315 -59.010 -5.178 1.00 38.44 338 GLU A CA 1
ATOM 2800 C C . GLU A 1 338 ? 44.988 -57.698 -4.668 1.00 38.44 338 GLU A C 1
ATOM 2802 O O . GLU A 1 338 ? 46.184 -57.652 -4.429 1.00 38.44 338 GLU A O 1
ATOM 2807 N N . THR A 1 339 ? 44.340 -56.527 -4.515 1.00 41.78 339 THR A N 1
ATOM 2808 C CA . THR A 1 339 ? 42.970 -56.009 -4.782 1.00 41.78 339 THR A CA 1
ATOM 2809 C C . THR A 1 339 ? 43.055 -54.574 -5.343 1.00 41.78 339 THR A C 1
ATOM 2811 O O . THR A 1 339 ? 43.892 -53.829 -4.842 1.00 41.78 339 THR A O 1
ATOM 2814 N N . ASP A 1 340 ? 42.111 -54.106 -6.183 1.00 37.53 340 ASP A N 1
ATOM 2815 C CA . ASP A 1 340 ? 41.528 -52.749 -6.006 1.00 37.53 340 ASP A CA 1
ATOM 2816 C C . ASP A 1 340 ? 40.253 -52.490 -6.851 1.00 37.53 340 ASP A C 1
ATOM 2818 O O . ASP A 1 340 ? 40.318 -52.281 -8.061 1.00 37.53 340 ASP A O 1
ATOM 2822 N N . LEU A 1 341 ? 39.069 -52.472 -6.219 1.00 36.97 341 LEU A N 1
ATOM 2823 C CA . LEU A 1 341 ? 37.821 -51.985 -6.846 1.00 36.97 341 LEU A CA 1
ATOM 2824 C C . LEU A 1 341 ? 36.808 -51.422 -5.822 1.00 36.97 341 LEU A C 1
ATOM 2826 O O . LEU A 1 341 ? 35.604 -51.639 -5.939 1.00 36.97 341 LEU A O 1
ATOM 2830 N N . ASN A 1 342 ? 37.277 -50.696 -4.797 1.00 40.38 342 ASN A N 1
ATOM 2831 C CA . ASN A 1 342 ? 36.389 -50.063 -3.800 1.00 40.38 342 ASN A CA 1
ATOM 2832 C C . ASN A 1 342 ? 36.631 -48.560 -3.554 1.00 40.38 342 ASN A C 1
ATOM 2834 O O . ASN A 1 342 ? 35.706 -47.860 -3.135 1.00 40.38 342 ASN A O 1
ATOM 2838 N N . GLN A 1 343 ? 37.808 -48.012 -3.880 1.00 39.50 343 GLN A N 1
ATOM 2839 C CA . GLN A 1 343 ? 38.173 -46.630 -3.511 1.00 39.50 343 GLN A CA 1
ATOM 2840 C C . GLN A 1 343 ? 37.308 -45.514 -4.141 1.00 39.50 343 GLN A C 1
ATOM 2842 O O . GLN A 1 343 ? 37.358 -44.365 -3.694 1.00 39.50 343 GLN A O 1
ATOM 2847 N N . HIS A 1 344 ? 36.499 -45.813 -5.165 1.00 41.94 344 HIS A N 1
ATOM 2848 C CA . HIS A 1 344 ? 35.710 -44.803 -5.881 1.00 41.94 344 HIS A CA 1
ATOM 2849 C C . HIS A 1 344 ? 34.350 -44.446 -5.253 1.00 41.94 344 HIS A C 1
ATOM 2851 O O . HIS A 1 344 ? 33.729 -43.478 -5.693 1.00 41.94 344 HIS A O 1
ATOM 2857 N N . LYS A 1 345 ? 33.884 -45.162 -4.215 1.00 41.09 345 LYS A N 1
ATOM 2858 C CA . LYS A 1 345 ? 32.622 -44.828 -3.514 1.00 41.09 345 LYS A CA 1
ATOM 2859 C C . LYS A 1 345 ? 32.805 -43.993 -2.243 1.00 41.09 345 LYS A C 1
ATOM 2861 O O . LYS A 1 345 ? 31.917 -43.214 -1.903 1.00 41.09 345 LYS A O 1
ATOM 2866 N N . GLU A 1 346 ? 33.946 -44.084 -1.563 1.00 44.91 346 GLU A N 1
ATOM 2867 C CA . GLU A 1 346 ? 34.147 -43.365 -0.293 1.00 44.91 346 GLU A CA 1
ATOM 2868 C C . GLU A 1 346 ? 34.419 -41.867 -0.487 1.00 44.91 346 GLU A C 1
ATOM 2870 O O . GLU A 1 346 ? 33.835 -41.039 0.216 1.00 44.91 346 GLU A O 1
ATOM 2875 N N . LYS A 1 347 ? 35.204 -41.499 -1.511 1.00 48.34 347 LYS A N 1
ATOM 2876 C CA . LYS A 1 347 ? 35.545 -40.095 -1.820 1.00 48.34 347 LYS A CA 1
ATOM 2877 C C . LYS A 1 347 ? 34.310 -39.221 -2.104 1.00 48.34 347 LYS A C 1
ATOM 2879 O O . LYS A 1 347 ? 34.316 -38.039 -1.776 1.00 48.34 347 LYS A O 1
ATOM 2884 N N . SER A 1 348 ? 33.225 -39.794 -2.635 1.00 47.06 348 SER A N 1
ATOM 2885 C CA . SER A 1 348 ? 31.954 -39.077 -2.847 1.00 47.06 348 SER A CA 1
ATOM 2886 C C . SER A 1 348 ? 31.241 -38.747 -1.522 1.00 47.06 348 SER A C 1
ATOM 2888 O O . SER A 1 348 ? 30.823 -37.609 -1.295 1.00 47.06 348 SER A O 1
ATOM 2890 N N . ASN A 1 349 ? 31.186 -39.712 -0.597 1.00 47.56 349 ASN A N 1
ATOM 2891 C CA . ASN A 1 349 ? 30.563 -39.540 0.719 1.00 47.56 349 ASN A CA 1
ATOM 2892 C C . ASN A 1 349 ? 31.350 -38.580 1.630 1.00 47.56 349 ASN A C 1
ATOM 2894 O O . ASN A 1 349 ? 30.750 -37.867 2.441 1.00 47.56 349 ASN A O 1
ATOM 2898 N N . GLU A 1 350 ? 32.681 -38.529 1.513 1.00 55.50 350 GLU A N 1
ATOM 2899 C CA . GLU A 1 350 ? 33.494 -37.588 2.293 1.00 55.50 350 GLU A CA 1
ATOM 2900 C C . GLU A 1 350 ? 33.282 -36.130 1.846 1.00 55.50 350 GLU A C 1
ATOM 2902 O O . GLU A 1 350 ? 33.155 -35.241 2.694 1.00 55.50 350 GLU A O 1
ATOM 2907 N N . VAL A 1 351 ? 33.154 -35.883 0.535 1.00 57.56 351 VAL A N 1
ATOM 2908 C CA . VAL A 1 351 ? 32.818 -34.553 -0.004 1.00 57.56 351 VAL A CA 1
ATOM 2909 C C . VAL A 1 351 ? 31.462 -34.084 0.529 1.00 57.56 351 VAL A C 1
ATOM 2911 O O . VAL A 1 351 ? 31.387 -32.998 1.103 1.00 57.56 351 VAL A O 1
ATOM 2914 N N . GLN A 1 352 ? 30.416 -34.919 0.462 1.00 51.53 352 GLN A N 1
ATOM 2915 C CA . GLN A 1 352 ? 29.098 -34.561 1.008 1.00 51.53 352 GLN A CA 1
ATOM 2916 C C . GLN A 1 352 ? 29.142 -34.271 2.522 1.00 51.53 352 GLN A C 1
ATOM 2918 O O . GLN A 1 352 ? 28.527 -33.305 2.984 1.00 51.53 352 GLN A O 1
ATOM 2923 N N . LYS A 1 353 ? 29.923 -35.035 3.304 1.00 65.50 353 LYS A N 1
ATOM 2924 C CA . LYS A 1 353 ? 30.146 -34.753 4.736 1.00 65.50 353 LYS A CA 1
ATOM 2925 C C . LYS A 1 353 ? 30.886 -33.431 4.983 1.00 65.50 353 LYS A C 1
ATOM 2927 O O . LYS A 1 353 ? 30.572 -32.757 5.966 1.00 65.50 353 LYS A O 1
ATOM 2932 N N . LYS A 1 354 ? 31.826 -33.026 4.120 1.00 66.06 354 LYS A N 1
ATOM 2933 C CA . LYS A 1 354 ? 32.476 -31.702 4.197 1.00 66.06 354 LYS A CA 1
ATOM 2934 C C . LYS A 1 354 ? 31.491 -30.570 3.888 1.00 66.06 354 LYS A C 1
ATOM 2936 O O . LYS A 1 354 ? 31.425 -29.620 4.667 1.00 66.06 354 LYS A O 1
ATOM 2941 N N . THR A 1 355 ? 30.661 -30.695 2.850 1.00 54.72 355 THR A N 1
ATOM 2942 C CA . THR A 1 355 ? 29.632 -29.689 2.520 1.00 54.72 355 THR A CA 1
ATOM 2943 C C . THR A 1 355 ? 28.608 -29.514 3.648 1.00 54.72 355 THR A C 1
ATOM 2945 O O . THR A 1 355 ? 28.262 -28.386 3.992 1.00 54.72 355 THR A O 1
ATOM 2948 N N . LEU A 1 356 ? 28.164 -30.609 4.280 1.00 59.88 356 LEU A N 1
ATOM 2949 C CA . LEU A 1 356 ? 27.251 -30.562 5.432 1.00 59.88 356 LEU A CA 1
ATOM 2950 C C . LEU A 1 356 ? 27.871 -29.896 6.671 1.00 59.88 356 LEU A C 1
ATOM 2952 O O . LEU A 1 356 ? 27.181 -29.157 7.370 1.00 59.88 356 LEU A O 1
ATOM 2956 N N . ARG A 1 357 ? 29.168 -30.106 6.932 1.00 63.09 357 ARG A N 1
ATOM 2957 C CA . ARG A 1 357 ? 29.878 -29.428 8.032 1.00 63.09 357 ARG A CA 1
ATOM 2958 C C . ARG A 1 357 ? 30.031 -27.926 7.784 1.00 63.09 357 ARG A C 1
ATOM 2960 O O . ARG A 1 357 ? 29.772 -27.147 8.695 1.00 63.09 357 ARG A O 1
ATOM 2967 N N . LEU A 1 358 ? 30.370 -27.520 6.558 1.00 60.34 358 LEU A N 1
ATOM 2968 C CA . LEU A 1 358 ? 30.451 -26.103 6.179 1.00 60.34 358 LEU A CA 1
ATOM 2969 C C . LEU A 1 358 ? 29.091 -25.398 6.299 1.00 60.34 358 LEU A C 1
ATOM 2971 O O . LEU A 1 358 ? 29.022 -24.326 6.890 1.00 60.34 358 LEU A O 1
ATOM 2975 N N . LYS A 1 359 ? 27.999 -26.028 5.834 1.00 54.69 359 LYS A N 1
ATOM 2976 C CA . LYS A 1 359 ? 26.639 -25.473 5.970 1.00 54.69 359 LYS A CA 1
ATOM 2977 C C . LYS A 1 359 ? 26.137 -25.370 7.415 1.00 54.69 359 LYS A C 1
ATOM 2979 O O . LYS A 1 359 ? 25.276 -24.539 7.672 1.00 54.69 359 LYS A O 1
ATOM 2984 N N . LYS A 1 360 ? 26.640 -26.189 8.349 1.00 61.50 360 LYS A N 1
ATOM 2985 C CA . LYS A 1 360 ? 26.311 -26.042 9.779 1.00 61.50 360 LYS A CA 1
ATOM 2986 C C . LYS A 1 360 ? 27.073 -24.874 10.407 1.00 61.50 360 LYS A C 1
ATOM 2988 O O . LYS A 1 360 ? 26.460 -24.070 11.100 1.00 61.50 360 LYS A O 1
ATOM 2993 N N . LYS A 1 361 ? 28.368 -24.735 10.090 1.00 59.75 361 LYS A N 1
ATOM 2994 C CA . LYS A 1 361 ? 29.201 -23.654 10.632 1.00 59.75 361 LYS A CA 1
ATOM 2995 C C . LYS A 1 361 ? 28.717 -22.269 10.183 1.00 59.75 361 LYS A C 1
ATOM 2997 O O . LYS A 1 361 ? 28.501 -21.416 11.026 1.00 59.75 361 LYS A O 1
ATOM 3002 N N . PHE A 1 362 ? 28.382 -22.111 8.898 1.00 50.19 362 PHE A N 1
ATOM 3003 C CA . PHE A 1 362 ? 27.762 -20.892 8.347 1.00 50.19 362 PHE A CA 1
ATOM 3004 C C . PHE A 1 362 ? 26.393 -20.518 8.943 1.00 50.19 362 PHE A C 1
ATOM 3006 O O . PHE A 1 362 ? 25.865 -19.464 8.606 1.00 50.19 362 PHE A O 1
ATOM 3013 N N . LYS A 1 363 ? 25.788 -21.375 9.775 1.00 49.50 363 LYS A N 1
ATOM 3014 C CA . LYS A 1 363 ? 24.595 -21.011 10.542 1.00 49.50 363 LYS A CA 1
ATOM 3015 C C . LYS A 1 363 ? 24.947 -20.609 11.975 1.00 49.50 363 LYS A C 1
ATOM 3017 O O . LYS A 1 363 ? 24.469 -19.592 12.452 1.00 49.50 363 LYS A O 1
ATOM 3022 N N . GLU A 1 364 ? 25.834 -21.365 12.615 1.00 55.09 364 GLU A N 1
ATOM 3023 C CA . GLU A 1 364 ? 26.346 -21.053 13.955 1.00 55.09 364 GLU A CA 1
ATOM 3024 C C . GLU A 1 364 ? 27.093 -19.707 13.981 1.00 55.09 364 GLU A C 1
ATOM 3026 O O . GLU A 1 364 ? 26.904 -18.935 14.910 1.00 55.09 364 GLU A O 1
ATOM 3031 N N . ASP A 1 365 ? 27.859 -19.387 12.930 1.00 54.06 365 ASP A N 1
ATOM 3032 C CA . ASP A 1 365 ? 28.572 -18.109 12.791 1.00 54.06 365 ASP A CA 1
ATOM 3033 C C . ASP A 1 365 ? 27.610 -16.899 12.581 1.00 54.06 365 ASP A C 1
ATOM 3035 O O . ASP A 1 365 ? 27.993 -15.775 12.890 1.00 54.06 365 ASP A O 1
ATOM 3039 N N . ASN A 1 366 ? 26.366 -17.110 12.111 1.00 47.50 366 ASN A N 1
ATOM 3040 C CA . ASN A 1 366 ? 25.346 -16.055 11.928 1.00 47.50 366 ASN A CA 1
ATOM 3041 C C . ASN A 1 366 ? 24.516 -15.815 13.204 1.00 47.50 366 ASN A C 1
ATOM 3043 O O . ASN A 1 366 ? 24.302 -14.669 13.600 1.00 47.50 366 ASN A O 1
ATOM 3047 N N . ASP A 1 367 ? 24.060 -16.895 13.853 1.00 47.12 367 ASP A N 1
ATOM 3048 C CA . ASP A 1 367 ? 23.218 -16.836 15.062 1.00 47.12 367 ASP A CA 1
ATOM 3049 C C . ASP A 1 367 ? 23.965 -16.144 16.248 1.00 47.12 367 ASP A C 1
ATOM 3051 O O . ASP A 1 367 ? 23.341 -15.645 17.190 1.00 47.12 367 ASP A O 1
ATOM 3055 N N . ASP A 1 368 ? 25.306 -16.081 16.187 1.00 46.59 368 ASP A N 1
ATOM 3056 C CA . ASP A 1 368 ? 26.229 -15.427 17.137 1.00 46.59 368 ASP A CA 1
ATOM 3057 C C . ASP A 1 368 ? 26.512 -13.932 16.846 1.00 46.59 368 ASP A C 1
ATOM 3059 O O . ASP A 1 368 ? 27.145 -13.253 17.669 1.00 46.59 368 ASP A O 1
ATOM 3063 N N . GLU A 1 369 ? 26.115 -13.416 15.678 1.00 46.00 369 GLU A N 1
ATOM 3064 C CA . GLU A 1 369 ? 26.282 -12.005 15.289 1.00 46.00 369 GLU A CA 1
ATOM 3065 C C . GLU A 1 369 ? 25.017 -11.200 15.643 1.00 46.00 369 GLU A C 1
ATOM 3067 O O . GLU A 1 369 ? 25.108 -10.170 16.316 1.00 46.00 369 GLU A O 1
ATOM 3072 N N . GLU A 1 370 ? 23.831 -11.755 15.364 1.00 43.91 370 GLU A N 1
ATOM 3073 C CA . GLU A 1 370 ? 22.523 -11.178 15.730 1.00 43.91 370 GLU A CA 1
ATOM 3074 C C . GLU A 1 370 ? 22.365 -10.997 17.261 1.00 43.91 370 GLU A C 1
ATOM 3076 O O . GLU A 1 370 ? 21.832 -9.991 17.734 1.00 43.91 370 GLU A O 1
ATOM 3081 N N . GLN A 1 371 ? 22.933 -11.907 18.064 1.00 44.03 371 GLN A N 1
ATOM 3082 C CA . GLN A 1 371 ? 22.957 -11.799 19.534 1.00 44.03 371 GLN A CA 1
ATOM 3083 C C . GLN A 1 371 ? 23.952 -10.760 20.087 1.00 44.03 371 GLN A C 1
ATOM 3085 O O . GLN A 1 371 ? 23.851 -10.390 21.260 1.00 44.03 371 GLN A O 1
ATOM 3090 N N . LYS A 1 372 ? 24.914 -10.276 19.288 1.00 43.69 372 LYS A N 1
ATOM 3091 C CA . LYS A 1 372 ? 25.819 -9.187 19.704 1.00 43.69 372 LYS A CA 1
ATOM 3092 C C . LYS A 1 372 ? 25.209 -7.816 19.440 1.00 43.69 372 LYS A C 1
ATOM 3094 O O . LYS A 1 372 ? 25.388 -6.915 20.256 1.00 43.69 372 LYS A O 1
ATOM 3099 N N . GLU A 1 373 ? 24.458 -7.662 18.352 1.00 42.66 373 GLU A N 1
ATOM 3100 C CA . GLU A 1 373 ? 23.854 -6.375 17.993 1.00 42.66 373 GLU A CA 1
ATOM 3101 C C . GLU A 1 373 ? 22.717 -5.969 18.954 1.00 42.66 373 GLU A C 1
ATOM 3103 O O . GLU A 1 373 ? 22.553 -4.787 19.258 1.00 42.66 373 GLU A O 1
ATOM 3108 N N . GLN A 1 374 ? 22.008 -6.942 19.542 1.00 42.44 374 GLN A N 1
ATOM 3109 C CA . GLN A 1 374 ? 20.979 -6.692 20.565 1.00 42.44 374 GLN A CA 1
ATOM 3110 C C . GLN A 1 374 ? 21.528 -6.346 21.963 1.00 42.44 374 GLN A C 1
ATOM 3112 O O . GLN A 1 374 ? 20.757 -5.915 22.817 1.00 42.44 374 GLN A O 1
ATOM 3117 N N . LYS A 1 375 ? 22.834 -6.517 22.231 1.00 35.72 375 LYS A N 1
ATOM 3118 C CA . LYS A 1 375 ? 23.408 -6.359 23.586 1.00 35.72 375 LYS A CA 1
ATOM 3119 C C . LYS A 1 375 ? 24.201 -5.064 23.816 1.00 35.72 375 LYS A C 1
ATOM 3121 O O . LYS A 1 375 ? 24.715 -4.857 24.907 1.00 35.72 375 LYS A O 1
ATOM 3126 N N . ASN A 1 376 ? 24.270 -4.189 22.813 1.00 36.00 376 ASN A N 1
ATOM 3127 C CA . ASN A 1 376 ? 24.980 -2.903 22.871 1.00 36.00 376 ASN A CA 1
ATOM 3128 C C . ASN A 1 376 ? 24.016 -1.697 22.757 1.00 36.00 376 ASN A C 1
ATOM 3130 O O . ASN A 1 376 ? 24.367 -0.684 22.156 1.00 36.00 376 ASN A O 1
ATOM 3134 N N . LYS A 1 377 ? 22.779 -1.827 23.264 1.00 40.03 377 LYS A N 1
ATOM 3135 C CA . LYS A 1 377 ? 21.711 -0.803 23.177 1.00 40.03 377 LYS A CA 1
ATOM 3136 C C . LYS A 1 377 ? 20.875 -0.631 24.464 1.00 40.03 377 LYS A C 1
ATOM 3138 O O . LYS A 1 377 ? 19.796 -0.056 24.402 1.00 40.03 377 LYS A O 1
ATOM 3143 N N . SER A 1 378 ? 21.321 -1.165 25.604 1.00 37.50 378 SER A N 1
ATOM 3144 C CA . SER A 1 378 ? 20.525 -1.245 26.848 1.00 37.50 378 SER A CA 1
ATOM 3145 C C . SER A 1 378 ? 20.901 -0.247 27.946 1.00 37.50 378 SER A C 1
ATOM 3147 O O . SER A 1 378 ? 20.272 -0.261 28.998 1.00 37.50 378 SER A O 1
ATOM 3149 N N . ASP A 1 379 ? 21.911 0.590 27.722 1.00 36.62 379 ASP A N 1
ATOM 3150 C CA . ASP A 1 379 ? 22.440 1.544 28.697 1.00 36.62 379 ASP A CA 1
ATOM 3151 C C . ASP A 1 379 ? 22.743 2.876 27.966 1.00 36.62 379 ASP A C 1
ATOM 3153 O O . ASP A 1 379 ? 23.026 2.864 26.766 1.00 36.62 379 ASP A O 1
ATOM 3157 N N . ASP A 1 380 ? 22.663 4.007 28.678 1.00 44.44 380 ASP A N 1
ATOM 3158 C CA . ASP A 1 380 ? 22.959 5.383 28.216 1.00 44.44 380 ASP A CA 1
ATOM 3159 C C . ASP A 1 380 ? 22.037 6.019 27.131 1.00 44.44 380 ASP A C 1
ATOM 3161 O O . ASP A 1 380 ? 22.531 6.559 26.140 1.00 44.44 380 ASP A O 1
ATOM 3165 N N . SER A 1 381 ? 20.698 6.051 27.305 1.00 41.69 381 SER A N 1
ATOM 3166 C CA . SER A 1 381 ? 19.831 6.937 26.470 1.00 41.69 381 SER A CA 1
ATOM 3167 C C . SER A 1 381 ? 18.529 7.513 27.081 1.00 41.69 381 SER A C 1
ATOM 3169 O O . SER A 1 381 ? 17.794 8.207 26.379 1.00 41.69 381 SER A O 1
ATOM 3171 N N . GLU A 1 382 ? 18.247 7.338 28.378 1.00 40.72 382 GLU A N 1
ATOM 3172 C CA . GLU A 1 382 ? 17.041 7.893 29.033 1.00 40.72 382 GLU A CA 1
ATOM 3173 C C . GLU A 1 382 ? 17.337 9.145 29.885 1.00 40.72 382 GLU A C 1
ATOM 3175 O O . GLU A 1 382 ? 17.304 9.063 31.107 1.00 40.72 382 GLU A O 1
ATOM 3180 N N . ASP A 1 383 ? 17.642 10.301 29.266 1.00 42.41 383 ASP A N 1
ATOM 3181 C CA . ASP A 1 383 ? 17.587 11.608 29.978 1.00 42.41 383 ASP A CA 1
ATOM 3182 C C . ASP A 1 383 ? 17.660 12.875 29.079 1.00 42.41 383 ASP A C 1
ATOM 3184 O O . ASP A 1 383 ? 18.043 13.952 29.544 1.00 42.41 383 ASP A O 1
ATOM 3188 N N . GLU A 1 384 ? 17.418 12.782 27.761 1.00 42.62 384 GLU A N 1
ATOM 3189 C CA . GLU A 1 384 ? 17.737 13.882 26.817 1.00 42.62 384 GLU A CA 1
ATOM 3190 C C . GLU A 1 384 ? 16.528 14.756 26.419 1.00 42.62 384 GLU A C 1
ATOM 3192 O O . GLU A 1 384 ? 16.699 15.949 26.181 1.00 42.62 384 GLU A O 1
ATOM 3197 N N . CYS A 1 385 ? 15.300 14.218 26.383 1.00 41.31 385 CYS A N 1
ATOM 3198 C CA . CYS A 1 385 ? 14.165 14.903 25.738 1.00 41.31 385 CYS A CA 1
ATOM 3199 C C . CYS A 1 385 ? 13.585 16.102 26.519 1.00 41.31 385 CYS A C 1
ATOM 3201 O O . CYS A 1 385 ? 13.009 16.996 25.903 1.00 41.31 385 CYS A O 1
ATOM 3203 N N . GLU A 1 386 ? 13.748 16.169 27.846 1.00 41.56 386 GLU A N 1
ATOM 3204 C CA . GLU A 1 386 ? 13.354 17.356 28.633 1.00 41.56 386 GLU A CA 1
ATOM 3205 C C . GLU A 1 386 ? 14.405 18.480 28.584 1.00 41.56 386 GLU A C 1
ATOM 3207 O O . GLU A 1 386 ? 14.157 19.595 29.050 1.00 41.56 386 GLU A O 1
ATOM 3212 N N . ARG A 1 387 ? 15.597 18.227 28.017 1.00 46.94 387 ARG A N 1
ATOM 3213 C CA . ARG A 1 387 ? 16.681 19.214 28.048 1.00 46.94 387 ARG A CA 1
ATOM 3214 C C . ARG A 1 387 ? 16.512 20.345 27.047 1.00 46.94 387 ARG A C 1
ATOM 3216 O O . ARG A 1 387 ? 17.029 21.411 27.348 1.00 46.94 387 ARG A O 1
ATOM 3223 N N . ASP A 1 388 ? 15.832 20.170 25.916 1.00 49.84 388 ASP A N 1
ATOM 3224 C CA . ASP A 1 388 ? 15.833 21.173 24.835 1.00 49.84 388 ASP A CA 1
ATOM 3225 C C . ASP A 1 388 ? 15.140 22.494 25.228 1.00 49.84 388 ASP A C 1
ATOM 3227 O O . ASP A 1 388 ? 15.717 23.570 25.046 1.00 49.84 388 ASP A O 1
ATOM 3231 N N . ASP A 1 389 ? 13.954 22.442 25.846 1.00 47.66 389 ASP A N 1
ATOM 3232 C CA . ASP A 1 389 ? 13.249 23.650 26.315 1.00 47.66 389 ASP A CA 1
ATOM 3233 C C . ASP A 1 389 ? 13.979 24.310 27.502 1.00 47.66 389 ASP A C 1
ATOM 3235 O O . ASP A 1 389 ? 14.124 25.537 27.566 1.00 47.66 389 ASP A O 1
ATOM 3239 N N . GLU A 1 390 ? 14.528 23.507 28.423 1.00 51.19 390 GLU A N 1
ATOM 3240 C CA . GLU A 1 390 ? 15.411 24.011 29.478 1.00 51.19 390 GLU A CA 1
ATOM 3241 C C . GLU A 1 390 ? 16.710 24.607 28.909 1.00 51.19 390 GLU A C 1
ATOM 3243 O O . GLU A 1 390 ? 17.215 25.587 29.461 1.00 51.19 390 GLU A O 1
ATOM 3248 N N . GLN A 1 391 ? 17.264 24.056 27.824 1.00 55.62 391 GLN A N 1
ATOM 3249 C CA . GLN A 1 391 ? 18.477 24.550 27.174 1.00 55.62 391 GLN A CA 1
ATOM 3250 C C . GLN A 1 391 ? 18.217 25.863 26.450 1.00 55.62 391 GLN A C 1
ATOM 3252 O O . GLN A 1 391 ? 18.993 26.784 26.678 1.00 55.62 391 GLN A O 1
ATOM 3257 N N . GLN A 1 392 ? 17.111 26.037 25.718 1.00 54.28 392 GLN A N 1
ATOM 3258 C CA . GLN A 1 392 ? 16.760 27.356 25.170 1.00 54.28 392 GLN A CA 1
ATOM 3259 C C . GLN A 1 392 ? 16.623 28.402 26.287 1.00 54.28 392 GLN A C 1
ATOM 3261 O O . GLN A 1 392 ? 17.185 29.496 26.199 1.00 54.28 392 GLN A O 1
ATOM 3266 N N . ILE A 1 393 ? 15.955 28.066 27.397 1.00 56.56 393 ILE A N 1
ATOM 3267 C CA . ILE A 1 393 ? 15.825 28.973 28.551 1.00 56.56 393 ILE A CA 1
ATOM 3268 C C . ILE A 1 393 ? 17.184 29.244 29.231 1.00 56.56 393 ILE A C 1
ATOM 3270 O O . ILE A 1 393 ? 17.385 30.334 29.776 1.00 56.56 393 ILE A O 1
ATOM 3274 N N . LYS A 1 394 ? 18.134 28.302 29.199 1.00 59.91 394 LYS A N 1
ATOM 3275 C CA . LYS A 1 394 ? 19.509 28.486 29.702 1.00 59.91 394 LYS A CA 1
ATOM 3276 C C . LYS A 1 394 ? 20.380 29.285 28.722 1.00 59.91 394 LYS A C 1
ATOM 3278 O O . LYS A 1 394 ? 21.109 30.161 29.171 1.00 59.91 394 LYS A O 1
ATOM 3283 N N . GLU A 1 395 ? 20.254 29.102 27.410 1.00 61.03 395 GLU A N 1
ATOM 3284 C CA . GLU A 1 395 ? 20.922 29.924 26.391 1.00 61.03 395 GLU A CA 1
ATOM 3285 C C . GLU A 1 395 ? 20.432 31.378 26.421 1.00 61.03 395 GLU A C 1
ATOM 3287 O O . GLU A 1 395 ? 21.249 32.300 26.358 1.00 61.03 395 GLU A O 1
ATOM 3292 N N . TYR A 1 396 ? 19.132 31.616 26.623 1.00 58.94 396 TYR A N 1
ATOM 3293 C CA . TYR A 1 396 ? 18.599 32.967 26.840 1.00 58.94 396 TYR A CA 1
ATOM 3294 C C . TYR A 1 396 ? 19.075 33.614 28.153 1.00 58.94 396 TYR A C 1
ATOM 3296 O O . TYR A 1 396 ? 19.084 34.840 28.243 1.00 58.94 396 TYR A O 1
ATOM 3304 N N . LYS A 1 397 ? 19.499 32.827 29.152 1.00 57.25 397 LYS A N 1
ATOM 3305 C CA . LYS A 1 397 ? 20.111 33.323 30.403 1.00 57.25 397 LYS A CA 1
ATOM 3306 C C . LYS A 1 397 ? 21.632 33.493 30.316 1.00 57.25 397 LYS A C 1
ATOM 3308 O O . LYS A 1 397 ? 22.175 34.309 31.050 1.00 57.25 397 LYS A O 1
ATOM 3313 N N . ASN A 1 398 ? 22.303 32.746 29.439 1.00 63.44 398 ASN A N 1
ATOM 3314 C CA . ASN A 1 398 ? 23.762 32.766 29.279 1.00 63.44 398 ASN A CA 1
ATOM 3315 C C . ASN A 1 398 ? 24.247 33.776 28.218 1.00 63.44 398 ASN A C 1
ATOM 3317 O O . ASN A 1 398 ? 25.439 34.068 28.155 1.00 63.44 398 ASN A O 1
ATOM 3321 N N . ASN A 1 399 ? 23.352 34.321 27.387 1.00 54.19 399 ASN A N 1
ATOM 3322 C CA . ASN A 1 399 ? 23.671 35.406 26.457 1.00 54.19 399 ASN A CA 1
ATOM 3323 C C . ASN A 1 399 ? 23.608 36.778 27.157 1.00 54.19 399 ASN A C 1
ATOM 3325 O O . ASN A 1 399 ? 22.578 37.461 27.129 1.00 54.19 399 ASN A O 1
ATOM 3329 N N . ASP A 1 400 ? 24.734 37.192 27.749 1.00 55.44 400 ASP A N 1
ATOM 3330 C CA . ASP A 1 400 ? 24.934 38.531 28.320 1.00 55.44 400 ASP A CA 1
ATOM 3331 C C . ASP A 1 400 ? 24.609 39.633 27.292 1.00 55.44 400 ASP A C 1
ATOM 3333 O O . ASP A 1 400 ? 25.369 39.908 26.363 1.00 55.44 400 ASP A O 1
ATOM 3337 N N . GLY A 1 401 ? 23.451 40.276 27.460 1.00 58.44 401 GLY A N 1
ATOM 3338 C CA . GLY A 1 401 ? 22.999 41.369 26.594 1.00 58.44 401 GLY A CA 1
ATOM 3339 C C . GLY A 1 401 ? 21.482 41.522 26.483 1.00 58.44 401 GLY A C 1
ATOM 3340 O O . GLY A 1 401 ? 21.003 42.625 26.204 1.00 58.44 401 GLY A O 1
ATOM 3341 N N . MET A 1 402 ? 20.693 40.470 26.737 1.00 58.16 402 MET A N 1
ATOM 3342 C CA . MET A 1 402 ? 19.231 40.597 26.722 1.00 58.16 402 MET A CA 1
ATOM 3343 C C . MET A 1 402 ? 18.699 41.072 28.081 1.00 58.16 402 MET A C 1
ATOM 3345 O O . MET A 1 402 ? 18.541 40.297 29.017 1.00 58.16 402 MET A O 1
ATOM 3349 N N . SER A 1 403 ? 18.414 42.375 28.187 1.00 79.44 403 SER A N 1
ATOM 3350 C CA . SER A 1 403 ? 17.810 42.973 29.387 1.00 79.44 403 SER A CA 1
ATOM 3351 C C . SER A 1 403 ? 16.544 42.225 29.823 1.00 79.44 403 SER A C 1
ATOM 3353 O O . SER A 1 403 ? 15.678 41.938 28.994 1.00 79.44 403 SER A O 1
ATOM 3355 N N . GLN A 1 404 ? 16.390 42.010 31.135 1.00 70.75 404 GLN A N 1
ATOM 3356 C CA . GLN A 1 404 ? 15.222 41.370 31.756 1.00 70.75 404 GLN A CA 1
ATOM 3357 C C . GLN A 1 404 ? 13.884 41.968 31.282 1.00 70.75 404 GLN A C 1
ATOM 3359 O O . GLN A 1 404 ? 12.897 41.252 31.135 1.00 70.75 404 GLN A O 1
ATOM 3364 N N . ASN A 1 405 ? 13.859 43.271 30.978 1.00 76.75 405 ASN A N 1
ATOM 3365 C CA . ASN A 1 405 ? 12.681 43.953 30.441 1.00 76.75 405 ASN A CA 1
ATOM 3366 C C . ASN A 1 405 ? 12.228 43.363 29.098 1.00 76.75 405 ASN A C 1
ATOM 3368 O O . ASN A 1 405 ? 11.032 43.208 28.886 1.00 76.75 405 ASN A O 1
ATOM 3372 N N . LYS A 1 406 ? 13.166 42.982 28.222 1.00 77.06 406 LYS A N 1
ATOM 3373 C CA . LYS A 1 406 ? 12.878 42.406 26.902 1.00 77.06 406 LYS A CA 1
ATOM 3374 C C . LYS A 1 406 ? 12.410 40.950 26.992 1.00 77.06 406 LYS A C 1
ATOM 3376 O O . LYS A 1 406 ? 11.578 40.523 26.200 1.00 77.06 406 LYS A O 1
ATOM 3381 N N . ILE A 1 407 ? 12.885 40.209 27.995 1.00 75.69 407 ILE A N 1
ATOM 3382 C CA . ILE A 1 407 ? 12.360 38.876 28.333 1.00 75.69 407 ILE A CA 1
ATOM 3383 C C . ILE A 1 407 ? 10.906 39.004 28.821 1.00 75.69 407 ILE A C 1
ATOM 3385 O O . ILE A 1 407 ? 10.025 38.305 28.328 1.00 75.69 407 ILE A O 1
ATOM 3389 N N . ASN A 1 408 ? 10.628 39.956 29.719 1.00 82.81 408 ASN A N 1
ATOM 3390 C CA . ASN A 1 408 ? 9.268 40.237 30.194 1.00 82.81 408 ASN A CA 1
ATOM 3391 C C . ASN A 1 408 ? 8.335 40.720 29.062 1.00 82.81 408 ASN A C 1
ATOM 3393 O O . ASN A 1 408 ? 7.166 40.347 29.032 1.00 82.81 408 ASN A O 1
ATOM 3397 N N . GLU A 1 409 ? 8.845 41.517 28.121 1.00 84.38 409 GLU A N 1
ATOM 3398 C CA . GLU A 1 409 ? 8.123 42.008 26.938 1.00 84.38 409 GLU A CA 1
ATOM 3399 C C . GLU A 1 409 ? 7.753 40.864 25.974 1.00 84.38 409 GLU A C 1
ATOM 3401 O O . GLU A 1 409 ? 6.610 40.788 25.524 1.00 84.38 409 GLU A O 1
ATOM 3406 N N . LEU A 1 410 ? 8.664 39.910 25.739 1.00 76.94 410 LEU A N 1
ATOM 3407 C CA . LEU A 1 410 ? 8.384 38.685 24.975 1.00 76.94 410 LEU A CA 1
ATOM 3408 C C . LEU A 1 410 ? 7.342 37.787 25.665 1.00 76.94 410 LEU A C 1
ATOM 3410 O O . LEU A 1 410 ? 6.452 37.257 24.998 1.00 76.94 410 LEU A O 1
ATOM 3414 N N . ILE A 1 411 ? 7.411 37.645 26.994 1.00 82.25 411 ILE A N 1
ATOM 3415 C CA . ILE A 1 411 ? 6.413 36.900 27.782 1.00 82.25 411 ILE A CA 1
ATOM 3416 C C . ILE A 1 411 ? 5.033 37.569 27.675 1.00 82.25 411 ILE A C 1
ATOM 3418 O O . ILE A 1 411 ? 4.041 36.884 27.427 1.00 82.25 411 ILE A O 1
ATOM 3422 N N . LEU A 1 412 ? 4.965 38.899 27.801 1.00 87.75 412 LEU A N 1
ATOM 3423 C CA . LEU A 1 412 ? 3.727 39.670 27.648 1.00 87.75 412 LEU A CA 1
ATOM 3424 C C . LEU A 1 412 ? 3.142 39.568 26.234 1.00 87.75 412 LEU A C 1
ATOM 3426 O O . LEU A 1 412 ? 1.931 39.403 26.107 1.00 87.75 412 LEU A O 1
ATOM 3430 N N . SER A 1 413 ? 3.975 39.606 25.187 1.00 88.25 413 SER A N 1
ATOM 3431 C CA . SER A 1 413 ? 3.527 39.382 23.804 1.00 88.25 413 SER A CA 1
ATOM 3432 C C . SER A 1 413 ? 2.892 37.999 23.657 1.00 88.25 413 SER A C 1
ATOM 3434 O O . SER A 1 413 ? 1.731 37.895 23.270 1.00 88.25 413 SER A O 1
ATOM 3436 N N . ARG A 1 414 ? 3.594 36.936 24.078 1.00 75.25 414 ARG A N 1
ATOM 3437 C CA . ARG A 1 414 ? 3.099 35.555 23.954 1.00 75.25 414 ARG A CA 1
ATOM 3438 C C . ARG A 1 414 ? 1.825 35.309 24.776 1.00 75.25 414 ARG A C 1
ATOM 3440 O O . ARG A 1 414 ? 0.971 34.535 24.355 1.00 75.25 414 ARG A O 1
ATOM 3447 N N . GLN A 1 415 ? 1.652 35.989 25.912 1.00 85.12 415 GLN A N 1
ATOM 3448 C CA . GLN A 1 415 ? 0.396 35.976 26.677 1.00 85.12 415 GLN A CA 1
ATOM 3449 C C . GLN A 1 415 ? -0.756 36.686 25.946 1.00 85.12 415 GLN A C 1
ATOM 3451 O O . GLN A 1 415 ? -1.896 36.225 26.019 1.00 85.12 415 GLN A O 1
ATOM 3456 N N . GLN A 1 416 ? -0.486 37.778 25.223 1.00 86.81 416 GLN A N 1
ATOM 3457 C CA . GLN A 1 416 ? -1.492 38.452 24.392 1.00 86.81 416 GLN A CA 1
ATOM 3458 C C . GLN A 1 416 ? -1.895 37.596 23.184 1.00 86.81 416 GLN A C 1
ATOM 3460 O O . GLN A 1 416 ? -3.089 37.475 22.916 1.00 86.81 416 GLN A O 1
ATOM 3465 N N . ASP A 1 417 ? -0.937 36.938 22.524 1.00 81.69 417 ASP A N 1
ATOM 3466 C CA . ASP A 1 417 ? -1.199 36.036 21.395 1.00 81.69 417 ASP A CA 1
ATOM 3467 C C . ASP A 1 417 ? -2.120 34.867 21.797 1.00 81.69 417 ASP A C 1
ATOM 3469 O O . ASP A 1 417 ? -3.090 34.566 21.098 1.00 81.69 417 ASP A O 1
ATOM 3473 N N . ILE A 1 418 ? -1.878 34.253 22.965 1.00 80.19 418 ILE A N 1
ATOM 3474 C CA . ILE A 1 418 ? -2.722 33.178 23.522 1.00 80.19 418 ILE A CA 1
ATOM 3475 C C . ILE A 1 418 ? -4.150 33.679 23.801 1.00 80.19 418 ILE A C 1
ATOM 3477 O O . ILE A 1 418 ? -5.122 33.036 23.400 1.00 80.19 418 ILE A O 1
ATOM 3481 N N . LEU A 1 419 ? -4.300 34.848 24.435 1.00 88.94 419 LEU A N 1
ATOM 3482 C CA . LEU A 1 419 ? -5.615 35.440 24.718 1.00 88.94 419 LEU A CA 1
ATOM 3483 C C . LEU A 1 419 ? -6.384 35.813 23.439 1.00 88.94 419 LEU A C 1
ATOM 3485 O O . LEU A 1 419 ? -7.613 35.713 23.400 1.00 88.94 419 LEU A O 1
ATOM 3489 N N . GLU A 1 420 ? -5.685 36.231 22.383 1.00 88.31 420 GLU A N 1
ATOM 3490 C CA . GLU A 1 420 ? -6.301 36.559 21.097 1.00 88.31 420 GLU A CA 1
ATOM 3491 C C . GLU A 1 420 ? -6.728 35.292 20.332 1.00 88.31 420 GLU A C 1
ATOM 3493 O O . GLU A 1 420 ? -7.834 35.253 19.784 1.00 88.31 420 GLU A O 1
ATOM 3498 N N . GLN A 1 421 ? -5.937 34.213 20.378 1.00 75.56 421 GLN A N 1
ATOM 3499 C CA . GLN A 1 421 ? -6.352 32.894 19.878 1.00 75.56 421 GLN A CA 1
ATOM 3500 C C . GLN A 1 421 ? -7.583 32.357 20.624 1.00 75.56 421 GLN A C 1
ATOM 3502 O O . GLN A 1 421 ? -8.533 31.881 19.994 1.00 75.56 421 GLN A O 1
ATOM 3507 N N . GLU A 1 422 ? -7.628 32.476 21.955 1.00 80.81 422 GLU A N 1
ATOM 3508 C CA . GLU A 1 422 ? -8.768 31.998 22.742 1.00 80.81 422 GLU A CA 1
ATOM 3509 C C . GLU A 1 422 ? -10.053 32.787 22.431 1.00 80.81 422 GLU A C 1
ATOM 3511 O O . GLU A 1 422 ? -11.119 32.191 22.240 1.00 80.81 422 GLU A O 1
ATOM 3516 N N . ARG A 1 423 ? -9.962 34.114 22.252 1.00 85.25 423 ARG A N 1
ATOM 3517 C CA . ARG A 1 423 ? -11.076 34.940 21.743 1.00 85.25 423 ARG A CA 1
ATOM 3518 C C . ARG A 1 423 ? -11.572 34.468 20.379 1.00 85.25 423 ARG A C 1
ATOM 3520 O O . ARG A 1 423 ? -12.784 34.410 20.159 1.00 85.25 423 ARG A O 1
ATOM 3527 N N . GLN A 1 424 ? -10.670 34.115 19.461 1.00 84.19 424 GLN A N 1
ATOM 3528 C CA . GLN A 1 424 ? -11.045 33.597 18.143 1.00 84.19 424 GLN A CA 1
ATOM 3529 C C . GLN A 1 424 ? -11.744 32.229 18.251 1.00 84.19 424 GLN A C 1
ATOM 3531 O O . GLN A 1 424 ? -12.790 32.035 17.620 1.00 84.19 424 GLN A O 1
ATOM 3536 N N . ARG A 1 425 ? -11.257 31.325 19.119 1.00 77.12 425 ARG A N 1
ATOM 3537 C CA . ARG A 1 425 ? -11.906 30.035 19.432 1.00 77.12 425 ARG A CA 1
ATOM 3538 C C . ARG A 1 425 ? -13.318 30.245 19.988 1.00 77.12 425 ARG A C 1
ATOM 3540 O O . ARG A 1 425 ? -14.275 29.681 19.453 1.00 77.12 425 ARG A O 1
ATOM 3547 N N . GLN A 1 426 ? -13.486 31.119 20.984 1.00 88.88 426 GLN A N 1
ATOM 3548 C CA . GLN A 1 426 ? -14.804 31.457 21.539 1.00 88.88 426 GLN A CA 1
ATOM 3549 C C . GLN A 1 426 ? -15.728 32.109 20.494 1.00 88.88 426 GLN A C 1
ATOM 3551 O O . GLN A 1 426 ? -16.914 31.772 20.425 1.00 88.88 426 GLN A O 1
ATOM 3556 N N . MET A 1 427 ? -15.209 32.974 19.611 1.00 89.88 427 MET A N 1
ATOM 3557 C CA . MET A 1 427 ? -16.007 33.543 18.521 1.00 89.88 427 MET A CA 1
ATOM 3558 C C . MET A 1 427 ? -16.492 32.459 17.544 1.00 89.88 427 MET A C 1
ATOM 3560 O O . MET A 1 427 ? -17.658 32.500 17.144 1.00 89.88 427 MET A O 1
ATOM 3564 N N . MET A 1 428 ? -15.661 31.480 17.172 1.00 80.75 428 MET A N 1
ATOM 3565 C CA . MET A 1 428 ? -16.098 30.366 16.316 1.00 80.75 428 MET A CA 1
ATOM 3566 C C . MET A 1 428 ? -17.163 29.497 16.995 1.00 80.75 428 MET A C 1
ATOM 3568 O O . MET A 1 428 ? -18.202 29.232 16.389 1.00 80.75 428 MET A O 1
ATOM 3572 N N . LEU A 1 429 ? -16.982 29.151 18.273 1.00 76.25 429 LEU A N 1
ATOM 3573 C CA . LEU A 1 429 ? -17.982 28.410 19.053 1.00 76.25 429 LEU A CA 1
ATOM 3574 C C . LEU A 1 429 ? -19.320 29.168 19.152 1.00 76.25 429 LEU A C 1
ATOM 3576 O O . LEU A 1 429 ? -20.386 28.565 19.018 1.00 76.25 429 LEU A O 1
ATOM 3580 N N . SER A 1 430 ? -19.290 30.499 19.296 1.00 86.75 430 SER A N 1
ATOM 3581 C CA . SER A 1 430 ? -20.504 31.331 19.301 1.00 86.75 430 SER A CA 1
ATOM 3582 C C . SER A 1 430 ? -21.248 31.333 17.955 1.00 86.75 430 SER A C 1
ATOM 3584 O O . SER A 1 430 ? -22.478 31.378 17.930 1.00 86.75 430 SER A O 1
ATOM 3586 N N . LYS A 1 431 ? -20.519 31.240 16.832 1.00 83.69 431 LYS A N 1
ATOM 3587 C CA . LYS A 1 431 ? -21.092 31.136 15.478 1.00 83.69 431 LYS A CA 1
ATOM 3588 C C . LYS A 1 431 ? -21.696 29.750 15.241 1.00 83.69 431 LYS A C 1
ATOM 3590 O O . LYS A 1 431 ? -22.799 29.661 14.710 1.00 83.69 431 LYS A O 1
ATOM 3595 N N . LEU A 1 432 ? -21.029 28.689 15.702 1.00 70.12 432 LEU A N 1
ATOM 3596 C CA . LEU A 1 432 ? -21.541 27.314 15.647 1.00 70.12 432 LEU A CA 1
ATOM 3597 C C . LEU A 1 432 ? -22.843 27.146 16.445 1.00 70.12 432 LEU A C 1
ATOM 3599 O O . LEU A 1 432 ? -23.789 26.556 15.928 1.00 70.12 432 LEU A O 1
ATOM 3603 N N . ARG A 1 433 ? -22.935 27.713 17.659 1.00 72.56 433 ARG A N 1
ATOM 3604 C CA . ARG A 1 433 ? -24.181 27.698 18.454 1.00 72.56 433 ARG A CA 1
ATOM 3605 C C . ARG A 1 433 ? -25.330 28.396 17.723 1.00 72.56 433 ARG A C 1
ATOM 3607 O O . ARG A 1 433 ? -26.352 27.762 17.482 1.00 72.56 433 ARG A O 1
ATOM 3614 N N . LYS A 1 434 ? -25.114 29.623 17.234 1.00 79.88 434 LYS A N 1
ATOM 3615 C CA . LYS A 1 434 ? -26.117 30.364 16.444 1.00 79.88 434 LYS A CA 1
ATOM 3616 C C . LYS A 1 434 ? -26.536 29.646 15.157 1.00 79.88 434 LYS A C 1
ATOM 3618 O O . LYS A 1 434 ? -27.693 29.735 14.765 1.00 79.88 434 LYS A O 1
ATOM 3623 N N . SER A 1 435 ? -25.627 28.911 14.513 1.00 69.19 435 SER A N 1
ATOM 3624 C CA . SER A 1 435 ? -25.958 28.090 13.340 1.00 69.19 435 SER A CA 1
ATOM 3625 C C . SER A 1 435 ? -26.824 26.876 13.694 1.00 69.19 435 SER A C 1
ATOM 3627 O O . SER A 1 435 ? -27.706 26.525 12.915 1.00 69.19 435 SER A O 1
ATOM 3629 N N . LYS A 1 436 ? -26.603 26.238 14.854 1.00 68.19 436 LYS A N 1
ATOM 3630 C CA . LYS A 1 436 ? -27.472 25.154 15.346 1.00 68.19 436 LYS A CA 1
ATOM 3631 C C . LYS A 1 436 ? -28.844 25.683 15.780 1.00 68.19 436 LYS A C 1
ATOM 3633 O O . LYS A 1 436 ? -29.850 25.072 15.448 1.00 68.19 436 LYS A O 1
ATOM 3638 N N . GLU A 1 437 ? -28.890 26.840 16.441 1.00 74.31 437 GLU A N 1
ATOM 3639 C CA . GLU A 1 437 ? -30.135 27.529 16.820 1.00 74.31 437 GLU A CA 1
ATOM 3640 C C . GLU A 1 437 ? -30.976 27.913 15.588 1.00 74.31 437 GLU A C 1
ATOM 3642 O O . GLU A 1 437 ? -32.173 27.636 15.554 1.00 74.31 437 GLU A O 1
ATOM 3647 N N . ALA A 1 438 ? -30.354 28.474 14.543 1.00 72.00 438 ALA A N 1
ATOM 3648 C CA . ALA A 1 438 ? -31.039 28.860 13.304 1.00 72.00 438 ALA A CA 1
ATOM 3649 C C . ALA A 1 438 ? -31.626 27.669 12.519 1.00 72.00 438 ALA A C 1
ATOM 3651 O O . ALA A 1 438 ? -32.658 27.818 11.870 1.00 72.00 438 ALA A O 1
ATOM 3652 N N . ASN A 1 439 ? -30.997 26.493 12.601 1.00 57.03 439 ASN A N 1
ATOM 3653 C CA . ASN A 1 439 ? -31.455 25.276 11.923 1.00 57.03 439 ASN A CA 1
ATOM 3654 C C . ASN A 1 439 ? -32.420 24.426 12.777 1.00 57.03 439 ASN A C 1
ATOM 3656 O O . ASN A 1 439 ? -32.948 23.433 12.286 1.00 57.03 439 ASN A O 1
ATOM 3660 N N . GLY A 1 440 ? -32.644 24.783 14.048 1.00 43.06 440 GLY A N 1
ATOM 3661 C CA . GLY A 1 440 ? -33.437 23.994 14.999 1.00 43.06 440 GLY A CA 1
ATOM 3662 C C . GLY A 1 440 ? -34.946 24.266 14.999 1.00 43.06 440 GLY A C 1
ATOM 3663 O O . GLY A 1 440 ? -35.668 23.624 15.756 1.00 43.06 440 GLY A O 1
ATOM 3664 N N . VAL A 1 441 ? -35.436 25.215 14.193 1.00 42.19 441 VAL A N 1
ATOM 3665 C CA . VAL A 1 441 ? -36.835 25.684 14.229 1.00 42.19 441 VAL A CA 1
ATOM 3666 C C . VAL A 1 441 ? -37.543 25.403 12.902 1.00 42.19 441 VAL A C 1
ATOM 3668 O O . VAL A 1 441 ? -37.735 26.307 12.096 1.00 42.19 441 VAL A O 1
ATOM 3671 N N . ASN A 1 442 ? -37.901 24.134 12.678 1.00 42.97 442 ASN A N 1
ATOM 3672 C CA . ASN A 1 442 ? -38.958 23.683 11.755 1.00 42.97 442 ASN A CA 1
ATOM 3673 C C . ASN A 1 442 ? -39.154 22.158 11.890 1.00 42.97 442 ASN A C 1
ATOM 3675 O O . ASN A 1 442 ? -38.539 21.400 11.146 1.00 42.97 442 ASN A O 1
ATOM 3679 N N . ASN A 1 443 ? -39.968 21.720 12.861 1.00 39.28 443 ASN A N 1
ATOM 3680 C CA . ASN A 1 443 ? -40.738 20.460 12.831 1.00 39.28 443 ASN A CA 1
ATOM 3681 C C . ASN A 1 443 ? -41.569 20.300 14.122 1.00 39.28 443 ASN A C 1
ATOM 3683 O O . ASN A 1 443 ? -41.160 19.636 15.074 1.00 39.28 443 ASN A O 1
ATOM 3687 N N . SER A 1 444 ? -42.761 20.894 14.134 1.00 38.78 444 SER A N 1
ATOM 3688 C CA . SER A 1 444 ? -43.882 20.484 14.986 1.00 38.78 444 SER A CA 1
ATOM 3689 C C . SER A 1 444 ? -45.183 20.607 14.189 1.00 38.78 444 SER A C 1
ATOM 3691 O O . SER A 1 444 ? -45.233 21.322 13.192 1.00 38.78 444 SER A O 1
ATOM 3693 N N . ASP A 1 445 ? -46.219 19.910 14.655 1.00 38.97 445 ASP A N 1
ATOM 3694 C CA . ASP A 1 445 ? -47.622 20.079 14.260 1.00 38.97 445 ASP A CA 1
ATOM 3695 C C . ASP A 1 445 ? -48.007 19.681 12.820 1.00 38.97 445 ASP A C 1
ATOM 3697 O O . ASP A 1 445 ? -48.137 20.504 11.915 1.00 38.97 445 ASP A O 1
ATOM 3701 N N . SER A 1 446 ? -48.370 18.406 12.640 1.00 35.47 446 SER A N 1
ATOM 3702 C CA . SER A 1 446 ? -49.773 18.078 12.308 1.00 35.47 446 SER A CA 1
ATOM 3703 C C . SER A 1 446 ? -50.078 16.577 12.413 1.00 35.47 446 SER A C 1
ATOM 3705 O O . SER A 1 446 ? -49.717 15.788 11.545 1.00 35.47 446 SER A O 1
ATOM 3707 N N . ASP A 1 447 ? -50.847 16.203 13.438 1.00 40.44 447 ASP A N 1
ATOM 3708 C CA . ASP A 1 447 ? -51.834 15.131 13.288 1.00 40.44 447 ASP A CA 1
ATOM 3709 C C . ASP A 1 447 ? -52.979 15.658 12.405 1.00 40.44 447 ASP A C 1
ATOM 3711 O O . ASP A 1 447 ? -53.569 16.684 12.742 1.00 40.44 447 ASP A O 1
ATOM 3715 N N . ASP A 1 448 ? -53.365 14.937 11.350 1.00 38.31 448 ASP A N 1
ATOM 3716 C CA . ASP A 1 448 ? -54.789 14.641 11.132 1.00 38.31 448 ASP A CA 1
ATOM 3717 C C . ASP A 1 448 ? -54.979 13.386 10.259 1.00 38.31 448 ASP A C 1
ATOM 3719 O O . ASP A 1 448 ? -54.097 12.922 9.536 1.00 38.31 448 ASP A O 1
ATOM 3723 N N . SER A 1 449 ? -56.172 12.819 10.355 1.00 41.81 449 SER A N 1
ATOM 3724 C CA . SER A 1 449 ? -56.590 11.551 9.780 1.00 41.81 449 SER A CA 1
ATOM 3725 C C . SER A 1 449 ? -57.394 11.718 8.488 1.00 41.81 449 SER A C 1
ATOM 3727 O O . SER A 1 449 ? -58.226 12.620 8.358 1.00 41.81 449 SER A O 1
ATOM 3729 N N . ARG A 1 450 ? -57.251 10.764 7.556 1.00 32.00 450 ARG A N 1
ATOM 3730 C CA . ARG A 1 450 ? -58.303 10.438 6.578 1.00 32.00 450 ARG A CA 1
ATOM 3731 C C . ARG A 1 450 ? -58.181 9.021 6.021 1.00 32.00 450 ARG A C 1
ATOM 3733 O O . ARG A 1 450 ? -57.124 8.404 6.048 1.00 32.00 450 ARG A O 1
ATOM 3740 N N . LYS A 1 451 ? -59.327 8.509 5.573 1.00 40.59 451 LYS A N 1
ATOM 3741 C CA . LYS A 1 451 ? -59.522 7.225 4.881 1.00 40.59 451 LYS A CA 1
ATOM 3742 C C . LYS A 1 451 ? -59.871 7.496 3.410 1.00 40.59 451 LYS A C 1
ATOM 3744 O O . LYS A 1 451 ? -60.128 8.650 3.073 1.00 40.59 451 LYS A O 1
ATOM 3749 N N . LEU A 1 452 ? -60.066 6.407 2.654 1.00 32.25 452 LEU A N 1
ATOM 3750 C CA . LEU A 1 452 ? -60.449 6.325 1.232 1.00 32.25 452 LEU A CA 1
ATOM 3751 C C . LEU A 1 452 ? -59.248 6.490 0.283 1.00 32.25 452 LEU A C 1
ATOM 3753 O O . LEU A 1 452 ? -58.398 7.335 0.537 1.00 32.25 452 LEU A O 1
ATOM 3757 N N . SER A 1 453 ? -59.145 5.736 -0.812 1.00 35.03 453 SER A N 1
ATOM 3758 C CA . SER A 1 453 ? -59.799 4.459 -1.186 1.00 35.03 453 SER A CA 1
ATOM 3759 C C . SER A 1 453 ? -59.029 3.844 -2.360 1.00 35.03 453 SER A C 1
ATOM 3761 O O . SER A 1 453 ? -58.319 4.568 -3.054 1.00 35.03 453 SER A O 1
ATOM 3763 N N . ASP A 1 454 ? -59.179 2.541 -2.599 1.00 43.16 454 ASP A N 1
ATOM 3764 C CA . ASP A 1 454 ? -58.740 1.920 -3.853 1.00 43.16 454 ASP A CA 1
ATOM 3765 C C . ASP A 1 454 ? -59.533 2.485 -5.0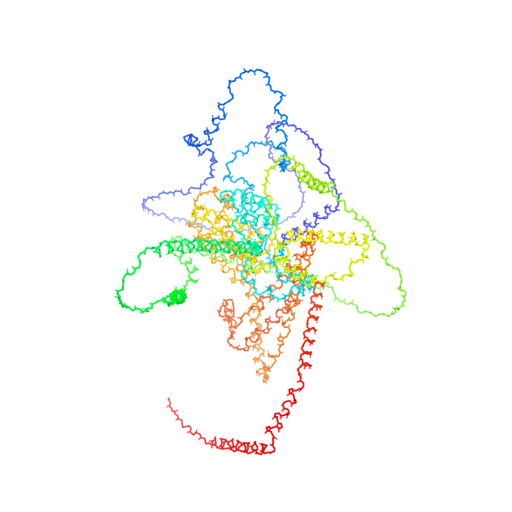47 1.00 43.16 454 ASP A C 1
ATOM 3767 O O . ASP A 1 454 ? -60.742 2.681 -4.917 1.00 43.16 454 ASP A O 1
ATOM 3771 N N . ASP A 1 455 ? -58.851 2.766 -6.163 1.00 35.28 455 ASP A N 1
ATOM 3772 C CA . ASP A 1 455 ? -59.239 2.453 -7.555 1.00 35.28 455 ASP A CA 1
ATOM 3773 C C . ASP A 1 455 ? -58.180 3.015 -8.546 1.00 35.28 455 ASP A C 1
ATOM 3775 O O . ASP A 1 455 ? -57.305 3.792 -8.162 1.00 35.28 455 ASP A O 1
ATOM 3779 N N . ASP A 1 456 ? -58.246 2.578 -9.810 1.00 34.28 456 ASP A N 1
ATOM 3780 C CA . ASP A 1 456 ? -57.514 3.071 -10.997 1.00 34.28 456 ASP A CA 1
ATOM 3781 C C . ASP A 1 456 ? -55.964 3.095 -10.969 1.00 34.28 456 ASP A C 1
ATOM 3783 O O . ASP A 1 456 ? -55.311 4.130 -10.819 1.00 34.28 456 ASP A O 1
ATOM 3787 N N . VAL A 1 457 ? -55.358 1.940 -11.287 1.00 40.56 457 VAL A N 1
ATOM 3788 C CA . VAL A 1 457 ? -53.955 1.834 -11.741 1.00 40.56 457 VAL A CA 1
ATOM 3789 C C . VAL A 1 457 ? -53.914 1.508 -13.237 1.00 40.56 457 VAL A C 1
ATOM 3791 O O . VAL A 1 457 ? -53.925 0.337 -13.609 1.00 40.56 457 VAL A O 1
ATOM 3794 N N . GLU A 1 458 ? -53.798 2.520 -14.103 1.00 38.41 458 GLU A N 1
ATOM 3795 C CA . GLU A 1 458 ? -53.382 2.312 -15.499 1.00 38.41 458 GLU A CA 1
ATOM 3796 C C . GLU A 1 458 ? -52.713 3.552 -16.138 1.00 38.41 458 GLU A C 1
ATOM 3798 O O . GLU A 1 458 ? -52.981 4.693 -15.776 1.00 38.41 458 GLU A O 1
ATOM 3803 N N . HIS A 1 459 ? -51.820 3.297 -17.102 1.00 37.03 459 HIS A N 1
ATOM 3804 C CA . HIS A 1 459 ? -51.240 4.238 -18.078 1.00 37.03 459 HIS A CA 1
ATOM 3805 C C . HIS A 1 459 ? -50.626 5.583 -17.616 1.00 37.03 459 HIS A C 1
ATOM 3807 O O . HIS A 1 459 ? -51.173 6.657 -17.856 1.00 37.03 459 HIS A O 1
ATOM 3813 N N . ALA A 1 460 ? -49.358 5.532 -17.177 1.00 29.28 460 ALA A N 1
ATOM 3814 C CA . ALA A 1 460 ? -48.411 6.657 -17.295 1.00 29.28 460 ALA A CA 1
ATOM 3815 C C . ALA A 1 460 ? -46.929 6.205 -17.394 1.00 29.28 460 ALA A C 1
ATOM 3817 O O . ALA A 1 460 ? -46.073 6.689 -16.656 1.00 29.28 460 ALA A O 1
ATOM 3818 N N . GLN A 1 461 ? -46.595 5.257 -18.284 1.00 33.28 461 GLN A N 1
ATOM 3819 C CA . GLN A 1 461 ? -45.181 4.974 -18.593 1.00 33.28 461 GLN A CA 1
ATOM 3820 C C . GLN A 1 461 ? -44.598 6.046 -19.523 1.00 33.28 461 GLN A C 1
ATOM 3822 O O . GLN A 1 461 ? -45.246 6.485 -20.469 1.00 33.28 461 GLN A O 1
ATOM 3827 N N . MET A 1 462 ? -43.366 6.467 -19.230 1.00 29.72 462 MET A N 1
ATOM 3828 C CA . MET A 1 462 ? -42.705 7.594 -19.886 1.00 29.72 462 MET A CA 1
ATOM 3829 C C . MET A 1 462 ? -42.335 7.295 -21.343 1.00 29.72 462 MET A C 1
ATOM 3831 O O . MET A 1 462 ? -41.436 6.500 -21.608 1.00 29.72 462 MET A O 1
ATOM 3835 N N . SER A 1 463 ? -42.926 8.038 -22.276 1.00 36.41 463 SER A N 1
ATOM 3836 C CA . SER A 1 463 ? -42.246 8.401 -23.519 1.00 36.41 463 SER A CA 1
ATOM 3837 C C . SER A 1 463 ? -41.373 9.627 -23.245 1.00 36.41 463 SER A C 1
ATOM 3839 O O . SER A 1 463 ? -41.917 10.710 -23.055 1.00 36.41 463 SER A O 1
ATOM 3841 N N . ASN A 1 464 ? -40.055 9.437 -23.176 1.00 32.03 464 ASN A N 1
ATOM 3842 C CA . ASN A 1 464 ? -39.021 10.465 -23.355 1.00 32.03 464 ASN A CA 1
ATOM 3843 C C . ASN A 1 464 ? -37.667 9.748 -23.510 1.00 32.03 464 ASN A C 1
ATOM 3845 O O . ASN A 1 464 ? -36.857 9.685 -22.587 1.00 32.03 464 ASN A O 1
ATOM 3849 N N . GLN A 1 465 ? -37.462 9.147 -24.682 1.00 34.03 465 GLN A N 1
ATOM 3850 C CA . GLN A 1 465 ? -36.124 9.026 -25.250 1.00 34.03 465 GLN A CA 1
ATOM 3851 C C . GLN A 1 465 ? -35.996 10.194 -26.225 1.00 34.03 465 GLN A C 1
ATOM 3853 O O . GLN A 1 465 ? -36.663 10.194 -27.257 1.00 34.03 465 GLN A O 1
ATOM 3858 N N . GLU A 1 466 ? -35.207 11.196 -25.858 1.00 36.31 466 GLU A N 1
ATOM 3859 C CA . GLU A 1 466 ? -34.651 12.143 -26.820 1.00 36.31 466 GLU A CA 1
ATOM 3860 C C . GLU A 1 466 ? -33.249 11.629 -27.173 1.00 36.31 466 GLU A C 1
ATOM 3862 O O . GLU A 1 466 ? -32.532 11.123 -26.305 1.00 36.31 466 GLU A O 1
ATOM 3867 N N . ASP A 1 467 ? -32.905 11.654 -28.460 1.00 41.28 467 ASP A N 1
ATOM 3868 C CA . ASP A 1 467 ? -31.657 11.085 -28.964 1.00 41.28 467 ASP A CA 1
ATOM 3869 C C . ASP A 1 467 ? -30.486 12.049 -28.716 1.00 41.28 467 ASP A C 1
ATOM 3871 O O . ASP A 1 467 ? -30.134 12.845 -29.589 1.00 41.28 467 ASP A O 1
ATOM 3875 N N . ASP A 1 468 ? -29.849 11.941 -27.545 1.00 36.44 468 ASP A N 1
ATOM 3876 C CA . ASP A 1 468 ? -28.506 12.488 -27.302 1.00 36.44 468 ASP A CA 1
ATOM 3877 C C . ASP A 1 468 ? -27.478 11.711 -28.153 1.00 36.44 468 ASP A C 1
ATOM 3879 O O . ASP A 1 468 ? -26.744 10.839 -27.678 1.00 36.44 468 ASP A O 1
ATOM 3883 N N . GLN A 1 469 ? -27.448 12.006 -29.456 1.00 37.22 469 GLN A N 1
ATOM 3884 C CA . GLN A 1 469 ? -26.307 11.703 -30.313 1.00 37.22 469 GLN A CA 1
ATOM 3885 C C . GLN A 1 469 ? -25.196 12.698 -29.974 1.00 37.22 469 GLN A C 1
ATOM 3887 O O . GLN A 1 469 ? -25.145 13.792 -30.532 1.00 37.22 469 GLN A O 1
ATOM 3892 N N . ASP A 1 470 ? -24.321 12.318 -29.039 1.00 40.16 470 ASP A N 1
ATOM 3893 C CA . ASP A 1 470 ? -23.057 13.021 -28.816 1.00 40.16 470 ASP A CA 1
ATOM 3894 C C . ASP A 1 470 ? -22.289 13.098 -30.151 1.00 40.16 470 ASP A C 1
ATOM 3896 O O . ASP A 1 470 ? -21.933 12.068 -30.732 1.00 40.16 470 ASP A O 1
ATOM 3900 N N . ASP A 1 471 ? -22.022 14.318 -30.629 1.00 42.78 471 ASP A N 1
ATOM 3901 C CA . ASP A 1 471 ? -21.126 14.569 -31.760 1.00 42.78 471 ASP A CA 1
ATOM 3902 C C . ASP A 1 471 ? -19.703 14.108 -31.381 1.00 42.78 471 ASP A C 1
ATOM 3904 O O . ASP A 1 471 ? -18.916 14.871 -30.810 1.00 42.78 471 ASP A O 1
ATOM 3908 N N . GLU A 1 472 ? -19.355 12.854 -31.708 1.00 45.62 472 GLU A N 1
ATOM 3909 C CA . GLU A 1 472 ? -17.955 12.420 -31.799 1.00 45.62 472 GLU A CA 1
ATOM 3910 C C . GLU A 1 472 ? -17.209 13.446 -32.653 1.00 45.62 472 GLU A C 1
ATOM 3912 O O . GLU A 1 472 ? -17.545 13.655 -33.824 1.00 45.62 472 GLU A O 1
ATOM 3917 N N . THR A 1 473 ? -16.196 14.096 -32.079 1.00 59.31 473 THR A N 1
ATOM 3918 C CA . THR A 1 473 ? -15.450 15.117 -32.805 1.00 59.31 473 THR A CA 1
ATOM 3919 C C . THR A 1 473 ? -14.844 14.501 -34.057 1.00 59.31 473 THR A 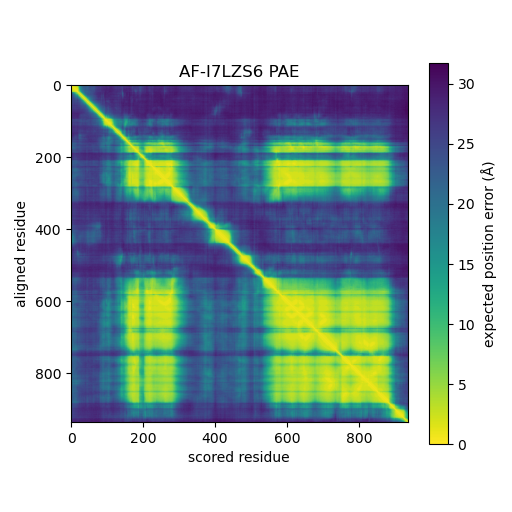C 1
ATOM 3921 O O . THR A 1 473 ? -14.174 13.466 -34.036 1.00 59.31 473 THR A O 1
ATOM 3924 N N . ASP A 1 474 ? -15.042 15.195 -35.174 1.00 56.50 474 ASP A N 1
ATOM 3925 C CA . ASP A 1 474 ? -14.610 14.774 -36.506 1.00 56.50 474 ASP A CA 1
ATOM 3926 C C . ASP A 1 474 ? -13.060 14.702 -36.634 1.00 56.50 474 ASP A C 1
ATOM 3928 O O . ASP A 1 474 ? -12.520 14.422 -37.701 1.00 56.50 474 ASP A O 1
ATOM 3932 N N . GLU A 1 475 ? -12.322 14.939 -35.544 1.00 52.47 475 GLU A N 1
ATOM 3933 C CA . GLU A 1 475 ? -10.882 14.716 -35.398 1.00 52.47 475 GLU A CA 1
ATOM 3934 C C . GLU A 1 475 ? -10.548 13.361 -34.752 1.00 52.47 475 GLU A C 1
ATOM 3936 O O . GLU A 1 475 ? -9.707 12.652 -35.300 1.00 52.47 475 GLU A O 1
ATOM 3941 N N . ASP A 1 476 ? -11.225 12.942 -33.672 1.00 53.94 476 ASP A N 1
ATOM 3942 C CA . ASP A 1 476 ? -10.948 11.664 -32.984 1.00 53.94 476 ASP A CA 1
ATOM 3943 C C . ASP A 1 476 ? -11.217 10.465 -33.909 1.00 53.94 476 ASP A C 1
ATOM 3945 O O . ASP A 1 476 ? -10.451 9.497 -33.959 1.00 53.94 476 ASP A O 1
ATOM 3949 N N . LYS A 1 477 ? -12.259 10.577 -34.739 1.00 62.88 477 LYS A N 1
ATOM 3950 C CA . LYS A 1 477 ? -12.589 9.601 -35.784 1.00 62.88 477 LYS A CA 1
ATOM 3951 C C . LYS A 1 477 ? -11.507 9.512 -36.865 1.00 62.88 477 LYS A C 1
ATOM 3953 O O . LYS A 1 477 ? -11.156 8.414 -37.293 1.00 62.88 477 LYS A O 1
ATOM 3958 N N . LYS A 1 478 ? -10.926 10.654 -37.258 1.00 70.44 478 LYS A N 1
ATOM 3959 C CA . LYS A 1 478 ? -9.800 10.716 -38.206 1.00 70.44 478 LYS A CA 1
ATOM 3960 C C . LYS A 1 478 ? -8.488 10.247 -37.576 1.00 70.44 478 LYS A C 1
ATOM 3962 O O . LYS A 1 478 ? -7.646 9.711 -38.286 1.00 70.44 478 LYS A O 1
ATOM 3967 N N . GLU A 1 479 ? -8.299 10.412 -36.269 1.00 64.00 479 GLU A N 1
ATOM 3968 C CA . GLU A 1 479 ? -7.149 9.865 -35.541 1.00 64.00 479 GLU A CA 1
ATOM 3969 C C . GLU A 1 479 ? -7.201 8.328 -35.515 1.00 64.00 479 GLU A C 1
ATOM 3971 O O . GLU A 1 479 ? -6.213 7.670 -35.841 1.00 64.00 479 GLU A O 1
ATOM 3976 N N . LEU A 1 480 ? -8.375 7.746 -35.242 1.00 57.94 480 LEU A N 1
ATOM 3977 C CA . LEU A 1 480 ? -8.621 6.303 -35.349 1.00 57.94 480 LEU A CA 1
ATOM 3978 C C . LEU A 1 480 ? -8.400 5.768 -36.772 1.00 57.94 480 LEU A C 1
ATOM 3980 O O . LEU A 1 480 ? -7.686 4.780 -36.945 1.00 57.94 480 LEU A O 1
ATOM 3984 N N . GLU A 1 481 ? -8.944 6.442 -37.787 1.00 74.56 481 GLU A N 1
ATOM 3985 C CA . GLU A 1 481 ? -8.787 6.069 -39.201 1.00 74.56 481 GLU A CA 1
ATOM 3986 C C . GLU A 1 481 ? -7.311 6.138 -39.651 1.00 74.56 481 GLU A C 1
ATOM 3988 O O . GLU A 1 481 ? -6.806 5.206 -40.276 1.00 74.56 481 GLU A O 1
ATOM 3993 N N . ARG A 1 482 ? -6.556 7.169 -39.235 1.00 72.44 482 ARG A N 1
ATOM 3994 C CA . ARG A 1 482 ? -5.091 7.241 -39.433 1.00 72.44 482 ARG A CA 1
ATOM 3995 C C . ARG A 1 482 ? -4.353 6.080 -38.766 1.00 72.44 482 ARG A C 1
ATOM 3997 O O . ARG A 1 482 ? -3.410 5.555 -39.351 1.00 72.44 482 ARG A O 1
ATOM 4004 N N . ILE A 1 483 ? -4.744 5.695 -37.548 1.00 60.12 483 ILE A N 1
ATOM 4005 C CA . ILE A 1 483 ? -4.107 4.599 -36.802 1.00 60.12 483 ILE A CA 1
ATOM 4006 C C . ILE A 1 483 ? -4.392 3.240 -37.456 1.00 60.12 483 ILE A C 1
ATOM 4008 O O . ILE A 1 483 ? -3.506 2.387 -37.449 1.00 60.12 483 ILE A O 1
ATOM 4012 N N . GLN A 1 484 ? -5.581 3.037 -38.032 1.00 59.16 484 GLN A N 1
ATOM 4013 C CA . GLN A 1 484 ? -5.903 1.825 -38.791 1.00 59.16 484 GLN A CA 1
ATOM 4014 C C . GLN A 1 484 ? -5.143 1.773 -40.120 1.00 59.16 484 GLN A C 1
ATOM 4016 O O . GLN A 1 484 ? -4.449 0.789 -40.369 1.00 59.16 484 GLN A O 1
ATOM 4021 N N . ASN A 1 485 ? -5.160 2.850 -40.911 1.00 69.50 485 ASN A N 1
ATOM 4022 C CA . ASN A 1 485 ? -4.431 2.911 -42.183 1.00 69.50 485 ASN A CA 1
ATOM 4023 C C . ASN A 1 485 ? -2.921 2.685 -41.970 1.00 69.50 485 ASN A C 1
ATOM 4025 O O . ASN A 1 485 ? -2.325 1.834 -42.620 1.00 69.50 485 ASN A O 1
ATOM 4029 N N . ALA A 1 486 ? -2.324 3.320 -40.953 1.00 61.19 486 ALA A N 1
ATOM 4030 C CA . ALA A 1 486 ? -0.917 3.117 -40.600 1.00 61.19 486 ALA A CA 1
ATOM 4031 C C . ALA A 1 486 ? -0.584 1.703 -40.067 1.00 61.19 486 ALA A C 1
ATOM 4033 O O . ALA A 1 486 ? 0.597 1.388 -39.900 1.00 61.19 486 ALA A O 1
ATOM 4034 N N . GLN A 1 487 ? -1.582 0.861 -39.768 1.00 53.69 487 GLN A N 1
ATOM 4035 C CA . GLN A 1 487 ? -1.410 -0.566 -39.460 1.00 53.69 487 GLN A CA 1
ATOM 4036 C C . GLN A 1 487 ? -1.598 -1.454 -40.699 1.00 53.69 487 GLN A C 1
ATOM 4038 O O . GLN A 1 487 ? -0.907 -2.467 -40.804 1.00 53.69 487 GLN A O 1
ATOM 4043 N N . GLU A 1 488 ? -2.464 -1.078 -41.645 1.00 65.56 488 GLU A N 1
ATOM 4044 C CA . GLU A 1 488 ? -2.581 -1.762 -42.941 1.00 65.56 488 GLU A CA 1
ATOM 4045 C C . GLU A 1 488 ? -1.351 -1.508 -43.828 1.00 65.56 488 GLU A C 1
ATOM 4047 O O . GLU A 1 488 ? -0.782 -2.470 -44.343 1.00 65.56 488 GLU A O 1
ATOM 4052 N N . ASP A 1 489 ? -0.842 -0.271 -43.888 1.00 62.78 489 ASP A N 1
ATOM 4053 C CA . ASP A 1 489 ? 0.410 0.075 -44.586 1.00 62.78 489 ASP A CA 1
ATOM 4054 C C . ASP A 1 489 ? 1.583 -0.803 -44.095 1.00 62.78 489 ASP A C 1
ATOM 4056 O O . ASP A 1 489 ? 2.313 -1.407 -44.883 1.00 62.78 489 ASP A O 1
ATOM 4060 N N . GLN A 1 490 ? 1.717 -0.971 -42.771 1.00 56.41 490 GLN A N 1
ATOM 4061 C CA . GLN A 1 490 ? 2.734 -1.842 -42.160 1.00 56.41 490 GLN A CA 1
ATOM 4062 C C . GLN A 1 490 ? 2.509 -3.339 -42.443 1.00 56.41 490 GLN A C 1
ATOM 4064 O O . GLN A 1 490 ? 3.462 -4.119 -42.394 1.00 56.41 490 GLN A O 1
ATOM 4069 N N . ALA A 1 491 ? 1.275 -3.759 -42.731 1.00 52.69 491 ALA A N 1
ATOM 4070 C CA . ALA A 1 491 ? 0.949 -5.139 -43.082 1.00 52.69 491 ALA A CA 1
ATOM 4071 C C . ALA A 1 491 ? 1.205 -5.456 -44.568 1.00 52.69 491 ALA A C 1
ATOM 4073 O O . ALA A 1 491 ? 1.435 -6.623 -44.897 1.00 52.69 491 ALA A O 1
ATOM 4074 N N . ASP A 1 492 ? 1.197 -4.452 -45.449 1.00 53.12 492 ASP A N 1
ATOM 4075 C CA . ASP A 1 492 ? 1.528 -4.598 -46.871 1.00 53.12 492 ASP A CA 1
ATOM 4076 C C . ASP A 1 492 ? 3.025 -4.388 -47.160 1.00 53.12 492 ASP A C 1
ATOM 4078 O O . ASP A 1 492 ? 3.595 -5.152 -47.945 1.00 53.12 492 ASP A O 1
ATOM 4082 N N . ASP A 1 493 ? 3.719 -3.503 -46.435 1.00 50.41 493 ASP A N 1
ATOM 4083 C CA . ASP A 1 493 ? 5.194 -3.450 -46.450 1.00 50.41 493 ASP A CA 1
ATOM 4084 C C . ASP A 1 493 ? 5.827 -4.762 -45.943 1.00 50.41 493 ASP A C 1
ATOM 4086 O O . ASP A 1 493 ? 6.850 -5.225 -46.456 1.00 50.41 493 ASP A O 1
ATOM 4090 N N . ALA A 1 494 ? 5.172 -5.444 -44.997 1.00 46.12 494 ALA A N 1
ATOM 4091 C CA . ALA A 1 494 ? 5.573 -6.780 -44.556 1.00 46.12 494 ALA A CA 1
ATOM 4092 C C . ALA A 1 494 ? 5.398 -7.872 -45.638 1.00 46.12 494 ALA A C 1
ATOM 4094 O O . ALA A 1 494 ? 5.987 -8.948 -45.515 1.00 46.12 494 ALA A O 1
ATOM 4095 N N . LYS A 1 495 ? 4.614 -7.618 -46.698 1.00 46.91 495 LYS A N 1
ATOM 4096 C CA . LYS A 1 495 ? 4.459 -8.520 -47.856 1.00 46.91 495 LYS A CA 1
ATOM 4097 C C . LYS A 1 495 ? 5.433 -8.162 -48.978 1.00 46.91 495 LYS A C 1
ATOM 4099 O O . LYS A 1 495 ? 5.986 -9.070 -49.601 1.00 46.91 495 LYS A O 1
ATOM 4104 N N . SER A 1 496 ? 5.665 -6.871 -49.232 1.00 43.44 496 SER A N 1
ATOM 4105 C CA . SER A 1 496 ? 6.518 -6.392 -50.332 1.00 43.44 496 SER A CA 1
ATOM 4106 C C . SER A 1 496 ? 7.988 -6.814 -50.175 1.00 43.44 496 SER A C 1
ATOM 4108 O O . SER A 1 496 ? 8.629 -7.188 -51.156 1.00 43.44 496 SER A O 1
ATOM 4110 N N . LEU A 1 497 ? 8.494 -6.877 -48.938 1.00 40.75 497 LEU A N 1
ATOM 4111 C CA . LEU A 1 497 ? 9.868 -7.285 -48.603 1.00 40.75 497 LEU A CA 1
ATOM 4112 C C . LEU A 1 497 ? 10.159 -8.800 -48.712 1.00 40.75 497 LEU A C 1
ATOM 4114 O O . LEU A 1 497 ? 11.230 -9.248 -48.306 1.00 40.75 497 LEU A O 1
ATOM 4118 N N . SER A 1 498 ? 9.240 -9.608 -49.253 1.00 38.84 498 SER A N 1
ATOM 4119 C CA . SER A 1 498 ? 9.380 -11.077 -49.320 1.00 38.84 498 SER A CA 1
ATOM 4120 C C . SER A 1 498 ? 9.982 -11.630 -50.624 1.00 38.84 498 SER A C 1
ATOM 4122 O O . SER A 1 498 ? 10.127 -12.846 -50.756 1.00 38.84 498 SER A O 1
ATOM 4124 N N . VAL A 1 499 ? 10.354 -10.772 -51.587 1.00 49.34 499 VAL A N 1
ATOM 4125 C CA . VAL A 1 499 ? 10.825 -11.195 -52.922 1.00 49.34 499 VAL A CA 1
ATOM 4126 C C . VAL A 1 499 ? 12.157 -10.539 -53.309 1.00 49.34 499 VAL A C 1
ATOM 4128 O O . VAL A 1 499 ? 12.179 -9.637 -54.136 1.00 49.34 499 VAL A O 1
ATOM 4131 N N . GLU A 1 500 ? 13.275 -11.041 -52.769 1.00 36.75 500 GLU A N 1
ATOM 4132 C CA . GLU A 1 500 ? 14.507 -11.270 -53.554 1.00 36.75 500 GLU A CA 1
ATOM 4133 C C . GLU A 1 500 ? 15.552 -12.131 -52.806 1.00 36.75 500 GLU A C 1
ATOM 4135 O O . GLU A 1 500 ? 15.985 -11.810 -51.705 1.00 36.75 500 GLU A O 1
ATOM 4140 N N . GLY A 1 501 ? 15.955 -13.236 -53.447 1.00 44.06 501 GLY A N 1
ATOM 4141 C CA . GLY A 1 501 ? 17.205 -13.990 -53.259 1.00 44.06 501 GLY A CA 1
ATOM 4142 C C . GLY A 1 501 ? 17.844 -14.119 -51.866 1.00 44.06 501 GLY A C 1
ATOM 4143 O O . GLY A 1 501 ? 18.805 -13.413 -51.568 1.00 44.06 501 GLY A O 1
ATOM 4144 N N . PHE A 1 502 ? 17.481 -15.171 -51.122 1.00 32.59 502 PHE A N 1
ATOM 4145 C CA . PHE A 1 502 ? 18.419 -15.833 -50.205 1.00 32.59 502 PHE A CA 1
ATOM 4146 C C . PHE A 1 502 ? 18.504 -17.329 -50.531 1.00 32.59 502 PHE A C 1
ATOM 4148 O O . PHE A 1 502 ? 17.493 -18.027 -50.538 1.00 32.59 502 PHE A O 1
ATOM 4155 N N . ASP A 1 503 ? 19.713 -17.792 -50.847 1.00 47.47 503 ASP A N 1
ATOM 4156 C CA . ASP A 1 503 ? 20.034 -19.176 -51.210 1.00 47.47 503 ASP A CA 1
ATOM 4157 C C . ASP A 1 503 ? 20.705 -19.853 -50.006 1.00 47.47 503 ASP A C 1
ATOM 4159 O O . ASP A 1 503 ? 21.833 -19.507 -49.652 1.00 47.47 503 ASP A O 1
ATOM 4163 N N . ASP A 1 504 ? 19.994 -20.763 -49.334 1.00 35.31 504 ASP A N 1
ATOM 4164 C CA . ASP A 1 504 ? 20.510 -21.511 -48.178 1.00 35.31 504 ASP A CA 1
ATOM 4165 C C . ASP A 1 504 ? 20.062 -22.982 -48.228 1.00 35.31 504 ASP A C 1
ATOM 4167 O O . ASP A 1 504 ? 19.031 -23.396 -47.689 1.00 35.31 504 ASP A O 1
ATOM 4171 N N . GLY A 1 505 ? 20.832 -23.786 -48.961 1.00 40.88 505 GLY A N 1
ATOM 4172 C CA . GLY A 1 505 ? 20.553 -25.200 -49.178 1.00 40.88 505 GLY A CA 1
ATOM 4173 C C . GLY A 1 505 ? 20.965 -26.092 -48.005 1.00 40.88 505 GLY A C 1
ATOM 4174 O O . GLY A 1 505 ? 22.049 -26.678 -48.031 1.00 40.88 505 GLY A O 1
ATOM 4175 N N . SER A 1 506 ? 20.082 -26.294 -47.019 1.00 34.81 506 SER A N 1
ATOM 4176 C CA . SER A 1 506 ? 20.230 -27.404 -46.060 1.00 34.81 506 SER A CA 1
ATOM 4177 C C . SER A 1 506 ? 18.917 -27.965 -45.482 1.00 34.81 506 SER A C 1
ATOM 4179 O O . SER A 1 506 ? 18.619 -27.826 -44.296 1.00 34.81 506 SER A O 1
ATOM 4181 N N . ASP A 1 507 ? 18.175 -28.730 -46.292 1.00 39.00 507 ASP A N 1
ATOM 4182 C CA . ASP A 1 507 ? 17.104 -29.607 -45.791 1.00 39.00 507 ASP A CA 1
ATOM 4183 C C . ASP A 1 507 ? 17.633 -30.570 -44.709 1.00 39.00 507 ASP A C 1
ATOM 4185 O O . ASP A 1 507 ? 18.409 -31.494 -44.983 1.00 39.00 507 ASP A O 1
ATOM 4189 N N . ARG A 1 508 ? 17.186 -30.384 -43.460 1.00 36.94 508 ARG A N 1
ATOM 4190 C CA . ARG A 1 508 ? 17.365 -31.355 -42.371 1.00 36.94 508 ARG A CA 1
ATOM 4191 C C . ARG A 1 508 ? 16.090 -31.508 -41.551 1.00 36.94 508 ARG A C 1
ATOM 4193 O O . ARG A 1 508 ? 15.672 -30.603 -40.838 1.00 36.94 508 ARG A O 1
ATOM 4200 N N . ASN A 1 509 ? 15.523 -32.709 -41.649 1.00 36.91 509 ASN A N 1
ATOM 4201 C CA . ASN A 1 509 ? 14.281 -33.164 -41.031 1.00 36.91 509 ASN A CA 1
ATOM 4202 C C . ASN A 1 509 ? 14.052 -32.651 -39.596 1.00 36.91 509 ASN A C 1
ATOM 4204 O O . ASN A 1 509 ? 14.797 -32.997 -38.676 1.00 36.91 509 ASN A O 1
ATOM 4208 N N . PHE A 1 510 ? 12.924 -31.973 -39.381 1.00 37.34 510 PHE A N 1
ATOM 4209 C CA . PHE A 1 510 ? 12.263 -31.973 -38.077 1.00 37.34 510 PHE A CA 1
ATOM 4210 C C . PHE A 1 510 ? 11.614 -33.347 -37.862 1.00 37.34 510 PHE A C 1
ATOM 4212 O O . PHE A 1 510 ? 10.694 -33.708 -38.589 1.00 37.34 510 PHE A O 1
ATOM 4219 N N . SER A 1 511 ? 12.074 -34.098 -36.859 1.00 39.53 511 SER A N 1
ATOM 4220 C CA . SER A 1 511 ? 11.398 -35.307 -36.368 1.00 39.53 511 SER A CA 1
ATOM 4221 C C . SER A 1 511 ? 10.966 -35.099 -34.915 1.00 39.53 511 SER A C 1
ATOM 4223 O O . SER A 1 511 ? 11.786 -34.866 -34.027 1.00 39.53 511 SER A O 1
ATOM 4225 N N . SER A 1 512 ? 9.656 -35.149 -34.674 1.00 47.16 512 SER A N 1
ATOM 4226 C CA . SER A 1 512 ? 9.037 -35.077 -33.344 1.00 47.16 512 SER A CA 1
ATOM 4227 C C . SER A 1 512 ? 8.816 -36.491 -32.799 1.00 47.16 512 SER A C 1
ATOM 4229 O O . SER A 1 512 ? 7.686 -36.932 -32.584 1.00 47.16 512 SER A O 1
ATOM 4231 N N . GLU A 1 513 ? 9.928 -37.208 -32.616 1.00 49.75 513 GLU A N 1
ATOM 4232 C CA . GLU A 1 513 ? 9.972 -38.661 -32.397 1.00 49.75 513 GLU A CA 1
ATOM 4233 C C . GLU A 1 513 ? 9.120 -39.141 -31.203 1.00 49.75 513 GLU A C 1
ATOM 4235 O O . GLU A 1 513 ? 8.630 -40.264 -31.224 1.00 49.75 513 GLU A O 1
ATOM 4240 N N . GLU A 1 514 ? 8.897 -38.327 -30.162 1.00 48.47 514 GLU A N 1
ATOM 4241 C CA . GLU A 1 514 ? 8.161 -38.775 -28.964 1.00 48.47 514 GLU A CA 1
ATOM 4242 C C . GLU A 1 514 ? 6.629 -38.835 -29.145 1.00 48.47 514 GLU A C 1
ATOM 4244 O O . GLU A 1 514 ? 5.990 -39.720 -28.569 1.00 48.47 514 GLU A O 1
ATOM 4249 N N . GLU A 1 515 ? 6.032 -37.994 -30.001 1.00 49.22 515 GLU A N 1
ATOM 4250 C CA . GLU A 1 515 ? 4.634 -38.184 -30.433 1.00 49.22 515 GLU A CA 1
ATOM 4251 C C . GLU A 1 515 ? 4.538 -39.269 -31.515 1.00 49.22 515 GLU A C 1
ATOM 4253 O O . GLU A 1 515 ? 3.599 -40.074 -31.518 1.00 49.22 515 GLU A O 1
ATOM 4258 N N . GLU A 1 516 ? 5.555 -39.363 -32.376 1.00 48.66 516 GLU A N 1
ATOM 4259 C CA . GLU A 1 516 ? 5.637 -40.384 -33.419 1.00 48.66 516 GLU A CA 1
ATOM 4260 C C . GLU A 1 516 ? 5.733 -41.799 -32.822 1.00 48.66 516 GLU A C 1
ATOM 4262 O O . GLU A 1 516 ? 5.005 -42.676 -33.264 1.00 48.66 516 GLU A O 1
ATOM 4267 N N . ILE A 1 517 ? 6.462 -42.011 -31.718 1.00 50.28 517 ILE A N 1
ATOM 4268 C CA . ILE A 1 517 ? 6.499 -43.280 -30.958 1.00 50.28 517 ILE A CA 1
ATOM 4269 C C . ILE A 1 517 ? 5.114 -43.696 -30.427 1.00 50.28 517 ILE A C 1
ATOM 4271 O O . ILE A 1 517 ? 4.836 -44.892 -30.283 1.00 50.28 517 ILE A O 1
ATOM 4275 N N . ASN A 1 518 ? 4.228 -42.745 -30.119 1.00 50.22 518 ASN A N 1
ATOM 4276 C CA . ASN A 1 518 ? 2.863 -43.052 -29.686 1.00 50.22 518 ASN A CA 1
ATOM 4277 C C . ASN A 1 518 ? 1.965 -43.387 -30.891 1.00 50.22 518 ASN A C 1
ATOM 4279 O O . ASN A 1 518 ? 1.202 -44.355 -30.846 1.00 50.22 518 ASN A O 1
ATOM 4283 N N . PHE A 1 519 ? 2.117 -42.659 -32.002 1.00 48.62 519 PHE A N 1
ATOM 4284 C CA . PHE A 1 519 ? 1.442 -42.968 -33.265 1.00 48.62 519 PHE A CA 1
ATOM 4285 C C . PHE A 1 519 ? 1.914 -44.292 -33.888 1.00 48.62 519 PHE A C 1
ATOM 4287 O O . PHE A 1 519 ? 1.105 -45.034 -34.440 1.00 48.62 519 PHE A O 1
ATOM 4294 N N . GLU A 1 520 ? 3.196 -44.635 -33.767 1.00 52.19 520 GLU A N 1
ATOM 4295 C CA . GLU A 1 520 ? 3.756 -45.907 -34.217 1.00 52.19 520 GLU A CA 1
ATOM 4296 C C . GLU A 1 520 ? 3.270 -47.067 -33.359 1.00 52.19 520 GLU A C 1
ATOM 4298 O O . GLU A 1 520 ? 2.869 -48.075 -33.924 1.00 52.19 520 GLU A O 1
ATOM 4303 N N . LYS A 1 521 ? 3.148 -46.928 -32.032 1.00 55.69 521 LYS A N 1
ATOM 4304 C CA . LYS A 1 521 ? 2.481 -47.958 -31.208 1.00 55.69 521 LYS A CA 1
ATOM 4305 C C . LYS A 1 521 ? 1.024 -48.187 -31.622 1.00 55.69 521 LYS A C 1
ATOM 4307 O O . LYS A 1 521 ? 0.569 -49.329 -31.623 1.00 55.69 521 LYS A O 1
ATOM 4312 N N . ILE A 1 522 ? 0.314 -47.137 -32.040 1.00 56.09 522 ILE A N 1
ATOM 4313 C CA . ILE A 1 522 ? -1.053 -47.233 -32.581 1.00 56.09 522 ILE A CA 1
ATOM 4314 C C . ILE A 1 522 ? -1.075 -47.843 -34.002 1.00 56.09 522 ILE A C 1
ATOM 4316 O O . ILE A 1 522 ? -2.046 -48.512 -34.357 1.00 56.09 522 ILE A O 1
ATOM 4320 N N . LYS A 1 523 ? -0.013 -47.679 -34.807 1.00 54.53 523 LYS A N 1
ATOM 4321 C CA . LYS A 1 523 ? 0.171 -48.375 -36.099 1.00 54.53 523 LYS A CA 1
ATOM 4322 C C . LYS A 1 523 ? 0.583 -49.844 -35.922 1.00 54.53 523 LYS A C 1
ATOM 4324 O O . LYS A 1 523 ? 0.090 -50.700 -36.647 1.00 54.53 523 LYS A O 1
ATOM 4329 N N . GLU A 1 524 ? 1.448 -50.164 -34.962 1.00 52.97 524 GLU A N 1
ATOM 4330 C CA . GLU A 1 524 ? 1.910 -51.532 -34.697 1.00 52.97 524 GLU A CA 1
ATOM 4331 C C . GLU A 1 524 ? 0.820 -52.395 -34.058 1.00 52.97 524 GLU A C 1
ATOM 4333 O O . GLU A 1 524 ? 0.672 -53.551 -34.443 1.00 52.97 524 GLU A O 1
ATOM 4338 N N . GLN A 1 525 ? -0.043 -51.823 -33.210 1.00 49.12 525 GLN A N 1
ATOM 4339 C CA . GLN A 1 525 ? -1.292 -52.473 -32.776 1.00 49.12 525 GLN A CA 1
ATOM 4340 C C . GLN A 1 525 ? -2.360 -52.579 -33.889 1.00 49.12 525 GLN A C 1
ATOM 4342 O O . GLN A 1 525 ? -3.474 -53.030 -33.631 1.00 49.12 525 GLN A O 1
ATOM 4347 N N . LYS A 1 526 ? -2.031 -52.189 -35.130 1.00 51.72 526 LYS A N 1
ATOM 4348 C CA . LYS A 1 526 ? -2.837 -52.395 -36.345 1.00 51.72 526 LYS A CA 1
ATOM 4349 C C . LYS A 1 526 ? -2.105 -53.202 -37.429 1.00 51.72 526 LYS A C 1
ATOM 4351 O O . LYS A 1 526 ? -2.556 -53.235 -38.573 1.00 51.72 526 LYS A O 1
ATOM 4356 N N . LYS A 1 527 ? -1.014 -53.900 -37.086 1.00 48.22 527 LYS A N 1
ATOM 4357 C CA . LYS A 1 527 ? -0.382 -54.913 -37.951 1.00 48.22 527 LYS A CA 1
ATOM 4358 C C . LYS A 1 527 ? -1.165 -56.237 -37.929 1.00 48.22 527 LYS A C 1
ATOM 4360 O O . LYS A 1 527 ? -0.628 -57.236 -37.483 1.00 48.22 527 LYS A O 1
ATOM 4365 N N . ASP A 1 528 ? -2.416 -56.190 -38.392 1.00 53.41 528 ASP A N 1
ATOM 4366 C CA . ASP A 1 528 ? -3.194 -57.314 -38.958 1.00 53.41 528 ASP A CA 1
ATOM 4367 C C . ASP A 1 528 ? -4.442 -56.750 -39.694 1.00 53.41 528 ASP A C 1
ATOM 4369 O O . ASP A 1 528 ? -5.562 -56.807 -39.180 1.00 53.41 528 ASP A O 1
ATOM 4373 N N . PRO A 1 529 ? -4.280 -56.106 -40.870 1.00 50.75 529 PRO A N 1
ATOM 4374 C CA . PRO A 1 529 ? -5.378 -55.491 -41.618 1.00 50.75 529 PRO A CA 1
ATOM 4375 C C . PRO A 1 529 ? -6.014 -56.459 -42.640 1.00 50.75 529 PRO A C 1
ATOM 4377 O O . PRO A 1 529 ? -6.068 -56.149 -43.833 1.00 50.75 529 PRO A O 1
ATOM 4380 N N . ASP A 1 530 ? -6.498 -57.622 -42.196 1.00 48.09 530 ASP A N 1
ATOM 4381 C CA . ASP A 1 530 ? -7.139 -58.596 -43.093 1.00 48.09 530 ASP A CA 1
ATOM 4382 C C . ASP A 1 530 ? -8.508 -58.099 -43.619 1.00 48.09 530 ASP A C 1
ATOM 4384 O O . ASP A 1 530 ? -9.477 -57.888 -42.882 1.00 48.09 530 ASP A O 1
ATOM 4388 N N . GLU A 1 531 ? -8.554 -57.900 -44.940 1.00 55.31 531 GLU A N 1
ATOM 4389 C CA . GLU A 1 531 ? -9.714 -57.899 -45.853 1.00 55.31 531 GLU A CA 1
ATOM 4390 C C . GLU A 1 531 ? -10.990 -57.101 -45.486 1.00 55.31 531 GLU A C 1
ATOM 4392 O O . GLU A 1 531 ? -12.050 -57.329 -46.067 1.00 55.31 531 GLU A O 1
ATOM 4397 N N . THR A 1 532 ? -10.917 -56.098 -44.604 1.00 53.19 532 THR A N 1
ATOM 4398 C CA . THR A 1 532 ? -12.084 -55.258 -44.227 1.00 53.19 532 THR A CA 1
ATOM 4399 C C . THR A 1 532 ? -11.959 -53.759 -44.541 1.00 53.19 532 THR A C 1
ATOM 4401 O O . THR A 1 532 ? -12.778 -52.962 -44.090 1.00 53.19 532 THR A O 1
ATOM 4404 N N . VAL A 1 533 ? -10.999 -53.359 -45.389 1.00 52.59 533 VAL A N 1
ATOM 4405 C CA . VAL A 1 533 ? -10.886 -51.980 -45.930 1.00 52.59 533 VAL A CA 1
ATOM 4406 C C . VAL A 1 533 ? -10.932 -51.975 -47.465 1.00 52.59 533 VAL A C 1
ATOM 4408 O O . VAL A 1 533 ? -10.046 -51.469 -48.152 1.00 52.59 533 VAL A O 1
ATOM 4411 N N . ILE A 1 534 ? -12.004 -52.546 -48.015 1.00 56.09 534 ILE A N 1
ATOM 4412 C CA . ILE A 1 534 ? -12.372 -52.447 -49.434 1.00 56.09 534 ILE A CA 1
ATOM 4413 C C . ILE A 1 534 ? -13.765 -51.799 -49.485 1.00 56.09 534 ILE A C 1
ATOM 4415 O O . ILE A 1 534 ? -14.630 -52.158 -48.693 1.00 56.09 534 ILE A O 1
ATOM 4419 N N . PHE A 1 535 ? -13.971 -50.837 -50.392 1.00 62.97 535 PHE A N 1
ATOM 4420 C CA . PHE A 1 535 ? -15.182 -49.998 -50.497 1.00 62.97 535 PHE A CA 1
ATOM 4421 C C . PHE A 1 535 ? -15.427 -48.977 -49.363 1.00 62.97 535 PHE A C 1
ATOM 4423 O O . PHE A 1 535 ? -16.568 -48.760 -48.968 1.00 62.97 535 PHE A O 1
ATOM 4430 N N . MET A 1 536 ? -14.390 -48.249 -48.927 1.00 64.38 536 MET A N 1
ATOM 4431 C CA . MET A 1 536 ? -14.618 -46.831 -48.592 1.00 64.38 536 MET A CA 1
ATOM 4432 C C . MET A 1 536 ? -14.755 -46.043 -49.896 1.00 64.38 536 MET A C 1
ATOM 4434 O O . MET A 1 536 ? -13.883 -46.166 -50.767 1.00 64.38 536 MET A O 1
ATOM 4438 N N . ASP A 1 537 ? -15.820 -45.250 -50.023 1.00 81.69 537 ASP A N 1
ATOM 4439 C CA . ASP A 1 537 ? -16.065 -44.419 -51.208 1.00 81.69 537 ASP A CA 1
ATOM 4440 C C . ASP A 1 537 ? -14.931 -43.387 -51.368 1.00 81.69 537 ASP A C 1
ATOM 4442 O O . ASP A 1 537 ? -14.355 -42.893 -50.393 1.00 81.69 537 ASP A O 1
ATOM 4446 N N . GLU A 1 538 ? -14.589 -43.029 -52.603 1.00 85.31 538 GLU A N 1
ATOM 4447 C CA . GLU A 1 538 ? -13.565 -42.016 -52.872 1.00 85.31 538 GLU A CA 1
ATOM 4448 C C . GLU A 1 538 ? -13.973 -40.653 -52.288 1.00 85.31 538 GLU A C 1
ATOM 4450 O O . GLU A 1 538 ? -13.134 -39.904 -51.783 1.00 85.31 538 GLU A O 1
ATOM 4455 N N . LYS A 1 539 ? -15.284 -40.401 -52.213 1.00 87.00 539 LYS A N 1
ATOM 4456 C CA . LYS A 1 539 ? -15.885 -39.273 -51.496 1.00 87.00 539 LYS A CA 1
ATOM 4457 C C . LYS A 1 539 ? -15.612 -39.287 -49.985 1.00 87.00 539 LYS A C 1
ATOM 4459 O O . LYS A 1 539 ? -15.417 -38.226 -49.394 1.00 87.00 539 LYS A O 1
ATOM 4464 N N . GLU A 1 540 ? -15.570 -40.457 -49.347 1.00 86.88 540 GLU A N 1
ATOM 4465 C CA . GLU A 1 540 ? -15.227 -40.580 -47.922 1.00 86.88 540 GLU A CA 1
ATOM 4466 C C . GLU A 1 540 ? -13.730 -40.373 -47.688 1.00 86.88 540 GLU A C 1
ATOM 4468 O O . GLU A 1 540 ? -13.351 -39.712 -46.724 1.00 86.88 540 GLU A O 1
ATOM 4473 N N . LYS A 1 541 ? -12.875 -40.855 -48.600 1.00 86.19 541 LYS A N 1
ATOM 4474 C CA . LYS A 1 541 ? -11.429 -40.576 -48.560 1.00 86.19 541 LYS A CA 1
ATOM 4475 C C . LYS A 1 541 ? -11.149 -39.079 -48.696 1.00 86.19 541 LYS A C 1
ATOM 4477 O O . LYS A 1 541 ? -10.392 -38.531 -47.901 1.00 86.19 541 LYS A O 1
ATOM 4482 N N . GLN A 1 542 ? -11.804 -38.404 -49.643 1.00 88.94 542 GLN A N 1
ATOM 4483 C CA . GLN A 1 542 ? -11.719 -36.947 -49.790 1.00 88.94 542 GLN A CA 1
ATOM 4484 C C . GLN A 1 542 ? -12.226 -36.218 -48.537 1.00 88.94 542 GLN A C 1
ATOM 4486 O O . GLN A 1 542 ? -11.587 -35.263 -48.096 1.00 88.94 542 GLN A O 1
ATOM 4491 N N . LYS A 1 543 ? -13.316 -36.693 -47.914 1.00 92.06 543 LYS A N 1
ATOM 4492 C CA . LYS A 1 543 ? -13.805 -36.140 -46.643 1.00 92.06 543 LYS A CA 1
ATOM 4493 C C . LYS A 1 543 ? -12.776 -36.298 -45.517 1.00 92.06 543 LYS A C 1
ATOM 4495 O O . LYS A 1 543 ? -12.503 -35.316 -44.840 1.00 92.06 543 LYS A O 1
ATOM 4500 N N . LEU A 1 544 ? -12.185 -37.482 -45.337 1.00 89.06 544 LEU A N 1
ATOM 4501 C CA . LEU A 1 544 ? -11.167 -37.723 -44.305 1.00 89.06 544 LEU A CA 1
ATOM 4502 C C . LEU A 1 544 ? -9.920 -36.852 -44.504 1.00 89.06 544 LEU A C 1
ATOM 4504 O O . LEU A 1 544 ? -9.417 -36.294 -43.536 1.00 89.06 544 LEU A O 1
ATOM 4508 N N . VAL A 1 545 ? -9.453 -36.678 -45.744 1.00 91.94 545 VAL A N 1
ATOM 4509 C CA . VAL A 1 545 ? -8.312 -35.795 -46.046 1.00 91.94 545 VAL A CA 1
ATOM 4510 C C . VAL A 1 545 ? -8.659 -34.323 -45.784 1.00 91.94 545 VAL A C 1
ATOM 4512 O O . VAL A 1 545 ? -7.831 -33.588 -45.252 1.00 91.94 545 VAL A O 1
ATOM 4515 N N . ALA A 1 546 ? -9.884 -33.881 -46.088 1.00 91.38 546 ALA A N 1
ATOM 4516 C CA . ALA A 1 546 ? -10.346 -32.535 -45.742 1.00 91.38 546 ALA A CA 1
ATOM 4517 C C . ALA A 1 546 ? -10.479 -32.329 -44.219 1.00 91.38 546 ALA A C 1
ATOM 4519 O O . ALA A 1 546 ? -10.094 -31.280 -43.707 1.00 91.38 546 ALA A O 1
ATOM 4520 N N . GLU A 1 547 ? -10.972 -33.334 -43.494 1.00 93.75 547 GLU A N 1
ATOM 4521 C CA . GLU A 1 547 ? -11.096 -33.341 -42.031 1.00 93.75 547 GLU A CA 1
ATOM 4522 C C . GLU A 1 547 ? -9.711 -33.320 -41.355 1.00 93.75 547 GLU A C 1
ATOM 4524 O O . GLU A 1 547 ? -9.490 -32.538 -40.432 1.00 93.75 547 GLU A O 1
ATOM 4529 N N . GLU A 1 548 ? -8.734 -34.068 -41.879 1.00 93.19 548 GLU A N 1
ATOM 4530 C CA . GLU A 1 548 ? -7.342 -34.022 -41.417 1.00 93.19 548 GLU A CA 1
ATOM 4531 C C . GLU A 1 548 ? -6.667 -32.672 -41.722 1.00 93.19 548 GLU A C 1
ATOM 4533 O O . GLU A 1 548 ? -5.978 -32.125 -40.861 1.00 93.19 548 GLU A O 1
ATOM 4538 N N . MET A 1 549 ? -6.876 -32.090 -42.910 1.00 91.19 549 MET A N 1
ATOM 4539 C CA . MET A 1 549 ? -6.354 -30.752 -43.227 1.00 91.19 549 MET A CA 1
ATOM 4540 C C . MET A 1 549 ? -6.967 -29.668 -42.333 1.00 91.19 549 MET A C 1
ATOM 4542 O O . MET A 1 549 ? -6.237 -28.799 -41.861 1.00 91.19 549 MET A O 1
ATOM 4546 N N . PHE A 1 550 ? -8.269 -29.746 -42.042 1.00 92.19 550 PHE A N 1
ATOM 4547 C CA . PHE A 1 550 ? -8.949 -28.834 -41.119 1.00 92.19 550 PHE A CA 1
ATOM 4548 C C . PHE A 1 550 ? -8.414 -28.969 -39.686 1.00 92.19 550 PHE A C 1
ATOM 4550 O O . PHE A 1 550 ? -8.102 -27.964 -39.054 1.00 92.19 550 PHE A O 1
ATOM 4557 N N . LEU A 1 551 ? -8.212 -30.195 -39.188 1.00 89.38 551 LEU A N 1
ATOM 4558 C CA . LEU A 1 551 ? -7.582 -30.429 -37.883 1.00 89.38 551 LEU A CA 1
ATOM 4559 C C . LEU A 1 551 ? -6.145 -29.884 -37.834 1.00 89.38 551 LEU A C 1
ATOM 4561 O O . LEU A 1 551 ? -5.797 -29.180 -36.890 1.00 89.38 551 LEU A O 1
ATOM 4565 N N . ARG A 1 552 ? -5.334 -30.120 -38.875 1.00 88.81 552 ARG A N 1
ATOM 4566 C CA . ARG A 1 552 ? -3.969 -29.572 -38.996 1.00 88.81 552 ARG A CA 1
ATOM 4567 C C . ARG A 1 552 ? -3.944 -28.040 -39.094 1.00 88.81 552 ARG A C 1
ATOM 4569 O O . ARG A 1 552 ? -2.969 -27.435 -38.653 1.00 88.81 552 ARG A O 1
ATOM 4576 N N . GLN A 1 553 ? -4.967 -27.409 -39.675 1.00 90.31 553 GLN A N 1
ATOM 4577 C CA . GLN A 1 553 ? -5.106 -25.950 -39.690 1.00 90.31 553 GLN A CA 1
ATOM 4578 C C . GLN A 1 553 ? -5.482 -25.426 -38.301 1.00 90.31 553 GLN A C 1
ATOM 4580 O O . GLN A 1 553 ? -4.761 -24.586 -37.770 1.00 90.31 553 GLN A O 1
ATOM 4585 N N . ASN A 1 554 ? -6.519 -25.988 -37.674 1.00 85.44 554 ASN A N 1
ATOM 4586 C CA . ASN A 1 554 ? -6.917 -25.629 -36.314 1.00 85.44 554 ASN A CA 1
ATOM 4587 C C . ASN A 1 554 ? -5.749 -25.803 -35.333 1.00 85.44 554 ASN A C 1
ATOM 4589 O O . ASN A 1 554 ? -5.519 -24.933 -34.508 1.00 85.44 554 ASN A O 1
ATOM 4593 N N . GLU A 1 555 ? -4.953 -26.871 -35.447 1.00 84.31 555 GLU A N 1
ATOM 4594 C CA . GLU A 1 555 ? -3.739 -27.048 -34.643 1.00 84.31 555 GLU A CA 1
ATOM 4595 C C . GLU A 1 555 ? -2.699 -25.942 -34.849 1.00 84.31 555 GLU A C 1
ATOM 4597 O O . GLU A 1 555 ? -2.048 -25.551 -33.882 1.00 84.31 555 GLU A O 1
ATOM 4602 N N . LYS A 1 556 ? -2.501 -25.454 -36.081 1.00 87.75 556 LYS A N 1
ATOM 4603 C CA . LYS A 1 556 ? -1.590 -24.329 -36.347 1.00 87.75 556 LYS A CA 1
ATOM 4604 C C . LYS A 1 556 ? -2.122 -23.050 -35.720 1.00 87.75 556 LYS A C 1
ATOM 4606 O O . LYS A 1 556 ? -1.375 -22.391 -35.008 1.00 87.75 556 LYS A O 1
ATOM 4611 N N . GLU A 1 557 ? -3.401 -22.752 -35.919 1.00 84.50 557 GLU A N 1
ATOM 4612 C CA . GLU A 1 557 ? -4.064 -21.583 -35.337 1.00 84.50 557 GLU A CA 1
ATOM 4613 C C . GLU A 1 557 ? -4.033 -21.636 -33.799 1.00 84.50 557 GLU A C 1
ATOM 4615 O O . GLU A 1 557 ? -3.698 -20.643 -33.160 1.00 84.50 557 GLU A O 1
ATOM 4620 N N . ASP A 1 558 ? -4.245 -22.807 -33.190 1.00 77.81 558 ASP A N 1
ATOM 4621 C CA . ASP A 1 558 ? -4.159 -23.017 -31.739 1.00 77.81 558 ASP A CA 1
ATOM 4622 C C . ASP A 1 558 ? -2.706 -22.901 -31.229 1.00 77.81 558 ASP A C 1
ATOM 4624 O O . ASP A 1 558 ? -2.460 -22.326 -30.168 1.00 77.81 558 ASP A O 1
ATOM 4628 N N . LYS A 1 559 ? -1.712 -23.384 -31.992 1.00 82.19 559 LYS A N 1
ATOM 4629 C CA . LYS A 1 559 ? -0.273 -23.245 -31.681 1.00 82.19 559 LYS A CA 1
ATOM 4630 C C . LYS A 1 559 ? 0.200 -21.790 -31.820 1.00 82.19 559 LYS A C 1
ATOM 4632 O O . LYS A 1 559 ? 0.942 -21.312 -30.962 1.00 82.19 559 LYS A O 1
ATOM 4637 N N . GLU A 1 560 ? -0.261 -21.058 -32.831 1.00 80.88 560 GLU A N 1
ATOM 4638 C CA . GLU A 1 560 ? 0.016 -19.629 -33.025 1.00 80.88 560 GLU A CA 1
ATOM 4639 C C . GLU A 1 560 ? -0.698 -18.761 -31.985 1.00 80.88 560 GLU A C 1
ATOM 4641 O O . GLU A 1 560 ? -0.071 -17.878 -31.400 1.00 80.88 560 GLU A O 1
ATOM 4646 N N . PHE A 1 561 ? -1.958 -19.061 -31.657 1.00 79.50 561 PHE A N 1
ATOM 4647 C CA . PHE A 1 561 ? -2.698 -18.426 -30.567 1.00 79.50 561 PHE A CA 1
ATOM 4648 C C . PHE A 1 561 ? -1.992 -18.643 -29.223 1.00 79.50 561 PHE A C 1
ATOM 4650 O O . PHE A 1 561 ? -1.689 -17.678 -28.520 1.00 79.50 561 PHE A O 1
ATOM 4657 N N . ARG A 1 562 ? -1.636 -19.889 -28.882 1.00 77.88 562 ARG A N 1
ATOM 4658 C CA . ARG A 1 562 ? -0.886 -20.206 -27.654 1.00 77.88 562 ARG A CA 1
ATOM 4659 C C . ARG A 1 562 ? 0.480 -19.532 -27.614 1.00 77.88 562 ARG A C 1
ATOM 4661 O O . ARG A 1 562 ? 0.895 -19.132 -26.535 1.00 77.88 562 ARG A O 1
ATOM 4668 N N . LYS A 1 563 ? 1.162 -19.366 -28.753 1.00 82.06 563 LYS A N 1
ATOM 4669 C CA . LYS A 1 563 ? 2.430 -18.622 -28.850 1.00 82.06 563 LYS A CA 1
ATOM 4670 C C . LYS A 1 563 ? 2.219 -17.117 -28.636 1.00 82.06 563 LYS A C 1
ATOM 4672 O O . LYS A 1 563 ? 2.939 -16.517 -27.845 1.00 82.06 563 LYS A O 1
ATOM 4677 N N . LYS A 1 564 ? 1.214 -16.522 -29.287 1.00 78.75 564 LYS A N 1
ATOM 4678 C CA . LYS A 1 564 ? 0.870 -15.088 -29.219 1.00 78.75 564 LYS A CA 1
ATOM 4679 C C . LYS A 1 564 ? 0.358 -14.660 -27.840 1.00 78.75 564 LYS A C 1
ATOM 4681 O O . LYS A 1 564 ? 0.682 -13.570 -27.382 1.00 78.75 564 LYS A O 1
ATOM 4686 N N . TYR A 1 565 ? -0.414 -15.517 -27.171 1.00 79.12 565 TYR A N 1
ATOM 4687 C CA . TYR A 1 565 ? -1.021 -15.242 -25.865 1.00 79.12 565 TYR A CA 1
ATOM 4688 C C . TYR A 1 565 ? -0.364 -16.012 -24.704 1.00 79.12 565 TYR A C 1
ATOM 4690 O O . TYR A 1 565 ? -0.908 -16.032 -23.601 1.00 79.12 565 TYR A O 1
ATOM 4698 N N . ARG A 1 566 ? 0.819 -16.616 -24.911 1.00 84.31 566 ARG A N 1
ATOM 4699 C CA . ARG A 1 566 ? 1.504 -17.486 -23.932 1.00 84.31 566 ARG A CA 1
ATOM 4700 C C . ARG A 1 566 ? 1.624 -16.859 -22.550 1.00 84.31 566 ARG A C 1
ATOM 4702 O O . ARG A 1 566 ? 1.294 -17.500 -21.554 1.00 84.31 566 ARG A O 1
ATOM 4709 N N . LEU A 1 567 ? 2.059 -15.602 -22.504 1.00 83.00 567 LEU A N 1
ATOM 4710 C CA . LEU A 1 567 ? 2.263 -14.854 -21.269 1.00 83.00 567 LEU A CA 1
ATOM 4711 C C . LEU A 1 567 ? 0.955 -14.696 -20.473 1.00 83.00 567 LEU A C 1
ATOM 4713 O O . LEU A 1 567 ? 0.938 -14.860 -19.259 1.00 83.00 567 LEU A O 1
ATOM 4717 N N . TYR A 1 568 ? -0.160 -14.464 -21.168 1.00 80.62 568 TYR A N 1
ATOM 4718 C CA . TYR A 1 568 ? -1.494 -14.297 -20.582 1.00 80.62 568 TYR A CA 1
ATOM 4719 C C . TYR A 1 568 ? -2.150 -15.622 -20.152 1.00 80.62 568 TYR A C 1
ATOM 4721 O O . TYR A 1 568 ? -3.068 -15.624 -19.331 1.00 80.62 568 TYR A O 1
ATOM 4729 N N . LEU A 1 569 ? -1.679 -16.751 -20.693 1.00 80.69 569 LEU A N 1
ATOM 4730 C CA . LEU A 1 569 ? -2.125 -18.109 -20.350 1.00 80.69 569 LEU A CA 1
ATOM 4731 C C . LEU A 1 569 ? -1.235 -18.790 -19.291 1.00 80.69 569 LEU A C 1
ATOM 4733 O O . LEU A 1 569 ? -1.610 -19.829 -18.744 1.00 80.69 569 LEU A O 1
ATOM 4737 N N . THR A 1 570 ? -0.062 -18.226 -18.999 1.00 83.94 570 THR A N 1
ATOM 4738 C CA . THR A 1 570 ? 0.902 -18.775 -18.040 1.00 83.94 570 THR A CA 1
ATOM 4739 C C . THR A 1 570 ? 0.491 -18.482 -16.596 1.00 83.94 570 THR A C 1
ATOM 4741 O O . THR A 1 570 ? 0.112 -17.365 -16.257 1.00 83.94 570 THR A O 1
ATOM 4744 N N . ASN A 1 571 ? 0.611 -19.479 -15.711 1.00 85.56 571 ASN A N 1
ATOM 4745 C CA . ASN A 1 571 ? 0.538 -19.255 -14.265 1.00 85.56 571 ASN A CA 1
ATOM 4746 C C . ASN A 1 571 ? 1.960 -19.016 -13.731 1.00 85.56 571 ASN A C 1
ATOM 4748 O O . ASN A 1 571 ? 2.760 -19.953 -13.648 1.00 85.56 571 ASN A O 1
ATOM 4752 N N . PHE A 1 572 ? 2.269 -17.762 -13.404 1.00 89.75 572 PHE A N 1
ATOM 4753 C CA . PHE A 1 572 ? 3.561 -17.344 -12.856 1.00 89.75 572 PHE A CA 1
ATOM 4754 C C . PHE A 1 572 ? 3.813 -17.953 -11.473 1.00 89.75 572 PHE A C 1
ATOM 4756 O O . PHE A 1 572 ? 2.909 -18.012 -10.638 1.00 89.75 572 PHE A O 1
ATOM 4763 N N . ASN A 1 573 ? 5.032 -18.439 -11.247 1.00 91.19 573 ASN A N 1
ATOM 4764 C CA . ASN A 1 573 ? 5.444 -19.127 -10.030 1.00 91.19 573 ASN A CA 1
ATOM 4765 C C . ASN A 1 573 ? 6.973 -19.056 -9.833 1.00 91.19 573 ASN A C 1
ATOM 4767 O O . ASN A 1 573 ? 7.704 -18.564 -10.691 1.00 91.19 573 ASN A O 1
ATOM 4771 N N . ASP A 1 574 ? 7.446 -19.557 -8.693 1.00 93.12 574 ASP A N 1
ATOM 4772 C CA . ASP A 1 574 ? 8.845 -19.491 -8.247 1.00 93.12 574 ASP A CA 1
ATOM 4773 C C . ASP A 1 574 ? 9.807 -20.362 -9.087 1.00 93.12 574 ASP A C 1
ATOM 4775 O O . ASP A 1 574 ? 11.021 -20.250 -8.933 1.00 93.12 574 ASP A O 1
ATOM 4779 N N . GLU A 1 575 ? 9.286 -21.247 -9.947 1.00 91.44 575 GLU A N 1
ATOM 4780 C CA . GLU A 1 575 ? 10.071 -22.148 -10.806 1.00 91.44 575 GLU A CA 1
ATOM 4781 C C . GLU A 1 575 ? 10.181 -21.630 -12.250 1.00 91.44 575 GLU A C 1
ATOM 4783 O O . GLU A 1 575 ? 11.180 -21.902 -12.913 1.00 91.44 575 GLU A O 1
ATOM 4788 N N . ASN A 1 576 ? 9.180 -20.882 -12.741 1.00 91.88 576 ASN A N 1
ATOM 4789 C CA . ASN A 1 576 ? 9.154 -20.357 -14.113 1.00 91.88 576 ASN A CA 1
ATOM 4790 C C . ASN A 1 576 ? 9.406 -18.847 -14.240 1.00 91.88 576 ASN A C 1
ATOM 4792 O O . ASN A 1 576 ? 9.518 -18.372 -15.365 1.00 91.88 576 ASN A O 1
ATOM 4796 N N . VAL A 1 577 ? 9.529 -18.088 -13.146 1.00 94.75 577 VAL A N 1
ATOM 4797 C CA . VAL A 1 577 ? 9.905 -16.665 -13.197 1.00 94.75 577 VAL A CA 1
ATOM 4798 C C . VAL A 1 577 ? 11.253 -16.430 -12.527 1.00 94.75 577 VAL A C 1
ATOM 4800 O O . VAL A 1 577 ? 11.415 -16.667 -11.332 1.00 94.75 577 VAL A O 1
ATOM 4803 N N . VAL A 1 578 ? 12.206 -15.886 -13.286 1.00 95.50 578 VAL A N 1
ATOM 4804 C CA . VAL A 1 578 ? 13.538 -15.507 -12.796 1.00 95.50 578 VAL A CA 1
ATOM 4805 C C . VAL A 1 578 ? 13.692 -13.990 -12.809 1.00 95.50 578 VAL A C 1
ATOM 4807 O O . VAL A 1 578 ? 13.444 -13.331 -13.818 1.00 95.50 578 VAL A O 1
ATOM 4810 N N . LEU A 1 579 ? 14.141 -13.423 -11.688 1.00 97.00 579 LEU A N 1
ATOM 4811 C CA . LEU A 1 579 ? 14.607 -12.040 -11.637 1.00 97.00 579 LEU A CA 1
ATOM 4812 C C . LEU A 1 579 ? 15.952 -11.927 -12.362 1.00 97.00 579 LEU A C 1
ATOM 4814 O O . LEU A 1 579 ? 16.920 -12.582 -11.988 1.00 97.00 579 LEU A O 1
ATOM 4818 N N . ARG A 1 580 ? 16.007 -11.055 -13.366 1.00 96.62 580 ARG A N 1
ATOM 4819 C CA . ARG A 1 580 ? 17.236 -10.543 -13.965 1.00 96.62 580 ARG A CA 1
ATOM 4820 C C . ARG A 1 580 ? 17.509 -9.167 -13.382 1.00 96.62 580 ARG A C 1
ATOM 4822 O O . ARG A 1 580 ? 16.737 -8.232 -13.604 1.00 96.62 580 ARG A O 1
ATOM 4829 N N . ASP A 1 581 ? 18.601 -9.042 -12.643 1.00 93.88 581 ASP A N 1
ATOM 4830 C CA . ASP A 1 581 ? 19.065 -7.762 -12.113 1.00 93.88 581 ASP A CA 1
ATOM 4831 C C . ASP A 1 581 ? 20.562 -7.607 -12.405 1.00 93.88 581 ASP A C 1
ATOM 4833 O O . ASP A 1 581 ? 21.392 -7.513 -11.503 1.00 93.88 581 ASP A O 1
ATOM 4837 N N . GLY A 1 582 ? 20.894 -7.603 -13.702 1.00 85.44 582 GLY A N 1
ATOM 4838 C CA . GLY A 1 582 ? 22.205 -7.239 -14.247 1.00 85.44 582 GLY A CA 1
ATOM 4839 C C . GLY A 1 582 ? 23.399 -8.043 -13.724 1.00 85.44 582 GLY A C 1
ATOM 4840 O O . GLY A 1 582 ? 24.469 -7.455 -13.554 1.00 85.44 582 GLY A O 1
ATOM 4841 N N . ASP A 1 583 ? 23.214 -9.332 -13.430 1.00 87.81 583 ASP A N 1
ATOM 4842 C CA . ASP A 1 583 ? 24.249 -10.246 -12.922 1.00 87.81 583 ASP A CA 1
ATOM 4843 C C . ASP A 1 583 ? 25.380 -10.503 -13.939 1.00 87.81 583 ASP A C 1
ATOM 4845 O O . ASP A 1 583 ? 26.445 -11.002 -13.582 1.00 87.81 583 ASP A O 1
ATOM 4849 N N . GLU A 1 584 ? 25.165 -10.159 -15.213 1.00 90.44 584 GLU A N 1
ATOM 4850 C CA . GLU A 1 584 ? 26.153 -10.266 -16.289 1.00 90.44 584 GLU A CA 1
ATOM 4851 C C . GLU A 1 584 ? 27.252 -9.185 -16.258 1.00 90.44 584 GLU A C 1
ATOM 4853 O O . GLU A 1 584 ? 28.217 -9.271 -17.018 1.00 90.44 584 GLU A O 1
ATOM 4858 N N . LEU A 1 585 ? 27.111 -8.151 -15.421 1.00 92.19 585 LEU A N 1
ATOM 4859 C CA . LEU A 1 585 ? 27.988 -6.978 -15.428 1.00 92.19 585 LEU A CA 1
ATOM 4860 C C . LEU A 1 585 ? 29.198 -7.148 -14.502 1.00 92.19 585 LEU A C 1
ATOM 4862 O O . LEU A 1 585 ? 29.052 -7.403 -13.309 1.00 92.19 585 LEU A O 1
ATOM 4866 N N . THR A 1 586 ? 30.399 -6.936 -15.048 1.00 94.81 586 THR A N 1
ATOM 4867 C CA . THR A 1 586 ? 31.672 -7.077 -14.315 1.00 94.81 586 THR A CA 1
ATOM 4868 C C . THR A 1 586 ? 32.457 -5.775 -14.137 1.00 94.81 586 THR A C 1
ATOM 4870 O O . THR A 1 586 ? 33.367 -5.736 -13.312 1.00 94.81 586 THR A O 1
ATOM 4873 N N . ASP A 1 587 ? 32.153 -4.718 -14.898 1.00 96.25 587 ASP A N 1
ATOM 4874 C CA . ASP A 1 587 ? 32.784 -3.400 -14.736 1.00 96.25 587 ASP A CA 1
ATOM 4875 C C . ASP A 1 587 ? 32.044 -2.590 -13.657 1.00 96.25 587 ASP A C 1
ATOM 4877 O O . ASP A 1 587 ? 30.826 -2.406 -13.719 1.00 96.25 587 ASP A O 1
ATOM 4881 N N . SER A 1 588 ? 32.784 -2.077 -12.670 1.00 96.12 588 SER A N 1
ATOM 4882 C CA . SER A 1 588 ? 32.247 -1.245 -11.588 1.00 96.12 588 SER A CA 1
ATOM 4883 C C . SER A 1 588 ? 31.510 0.004 -12.081 1.00 96.12 588 SER A C 1
ATOM 4885 O O . SER A 1 588 ? 30.520 0.400 -11.475 1.00 96.12 588 SER A O 1
ATOM 4887 N N . ASN A 1 589 ? 31.951 0.612 -13.186 1.00 95.25 589 ASN A N 1
ATOM 4888 C CA . ASN A 1 589 ? 31.331 1.818 -13.741 1.00 95.25 589 ASN A CA 1
ATOM 4889 C C . ASN A 1 589 ? 29.943 1.514 -14.325 1.00 95.25 589 ASN A C 1
ATOM 4891 O O . ASN A 1 589 ? 29.013 2.303 -14.159 1.00 95.25 589 ASN A O 1
ATOM 4895 N N . ASP A 1 590 ? 29.794 0.355 -14.971 1.00 95.19 590 ASP A N 1
ATOM 4896 C CA . ASP A 1 590 ? 28.525 -0.122 -15.528 1.00 95.19 590 ASP A CA 1
ATOM 4897 C C . ASP A 1 590 ? 27.553 -0.559 -14.423 1.00 95.19 590 ASP A C 1
ATOM 4899 O O . ASP A 1 590 ? 26.351 -0.296 -14.513 1.00 95.19 590 ASP A O 1
ATOM 4903 N N . ILE A 1 591 ? 28.074 -1.163 -13.351 1.00 95.31 591 ILE A N 1
ATOM 4904 C CA . ILE A 1 591 ? 27.322 -1.499 -12.136 1.00 95.31 591 ILE A CA 1
ATOM 4905 C C . ILE A 1 591 ? 26.794 -0.221 -11.455 1.00 95.31 591 ILE A C 1
ATOM 4907 O O . ILE A 1 591 ? 25.591 -0.118 -11.203 1.00 95.31 591 ILE A O 1
ATOM 4911 N N . ASP A 1 592 ? 27.647 0.784 -11.228 1.00 94.44 592 ASP A N 1
ATOM 4912 C CA . ASP A 1 592 ? 27.257 2.073 -10.635 1.00 94.44 592 ASP A CA 1
ATOM 4913 C C . ASP A 1 592 ? 26.249 2.835 -11.517 1.00 94.44 592 ASP A C 1
ATOM 4915 O O . ASP A 1 592 ? 25.250 3.375 -11.022 1.00 94.44 592 ASP A O 1
ATOM 4919 N N . LEU A 1 593 ? 26.465 2.847 -12.839 1.00 94.12 593 LEU A N 1
ATOM 4920 C CA . LEU A 1 593 ? 25.548 3.450 -13.806 1.00 94.12 593 LEU A CA 1
ATOM 4921 C C . LEU A 1 593 ? 24.177 2.760 -13.769 1.00 94.12 593 LEU A C 1
ATOM 4923 O O . LEU A 1 593 ? 23.151 3.439 -13.658 1.00 94.12 593 LEU A O 1
ATOM 4927 N N . ARG A 1 594 ? 24.148 1.422 -13.791 1.00 95.25 594 ARG A N 1
ATOM 4928 C CA . ARG A 1 594 ? 22.922 0.624 -13.662 1.00 95.25 594 ARG A CA 1
ATOM 4929 C C . ARG A 1 594 ? 22.196 0.924 -12.351 1.00 95.25 594 ARG A C 1
ATOM 4931 O O . ARG A 1 594 ? 21.000 1.217 -12.393 1.00 95.25 594 ARG A O 1
ATOM 4938 N N . PHE A 1 595 ? 22.878 0.891 -11.203 1.00 95.69 595 PHE A N 1
ATOM 4939 C CA . PHE A 1 595 ? 22.248 1.186 -9.911 1.00 95.69 595 PHE A CA 1
ATOM 4940 C C . PHE A 1 595 ? 21.659 2.598 -9.878 1.00 95.69 595 PHE A C 1
ATOM 4942 O O . PHE A 1 595 ? 20.514 2.770 -9.457 1.00 95.69 595 PHE A O 1
ATOM 4949 N N . SER A 1 596 ? 22.373 3.593 -10.409 1.00 94.56 596 SER A N 1
ATOM 4950 C CA . SER A 1 596 ? 21.864 4.959 -10.549 1.00 94.56 596 SER A CA 1
ATOM 4951 C C . SER A 1 596 ? 20.580 5.020 -11.393 1.00 94.56 596 SER A C 1
ATOM 4953 O O . SER A 1 596 ? 19.620 5.698 -11.011 1.00 94.56 596 SER A O 1
ATOM 4955 N N . MET A 1 597 ? 20.496 4.275 -12.501 1.00 95.62 597 MET A N 1
ATOM 4956 C CA . MET A 1 597 ? 19.289 4.241 -13.341 1.00 95.62 597 MET A CA 1
ATOM 4957 C C . MET A 1 597 ? 18.118 3.492 -12.682 1.00 95.62 597 MET A C 1
ATOM 4959 O O . MET A 1 597 ? 16.975 3.953 -12.768 1.00 95.62 597 MET A O 1
ATOM 4963 N N . ILE A 1 598 ? 18.373 2.397 -11.956 1.00 96.81 598 ILE A N 1
ATOM 4964 C CA . ILE A 1 598 ? 17.341 1.683 -11.184 1.00 96.81 598 ILE A CA 1
ATOM 4965 C C . ILE A 1 598 ? 16.803 2.579 -10.055 1.00 96.81 598 ILE A C 1
ATOM 4967 O O . ILE A 1 598 ? 15.591 2.744 -9.940 1.00 96.81 598 ILE A O 1
ATOM 4971 N N . VAL A 1 599 ? 17.672 3.242 -9.283 1.00 96.19 599 VAL A N 1
ATOM 4972 C CA . VAL A 1 599 ? 17.272 4.183 -8.217 1.00 96.19 599 VAL A CA 1
ATOM 4973 C C . VAL A 1 599 ? 16.421 5.328 -8.778 1.00 96.19 599 VAL A C 1
ATOM 4975 O O . VAL A 1 599 ? 15.349 5.611 -8.245 1.00 96.19 599 VAL A O 1
ATOM 4978 N N . ASN A 1 600 ? 16.828 5.943 -9.896 1.00 94.88 600 ASN A N 1
ATOM 4979 C CA . ASN A 1 600 ? 16.025 6.971 -10.572 1.00 94.88 600 ASN A CA 1
ATOM 4980 C C . ASN A 1 600 ? 14.656 6.438 -11.047 1.00 94.88 600 ASN A C 1
ATOM 4982 O O . ASN A 1 600 ? 13.662 7.170 -10.990 1.00 94.88 600 ASN A O 1
ATOM 4986 N N . SER A 1 601 ? 14.589 5.176 -11.487 1.00 96.62 601 SER A N 1
ATOM 4987 C CA . SER A 1 601 ? 13.332 4.519 -11.872 1.00 96.62 601 SER A CA 1
ATOM 4988 C C . SER A 1 601 ? 12.406 4.359 -10.675 1.00 96.62 601 SER A C 1
ATOM 4990 O O . SER A 1 601 ? 11.283 4.848 -10.713 1.00 96.62 601 SER A O 1
ATOM 4992 N N . CYS A 1 602 ? 12.885 3.735 -9.596 1.00 97.56 602 CYS A N 1
ATOM 4993 C CA . CYS A 1 602 ? 12.101 3.474 -8.390 1.00 97.56 602 CYS A CA 1
ATOM 4994 C C . CYS A 1 602 ? 11.606 4.775 -7.734 1.00 97.56 602 CYS A C 1
ATOM 4996 O O . CYS A 1 602 ? 10.451 4.850 -7.323 1.00 97.56 602 CYS A O 1
ATOM 4998 N N . LEU A 1 603 ? 12.419 5.840 -7.734 1.00 96.19 603 LEU A N 1
ATOM 4999 C CA . LEU A 1 603 ? 11.984 7.174 -7.302 1.00 96.19 603 LEU A CA 1
ATOM 5000 C C . LEU A 1 603 ? 10.864 7.741 -8.196 1.00 96.19 603 LEU A C 1
ATOM 5002 O O . LEU A 1 603 ? 9.889 8.278 -7.679 1.00 96.19 603 LEU A O 1
ATOM 5006 N N . SER A 1 604 ? 10.960 7.613 -9.523 1.00 96.06 604 SER A N 1
ATOM 5007 C CA . SER A 1 604 ? 9.931 8.131 -10.447 1.00 96.06 604 SER A CA 1
ATOM 5008 C C . SER A 1 604 ? 8.630 7.313 -10.396 1.00 96.06 604 SER A C 1
ATOM 5010 O O . SER A 1 604 ? 7.539 7.883 -10.396 1.00 96.06 604 SER A O 1
ATOM 5012 N N . ILE A 1 605 ? 8.747 5.986 -10.282 1.00 97.50 605 ILE A N 1
ATOM 5013 C CA . ILE A 1 605 ? 7.648 5.030 -10.075 1.00 97.50 605 ILE A CA 1
ATOM 5014 C C . ILE A 1 605 ? 6.917 5.339 -8.764 1.00 97.50 605 ILE A C 1
ATOM 5016 O O . ILE A 1 605 ? 5.703 5.538 -8.773 1.00 97.50 605 ILE A O 1
ATOM 5020 N N . GLY A 1 606 ? 7.650 5.457 -7.651 1.00 97.06 606 GLY A N 1
ATOM 5021 C CA . GLY A 1 606 ? 7.065 5.741 -6.342 1.00 97.06 606 GLY A CA 1
ATOM 5022 C C . GLY A 1 606 ? 6.347 7.090 -6.292 1.00 97.06 606 GLY A C 1
ATOM 5023 O O . GLY A 1 606 ? 5.263 7.190 -5.727 1.00 97.06 606 GLY A O 1
ATOM 5024 N N . VAL A 1 607 ? 6.877 8.117 -6.967 1.00 96.12 607 VAL A N 1
ATOM 5025 C CA . VAL A 1 607 ? 6.189 9.413 -7.093 1.00 96.12 607 VAL A CA 1
ATOM 5026 C C . VAL A 1 607 ? 4.908 9.295 -7.923 1.00 96.12 607 VAL A C 1
ATOM 5028 O O . VAL A 1 607 ? 3.909 9.910 -7.560 1.00 96.12 607 VAL A O 1
ATOM 5031 N N . CYS A 1 608 ? 4.873 8.479 -8.982 1.00 96.50 608 CYS A N 1
ATOM 5032 C CA . CYS A 1 608 ? 3.627 8.235 -9.719 1.00 96.50 608 CYS A CA 1
ATOM 5033 C C . CYS A 1 608 ? 2.582 7.515 -8.857 1.00 96.50 608 CYS A C 1
ATOM 5035 O O . CYS A 1 608 ? 1.432 7.946 -8.828 1.00 96.50 608 CYS A O 1
ATOM 5037 N N . PHE A 1 609 ? 2.972 6.480 -8.103 1.00 97.31 609 PHE A N 1
ATOM 5038 C CA . PHE A 1 609 ? 2.072 5.825 -7.148 1.00 97.31 609 PHE A CA 1
ATOM 5039 C C . PHE A 1 609 ? 1.551 6.802 -6.084 1.00 97.31 609 PHE A C 1
ATOM 5041 O O . PHE A 1 609 ? 0.350 6.825 -5.827 1.00 97.31 609 PHE A O 1
ATOM 5048 N N . MET A 1 610 ? 2.414 7.669 -5.542 1.00 96.56 610 MET A N 1
ATOM 5049 C CA . MET A 1 610 ? 2.044 8.700 -4.566 1.00 96.56 610 MET A CA 1
ATOM 5050 C C . MET A 1 610 ? 1.031 9.710 -5.137 1.00 96.56 610 MET A C 1
ATOM 5052 O O . MET A 1 610 ? 0.036 10.005 -4.483 1.00 96.56 610 MET A O 1
ATOM 5056 N N . MET A 1 611 ? 1.221 10.190 -6.375 1.00 95.19 611 MET A N 1
ATOM 5057 C CA . MET A 1 611 ? 0.260 11.091 -7.041 1.00 95.19 611 MET A CA 1
ATOM 5058 C C . MET A 1 611 ? -1.074 10.407 -7.384 1.00 95.19 611 MET A C 1
ATOM 5060 O O . MET A 1 611 ? -2.111 11.069 -7.440 1.00 95.19 611 MET A O 1
ATOM 5064 N N . LEU A 1 612 ? -1.064 9.085 -7.586 1.00 93.56 612 LEU A N 1
ATOM 5065 C CA . LEU A 1 612 ? -2.269 8.271 -7.774 1.00 93.56 612 LEU A CA 1
ATOM 5066 C C . LEU A 1 612 ? -2.975 7.918 -6.447 1.00 93.56 612 LEU A C 1
ATOM 5068 O O . LEU A 1 612 ? -4.127 7.504 -6.487 1.00 93.56 612 LEU A O 1
ATOM 5072 N N . GLY A 1 613 ? -2.338 8.124 -5.287 1.00 94.19 613 GLY A N 1
ATOM 5073 C CA . GLY A 1 613 ? -2.875 7.772 -3.961 1.00 94.19 613 GLY A CA 1
ATOM 5074 C C . GLY A 1 613 ? -2.512 6.365 -3.465 1.00 94.19 613 GLY A C 1
ATOM 5075 O O . GLY A 1 613 ? -2.991 5.944 -2.420 1.00 94.19 613 GLY A O 1
ATOM 5076 N N . ASN A 1 614 ? -1.643 5.638 -4.167 1.00 95.75 614 ASN A N 1
ATOM 5077 C CA . ASN A 1 614 ? -1.232 4.272 -3.827 1.00 95.75 614 ASN A CA 1
ATOM 5078 C C . ASN A 1 614 ? 0.034 4.296 -2.947 1.00 95.75 614 ASN A C 1
ATOM 5080 O O . ASN A 1 614 ? 1.138 3.959 -3.385 1.00 95.75 614 ASN A O 1
ATOM 5084 N N . PHE A 1 615 ? -0.099 4.787 -1.710 1.00 96.81 615 PHE A N 1
ATOM 5085 C CA . PHE A 1 615 ? 1.049 5.071 -0.835 1.00 96.81 615 PHE A CA 1
ATOM 5086 C C . PHE A 1 615 ? 1.825 3.817 -0.411 1.00 96.81 615 PHE A C 1
ATOM 5088 O O . PHE A 1 615 ? 3.031 3.896 -0.190 1.00 96.81 615 PHE A O 1
ATOM 5095 N N . LYS A 1 616 ? 1.181 2.648 -0.346 1.00 96.38 616 LYS A N 1
ATOM 5096 C CA . LYS A 1 616 ? 1.854 1.374 -0.047 1.00 96.38 616 LYS A CA 1
ATOM 5097 C C . LYS A 1 616 ? 2.870 0.999 -1.135 1.00 96.38 616 LYS A C 1
ATOM 5099 O O . LYS A 1 616 ? 4.027 0.704 -0.835 1.00 96.38 616 LYS A O 1
ATOM 5104 N N . GLU A 1 617 ? 2.462 1.067 -2.398 1.00 97.06 617 GLU A N 1
ATOM 5105 C CA . GLU A 1 617 ? 3.304 0.771 -3.561 1.00 97.06 617 GLU A CA 1
ATOM 5106 C C . GLU A 1 617 ? 4.376 1.855 -3.764 1.00 97.06 617 GLU A C 1
ATOM 5108 O O . GLU A 1 617 ? 5.514 1.542 -4.125 1.00 97.06 617 GLU A O 1
ATOM 5113 N N . ALA A 1 618 ? 4.051 3.116 -3.448 1.00 97.62 618 ALA A N 1
ATOM 5114 C CA . ALA A 1 618 ? 5.015 4.213 -3.403 1.00 97.62 618 ALA A CA 1
ATOM 5115 C C . ALA A 1 618 ? 6.111 3.982 -2.349 1.00 97.62 618 ALA A C 1
ATOM 5117 O O . ALA A 1 618 ? 7.299 4.030 -2.670 1.00 97.62 618 ALA A O 1
ATOM 5118 N N . MET A 1 619 ? 5.716 3.669 -1.110 1.00 98.00 619 MET A N 1
ATOM 5119 C CA . MET A 1 619 ? 6.624 3.372 -0.001 1.00 98.00 619 MET A CA 1
ATOM 5120 C C . MET A 1 619 ? 7.538 2.188 -0.325 1.00 98.00 619 MET A C 1
ATOM 5122 O O . MET A 1 619 ? 8.737 2.262 -0.063 1.00 98.00 619 MET A O 1
ATOM 5126 N N . GLN A 1 620 ? 7.008 1.124 -0.938 1.00 98.00 620 GLN A N 1
ATOM 5127 C CA . GLN A 1 620 ? 7.821 -0.013 -1.370 1.00 98.00 620 GLN A CA 1
ATOM 5128 C C . GLN A 1 620 ? 8.879 0.414 -2.400 1.00 98.00 620 GLN A C 1
ATOM 5130 O O . GLN A 1 620 ? 10.062 0.163 -2.187 1.00 98.00 620 GLN A O 1
ATOM 5135 N N . ALA A 1 621 ? 8.491 1.147 -3.450 1.00 98.12 621 ALA A N 1
ATOM 5136 C CA . ALA A 1 621 ? 9.436 1.647 -4.452 1.00 98.12 621 ALA A CA 1
ATOM 5137 C C . ALA A 1 621 ? 10.514 2.575 -3.848 1.00 98.12 621 ALA A C 1
ATOM 5139 O O . ALA A 1 621 ? 11.678 2.527 -4.253 1.00 98.12 621 ALA A O 1
ATOM 5140 N N . PHE A 1 622 ? 10.172 3.394 -2.847 1.00 98.06 622 PHE A N 1
ATOM 5141 C CA . PHE A 1 622 ? 11.154 4.224 -2.142 1.00 98.06 622 PHE A CA 1
ATOM 5142 C C . PHE A 1 622 ? 12.076 3.410 -1.218 1.00 98.06 622 PHE A C 1
ATOM 5144 O O . PHE A 1 622 ? 13.278 3.685 -1.180 1.00 98.06 622 PHE A O 1
ATOM 5151 N N . LYS A 1 623 ? 11.569 2.368 -0.543 1.00 98.00 623 LYS A N 1
ATOM 5152 C CA . LYS A 1 623 ? 12.388 1.423 0.238 1.00 98.00 623 LYS A CA 1
ATOM 5153 C C . LYS A 1 623 ? 13.352 0.639 -0.660 1.00 98.00 623 LYS A C 1
ATOM 5155 O O . LYS A 1 623 ? 14.530 0.538 -0.327 1.00 98.00 623 LYS A O 1
ATOM 5160 N N . ASP A 1 624 ? 12.912 0.198 -1.838 1.00 97.75 624 ASP A N 1
ATOM 5161 C CA . ASP A 1 624 ? 13.776 -0.439 -2.842 1.00 9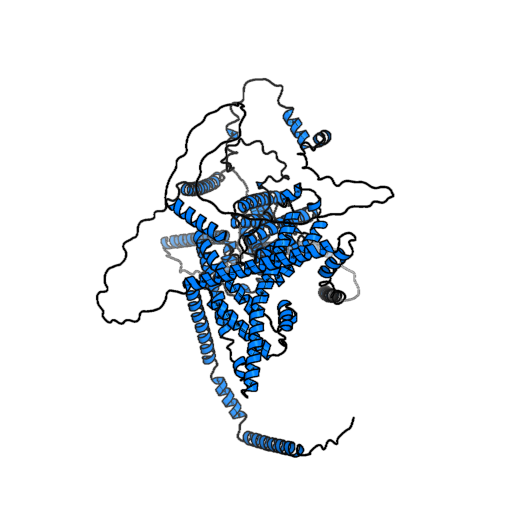7.75 624 ASP A CA 1
ATOM 5162 C C . ASP A 1 624 ? 14.848 0.533 -3.387 1.00 97.75 624 ASP A C 1
ATOM 5164 O O . ASP A 1 624 ? 16.005 0.150 -3.572 1.00 97.75 624 ASP A O 1
ATOM 5168 N N . ALA A 1 625 ? 14.521 1.821 -3.559 1.00 97.75 625 ALA A N 1
ATOM 5169 C CA . ALA A 1 625 ? 15.507 2.854 -3.893 1.00 97.75 625 ALA A CA 1
ATOM 5170 C C . ALA A 1 625 ? 16.525 3.105 -2.755 1.00 97.75 625 ALA A C 1
ATOM 5172 O O . ALA A 1 625 ? 17.714 3.281 -3.028 1.00 97.75 625 ALA A O 1
ATOM 5173 N N . ARG A 1 626 ? 16.091 3.096 -1.484 1.00 97.38 626 ARG A N 1
ATOM 5174 C CA . ARG A 1 626 ? 16.965 3.244 -0.300 1.00 97.38 626 ARG A CA 1
ATOM 5175 C C . ARG A 1 626 ? 17.859 2.019 -0.087 1.00 97.38 626 ARG A C 1
ATOM 5177 O O . ARG A 1 626 ? 19.013 2.186 0.296 1.00 97.38 626 ARG A O 1
ATOM 5184 N N . ALA A 1 627 ? 17.372 0.813 -0.380 1.00 97.19 627 ALA A N 1
ATOM 5185 C CA . ALA A 1 627 ? 18.153 -0.422 -0.296 1.00 97.19 627 ALA A CA 1
ATOM 5186 C C . ALA A 1 627 ? 19.359 -0.416 -1.253 1.00 97.19 627 ALA A C 1
ATOM 5188 O O . ALA A 1 627 ? 20.447 -0.852 -0.872 1.00 97.19 627 ALA A O 1
ATOM 5189 N N . LEU A 1 628 ? 19.173 0.129 -2.462 1.00 95.94 628 LEU A N 1
ATOM 5190 C CA . LEU A 1 628 ? 20.233 0.321 -3.458 1.00 95.94 628 LEU A CA 1
ATOM 5191 C C . LEU A 1 628 ? 21.127 1.535 -3.148 1.00 95.94 628 LEU A C 1
ATOM 5193 O O . LEU A 1 628 ? 22.333 1.472 -3.360 1.00 95.94 628 LEU A O 1
ATOM 5197 N N . HIS A 1 629 ? 20.567 2.629 -2.617 1.00 95.69 629 HIS A N 1
ATOM 5198 C CA . HIS A 1 629 ? 21.313 3.847 -2.281 1.00 95.69 629 HIS A CA 1
ATOM 5199 C C . HIS A 1 629 ? 21.248 4.169 -0.776 1.00 95.69 629 HIS A C 1
ATOM 5201 O O . HIS A 1 629 ? 20.647 5.158 -0.350 1.00 95.69 629 HIS A O 1
ATOM 5207 N N . LYS A 1 630 ? 21.925 3.341 0.034 1.00 96.06 630 LYS A N 1
ATOM 5208 C CA . LYS A 1 630 ? 21.927 3.390 1.516 1.00 96.06 630 LYS A CA 1
ATOM 5209 C C . LYS A 1 630 ? 22.459 4.685 2.155 1.00 96.06 630 LYS A C 1
ATOM 5211 O O . LYS A 1 630 ? 22.314 4.855 3.358 1.00 96.06 630 LYS A O 1
ATOM 5216 N N . LYS A 1 631 ? 23.078 5.588 1.388 1.00 95.75 631 LYS A N 1
ATOM 5217 C CA . LYS A 1 631 ? 23.504 6.931 1.841 1.00 95.75 631 LYS A CA 1
ATOM 5218 C C . LYS A 1 631 ? 22.741 8.076 1.160 1.00 95.75 631 LYS A C 1
ATOM 5220 O O . LYS A 1 631 ? 23.057 9.237 1.378 1.00 95.75 631 LYS A O 1
ATOM 5225 N N . GLY A 1 632 ? 21.714 7.770 0.366 1.00 95.88 632 GLY A N 1
ATOM 5226 C CA . GLY A 1 632 ? 20.893 8.780 -0.293 1.00 95.88 632 GLY A CA 1
ATOM 5227 C C . GLY A 1 632 ? 19.848 9.399 0.632 1.00 95.88 632 GLY A C 1
ATOM 5228 O O . GLY A 1 632 ? 18.940 8.708 1.099 1.00 95.88 632 GLY A O 1
ATOM 5229 N N . SER A 1 633 ? 19.924 10.716 0.799 1.00 96.75 633 SER A N 1
ATOM 5230 C CA . SER A 1 633 ? 18.880 11.571 1.379 1.00 96.75 633 SER A CA 1
ATOM 5231 C C . SER A 1 633 ? 17.583 11.547 0.563 1.00 96.75 633 SER A C 1
ATOM 5233 O O . SER A 1 633 ? 16.491 11.574 1.124 1.00 96.75 633 SER A O 1
ATOM 5235 N N . ILE A 1 634 ? 17.682 11.446 -0.769 1.00 94.94 634 ILE A N 1
ATOM 5236 C CA . ILE A 1 634 ? 16.528 11.561 -1.675 1.00 94.94 634 ILE A CA 1
ATOM 5237 C C . ILE A 1 634 ? 15.517 10.401 -1.515 1.00 94.94 634 ILE A C 1
ATOM 5239 O O . ILE A 1 634 ? 14.322 10.685 -1.448 1.00 94.94 634 ILE A O 1
ATOM 5243 N N . PRO A 1 635 ? 15.917 9.117 -1.402 1.00 96.62 635 PRO A N 1
ATOM 5244 C CA . PRO A 1 635 ? 14.992 8.053 -1.008 1.00 96.62 635 PRO A CA 1
ATOM 5245 C C . PRO A 1 635 ? 14.295 8.309 0.337 1.00 96.62 635 PRO A C 1
ATOM 5247 O O . PRO A 1 635 ? 13.078 8.161 0.416 1.00 96.62 635 PRO A O 1
ATOM 5250 N N . LEU A 1 636 ? 15.026 8.770 1.360 1.00 97.69 636 LEU A N 1
ATOM 5251 C CA . LEU A 1 636 ? 14.455 9.058 2.682 1.00 97.69 636 LEU A CA 1
ATOM 5252 C C . LEU A 1 636 ? 13.424 10.187 2.631 1.00 97.69 636 LEU A C 1
ATOM 5254 O O . LEU A 1 636 ? 12.295 9.997 3.070 1.00 97.69 636 LEU A O 1
ATOM 5258 N N . ILE A 1 637 ? 13.748 11.333 2.021 1.00 96.88 637 ILE A N 1
ATOM 5259 C CA . ILE A 1 637 ? 12.805 12.460 1.947 1.00 96.88 637 ILE A CA 1
ATOM 5260 C C . ILE A 1 637 ? 11.550 12.106 1.125 1.00 96.88 637 ILE A C 1
ATOM 5262 O O . ILE A 1 637 ? 10.477 12.653 1.374 1.00 96.88 637 ILE A O 1
ATOM 5266 N N . ARG A 1 638 ? 11.637 11.139 0.195 1.00 96.75 638 ARG A N 1
ATOM 5267 C CA . ARG A 1 638 ? 10.463 10.567 -0.487 1.00 96.75 638 ARG A CA 1
ATOM 5268 C C . ARG A 1 638 ? 9.644 9.627 0.401 1.00 96.75 638 ARG A C 1
ATOM 5270 O O . ARG A 1 638 ? 8.420 9.695 0.344 1.00 96.75 638 ARG A O 1
ATOM 5277 N N . MET A 1 639 ? 10.273 8.816 1.253 1.00 98.12 639 MET A N 1
ATOM 5278 C CA . MET A 1 639 ? 9.568 8.029 2.279 1.00 98.12 639 MET A CA 1
ATOM 5279 C C . MET A 1 639 ? 8.836 8.949 3.273 1.00 98.12 639 MET A C 1
ATOM 5281 O O . MET A 1 639 ? 7.664 8.722 3.563 1.00 98.12 639 MET A O 1
ATOM 5285 N N . VAL A 1 640 ? 9.473 10.046 3.697 1.00 98.00 640 VAL A N 1
ATOM 5286 C CA . VAL A 1 640 ? 8.866 11.096 4.537 1.00 98.00 640 VAL A CA 1
ATOM 5287 C C . VAL A 1 640 ? 7.669 11.752 3.841 1.00 98.00 640 VAL A C 1
ATOM 5289 O O . VAL A 1 640 ? 6.579 11.787 4.411 1.00 98.00 640 VAL A O 1
ATOM 5292 N N . GLN A 1 641 ? 7.814 12.193 2.583 1.00 97.06 641 GLN A N 1
ATOM 5293 C CA . GLN A 1 641 ? 6.682 12.689 1.783 1.00 97.06 641 GLN A CA 1
ATOM 5294 C C . GLN A 1 641 ? 5.538 11.664 1.714 1.00 97.06 641 GLN A C 1
ATOM 5296 O O . GLN A 1 641 ? 4.377 12.026 1.887 1.00 97.06 641 GLN A O 1
ATOM 5301 N N . CYS A 1 642 ? 5.856 10.385 1.509 1.00 97.44 642 CYS A N 1
ATOM 5302 C CA . CYS A 1 642 ? 4.870 9.312 1.413 1.00 97.44 642 CYS A CA 1
ATOM 5303 C C . CYS A 1 642 ? 4.057 9.105 2.705 1.00 97.44 642 CYS A C 1
ATOM 5305 O O . CYS A 1 642 ? 2.898 8.706 2.617 1.00 97.44 642 CYS A O 1
ATOM 5307 N N . ARG A 1 643 ? 4.635 9.383 3.884 1.00 97.94 643 ARG A N 1
ATOM 5308 C CA . ARG A 1 643 ? 3.913 9.399 5.170 1.00 97.94 643 ARG A CA 1
ATOM 5309 C C . ARG A 1 643 ? 3.063 10.663 5.322 1.00 97.94 643 ARG A C 1
ATOM 5311 O O . ARG A 1 643 ? 1.876 10.560 5.598 1.00 97.94 643 ARG A O 1
ATOM 5318 N N . ILE A 1 644 ? 3.634 11.843 5.063 1.00 97.75 644 ILE A N 1
ATOM 5319 C CA . ILE A 1 644 ? 2.946 13.142 5.210 1.00 97.75 644 ILE A CA 1
ATOM 5320 C C . ILE A 1 644 ? 1.698 13.245 4.318 1.00 97.75 644 ILE A C 1
ATOM 5322 O O . ILE A 1 644 ? 0.665 13.745 4.760 1.00 97.75 644 ILE A O 1
ATOM 5326 N N . TYR A 1 645 ? 1.786 12.787 3.064 1.00 97.19 645 TYR A N 1
ATOM 5327 C CA . TYR A 1 645 ? 0.681 12.876 2.103 1.00 97.19 645 TYR A CA 1
ATOM 5328 C C . TYR A 1 645 ? -0.374 11.762 2.258 1.00 97.19 645 TYR A C 1
ATOM 5330 O O . TYR A 1 645 ? -1.461 11.872 1.685 1.00 97.19 645 TYR A O 1
ATOM 5338 N N . ASN A 1 646 ? -0.094 10.721 3.047 1.00 97.44 646 ASN A N 1
ATOM 5339 C CA . ASN A 1 646 ? -1.051 9.668 3.364 1.00 97.44 646 ASN A CA 1
ATOM 5340 C C . ASN A 1 646 ? -1.923 10.075 4.563 1.00 97.44 646 ASN A C 1
ATOM 5342 O O . ASN A 1 646 ? -1.473 10.054 5.707 1.00 97.44 646 ASN A O 1
ATOM 5346 N N . LYS A 1 647 ? -3.209 10.362 4.329 1.00 96.69 647 LYS A N 1
ATOM 5347 C CA . LYS A 1 647 ? -4.190 10.620 5.398 1.00 96.69 647 LYS A CA 1
ATOM 5348 C C . LYS A 1 647 ? -4.335 9.448 6.387 1.00 96.69 647 LYS A C 1
ATOM 5350 O O . LYS A 1 647 ? -4.797 9.677 7.498 1.00 96.69 647 LYS A O 1
ATOM 5355 N N . ALA A 1 648 ? -3.977 8.220 5.996 1.00 95.75 648 ALA A N 1
ATOM 5356 C CA . ALA A 1 648 ? -4.054 7.036 6.857 1.00 95.75 648 ALA A CA 1
ATOM 5357 C C . ALA A 1 648 ? -2.820 6.817 7.755 1.00 95.75 648 ALA A C 1
ATOM 5359 O O . ALA A 1 648 ? -2.801 5.835 8.493 1.00 95.75 648 ALA A O 1
ATOM 5360 N N . SER A 1 649 ? -1.768 7.643 7.668 1.00 97.25 649 SER A N 1
ATOM 5361 C CA . SER A 1 649 ? -0.565 7.405 8.475 1.00 97.25 649 SER A CA 1
ATOM 5362 C C . SER A 1 649 ? -0.777 7.792 9.936 1.00 97.25 649 SER A C 1
ATOM 5364 O O . SER A 1 649 ? -1.245 8.888 10.237 1.00 97.25 649 SER A O 1
ATOM 5366 N N . THR A 1 650 ? -0.444 6.862 10.831 1.00 96.00 650 THR A N 1
ATOM 5367 C CA . THR A 1 650 ? -0.631 7.006 12.282 1.00 96.00 650 THR A CA 1
ATOM 5368 C C . THR A 1 650 ? 0.441 7.902 12.899 1.00 96.00 650 THR A C 1
ATOM 5370 O O . THR A 1 650 ? 1.492 8.130 12.294 1.00 96.00 650 THR A O 1
ATOM 5373 N N . TYR A 1 651 ? 0.229 8.350 14.139 1.00 96.12 651 TYR A N 1
ATOM 5374 C CA . TYR A 1 651 ? 1.225 9.110 14.897 1.00 96.12 651 TYR A CA 1
ATOM 5375 C C . TYR A 1 651 ? 2.593 8.406 14.928 1.00 96.12 651 TYR A C 1
ATOM 5377 O O . TYR A 1 651 ? 3.608 9.025 14.614 1.00 96.12 651 TYR A O 1
ATOM 5385 N N . GLN A 1 652 ? 2.625 7.089 15.169 1.00 95.00 652 GLN A N 1
ATOM 5386 C CA . GLN A 1 652 ? 3.867 6.305 15.166 1.00 95.00 652 GLN A CA 1
ATOM 5387 C C . GLN A 1 652 ? 4.564 6.280 13.791 1.00 95.00 652 GLN A C 1
ATOM 5389 O O . GLN A 1 652 ? 5.789 6.357 13.722 1.00 95.00 652 GLN A O 1
ATOM 5394 N N . GLU A 1 653 ? 3.812 6.221 12.687 1.00 96.44 653 GLU A N 1
ATOM 5395 C CA . GLU A 1 653 ? 4.380 6.297 11.331 1.00 96.44 653 GLU A CA 1
ATOM 5396 C C . GLU A 1 653 ? 4.898 7.701 10.970 1.00 96.44 653 GLU A C 1
ATOM 5398 O O . GLU A 1 653 ? 5.754 7.848 10.094 1.00 96.44 653 GLU A O 1
ATOM 5403 N N . LEU A 1 654 ? 4.386 8.741 11.631 1.00 97.88 654 LEU A N 1
ATOM 5404 C CA . LEU A 1 654 ? 4.865 10.116 11.496 1.00 97.88 654 LEU A CA 1
ATOM 5405 C C . LEU A 1 654 ? 6.098 10.377 12.383 1.00 97.88 654 LEU A C 1
ATOM 5407 O O . LEU A 1 654 ? 6.972 11.146 11.984 1.00 97.88 654 LEU A O 1
ATOM 5411 N N . LEU A 1 655 ? 6.231 9.689 13.524 1.00 97.00 655 LEU A N 1
ATOM 5412 C CA . LEU A 1 655 ? 7.480 9.640 14.296 1.00 97.00 655 LEU A CA 1
ATOM 5413 C C . LEU A 1 655 ? 8.588 8.893 13.529 1.00 97.00 655 LEU A C 1
ATOM 5415 O O . LEU A 1 655 ? 9.682 9.434 13.386 1.00 97.00 655 LEU A O 1
ATOM 5419 N N . GLU A 1 656 ? 8.283 7.739 12.920 1.00 97.31 656 GLU A N 1
ATOM 5420 C CA . GLU A 1 656 ? 9.181 7.031 11.981 1.00 97.31 656 GLU A CA 1
ATOM 5421 C C . GLU A 1 656 ? 9.641 7.971 10.840 1.00 97.31 656 GLU A C 1
ATOM 5423 O O . GLU A 1 656 ? 10.821 8.032 10.489 1.00 97.31 656 GLU A O 1
ATOM 5428 N N . ALA A 1 657 ? 8.732 8.799 10.307 1.00 98.25 657 ALA A N 1
ATOM 5429 C CA . ALA A 1 657 ? 9.079 9.818 9.317 1.00 98.25 657 ALA A CA 1
ATOM 5430 C C . ALA A 1 657 ? 9.964 10.954 9.873 1.00 98.25 657 ALA A C 1
ATOM 5432 O O . ALA A 1 657 ? 10.766 11.510 9.123 1.00 98.25 657 ALA A O 1
ATOM 5433 N N . LYS A 1 658 ? 9.862 11.307 11.161 1.00 98.44 658 LYS A N 1
ATOM 5434 C CA . LYS A 1 658 ? 10.738 12.303 11.808 1.00 98.44 658 LYS A CA 1
ATOM 5435 C C . LYS A 1 658 ? 12.173 11.784 11.925 1.00 98.44 658 LYS A C 1
ATOM 5437 O O . LYS A 1 658 ? 13.113 12.526 11.642 1.00 98.44 658 LYS A O 1
ATOM 5442 N N . GLU A 1 659 ? 12.343 10.502 12.243 1.00 98.25 659 GLU A N 1
ATOM 5443 C CA . GLU A 1 659 ? 13.650 9.832 12.233 1.00 98.25 659 GLU A CA 1
ATOM 5444 C C . GLU A 1 659 ? 14.259 9.813 10.823 1.00 98.25 659 GLU A C 1
ATOM 5446 O O . GLU A 1 659 ? 15.383 10.284 10.635 1.00 98.25 659 GLU A O 1
ATOM 5451 N N . TRP A 1 660 ? 13.503 9.380 9.805 1.00 98.38 660 TRP A N 1
ATOM 5452 C CA . TRP A 1 660 ? 13.960 9.408 8.406 1.00 98.38 660 TRP A CA 1
ATOM 5453 C C . TRP A 1 660 ? 14.263 10.820 7.896 1.00 98.38 660 TRP A C 1
ATOM 5455 O O . TRP A 1 660 ? 15.167 10.998 7.078 1.00 98.38 660 TRP A O 1
ATOM 5465 N N . PHE A 1 661 ? 13.529 11.838 8.357 1.00 98.19 661 PHE A N 1
ATOM 5466 C CA . PHE A 1 661 ? 13.805 13.230 8.012 1.00 98.19 661 PHE A CA 1
ATOM 5467 C C . PHE A 1 661 ? 15.169 13.668 8.562 1.00 98.19 661 PHE A C 1
ATOM 5469 O O . PHE A 1 661 ? 15.993 14.183 7.803 1.00 98.19 661 PHE A O 1
ATOM 5476 N N . ASN A 1 662 ? 15.450 13.377 9.833 1.00 98.19 662 ASN A N 1
ATOM 5477 C CA . ASN A 1 662 ? 16.742 13.662 10.459 1.00 98.19 662 ASN A CA 1
ATOM 5478 C C . ASN A 1 662 ? 17.887 12.878 9.787 1.00 98.19 662 ASN A C 1
ATOM 5480 O O . ASN A 1 662 ? 18.899 13.468 9.407 1.00 98.19 662 ASN A O 1
ATOM 5484 N N . GLU A 1 663 ? 17.704 11.580 9.523 1.00 97.94 663 GLU A N 1
ATOM 5485 C CA . GLU A 1 663 ? 18.668 10.756 8.775 1.00 97.94 663 GLU A CA 1
ATOM 5486 C C . GLU A 1 663 ? 18.926 11.324 7.361 1.00 97.94 663 GLU A C 1
ATOM 5488 O O . GLU A 1 663 ? 20.061 11.319 6.872 1.00 97.94 663 GLU A O 1
ATOM 5493 N N . SER A 1 664 ? 17.898 11.885 6.709 1.00 97.25 664 SER A N 1
ATOM 5494 C CA . SER A 1 664 ? 18.034 12.526 5.395 1.00 97.25 664 SER A CA 1
ATOM 5495 C C . SER A 1 664 ? 18.849 13.821 5.446 1.00 97.25 664 SER A C 1
ATOM 5497 O O . SER A 1 664 ? 19.602 14.089 4.507 1.00 97.25 664 SER A O 1
ATOM 5499 N N . LEU A 1 665 ? 18.763 14.590 6.539 1.00 97.31 665 LEU A N 1
ATOM 5500 C CA . LEU A 1 665 ? 19.575 15.790 6.755 1.00 97.31 665 LEU A CA 1
ATOM 5501 C C . LEU A 1 665 ? 21.055 15.448 6.958 1.00 97.31 665 LEU A C 1
ATOM 5503 O O . LEU A 1 665 ? 21.905 16.152 6.415 1.00 97.31 665 LEU A O 1
ATOM 5507 N N . GLU A 1 666 ? 21.380 14.358 7.656 1.00 97.56 666 GLU A N 1
ATOM 5508 C CA . GLU A 1 666 ? 22.769 13.895 7.776 1.00 97.56 666 GLU A CA 1
ATOM 5509 C C . GLU A 1 666 ? 23.308 13.365 6.438 1.00 97.56 666 GLU A C 1
ATOM 5511 O O . GLU A 1 666 ? 24.372 13.795 5.986 1.00 97.56 666 GLU A O 1
ATOM 5516 N N . CYS A 1 667 ? 22.534 12.534 5.725 1.00 96.94 667 CYS A N 1
ATOM 5517 C CA . CYS A 1 667 ? 22.887 12.071 4.374 1.00 96.94 667 CYS A CA 1
ATOM 5518 C C . CYS A 1 667 ? 23.156 13.250 3.410 1.00 96.94 667 CYS A C 1
ATOM 5520 O O . CYS A 1 667 ? 24.128 13.240 2.653 1.00 96.94 667 CYS A O 1
ATOM 5522 N N . LYS A 1 668 ? 22.332 14.307 3.473 1.00 95.81 668 LYS A N 1
ATOM 5523 C CA . LYS A 1 668 ? 22.450 15.523 2.648 1.00 95.81 668 LYS A CA 1
ATOM 5524 C C . LYS A 1 668 ? 23.782 16.261 2.849 1.00 95.81 668 LYS A C 1
ATOM 5526 O O . LYS A 1 668 ? 24.270 16.862 1.893 1.00 95.81 668 LYS A O 1
ATOM 5531 N N . LYS A 1 669 ? 24.383 16.212 4.048 1.00 96.06 669 LYS A N 1
ATOM 5532 C CA . LYS A 1 669 ? 25.692 16.836 4.337 1.00 96.06 669 LYS A CA 1
ATOM 5533 C C . LYS A 1 669 ? 26.839 16.103 3.635 1.00 96.06 669 LYS A C 1
ATOM 5535 O O . LYS A 1 669 ? 27.727 16.752 3.085 1.00 96.06 669 LYS A O 1
ATOM 5540 N N . GLU A 1 670 ? 26.813 14.768 3.629 1.00 96.19 670 GLU A N 1
ATOM 5541 C CA . GLU A 1 670 ? 27.817 13.948 2.933 1.00 96.19 670 GLU A CA 1
ATOM 5542 C C . GLU A 1 670 ? 27.678 14.006 1.399 1.00 96.19 670 GLU A C 1
ATOM 5544 O O . GLU A 1 670 ? 28.664 13.883 0.663 1.00 96.19 670 GLU A O 1
ATOM 5549 N N . GLU A 1 671 ? 26.454 14.172 0.892 1.00 94.69 671 GLU A N 1
ATOM 5550 C CA . GLU A 1 671 ? 26.167 14.099 -0.537 1.00 94.69 671 GLU A CA 1
ATOM 5551 C C . GLU A 1 671 ? 26.808 15.248 -1.343 1.00 94.69 671 GLU A C 1
ATOM 5553 O O . GLU A 1 671 ? 26.381 16.407 -1.342 1.00 94.69 671 GLU A O 1
ATOM 5558 N N . LYS A 1 672 ? 27.813 14.893 -2.157 1.00 93.50 672 LYS A N 1
ATOM 5559 C CA . LYS A 1 672 ? 28.501 15.812 -3.084 1.00 93.50 672 LYS A CA 1
ATOM 5560 C C . LYS A 1 672 ? 27.558 16.542 -4.047 1.00 93.50 672 LYS A C 1
ATOM 5562 O O . LYS A 1 672 ? 27.936 17.594 -4.554 1.00 93.50 672 LYS A O 1
ATOM 5567 N N . VAL A 1 673 ? 26.356 16.019 -4.316 1.00 90.44 673 VAL A N 1
ATOM 5568 C CA . VAL A 1 673 ? 25.411 16.646 -5.252 1.00 90.44 673 VAL A CA 1
ATOM 5569 C C . VAL A 1 673 ? 24.915 18.001 -4.738 1.00 90.44 673 VAL A C 1
ATOM 5571 O O . VAL A 1 673 ? 24.942 18.964 -5.499 1.00 90.44 673 VAL A O 1
ATOM 5574 N N . PHE A 1 674 ? 24.599 18.133 -3.446 1.00 91.31 674 PHE A N 1
ATOM 5575 C CA . PHE A 1 674 ? 24.194 19.411 -2.843 1.00 91.31 674 PHE A CA 1
ATOM 5576 C C . PHE A 1 674 ? 25.351 20.422 -2.837 1.00 91.31 674 PHE A C 1
ATOM 5578 O O . PHE A 1 674 ? 25.173 21.592 -3.165 1.00 91.31 674 PHE A O 1
ATOM 5585 N N . ASN A 1 675 ? 26.572 19.937 -2.610 1.00 90.19 675 ASN A N 1
ATOM 5586 C CA . ASN A 1 675 ? 27.798 20.736 -2.652 1.00 90.19 675 ASN A CA 1
ATOM 5587 C C . ASN A 1 675 ? 28.257 21.126 -4.080 1.00 90.19 675 ASN A C 1
ATOM 5589 O O . ASN A 1 675 ? 29.087 22.018 -4.241 1.00 90.19 675 ASN A O 1
ATOM 5593 N N . SER A 1 676 ? 27.736 20.483 -5.134 1.00 83.62 676 SER A N 1
ATOM 5594 C CA . SER A 1 676 ? 28.197 20.666 -6.529 1.00 83.62 676 SER A CA 1
ATOM 5595 C C . SER A 1 676 ? 27.662 21.920 -7.243 1.00 83.62 676 SER A C 1
ATOM 5597 O O . SER A 1 676 ? 27.991 22.164 -8.407 1.00 83.62 676 SER A O 1
ATOM 5599 N N . GLY A 1 677 ? 26.866 22.741 -6.552 1.00 83.56 677 GLY A N 1
ATOM 5600 C CA . GLY A 1 677 ? 26.264 23.962 -7.088 1.00 83.56 677 GLY A CA 1
ATOM 5601 C C . GLY A 1 677 ? 24.940 23.730 -7.835 1.00 83.56 677 GLY A C 1
ATOM 5602 O O . GLY A 1 677 ? 24.544 22.598 -8.104 1.00 83.56 677 GLY A O 1
ATOM 5603 N N . PRO A 1 678 ? 24.222 24.807 -8.207 1.00 85.88 678 PRO A N 1
ATOM 5604 C CA . PRO A 1 678 ? 22.799 24.730 -8.555 1.00 85.88 678 PRO A CA 1
ATOM 5605 C C . PRO A 1 678 ? 22.471 23.929 -9.823 1.00 85.88 678 PRO A C 1
ATOM 5607 O O . PRO A 1 678 ? 21.326 23.529 -10.009 1.00 85.88 678 PRO A O 1
ATOM 5610 N N . ALA A 1 679 ? 23.441 23.674 -10.706 1.00 81.19 679 ALA A N 1
ATOM 5611 C CA . ALA A 1 679 ? 23.193 23.005 -11.984 1.00 81.19 679 ALA A CA 1
ATOM 5612 C C . ALA A 1 679 ? 22.738 21.540 -11.832 1.00 81.19 679 ALA A C 1
ATOM 5614 O O . ALA A 1 679 ? 21.886 21.095 -12.597 1.00 81.19 679 ALA A O 1
ATOM 5615 N N . SER A 1 680 ? 23.253 20.805 -10.842 1.00 79.19 680 SER A N 1
ATOM 5616 C CA . SER A 1 680 ? 22.816 19.433 -10.533 1.00 79.19 680 SER A CA 1
ATOM 5617 C C . SER A 1 680 ? 21.429 19.415 -9.877 1.00 79.19 680 SER A C 1
ATOM 5619 O O . SER A 1 680 ? 20.579 18.588 -10.212 1.00 79.19 680 SER A O 1
ATOM 5621 N N . LEU A 1 681 ? 21.160 20.399 -9.015 1.00 84.25 681 LEU A N 1
ATOM 5622 C CA . LEU A 1 681 ? 19.872 20.607 -8.355 1.00 84.25 681 LEU A CA 1
ATOM 5623 C C . LEU A 1 681 ? 18.746 20.938 -9.349 1.00 84.25 681 LEU A C 1
ATOM 5625 O O . LEU A 1 681 ? 17.613 20.511 -9.136 1.00 84.25 681 LEU A O 1
ATOM 5629 N N . VAL A 1 682 ? 19.042 21.612 -10.471 1.00 82.31 682 VAL A N 1
ATOM 5630 C CA . VAL A 1 682 ? 18.086 21.795 -11.586 1.00 82.31 682 VAL A CA 1
ATOM 5631 C C . VAL A 1 682 ? 17.628 20.452 -12.165 1.00 82.31 682 VAL A C 1
ATOM 5633 O O . VAL A 1 682 ? 16.438 20.290 -12.428 1.00 82.31 682 VAL A O 1
ATOM 5636 N N . VAL A 1 683 ? 18.537 19.484 -12.350 1.00 73.56 683 VAL A N 1
ATOM 5637 C CA . VAL A 1 683 ? 18.217 18.167 -12.946 1.00 73.56 683 VAL A CA 1
ATOM 5638 C C . VAL A 1 683 ? 17.196 17.414 -12.090 1.00 73.56 683 VAL A C 1
ATOM 5640 O O . VAL A 1 683 ? 16.225 16.852 -12.599 1.00 73.56 683 VAL A O 1
ATOM 5643 N N . MET A 1 684 ? 17.409 17.453 -10.774 1.00 73.88 684 MET A N 1
ATOM 5644 C CA . MET A 1 684 ? 16.557 16.823 -9.763 1.00 73.88 684 MET A CA 1
ATOM 5645 C C . MET A 1 684 ? 15.335 17.681 -9.385 1.00 73.88 684 MET A C 1
ATOM 5647 O O . MET A 1 684 ? 14.512 17.251 -8.583 1.00 73.88 684 MET A O 1
ATOM 5651 N N . ASN A 1 685 ? 15.206 18.879 -9.971 1.00 82.44 685 ASN A N 1
ATOM 5652 C CA . ASN A 1 685 ? 14.145 19.853 -9.716 1.00 82.44 685 ASN A CA 1
ATOM 5653 C C . ASN A 1 685 ? 14.051 20.295 -8.232 1.00 82.44 685 ASN A C 1
ATOM 5655 O O . ASN A 1 685 ? 12.960 20.445 -7.687 1.00 82.44 685 ASN A O 1
ATOM 5659 N N . ILE A 1 686 ? 15.211 20.508 -7.588 1.00 83.31 686 ILE A N 1
ATOM 5660 C CA . ILE A 1 686 ? 15.381 20.909 -6.172 1.00 83.31 686 ILE A CA 1
ATOM 5661 C C . ILE A 1 686 ? 16.147 22.242 -6.053 1.00 83.31 686 ILE A C 1
ATOM 5663 O O . ILE A 1 686 ? 17.052 22.396 -5.235 1.00 83.31 686 ILE A O 1
ATOM 5667 N N . LEU A 1 687 ? 15.825 23.216 -6.911 1.00 83.88 687 LEU A N 1
ATOM 5668 C CA . LEU A 1 687 ? 16.579 24.476 -7.039 1.00 83.88 687 LEU A CA 1
ATOM 5669 C C . LEU A 1 687 ? 16.736 25.273 -5.729 1.00 83.88 687 LEU A C 1
ATOM 5671 O O . LEU A 1 687 ? 17.729 25.978 -5.576 1.00 83.88 687 LEU A O 1
ATOM 5675 N N . ASN A 1 688 ? 15.782 25.154 -4.800 1.00 89.25 688 ASN A N 1
ATOM 5676 C CA . ASN A 1 688 ? 15.877 25.687 -3.441 1.00 89.25 688 ASN A CA 1
ATOM 5677 C C . ASN A 1 688 ? 15.663 24.555 -2.420 1.00 89.25 688 ASN A C 1
ATOM 5679 O O . ASN A 1 688 ? 14.584 24.385 -1.855 1.00 89.25 688 ASN A O 1
ATOM 5683 N N . HIS A 1 689 ? 16.704 23.749 -2.210 1.00 90.38 689 HIS A N 1
ATOM 5684 C CA . HIS A 1 689 ? 16.678 22.607 -1.292 1.00 90.38 689 HIS A CA 1
ATOM 5685 C C . HIS A 1 689 ? 16.692 22.972 0.197 1.00 90.38 689 HIS A C 1
ATOM 5687 O O . HIS A 1 689 ? 16.658 22.076 1.037 1.00 90.38 689 HIS A O 1
ATOM 5693 N N . GLU A 1 690 ? 16.855 24.244 0.552 1.00 93.38 690 GLU A N 1
ATOM 5694 C CA . GLU A 1 690 ? 16.743 24.695 1.941 1.00 93.38 690 GLU A CA 1
ATOM 5695 C C . GLU A 1 690 ? 15.281 24.964 2.262 1.00 93.38 690 GLU A C 1
ATOM 5697 O O . GLU A 1 690 ? 14.726 24.250 3.093 1.00 93.38 690 GLU A O 1
ATOM 5702 N N . ALA A 1 691 ? 14.620 25.844 1.500 1.00 92.75 691 ALA A N 1
ATOM 5703 C CA . ALA A 1 691 ? 13.186 26.077 1.657 1.00 92.75 691 ALA A CA 1
ATOM 5704 C C . ALA A 1 691 ? 12.364 24.789 1.490 1.00 92.75 691 ALA A C 1
ATOM 5706 O O . ALA A 1 691 ? 11.438 24.571 2.257 1.00 92.75 691 ALA A O 1
ATOM 5707 N N . PHE A 1 692 ? 12.728 23.900 0.556 1.00 91.81 692 PHE A N 1
ATOM 5708 C CA . PHE A 1 692 ? 12.018 22.628 0.397 1.00 91.81 692 PHE A CA 1
ATOM 5709 C C . PHE A 1 692 ? 12.154 21.691 1.614 1.00 91.81 692 PHE A C 1
ATOM 5711 O O . PHE A 1 692 ? 11.167 21.097 2.039 1.00 91.81 692 PHE A O 1
ATOM 5718 N N . TYR A 1 693 ? 13.357 21.527 2.180 1.00 95.00 693 TYR A N 1
ATOM 5719 C CA . TYR A 1 693 ? 13.520 20.668 3.364 1.00 95.00 693 TYR A CA 1
ATOM 5720 C C . TYR A 1 693 ? 12.821 21.277 4.585 1.00 95.00 693 TYR A C 1
ATOM 5722 O O . TYR A 1 693 ? 12.197 20.546 5.347 1.00 95.00 693 TYR A O 1
ATOM 5730 N N . GLU A 1 694 ? 12.882 22.599 4.735 1.00 95.75 694 GLU A N 1
ATOM 5731 C CA . GLU A 1 694 ? 12.206 23.330 5.808 1.00 95.75 694 GLU A CA 1
ATOM 5732 C C . GLU A 1 694 ? 10.672 23.277 5.675 1.00 95.75 694 GLU A C 1
ATOM 5734 O O . GLU A 1 694 ? 9.973 23.074 6.660 1.00 95.75 694 GLU A O 1
ATOM 5739 N N . GLU A 1 695 ? 10.125 23.341 4.459 1.00 94.69 695 GLU A N 1
ATOM 5740 C CA . GLU A 1 695 ? 8.689 23.147 4.223 1.00 94.69 695 GLU A CA 1
ATOM 5741 C C . GLU A 1 695 ? 8.236 21.723 4.589 1.00 94.69 695 GLU A C 1
ATOM 5743 O O . GLU A 1 695 ? 7.211 21.544 5.249 1.00 94.69 695 GLU A O 1
ATOM 5748 N N . ILE A 1 696 ? 9.010 20.697 4.207 1.00 95.62 696 ILE A N 1
ATOM 5749 C CA . ILE A 1 696 ? 8.721 19.312 4.608 1.00 95.62 696 ILE A CA 1
ATOM 5750 C C . ILE A 1 696 ? 8.811 19.147 6.126 1.00 95.62 696 ILE A C 1
ATOM 5752 O O . ILE A 1 696 ? 7.963 18.459 6.691 1.00 95.62 696 ILE A O 1
ATOM 5756 N N . ARG A 1 697 ? 9.765 19.812 6.790 1.00 97.50 697 ARG A N 1
ATOM 5757 C CA . ARG A 1 697 ? 9.867 19.842 8.253 1.00 97.50 697 ARG A CA 1
ATOM 5758 C C . ARG A 1 697 ? 8.609 20.421 8.894 1.00 97.50 697 ARG A C 1
ATOM 5760 O O . ARG A 1 697 ? 7.958 19.736 9.675 1.00 97.50 697 ARG A O 1
ATOM 5767 N N . GLN A 1 698 ? 8.240 21.646 8.523 1.00 97.38 698 GLN A N 1
ATOM 5768 C CA . GLN A 1 698 ? 7.085 22.350 9.086 1.00 97.38 698 GLN A CA 1
ATOM 5769 C C . GLN A 1 698 ? 5.783 21.577 8.846 1.00 97.38 698 GLN A C 1
ATOM 5771 O O . GLN A 1 698 ? 4.941 21.474 9.740 1.00 97.38 698 GLN A O 1
ATOM 5776 N N . ARG A 1 699 ? 5.628 20.967 7.663 1.00 96.69 699 ARG A N 1
ATOM 5777 C CA . ARG A 1 699 ? 4.469 20.122 7.355 1.00 96.69 699 ARG A CA 1
ATOM 5778 C C . ARG A 1 699 ? 4.468 18.816 8.150 1.00 96.69 699 ARG A C 1
ATOM 5780 O O . ARG A 1 699 ? 3.401 18.391 8.579 1.00 96.69 699 ARG A O 1
ATOM 5787 N N . LEU A 1 700 ? 5.628 18.195 8.368 1.00 97.88 700 LEU A N 1
ATOM 5788 C CA . LEU A 1 700 ? 5.758 16.992 9.192 1.00 97.88 700 LEU A CA 1
ATOM 5789 C C . LEU A 1 700 ? 5.425 17.282 10.658 1.00 97.88 700 LEU A C 1
ATOM 5791 O O . LEU A 1 700 ? 4.597 16.589 11.235 1.00 97.88 700 LEU A O 1
ATOM 5795 N N . GLU A 1 701 ? 6.013 18.327 11.237 1.00 98.25 701 GLU A N 1
ATOM 5796 C CA . GLU A 1 701 ? 5.774 18.748 12.622 1.00 98.25 701 GLU A CA 1
ATOM 5797 C C . GLU A 1 701 ? 4.298 19.144 12.830 1.00 98.25 701 GLU A C 1
ATOM 5799 O O . GLU A 1 701 ? 3.661 18.683 13.777 1.00 98.25 701 GLU A O 1
ATOM 5804 N N . SER A 1 702 ? 3.692 19.873 11.884 1.00 97.56 702 SER A N 1
ATOM 5805 C CA . SER A 1 702 ? 2.249 20.162 11.889 1.00 97.56 702 SER A CA 1
ATOM 5806 C C . SER A 1 702 ? 1.380 18.897 11.799 1.00 97.56 702 SER A C 1
ATOM 5808 O O . SER A 1 702 ? 0.370 18.804 12.501 1.00 97.56 702 SER A O 1
ATOM 5810 N N . LYS A 1 703 ? 1.765 17.909 10.978 1.00 97.62 703 LYS A N 1
ATOM 5811 C CA . LYS A 1 703 ? 1.029 16.644 10.823 1.00 97.62 703 LYS A CA 1
ATOM 5812 C C . LYS A 1 703 ? 1.152 15.749 12.060 1.00 97.62 703 LYS A C 1
ATOM 5814 O O . LYS A 1 703 ? 0.158 15.146 12.454 1.00 97.62 703 LYS A O 1
ATOM 5819 N N . ILE A 1 704 ? 2.328 15.704 12.692 1.00 98.12 704 ILE A N 1
ATOM 5820 C CA . ILE A 1 704 ? 2.575 15.012 13.968 1.00 98.12 704 ILE A CA 1
ATOM 5821 C C . ILE A 1 704 ? 1.681 15.599 15.062 1.00 98.12 704 ILE A C 1
ATOM 5823 O O . ILE A 1 704 ? 0.959 14.847 15.712 1.00 98.12 704 ILE A O 1
ATOM 5827 N N . ASN A 1 705 ? 1.671 16.927 15.221 1.00 97.94 705 ASN A N 1
ATOM 5828 C CA . ASN A 1 705 ? 0.870 17.595 16.249 1.00 97.94 705 ASN A CA 1
ATOM 5829 C C . ASN A 1 705 ? -0.632 17.35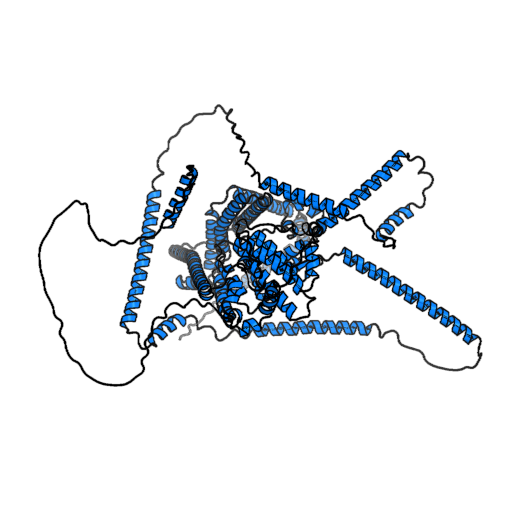6 16.034 1.00 97.94 705 ASN A C 1
ATOM 5831 O O . ASN A 1 705 ? -1.310 16.892 16.943 1.00 97.94 705 ASN A O 1
ATOM 5835 N N . SER A 1 706 ? -1.134 17.557 14.810 1.00 97.38 706 SER A N 1
ATOM 5836 C CA . SER A 1 706 ? -2.543 17.295 14.484 1.00 97.38 706 SER A CA 1
ATOM 5837 C C . SER A 1 706 ? -2.929 15.818 14.654 1.00 97.38 706 SER A C 1
ATOM 5839 O O . SER A 1 706 ? -4.045 15.529 15.080 1.00 97.38 706 SER A O 1
ATOM 5841 N N . SER A 1 707 ? -2.023 14.873 14.368 1.00 96.81 707 SER A N 1
ATOM 5842 C CA . SER A 1 707 ? -2.267 13.450 14.635 1.00 96.81 707 SER A CA 1
ATOM 5843 C C . SER A 1 707 ? -2.311 13.152 16.133 1.00 96.81 707 SER A C 1
ATOM 5845 O O . SER A 1 707 ? -3.172 12.381 16.548 1.00 96.81 707 SER A O 1
ATOM 5847 N N . ARG A 1 708 ? -1.427 13.763 16.939 1.00 97.56 708 ARG A N 1
ATOM 5848 C CA . ARG A 1 708 ? -1.442 13.632 18.404 1.00 97.56 708 ARG A CA 1
ATOM 5849 C C . ARG A 1 708 ? -2.747 14.166 18.982 1.00 97.56 708 ARG A C 1
ATOM 5851 O O . ARG A 1 708 ? -3.380 13.451 19.739 1.00 97.56 708 ARG A O 1
ATOM 5858 N N . GLU A 1 709 ? -3.166 15.368 18.589 1.00 97.88 709 GLU A N 1
ATOM 5859 C CA . GLU A 1 709 ? -4.409 15.999 19.059 1.00 97.88 709 GLU A CA 1
ATOM 5860 C C . GLU A 1 709 ? -5.638 15.111 18.790 1.00 97.88 709 GLU A C 1
ATOM 5862 O O . GLU A 1 709 ? -6.426 14.864 19.698 1.00 97.88 709 GLU A O 1
ATOM 5867 N N . ILE A 1 710 ? -5.772 14.569 17.573 1.00 96.75 710 ILE A N 1
ATOM 5868 C CA . ILE A 1 710 ? -6.898 13.696 17.182 1.00 96.75 710 ILE A CA 1
ATOM 5869 C C . ILE A 1 710 ? -6.865 12.343 17.915 1.00 96.75 710 ILE A C 1
ATOM 5871 O O . ILE A 1 710 ? -7.911 11.766 18.220 1.00 96.75 710 ILE A O 1
ATOM 5875 N N . GLU A 1 711 ? -5.675 11.798 18.161 1.00 97.31 711 GLU A N 1
ATOM 5876 C CA . GLU A 1 711 ? -5.493 10.518 18.850 1.00 97.31 711 GLU A CA 1
ATOM 5877 C C . GLU A 1 711 ? -5.684 10.653 20.368 1.00 97.31 711 GLU A C 1
ATOM 5879 O O . GLU A 1 711 ? -6.303 9.790 20.989 1.00 97.31 711 GLU A O 1
ATOM 5884 N N . GLU A 1 712 ? -5.235 11.765 20.949 1.00 97.81 712 GLU A N 1
ATOM 5885 C CA . GLU A 1 712 ? -5.478 12.132 22.340 1.00 97.81 712 GLU A CA 1
ATOM 5886 C C . GLU A 1 712 ? -6.963 12.401 22.593 1.00 97.81 712 GLU A C 1
ATOM 5888 O O . GLU A 1 712 ? -7.500 11.827 23.531 1.00 97.81 712 GLU A O 1
ATOM 5893 N N . GLU A 1 713 ? -7.652 13.182 21.751 1.00 97.88 713 GLU A N 1
ATOM 5894 C CA . GLU A 1 713 ? -9.091 13.473 21.892 1.00 97.88 713 GLU A CA 1
ATOM 5895 C C . GLU A 1 713 ? -9.924 12.177 21.961 1.00 97.88 713 GLU A C 1
ATOM 5897 O O . GLU A 1 713 ? -10.687 11.976 22.907 1.00 97.88 713 GLU A O 1
ATOM 5902 N N . ARG A 1 714 ? -9.689 11.231 21.040 1.00 97.19 714 ARG A N 1
ATOM 5903 C CA . ARG A 1 714 ? -10.391 9.932 21.007 1.00 97.19 714 ARG A CA 1
ATOM 5904 C C . ARG A 1 714 ? -10.072 9.027 22.193 1.00 97.19 714 ARG A C 1
ATOM 5906 O O . ARG A 1 714 ? -10.950 8.309 22.670 1.00 97.19 714 ARG A O 1
ATOM 5913 N N . LEU A 1 715 ? -8.823 9.008 22.659 1.00 97.81 715 LEU A N 1
ATOM 5914 C CA . LEU A 1 715 ? -8.459 8.233 23.846 1.00 97.81 715 LEU A CA 1
ATOM 5915 C C . LEU A 1 715 ? -9.040 8.878 25.109 1.00 97.81 715 LEU A C 1
ATOM 5917 O O . LEU A 1 715 ? -9.562 8.165 25.964 1.00 97.81 715 LEU A O 1
ATOM 5921 N N . ARG A 1 716 ? -9.009 10.209 25.207 1.00 98.19 716 ARG A N 1
ATOM 5922 C CA . ARG A 1 716 ? -9.525 11.004 26.327 1.00 98.19 716 ARG A CA 1
ATOM 5923 C C . ARG A 1 716 ? -11.010 10.734 26.569 1.00 98.19 716 ARG A C 1
ATOM 5925 O O . ARG A 1 716 ? -11.368 10.400 27.695 1.00 98.19 716 ARG A O 1
ATOM 5932 N N . GLU A 1 717 ? -11.833 10.721 25.516 1.00 97.88 717 GLU A N 1
ATOM 5933 C CA . GLU A 1 717 ? -13.245 10.298 25.583 1.00 97.88 717 GLU A CA 1
ATOM 5934 C C . GLU A 1 717 ? -13.411 8.887 26.191 1.00 97.88 717 GLU A C 1
ATOM 5936 O O . GLU A 1 717 ? -14.281 8.651 27.034 1.00 97.88 717 GLU A O 1
ATOM 5941 N N . MET A 1 718 ? -12.552 7.933 25.809 1.00 98.12 718 MET A N 1
ATOM 5942 C CA . MET A 1 718 ? -12.587 6.570 26.355 1.00 98.12 718 MET A CA 1
ATOM 5943 C C . MET A 1 718 ? -12.130 6.510 27.822 1.00 98.12 718 MET A C 1
ATOM 5945 O O . MET A 1 718 ? -12.729 5.775 28.609 1.00 98.12 718 MET A O 1
ATOM 5949 N N . PHE A 1 719 ? -11.094 7.263 28.209 1.00 98.31 719 PHE A N 1
ATOM 5950 C CA . PHE A 1 719 ? -10.609 7.329 29.593 1.00 98.31 719 PHE A CA 1
ATOM 5951 C C . PHE A 1 719 ? -11.642 7.981 30.522 1.00 98.31 719 PHE A C 1
ATOM 5953 O O . PHE A 1 719 ? -11.963 7.400 31.561 1.00 98.31 719 PHE A O 1
ATOM 5960 N N . GLU A 1 720 ? -12.241 9.104 30.116 1.00 98.31 720 GLU A N 1
ATOM 5961 C CA . GLU A 1 720 ? -13.355 9.754 30.821 1.00 98.31 720 GLU A CA 1
ATOM 5962 C C . GLU A 1 720 ? -14.507 8.776 31.046 1.00 98.31 720 GLU A C 1
ATOM 5964 O O . GLU A 1 720 ? -14.954 8.573 32.178 1.00 98.31 720 GLU A O 1
ATOM 5969 N N . ARG A 1 721 ? -14.916 8.061 29.993 1.00 98.06 721 ARG A N 1
ATOM 5970 C CA . ARG A 1 721 ? -15.995 7.078 30.087 1.00 98.06 721 ARG A CA 1
ATOM 5971 C C . ARG A 1 721 ? -15.654 5.885 30.991 1.00 98.06 721 ARG A C 1
ATOM 5973 O O . ARG A 1 721 ? -16.548 5.334 31.638 1.00 98.06 721 ARG A O 1
ATOM 5980 N N . VAL A 1 722 ? -14.385 5.481 31.099 1.00 97.69 722 VAL A N 1
ATOM 5981 C CA . VAL A 1 722 ? -13.950 4.462 32.077 1.00 97.69 722 VAL A CA 1
ATOM 5982 C C . VAL A 1 722 ? -13.949 5.002 33.510 1.00 97.69 722 VAL A C 1
ATOM 5984 O O . VAL A 1 722 ? -14.277 4.237 34.424 1.00 97.69 722 VAL A O 1
ATOM 5987 N N . VAL A 1 723 ? -13.650 6.285 33.731 1.00 98.19 723 VAL A N 1
ATOM 5988 C CA . VAL A 1 723 ? -13.784 6.926 35.051 1.00 98.19 723 VAL A CA 1
ATOM 5989 C C . VAL A 1 723 ? -15.254 6.981 35.472 1.00 98.19 723 VAL A C 1
ATOM 5991 O O . VAL A 1 723 ? -15.581 6.431 36.524 1.00 98.19 723 VAL A O 1
ATOM 5994 N N . GLU A 1 724 ? -16.159 7.485 34.625 1.00 97.88 724 GLU A N 1
ATOM 5995 C CA . GLU A 1 724 ? -17.610 7.490 34.894 1.00 97.88 724 GLU A CA 1
ATOM 5996 C C . GLU A 1 724 ? -18.131 6.093 35.276 1.00 97.88 724 GLU A C 1
ATOM 5998 O O . GLU A 1 724 ? -18.851 5.916 36.260 1.00 97.88 724 GLU A O 1
ATOM 6003 N N . LEU A 1 725 ? -17.737 5.059 34.522 1.00 95.69 725 LEU A N 1
ATOM 6004 C CA . LEU A 1 725 ? -18.152 3.680 34.786 1.00 95.69 725 LEU A CA 1
ATOM 6005 C C . LEU A 1 725 ? -17.568 3.106 36.090 1.00 95.69 725 LEU A C 1
ATOM 6007 O O . LEU A 1 725 ? -18.152 2.165 36.635 1.00 95.69 725 LEU A O 1
ATOM 6011 N N . ASN A 1 726 ? -16.441 3.626 36.587 1.00 96.25 726 ASN A N 1
ATOM 6012 C CA . ASN A 1 726 ? -15.901 3.293 37.909 1.00 96.25 726 ASN A CA 1
ATOM 6013 C C . ASN A 1 726 ? -16.629 4.058 39.031 1.00 96.25 726 ASN A C 1
ATOM 6015 O O . ASN A 1 726 ? -16.878 3.471 40.084 1.00 96.25 726 ASN A O 1
ATOM 6019 N N . GLU A 1 727 ? -17.012 5.319 38.822 1.00 97.44 727 GLU A N 1
ATOM 6020 C CA . GLU A 1 727 ? -17.788 6.105 39.794 1.00 97.44 727 GLU A CA 1
ATOM 6021 C C . GLU A 1 727 ? -19.205 5.543 39.984 1.00 97.44 727 GLU A C 1
ATOM 6023 O O . GLU A 1 727 ? -19.640 5.333 41.118 1.00 97.44 727 GLU A O 1
ATOM 6028 N N . ILE A 1 728 ? -19.888 5.190 38.889 1.00 96.31 728 ILE A N 1
ATOM 6029 C CA . ILE A 1 728 ? -21.203 4.527 38.916 1.00 96.31 728 ILE A CA 1
ATOM 6030 C C . ILE A 1 728 ? -21.122 3.181 39.660 1.00 96.31 728 ILE A C 1
ATOM 6032 O O . ILE A 1 728 ? -21.996 2.868 40.467 1.00 96.31 728 ILE A O 1
ATOM 6036 N N . GLU A 1 729 ? -20.057 2.397 39.453 1.00 94.75 729 GLU A N 1
ATOM 6037 C CA . GLU A 1 729 ? -19.815 1.161 40.215 1.00 94.75 729 GLU A CA 1
ATOM 6038 C C . GLU A 1 729 ? -19.652 1.439 41.720 1.00 94.75 729 GLU A C 1
ATOM 6040 O O . GLU A 1 729 ? -20.221 0.716 42.540 1.00 94.75 729 GLU A O 1
ATOM 6045 N N . GLN A 1 730 ? -18.921 2.490 42.103 1.00 96.38 730 GLN A N 1
ATOM 6046 C CA . GLN A 1 730 ? -18.735 2.849 43.512 1.00 96.38 730 GLN A CA 1
ATOM 6047 C C . GLN A 1 730 ? -20.035 3.328 44.174 1.00 96.38 730 GLN A C 1
ATOM 6049 O O . GLN A 1 730 ? -20.299 2.949 45.315 1.00 96.38 730 GLN A O 1
ATOM 6054 N N . ASP A 1 731 ? -20.865 4.105 43.478 1.00 97.31 731 ASP A N 1
ATOM 6055 C CA . ASP A 1 731 ? -22.195 4.520 43.948 1.00 97.31 731 ASP A CA 1
ATOM 6056 C C . ASP A 1 731 ? -23.157 3.323 44.086 1.00 97.31 731 ASP A C 1
ATOM 6058 O O . ASP A 1 731 ? -23.833 3.185 45.108 1.00 97.31 731 ASP A O 1
ATOM 6062 N N . MET A 1 732 ? -23.160 2.386 43.129 1.00 95.88 732 MET A N 1
ATOM 6063 C CA . MET A 1 732 ? -23.909 1.127 43.250 1.00 95.88 732 MET A CA 1
ATOM 6064 C C . MET A 1 732 ? -23.481 0.329 44.491 1.00 95.88 732 MET A C 1
ATOM 6066 O O . MET A 1 732 ? -24.336 -0.074 45.285 1.00 95.88 732 MET A O 1
ATOM 6070 N N . ILE A 1 733 ? -22.172 0.170 44.715 1.00 95.69 733 ILE A N 1
ATOM 6071 C CA . ILE A 1 733 ? -21.625 -0.541 45.880 1.00 95.69 733 ILE A CA 1
ATOM 6072 C C . ILE A 1 733 ? -21.994 0.172 47.192 1.00 95.69 733 ILE A C 1
ATOM 6074 O O . ILE A 1 733 ? -22.398 -0.491 48.149 1.00 95.69 733 ILE A O 1
ATOM 6078 N N . GLN A 1 734 ? -21.942 1.509 47.242 1.00 97.69 734 GLN A N 1
ATOM 6079 C CA . GLN A 1 734 ? -22.383 2.299 48.404 1.00 97.69 734 GLN A CA 1
ATOM 6080 C C . GLN A 1 734 ? -23.881 2.123 48.707 1.00 97.69 734 GLN A C 1
ATOM 6082 O O . GLN A 1 734 ? -24.280 2.132 49.872 1.00 97.69 734 GLN A O 1
ATOM 6087 N N . ARG A 1 735 ? -24.709 1.893 47.681 1.00 97.50 735 ARG A N 1
ATOM 6088 C CA . ARG A 1 735 ? -26.140 1.553 47.810 1.00 97.50 735 ARG A CA 1
ATOM 6089 C C . ARG A 1 735 ? -26.395 0.079 48.160 1.00 97.50 735 ARG A C 1
ATOM 6091 O O . ARG A 1 735 ? -27.551 -0.321 48.277 1.00 97.50 735 ARG A O 1
ATOM 6098 N N . GLY A 1 736 ? -25.348 -0.733 48.325 1.00 97.06 736 GLY A N 1
ATOM 6099 C CA . GLY A 1 736 ? -25.446 -2.171 48.592 1.00 97.06 736 GLY A CA 1
ATOM 6100 C C . GLY A 1 736 ? -25.777 -3.024 47.361 1.00 97.06 736 GLY A C 1
ATOM 6101 O O . GLY A 1 736 ? -26.118 -4.197 47.509 1.00 97.06 736 GLY A O 1
ATOM 6102 N N . ILE A 1 737 ? -25.683 -2.458 46.154 1.00 96.25 737 ILE A N 1
ATOM 6103 C CA . ILE A 1 737 ? -25.902 -3.157 44.886 1.00 96.25 737 ILE A CA 1
ATOM 6104 C C . ILE A 1 737 ? -24.541 -3.617 44.358 1.00 96.25 737 ILE A C 1
ATOM 6106 O O . ILE A 1 737 ? -23.716 -2.802 43.954 1.00 96.25 737 ILE A O 1
ATOM 6110 N N . VAL A 1 738 ? -24.305 -4.928 44.337 1.00 90.19 738 VAL A N 1
ATOM 6111 C CA . VAL A 1 738 ? -23.112 -5.510 43.705 1.00 90.19 738 VAL A CA 1
ATOM 6112 C C . VAL A 1 738 ? -23.377 -5.647 42.199 1.00 90.19 738 VAL A C 1
ATOM 6114 O O . VAL A 1 738 ? -24.313 -6.366 41.839 1.00 90.19 738 VAL A O 1
ATOM 6117 N N . PRO A 1 739 ? -22.608 -4.991 41.307 1.00 86.12 739 PRO A N 1
ATOM 6118 C CA . PRO A 1 739 ? -22.760 -5.177 39.864 1.00 86.12 739 PRO A CA 1
ATOM 6119 C C . PRO A 1 739 ? -22.404 -6.611 39.454 1.00 86.12 739 PRO A C 1
ATOM 6121 O O . PRO A 1 739 ? -21.416 -7.163 39.942 1.00 86.12 739 PRO A O 1
ATOM 6124 N N . SER A 1 740 ? -23.174 -7.203 38.539 1.00 86.12 740 SER A N 1
ATOM 6125 C CA . SER A 1 740 ? -22.877 -8.541 38.018 1.00 86.12 740 SER A CA 1
ATOM 6126 C C . SER A 1 740 ? -21.644 -8.512 37.112 1.00 86.12 740 SER A C 1
ATOM 6128 O O . SER A 1 740 ? -21.595 -7.755 36.144 1.00 86.12 740 SER A O 1
ATOM 6130 N N . GLU A 1 741 ? -20.648 -9.354 37.391 1.00 79.19 741 GLU A N 1
ATOM 6131 C CA . GLU A 1 741 ? -19.458 -9.470 36.535 1.00 79.19 741 GLU A CA 1
ATOM 6132 C C . GLU A 1 741 ? -19.754 -10.225 35.225 1.00 79.19 741 GLU A C 1
ATOM 6134 O O . GLU A 1 741 ? -19.057 -10.032 34.229 1.00 79.19 741 GLU A O 1
ATOM 6139 N N . ASP A 1 742 ? -20.831 -11.018 35.182 1.00 75.38 742 ASP A N 1
ATOM 6140 C CA . ASP A 1 742 ? -21.243 -11.771 33.991 1.00 75.38 742 ASP A CA 1
ATOM 6141 C C . ASP A 1 742 ? -21.695 -10.858 32.835 1.00 75.38 742 ASP A C 1
ATOM 6143 O O . ASP A 1 742 ? -21.486 -11.191 31.668 1.00 75.38 742 ASP A O 1
ATOM 6147 N N . GLU A 1 743 ? -22.247 -9.674 33.131 1.00 69.25 743 GLU A N 1
ATOM 6148 C CA . GLU A 1 743 ? -22.712 -8.717 32.112 1.00 69.25 743 GLU A CA 1
ATOM 6149 C C . GLU A 1 743 ? -21.562 -8.129 31.276 1.00 69.25 743 GLU A C 1
ATOM 6151 O O . GLU A 1 743 ? -21.746 -7.822 30.098 1.00 69.25 743 GLU A O 1
ATOM 6156 N N . LEU A 1 744 ? -20.354 -8.028 31.847 1.00 65.38 744 LEU A N 1
ATOM 6157 C CA . LEU A 1 744 ? -19.150 -7.591 31.125 1.00 65.38 744 LEU A CA 1
ATOM 6158 C C . LEU A 1 744 ? -18.576 -8.689 30.217 1.00 65.38 744 LEU A C 1
ATOM 6160 O O . LEU A 1 744 ? -17.940 -8.380 29.212 1.00 65.38 744 LEU A O 1
ATOM 6164 N N . ASN A 1 745 ? -18.817 -9.962 30.543 1.00 68.25 745 ASN A N 1
ATOM 6165 C CA . ASN A 1 745 ? -18.341 -11.111 29.767 1.00 68.25 745 ASN A CA 1
ATOM 6166 C C . ASN A 1 745 ? -19.305 -11.516 28.631 1.00 68.25 745 ASN A C 1
ATOM 6168 O O . ASN A 1 745 ? -18.920 -12.281 27.747 1.00 68.25 745 ASN A O 1
ATOM 6172 N N . GLY A 1 746 ? -20.556 -11.039 28.660 1.00 61.50 746 GLY A N 1
ATOM 6173 C CA . GLY A 1 746 ? -21.629 -11.478 27.758 1.00 61.50 746 GLY A CA 1
ATOM 6174 C C . GLY A 1 746 ? -21.726 -10.767 26.402 1.00 61.50 746 GLY A C 1
ATOM 6175 O O . GLY A 1 746 ? -22.498 -11.213 25.555 1.00 61.50 746 GLY A O 1
ATOM 6176 N N . ILE A 1 747 ? -20.983 -9.678 26.173 1.00 57.41 747 ILE A N 1
ATOM 6177 C CA . ILE A 1 747 ? -21.072 -8.895 24.927 1.00 57.41 747 ILE A CA 1
ATOM 6178 C C . ILE A 1 747 ? -20.455 -9.699 23.774 1.00 57.41 747 ILE A C 1
ATOM 6180 O O . ILE A 1 747 ? -19.273 -10.048 23.799 1.00 57.41 747 ILE A O 1
ATOM 6184 N N . GLU A 1 748 ? -21.273 -10.052 22.778 1.00 59.38 748 GLU A N 1
ATOM 6185 C CA . GLU A 1 748 ? -20.922 -11.104 21.825 1.00 59.38 748 GLU A CA 1
ATOM 6186 C C . GLU A 1 748 ? -19.751 -10.732 20.904 1.00 59.38 748 GLU A C 1
ATOM 6188 O O . GLU A 1 748 ? -19.865 -9.900 20.004 1.00 59.38 748 GLU A O 1
ATOM 6193 N N . VAL A 1 749 ? -18.672 -11.517 21.001 1.00 61.62 749 VAL A N 1
ATOM 6194 C CA . VAL A 1 749 ? -17.562 -11.564 20.026 1.00 61.62 749 VAL A CA 1
ATOM 6195 C C . VAL A 1 749 ? -18.058 -11.741 18.577 1.00 61.62 749 VAL A C 1
ATOM 6197 O O . VAL A 1 749 ? -17.372 -11.338 17.643 1.00 61.62 749 VAL A O 1
ATOM 6200 N N . ARG A 1 750 ? -19.261 -12.306 18.383 1.00 64.31 750 ARG A N 1
ATOM 6201 C CA . ARG A 1 750 ? -19.904 -12.483 17.071 1.00 64.31 750 ARG A CA 1
ATOM 6202 C C . ARG A 1 750 ? -20.243 -11.181 16.360 1.00 64.31 750 ARG A C 1
ATOM 6204 O O . ARG A 1 750 ? -20.174 -11.156 15.136 1.00 64.31 750 ARG A O 1
ATOM 6211 N N . GLU A 1 751 ? -20.659 -10.144 17.087 1.00 66.75 751 GLU A N 1
ATOM 6212 C CA . GLU A 1 751 ? -21.117 -8.909 16.443 1.00 66.75 751 GLU A CA 1
ATOM 6213 C C . GLU A 1 751 ? -19.954 -8.218 15.738 1.00 66.75 751 GLU A C 1
ATOM 6215 O O . GLU A 1 751 ? -20.089 -7.890 14.570 1.00 66.75 751 GLU A O 1
ATOM 6220 N N . LYS A 1 752 ? -18.780 -8.172 16.385 1.00 69.94 752 LYS A N 1
ATOM 6221 C CA . LYS A 1 752 ? -17.521 -7.625 15.848 1.00 69.94 752 LYS A CA 1
ATOM 6222 C C . LYS A 1 752 ? -17.127 -8.180 14.469 1.00 69.94 752 LYS A C 1
ATOM 6224 O O . LYS A 1 752 ? -16.446 -7.501 13.705 1.00 69.94 752 LYS A O 1
ATOM 6229 N N . GLU A 1 753 ? -17.505 -9.420 14.146 1.00 80.00 753 GLU A N 1
ATOM 6230 C CA . GLU A 1 753 ? -17.248 -9.992 12.816 1.00 80.00 753 GLU A CA 1
ATOM 6231 C C . GLU A 1 753 ? -18.097 -9.327 11.719 1.00 80.00 753 GLU A C 1
ATOM 6233 O O . GLU A 1 753 ? -17.732 -9.385 10.548 1.00 80.00 753 GLU A O 1
ATOM 6238 N N . MET A 1 754 ? -19.244 -8.733 12.058 1.00 91.06 754 MET A N 1
ATOM 6239 C CA . MET A 1 754 ? -20.195 -8.189 11.091 1.00 91.06 754 MET A CA 1
ATOM 6240 C C . MET A 1 754 ? -19.704 -6.890 10.466 1.00 91.06 754 MET A C 1
ATOM 6242 O O . MET A 1 754 ? -19.602 -6.833 9.243 1.00 91.06 754 MET A O 1
ATOM 6246 N N . GLU A 1 755 ? -19.385 -5.865 11.260 1.00 92.94 755 GLU A N 1
ATOM 6247 C CA . GLU A 1 755 ? -19.004 -4.563 10.700 1.00 92.94 755 GLU A CA 1
ATOM 6248 C C . GLU A 1 755 ? -17.682 -4.666 9.920 1.00 92.94 755 GLU A C 1
ATOM 6250 O O . GLU A 1 755 ? -17.526 -4.029 8.877 1.00 92.94 755 GLU A O 1
ATOM 6255 N N . GLU A 1 756 ? -16.756 -5.530 10.356 1.00 90.94 756 GLU A N 1
ATOM 6256 C CA . GLU A 1 756 ? -15.510 -5.809 9.632 1.00 90.94 756 GLU A CA 1
ATOM 6257 C C . GLU A 1 756 ? -15.735 -6.605 8.330 1.00 90.94 756 GLU A C 1
ATOM 6259 O O . GLU A 1 756 ? -15.233 -6.188 7.285 1.00 90.94 756 GLU A O 1
ATOM 6264 N N . GLU A 1 757 ? -16.503 -7.707 8.339 1.00 92.00 757 GLU A N 1
ATOM 6265 C CA . GLU A 1 757 ? -16.788 -8.451 7.099 1.00 92.00 757 GLU A CA 1
ATOM 6266 C C . GLU A 1 757 ? -17.596 -7.611 6.092 1.00 92.00 757 GLU A C 1
ATOM 6268 O O . GLU A 1 757 ? -17.348 -7.713 4.890 1.00 92.00 757 GLU A O 1
ATOM 6273 N N . LEU A 1 758 ? -18.527 -6.767 6.559 1.00 94.81 758 LEU A N 1
ATOM 6274 C CA . LEU A 1 758 ? -19.269 -5.831 5.707 1.00 94.81 758 LEU A CA 1
ATOM 6275 C C . LEU A 1 758 ? -18.349 -4.765 5.108 1.00 94.81 758 LEU A C 1
ATOM 6277 O O . LEU A 1 758 ? -18.419 -4.524 3.905 1.00 94.81 758 LEU A O 1
ATOM 6281 N N . SER A 1 759 ? -17.462 -4.171 5.912 1.00 93.88 759 SER A N 1
ATOM 6282 C CA . SER A 1 759 ? -16.481 -3.182 5.442 1.00 93.88 759 SER A CA 1
ATOM 6283 C C . SER A 1 759 ? -15.588 -3.761 4.335 1.00 93.88 759 SER A C 1
ATOM 6285 O O . SER A 1 759 ? -15.434 -3.159 3.274 1.00 93.88 759 SER A O 1
ATOM 6287 N N . GLN A 1 760 ? -15.075 -4.981 4.521 1.00 91.44 760 GLN A N 1
ATOM 6288 C CA . GLN A 1 760 ? -14.263 -5.667 3.507 1.00 91.44 760 GLN A CA 1
ATOM 6289 C C . GLN A 1 760 ? -15.051 -5.953 2.213 1.00 91.44 760 GLN A C 1
ATOM 6291 O O . GLN A 1 760 ? -14.510 -5.785 1.118 1.00 91.44 760 GLN A O 1
ATOM 6296 N N . SER A 1 761 ? -16.334 -6.332 2.302 1.00 92.38 761 SER A N 1
ATOM 6297 C CA . SER A 1 761 ? -17.193 -6.500 1.115 1.00 92.38 761 SER A CA 1
ATOM 6298 C C . SER A 1 761 ? -17.534 -5.161 0.434 1.00 92.38 761 SER A C 1
ATOM 6300 O O . SER A 1 761 ? -17.577 -5.111 -0.794 1.00 92.38 761 SER A O 1
ATOM 6302 N N . ILE A 1 762 ? -17.725 -4.063 1.179 1.00 95.19 762 ILE A N 1
ATOM 6303 C CA . ILE A 1 762 ? -17.925 -2.707 0.624 1.00 95.19 762 ILE A CA 1
ATOM 6304 C C . ILE A 1 762 ? -16.675 -2.251 -0.144 1.00 95.19 762 ILE A C 1
ATOM 6306 O O . ILE A 1 762 ? -16.776 -1.822 -1.293 1.00 95.19 762 ILE A O 1
ATOM 6310 N N . GLU A 1 763 ? -15.494 -2.408 0.456 1.00 92.69 763 GLU A N 1
ATOM 6311 C CA . GLU A 1 763 ? -14.198 -2.099 -0.157 1.00 92.69 763 GLU A CA 1
ATOM 6312 C C . GLU A 1 763 ? -13.985 -2.898 -1.457 1.00 92.69 763 GLU A C 1
ATOM 6314 O O . GLU A 1 763 ? -13.771 -2.317 -2.525 1.00 92.69 763 GLU A O 1
ATOM 6319 N N . ALA A 1 764 ? -14.153 -4.225 -1.410 1.00 90.62 764 ALA A N 1
ATOM 6320 C CA . ALA A 1 764 ? -14.055 -5.091 -2.587 1.00 90.62 764 ALA A CA 1
ATOM 6321 C C . ALA A 1 764 ? -15.076 -4.728 -3.685 1.00 90.62 764 ALA A C 1
ATOM 6323 O O . ALA A 1 764 ? -14.786 -4.841 -4.883 1.00 90.62 764 ALA A O 1
ATOM 6324 N N . LYS A 1 765 ? -16.268 -4.251 -3.301 1.00 94.38 765 LYS A N 1
ATOM 6325 C CA . LYS A 1 765 ? -17.298 -3.809 -4.244 1.00 94.38 765 LYS A CA 1
ATOM 6326 C C . LYS A 1 765 ? -16.908 -2.526 -4.971 1.00 94.38 765 LYS A C 1
ATOM 6328 O O . LYS A 1 765 ? -17.090 -2.478 -6.187 1.00 94.38 765 LYS A O 1
ATOM 6333 N N . TYR A 1 766 ? -16.344 -1.535 -4.277 1.00 95.06 766 TYR A N 1
ATOM 6334 C CA . TYR A 1 766 ? -15.801 -0.338 -4.928 1.00 95.06 766 TYR A CA 1
ATOM 6335 C C . TYR A 1 766 ? -14.711 -0.709 -5.939 1.00 95.06 766 TYR A C 1
ATOM 6337 O O . TYR A 1 766 ? -14.804 -0.292 -7.090 1.00 95.06 766 TYR A O 1
ATOM 6345 N N . TYR A 1 767 ? -13.746 -1.565 -5.576 1.00 91.75 767 TYR A N 1
ATOM 6346 C CA . TYR A 1 767 ? -12.710 -2.007 -6.521 1.00 91.75 767 TYR A CA 1
ATOM 6347 C C . TYR A 1 767 ? -13.280 -2.754 -7.735 1.00 91.75 767 TYR A C 1
ATOM 6349 O O . TYR A 1 767 ? -12.862 -2.481 -8.857 1.00 91.75 767 TYR A O 1
ATOM 6357 N N . THR A 1 768 ? -14.300 -3.601 -7.549 1.00 90.31 768 THR A N 1
ATOM 6358 C CA . THR A 1 768 ? -15.011 -4.265 -8.663 1.00 90.31 768 THR A CA 1
ATOM 6359 C C . THR A 1 768 ? -15.673 -3.253 -9.613 1.00 90.31 768 THR A C 1
ATOM 6361 O O . THR A 1 768 ? -15.696 -3.446 -10.829 1.00 90.31 768 THR A O 1
ATOM 6364 N N . ILE A 1 769 ? -16.232 -2.163 -9.074 1.00 92.56 769 ILE A N 1
ATOM 6365 C CA . ILE A 1 769 ? -16.868 -1.101 -9.866 1.00 92.56 769 ILE A CA 1
ATOM 6366 C C . ILE A 1 769 ? -15.808 -0.269 -10.601 1.00 92.56 769 ILE A C 1
ATOM 6368 O O . ILE A 1 769 ? -15.972 -0.016 -11.794 1.00 92.56 769 ILE A O 1
ATOM 6372 N N . ILE A 1 770 ? -14.713 0.102 -9.930 1.00 89.81 770 ILE A N 1
ATOM 6373 C CA . ILE A 1 770 ? -13.596 0.853 -10.521 1.00 89.81 770 ILE A CA 1
ATOM 6374 C C . ILE A 1 770 ? -12.954 0.042 -11.654 1.00 89.81 770 ILE A C 1
ATOM 6376 O O . ILE A 1 770 ? -12.803 0.569 -12.751 1.00 89.81 770 ILE A O 1
ATOM 6380 N N . GLU A 1 771 ? -12.668 -1.249 -11.454 1.00 87.12 771 GLU A N 1
ATOM 6381 C CA . GLU A 1 771 ? -12.135 -2.134 -12.501 1.00 87.12 771 GLU A CA 1
ATOM 6382 C C . GLU A 1 771 ? -13.075 -2.187 -13.723 1.00 87.12 771 GLU A C 1
ATOM 6384 O O . GLU A 1 771 ? -12.645 -1.980 -14.859 1.00 87.12 771 GLU A O 1
ATOM 6389 N N . SER A 1 772 ? -14.387 -2.344 -13.506 1.00 88.75 772 SER A N 1
ATOM 6390 C CA . SER A 1 772 ? -15.384 -2.297 -14.588 1.00 88.75 772 SER A CA 1
ATOM 6391 C C . SER A 1 772 ? -15.460 -0.932 -15.297 1.00 88.75 772 SER A C 1
ATOM 6393 O O . SER A 1 772 ? -15.803 -0.866 -16.482 1.00 88.75 772 SER A O 1
ATOM 6395 N N . GLN A 1 773 ? -15.163 0.169 -14.603 1.00 90.50 773 GLN A N 1
ATOM 6396 C CA . GLN A 1 773 ? -15.132 1.518 -15.177 1.00 90.50 773 GLN A CA 1
ATOM 6397 C C . GLN A 1 773 ? -13.832 1.790 -15.946 1.00 90.50 773 GLN A C 1
ATOM 6399 O O . GLN A 1 773 ? -13.886 2.400 -17.012 1.00 90.50 773 GLN A O 1
ATOM 6404 N N . MET A 1 774 ? -12.696 1.259 -15.480 1.00 83.44 774 MET A N 1
ATOM 6405 C CA . MET A 1 774 ? -11.423 1.251 -16.211 1.00 83.44 774 MET A CA 1
ATOM 6406 C C . MET A 1 774 ? -11.559 0.489 -17.536 1.00 83.44 774 MET A C 1
ATOM 6408 O O . MET A 1 774 ? -11.161 1.004 -18.580 1.00 83.44 774 MET A O 1
ATOM 6412 N N . PHE A 1 775 ? -12.191 -0.693 -17.531 1.00 84.06 775 PHE A N 1
ATOM 6413 C CA . PHE A 1 775 ? -12.458 -1.454 -18.760 1.00 84.06 775 PHE A CA 1
ATOM 6414 C C . PHE A 1 775 ? -13.410 -0.738 -19.734 1.00 84.06 775 PHE A C 1
ATOM 6416 O O . PHE A 1 775 ? -13.237 -0.862 -20.943 1.00 84.06 775 PHE A O 1
ATOM 6423 N N . SER A 1 776 ? -14.374 0.045 -19.235 1.00 87.81 776 SER A N 1
ATOM 6424 C CA . SER A 1 776 ? -15.254 0.890 -20.069 1.00 87.81 776 SER A CA 1
ATOM 6425 C C . SER A 1 776 ? -14.689 2.286 -20.370 1.00 87.81 776 SER A C 1
ATOM 6427 O O . SER A 1 776 ? -15.399 3.120 -20.926 1.00 87.81 776 SER A O 1
ATOM 6429 N N . GLN A 1 777 ? -13.430 2.551 -19.994 1.00 89.25 777 GLN A N 1
ATOM 6430 C CA . GLN A 1 777 ? -12.703 3.815 -20.188 1.00 89.25 777 GLN A CA 1
ATOM 6431 C C . GLN A 1 777 ? -13.423 5.076 -19.658 1.00 89.25 777 GLN A C 1
ATOM 6433 O O . GLN A 1 777 ? -13.075 6.200 -20.020 1.00 89.25 777 GLN A O 1
ATOM 6438 N N . ASN A 1 778 ? -14.413 4.930 -18.769 1.00 91.38 778 ASN A N 1
ATOM 6439 C CA . ASN A 1 778 ? -15.248 6.045 -18.325 1.00 91.38 778 ASN A CA 1
ATOM 6440 C C . ASN A 1 778 ? -14.606 6.795 -17.145 1.00 91.38 778 ASN A C 1
ATOM 6442 O O . ASN A 1 778 ? -14.985 6.617 -15.983 1.00 91.38 778 ASN A O 1
ATOM 6446 N N . THR A 1 779 ? -13.626 7.643 -17.463 1.00 89.12 779 THR A N 1
ATOM 6447 C CA . THR A 1 779 ? -12.820 8.422 -16.505 1.00 89.12 779 THR A CA 1
ATOM 6448 C C . THR A 1 779 ? -13.667 9.176 -15.479 1.00 89.12 779 THR A C 1
ATOM 6450 O O . THR A 1 779 ? -13.421 9.058 -14.285 1.00 89.12 779 THR A O 1
ATOM 6453 N N . LYS A 1 780 ? -14.725 9.872 -15.907 1.00 93.06 780 LYS A N 1
ATOM 6454 C CA . LYS A 1 780 ? -15.596 10.659 -15.017 1.00 93.06 780 LYS A CA 1
ATOM 6455 C C . LYS A 1 780 ? -16.355 9.799 -13.994 1.00 93.06 780 LYS A C 1
ATOM 6457 O O . LYS A 1 780 ? -16.485 10.192 -12.837 1.00 93.06 780 LYS A O 1
ATOM 6462 N N . LYS A 1 781 ? -16.847 8.613 -14.381 1.00 94.12 781 LYS A N 1
ATOM 6463 C CA . LYS A 1 781 ? -17.459 7.667 -13.424 1.00 94.12 781 LYS A CA 1
ATOM 6464 C C . LYS A 1 781 ? -16.410 7.079 -12.476 1.00 94.12 781 LYS A C 1
ATOM 6466 O O . LYS A 1 781 ? -16.702 6.923 -11.291 1.00 94.12 781 LYS A O 1
ATOM 6471 N N . MET A 1 782 ? -15.196 6.835 -12.972 1.00 91.00 782 MET A N 1
ATOM 6472 C CA . MET A 1 782 ? -14.059 6.372 -12.172 1.00 91.00 782 MET A CA 1
ATOM 6473 C C . MET A 1 782 ? -13.637 7.402 -11.115 1.00 91.00 782 MET A C 1
ATOM 6475 O O . MET A 1 782 ? -13.501 7.046 -9.951 1.00 91.00 782 MET A O 1
ATOM 6479 N N . GLU A 1 783 ? -13.509 8.680 -11.477 1.00 90.06 783 GLU A N 1
ATOM 6480 C CA . GLU A 1 783 ? -13.184 9.780 -10.553 1.00 90.06 783 GLU A CA 1
ATOM 6481 C C . GLU A 1 783 ? -14.249 9.956 -9.459 1.00 90.06 783 GLU A C 1
ATOM 6483 O O . GLU A 1 783 ? -13.909 10.087 -8.279 1.00 90.06 783 GLU A O 1
ATOM 6488 N N . ASN A 1 784 ? -15.535 9.874 -9.818 1.00 93.81 784 ASN A N 1
ATOM 6489 C CA . ASN A 1 784 ? -16.630 9.888 -8.844 1.00 93.81 784 ASN A CA 1
ATOM 6490 C C . ASN A 1 784 ? -16.539 8.688 -7.883 1.00 93.81 784 ASN A C 1
ATOM 6492 O O . ASN A 1 784 ? -16.572 8.866 -6.668 1.00 93.81 784 ASN A O 1
ATOM 6496 N N . THR A 1 785 ? -16.354 7.475 -8.412 1.00 95.19 785 THR A N 1
ATOM 6497 C CA . THR A 1 785 ? -16.288 6.241 -7.607 1.00 95.19 785 THR A CA 1
ATOM 6498 C C . THR A 1 785 ? -15.050 6.215 -6.701 1.00 95.19 785 THR A C 1
ATOM 6500 O O . THR A 1 785 ? -15.128 5.772 -5.557 1.00 95.19 785 THR A O 1
ATOM 6503 N N . LEU A 1 786 ? -13.915 6.749 -7.166 1.00 91.75 786 LEU A N 1
ATOM 6504 C CA . LEU A 1 786 ? -12.715 6.959 -6.350 1.00 91.75 786 LEU A CA 1
ATOM 6505 C C . LEU A 1 786 ? -12.948 7.992 -5.238 1.00 91.75 786 LEU A C 1
ATOM 6507 O O . LEU A 1 786 ? -12.391 7.849 -4.154 1.00 91.75 786 LEU A O 1
ATOM 6511 N N . THR A 1 787 ? -13.784 9.005 -5.477 1.00 93.25 787 THR A N 1
ATOM 6512 C CA . THR A 1 787 ? -14.157 10.003 -4.462 1.00 93.25 787 THR A CA 1
ATOM 6513 C C . THR A 1 787 ? -15.071 9.396 -3.392 1.00 93.25 787 THR A C 1
ATOM 6515 O O . THR A 1 787 ? -14.820 9.579 -2.203 1.00 93.25 787 THR A O 1
ATOM 6518 N N . GLU A 1 788 ? -16.069 8.596 -3.786 1.00 95.06 788 GLU A N 1
ATOM 6519 C CA . GLU A 1 788 ? -16.896 7.813 -2.850 1.00 95.06 788 GLU A CA 1
ATOM 6520 C C . GLU A 1 788 ? -16.041 6.845 -2.007 1.00 95.06 788 GLU A C 1
ATOM 6522 O O . GLU A 1 788 ? -16.201 6.775 -0.787 1.00 95.06 788 GLU A O 1
ATOM 6527 N N . LEU A 1 789 ? -15.070 6.166 -2.631 1.00 94.69 789 LEU A N 1
ATOM 6528 C CA . LEU A 1 789 ? -14.117 5.284 -1.952 1.00 94.69 789 LEU A CA 1
ATOM 6529 C C . LEU A 1 789 ? -13.191 6.043 -0.979 1.00 94.69 789 LEU A C 1
ATOM 6531 O O . LEU A 1 789 ? -12.915 5.540 0.108 1.00 94.69 789 LEU A O 1
ATOM 6535 N N . GLN A 1 790 ? -12.728 7.252 -1.317 1.00 94.06 790 GLN A N 1
ATOM 6536 C CA . GLN A 1 790 ? -11.935 8.090 -0.401 1.00 94.06 790 GLN A CA 1
ATOM 6537 C C . GLN A 1 790 ? -12.747 8.542 0.822 1.00 94.06 790 GLN A C 1
ATOM 6539 O O . GLN A 1 790 ? -12.220 8.508 1.933 1.00 94.06 790 GLN A O 1
ATOM 6544 N N . ASN A 1 791 ? -14.021 8.905 0.641 1.00 93.19 791 ASN A N 1
ATOM 6545 C CA . ASN A 1 791 ? -14.916 9.254 1.749 1.00 93.19 791 ASN A CA 1
ATOM 6546 C C . ASN A 1 791 ? -15.179 8.038 2.654 1.00 93.19 791 ASN A C 1
ATOM 6548 O O . ASN A 1 791 ? -15.091 8.145 3.874 1.00 93.19 791 ASN A O 1
ATOM 6552 N N . TYR A 1 792 ? -15.429 6.864 2.064 1.00 95.38 792 TYR A N 1
ATOM 6553 C CA . TYR A 1 792 ? -15.542 5.602 2.802 1.00 95.38 792 TYR A CA 1
ATOM 6554 C C . TYR A 1 792 ? -14.260 5.272 3.589 1.00 95.38 792 TYR A C 1
ATOM 6556 O O . TYR A 1 792 ? -14.331 4.854 4.748 1.00 95.38 792 TYR A O 1
ATOM 6564 N N . TYR A 1 793 ? -13.083 5.490 2.989 1.00 95.06 793 TYR A N 1
ATOM 6565 C CA . TYR A 1 793 ? -11.811 5.250 3.664 1.00 95.06 793 TYR A CA 1
ATOM 6566 C C . TYR A 1 793 ? -11.583 6.161 4.871 1.00 95.06 793 TYR A C 1
ATOM 6568 O O . TYR A 1 793 ? -10.961 5.701 5.826 1.00 95.06 793 TYR A O 1
ATOM 6576 N N . GLU A 1 794 ? -12.103 7.394 4.876 1.00 93.25 794 GLU A N 1
ATOM 6577 C CA . GLU A 1 794 ? -11.982 8.295 6.029 1.00 93.25 794 GLU A CA 1
ATOM 6578 C C . GLU A 1 794 ? -12.538 7.637 7.297 1.00 93.25 794 GLU A C 1
ATOM 6580 O O . GLU A 1 794 ? -11.826 7.505 8.294 1.00 93.25 794 GLU A O 1
ATOM 6585 N N . THR A 1 795 ? -13.754 7.096 7.228 1.00 93.31 795 THR A N 1
ATOM 6586 C CA . THR A 1 795 ? -14.377 6.433 8.377 1.00 93.31 795 THR A CA 1
ATOM 6587 C C . THR A 1 795 ? -13.842 5.019 8.619 1.00 93.31 795 THR A C 1
ATOM 6589 O O . THR A 1 795 ? -13.667 4.622 9.773 1.00 93.31 795 THR A O 1
ATOM 6592 N N . TYR A 1 796 ? -13.485 4.265 7.570 1.00 95.06 796 TYR A N 1
ATOM 6593 C CA . TYR A 1 796 ? -12.855 2.946 7.734 1.00 95.06 796 TYR A CA 1
ATOM 6594 C C . TYR A 1 796 ? -11.509 3.028 8.470 1.00 95.06 796 TYR A C 1
ATOM 6596 O O . TYR A 1 796 ? -11.217 2.161 9.293 1.00 95.06 796 TYR A O 1
ATOM 6604 N N . GLN A 1 797 ? -10.709 4.079 8.257 1.00 94.12 797 GLN A N 1
ATOM 6605 C CA . GLN A 1 797 ? -9.474 4.282 9.023 1.00 94.12 797 GLN A CA 1
ATOM 6606 C C . GLN A 1 797 ? -9.749 4.584 10.503 1.00 94.12 797 GLN A C 1
ATOM 6608 O O . GLN A 1 797 ? -9.016 4.095 11.359 1.00 94.12 797 GLN A O 1
ATOM 6613 N N . VAL A 1 798 ? -10.835 5.293 10.840 1.00 95.38 798 VAL A N 1
ATOM 6614 C CA . VAL A 1 798 ? -11.257 5.478 12.244 1.00 95.38 798 VAL A CA 1
ATOM 6615 C C . VAL A 1 798 ? -11.707 4.149 12.870 1.00 95.38 798 VAL A C 1
ATOM 6617 O O . VAL A 1 798 ? -11.356 3.856 14.014 1.00 95.38 798 VAL A O 1
ATOM 6620 N N . MET A 1 799 ? -12.387 3.281 12.111 1.00 95.38 799 MET A N 1
ATOM 6621 C CA . MET A 1 799 ? -12.703 1.918 12.564 1.00 95.38 799 MET A CA 1
ATOM 6622 C C . MET A 1 799 ? -11.445 1.070 12.787 1.00 95.38 799 MET A C 1
ATOM 6624 O O . MET A 1 799 ? -11.340 0.409 13.821 1.00 95.38 799 MET A O 1
ATOM 6628 N N . GLN A 1 800 ? -10.487 1.077 11.848 1.00 94.56 800 GLN A N 1
ATOM 6629 C CA . GLN A 1 800 ? -9.233 0.331 12.004 1.00 94.56 800 GLN A CA 1
ATOM 6630 C C . GLN A 1 800 ? -8.392 0.878 13.164 1.00 94.56 800 GLN A C 1
ATOM 6632 O O . GLN A 1 800 ? -7.819 0.083 13.904 1.00 94.56 800 GLN A O 1
ATOM 6637 N N . TYR A 1 801 ? -8.374 2.196 13.381 1.00 95.75 801 TYR A N 1
ATOM 6638 C CA . TYR A 1 801 ? -7.764 2.829 14.551 1.00 95.75 801 TYR A CA 1
ATOM 6639 C C . TYR A 1 801 ? -8.315 2.223 15.851 1.00 95.75 801 TYR A C 1
ATOM 6641 O O . TYR A 1 801 ? -7.563 1.558 16.566 1.00 95.75 801 TYR A O 1
ATOM 6649 N N . TYR A 1 802 ? -9.630 2.316 16.101 1.00 96.25 802 TYR A N 1
ATOM 6650 C CA . TYR A 1 802 ? -10.242 1.725 17.300 1.00 96.25 802 TYR A CA 1
ATOM 6651 C C . TYR A 1 802 ? -9.973 0.217 17.393 1.00 96.25 802 TYR A C 1
ATOM 6653 O O . TYR A 1 802 ? -9.539 -0.280 18.435 1.00 96.25 802 TYR A O 1
ATOM 6661 N N . LYS A 1 803 ? -10.148 -0.523 16.290 1.00 94.12 803 LYS A N 1
ATOM 6662 C CA . LYS A 1 803 ? -9.879 -1.968 16.206 1.00 94.12 803 LYS A CA 1
ATOM 6663 C C . LYS A 1 803 ? -8.436 -2.334 16.586 1.00 94.12 803 LYS A C 1
ATOM 6665 O O . LYS A 1 803 ? -8.246 -3.402 17.180 1.00 94.12 803 LYS A O 1
ATOM 6670 N N . ASN A 1 804 ? -7.458 -1.471 16.324 1.00 95.31 804 ASN A N 1
ATOM 6671 C CA . ASN A 1 804 ? -6.037 -1.730 16.560 1.00 95.31 804 ASN A CA 1
ATOM 6672 C C . ASN A 1 804 ? -5.520 -1.256 17.934 1.00 95.31 804 ASN A C 1
ATOM 6674 O O . ASN A 1 804 ? -4.456 -1.712 18.334 1.00 95.31 804 ASN A O 1
ATOM 6678 N N . LEU A 1 805 ? -6.270 -0.443 18.696 1.00 95.81 805 LEU A N 1
ATOM 6679 C CA . LEU A 1 805 ? -5.865 0.009 20.044 1.00 95.81 805 LEU A CA 1
ATOM 6680 C C . LEU A 1 805 ? -5.586 -1.162 21.002 1.00 95.81 805 LEU A C 1
ATOM 6682 O O . LEU A 1 805 ? -6.510 -1.914 21.326 1.00 95.81 805 LEU A O 1
ATOM 6686 N N . ASP A 1 806 ? -4.354 -1.312 21.490 1.00 96.19 806 ASP A N 1
ATOM 6687 C CA . ASP A 1 806 ? -3.985 -2.378 22.429 1.00 96.19 806 ASP A CA 1
ATOM 6688 C C . ASP A 1 806 ? -3.786 -1.862 23.861 1.00 96.19 806 ASP A C 1
ATOM 6690 O O . ASP A 1 806 ? -2.687 -1.521 24.293 1.00 96.19 806 ASP A O 1
ATOM 6694 N N . PHE A 1 807 ? -4.877 -1.871 24.625 1.00 96.25 807 PHE A N 1
ATOM 6695 C CA . PHE A 1 807 ? -4.884 -1.502 26.041 1.00 96.25 807 PHE A CA 1
ATOM 6696 C C . PHE A 1 807 ? -4.159 -2.508 26.958 1.00 96.25 807 PHE A C 1
ATOM 6698 O O . PHE A 1 807 ? -3.979 -2.208 28.136 1.00 96.25 807 PHE A O 1
ATOM 6705 N N . GLN A 1 808 ? -3.744 -3.684 26.464 1.00 95.25 808 GLN A N 1
ATOM 6706 C CA . GLN A 1 808 ? -2.874 -4.593 27.226 1.00 95.25 808 GLN A CA 1
ATOM 6707 C C . GLN A 1 808 ? -1.405 -4.160 27.156 1.00 95.25 808 GLN A C 1
ATOM 6709 O O . GLN A 1 808 ? -0.641 -4.460 28.068 1.00 95.25 808 GLN A O 1
ATOM 6714 N N . ASN A 1 809 ? -1.029 -3.429 26.103 1.00 96.56 809 ASN A N 1
ATOM 6715 C CA . ASN A 1 809 ? 0.332 -2.972 25.827 1.00 96.56 809 ASN A CA 1
ATOM 6716 C C . ASN A 1 809 ? 0.463 -1.434 25.902 1.00 96.56 809 ASN A C 1
ATOM 6718 O O . ASN A 1 809 ? 1.285 -0.830 25.212 1.00 96.56 809 ASN A O 1
ATOM 6722 N N . TYR A 1 810 ? -0.373 -0.794 26.729 1.00 96.38 810 TYR A N 1
ATOM 6723 C CA . TYR A 1 810 ? -0.513 0.667 26.805 1.00 96.38 810 TYR A CA 1
ATOM 6724 C C . TYR A 1 810 ? 0.791 1.404 27.171 1.00 96.38 810 TYR A C 1
ATOM 6726 O O . TYR A 1 810 ? 0.966 2.555 26.784 1.00 96.38 810 TYR A O 1
ATOM 6734 N N . GLU A 1 811 ? 1.722 0.745 27.870 1.00 96.62 811 GLU A N 1
ATOM 6735 C CA . GLU A 1 811 ? 3.034 1.301 28.240 1.00 96.62 811 GLU A CA 1
ATOM 6736 C C . GLU A 1 811 ? 3.877 1.690 27.013 1.00 96.62 811 GLU A C 1
ATOM 6738 O O . GLU A 1 811 ? 4.621 2.667 27.063 1.00 96.62 811 GLU A O 1
ATOM 6743 N N . ASN A 1 812 ? 3.712 0.974 25.892 1.00 95.56 812 ASN A N 1
ATOM 6744 C CA . ASN A 1 812 ? 4.372 1.263 24.615 1.00 95.56 812 ASN A CA 1
ATOM 6745 C C . ASN A 1 812 ? 3.656 2.353 23.787 1.00 95.56 812 ASN A C 1
ATOM 6747 O O . ASN A 1 812 ? 4.074 2.649 22.669 1.00 95.56 812 ASN A O 1
ATOM 6751 N N . HIS A 1 813 ? 2.571 2.943 24.299 1.00 95.56 813 HIS A N 1
ATOM 6752 C CA . HIS A 1 813 ? 1.763 3.942 23.603 1.00 95.56 813 HIS A CA 1
ATOM 6753 C C . HIS A 1 813 ? 1.761 5.255 24.405 1.00 95.56 813 HIS A C 1
ATOM 6755 O O . HIS A 1 813 ? 0.996 5.379 25.364 1.00 95.56 813 HIS A O 1
ATOM 6761 N N . PRO A 1 814 ? 2.560 6.275 24.023 1.00 95.81 814 PRO A N 1
ATOM 6762 C CA . PRO A 1 814 ? 2.838 7.430 24.886 1.00 95.81 814 PRO A CA 1
ATOM 6763 C C . PRO A 1 814 ? 1.565 8.151 25.347 1.00 95.81 814 PRO A C 1
ATOM 6765 O O . PRO A 1 814 ? 1.372 8.345 26.541 1.00 95.81 814 PRO A O 1
ATOM 6768 N N . ILE A 1 815 ? 0.641 8.418 24.420 1.00 97.38 815 ILE A N 1
ATOM 6769 C CA . ILE A 1 815 ? -0.635 9.093 24.701 1.00 97.38 815 ILE A CA 1
ATOM 6770 C C . ILE A 1 815 ? -1.527 8.277 25.666 1.00 97.38 815 ILE A C 1
ATOM 6772 O O . ILE A 1 815 ? -2.163 8.847 26.548 1.00 97.38 815 ILE A O 1
ATOM 6776 N N . MET A 1 816 ? -1.556 6.938 25.571 1.00 97.62 816 MET A N 1
ATOM 6777 C CA . MET A 1 816 ? -2.309 6.112 26.532 1.00 97.62 816 MET A CA 1
ATOM 6778 C C . MET A 1 816 ? -1.673 6.116 27.922 1.00 97.62 816 MET A C 1
ATOM 6780 O O . MET A 1 816 ? -2.398 6.059 28.912 1.00 97.62 816 MET A O 1
ATOM 6784 N N . LYS A 1 817 ? -0.338 6.158 28.007 1.00 97.62 817 LYS A N 1
ATOM 6785 C CA . LYS A 1 817 ? 0.383 6.245 29.280 1.00 97.62 817 LYS A CA 1
ATOM 6786 C C . LYS A 1 817 ? 0.114 7.590 29.965 1.00 97.62 817 LYS A C 1
ATOM 6788 O O . LYS A 1 817 ? -0.305 7.598 31.119 1.00 97.62 817 LYS A O 1
ATOM 6793 N N . GLU A 1 818 ? 0.260 8.694 29.230 1.00 98.00 818 GLU A N 1
ATOM 6794 C CA . GLU A 1 818 ? -0.061 10.053 29.692 1.00 98.00 818 GLU A CA 1
ATOM 6795 C C . GLU A 1 818 ? -1.502 10.138 30.233 1.00 98.00 818 GLU A C 1
ATOM 6797 O O . GLU A 1 818 ? -1.714 10.568 31.367 1.00 98.00 818 GLU A O 1
ATOM 6802 N N . LEU A 1 819 ? -2.491 9.639 29.479 1.00 98.25 819 LEU A N 1
ATOM 6803 C CA . LEU A 1 819 ? -3.900 9.651 29.892 1.00 98.25 819 LEU A CA 1
ATOM 6804 C C . LEU A 1 819 ? -4.206 8.694 31.062 1.00 98.25 819 LEU A C 1
ATOM 6806 O O . LEU A 1 819 ? -5.032 9.019 31.917 1.00 98.25 819 LEU A O 1
ATOM 6810 N N . ALA A 1 820 ? -3.543 7.536 31.152 1.00 98.19 820 ALA A N 1
ATOM 6811 C CA . ALA A 1 820 ? -3.701 6.626 32.290 1.00 98.19 820 ALA A CA 1
ATOM 6812 C C . ALA A 1 820 ? -3.205 7.252 33.603 1.00 98.19 820 ALA A C 1
ATOM 6814 O O . ALA A 1 820 ? -3.830 7.061 34.651 1.00 98.19 820 ALA A O 1
ATOM 6815 N N . GLU A 1 821 ? -2.124 8.034 33.542 1.00 98.12 821 GLU A N 1
ATOM 6816 C CA . GLU A 1 821 ? -1.594 8.801 34.671 1.00 98.12 821 GLU A CA 1
ATOM 6817 C C . GLU A 1 821 ? -2.480 10.022 35.000 1.00 98.12 821 GLU A C 1
ATOM 6819 O O . GLU A 1 821 ? -2.805 10.235 36.172 1.00 98.12 821 GLU A O 1
ATOM 6824 N N . GLU A 1 822 ? -2.959 10.766 33.991 1.00 98.25 822 GLU A N 1
ATOM 6825 C CA . GLU A 1 822 ? -3.863 11.920 34.154 1.00 98.25 822 GLU A CA 1
ATOM 6826 C C . GLU A 1 822 ? -5.185 11.525 34.842 1.00 98.25 822 GLU A C 1
ATOM 6828 O O . GLU A 1 822 ? -5.542 12.067 35.895 1.00 98.25 822 GLU A O 1
ATOM 6833 N N . TYR A 1 823 ? -5.883 10.528 34.287 1.00 98.25 823 TYR A N 1
ATOM 6834 C CA . TYR A 1 823 ? -7.177 10.043 34.782 1.00 98.25 823 TYR A CA 1
ATOM 6835 C C . TYR A 1 823 ? -7.049 9.008 35.917 1.00 98.25 823 TYR A C 1
ATOM 6837 O O . TYR A 1 823 ? -8.060 8.575 36.474 1.00 98.25 823 TYR A O 1
ATOM 6845 N N . LYS A 1 824 ? -5.818 8.633 36.300 1.00 98.06 824 LYS A N 1
ATOM 6846 C CA . LYS A 1 824 ? -5.490 7.693 37.397 1.00 98.06 824 LYS A CA 1
ATOM 6847 C C . LYS A 1 824 ? -6.168 6.328 37.244 1.00 98.06 824 LYS A C 1
ATOM 6849 O O . LYS A 1 824 ? -6.606 5.712 38.221 1.00 98.06 824 LYS A O 1
ATOM 6854 N N . VAL A 1 825 ? -6.265 5.853 36.005 1.00 97.88 825 VAL A N 1
ATOM 6855 C CA . VAL A 1 825 ? -6.915 4.585 35.666 1.00 97.88 825 VAL A CA 1
ATOM 6856 C C . VAL A 1 825 ? -5.885 3.461 35.708 1.00 97.88 825 VAL A C 1
ATOM 6858 O O . VAL A 1 825 ? -4.994 3.385 34.870 1.00 97.88 825 VAL A O 1
ATOM 6861 N N . ASP A 1 826 ? -6.036 2.546 36.667 1.00 97.62 826 ASP A N 1
ATOM 6862 C CA . ASP A 1 826 ? -5.257 1.304 36.716 1.00 97.62 826 ASP A CA 1
ATOM 6863 C C . ASP A 1 826 ? -5.563 0.438 35.478 1.00 97.62 826 ASP A C 1
ATOM 6865 O O . ASP A 1 826 ? -6.615 -0.206 35.392 1.00 97.62 826 ASP A O 1
ATOM 6869 N N . MET A 1 827 ? -4.638 0.445 34.518 1.00 97.31 827 MET A N 1
ATOM 6870 C CA . MET A 1 827 ? -4.706 -0.312 33.265 1.00 97.31 827 MET A CA 1
ATOM 6871 C C . MET A 1 827 ? -4.370 -1.801 33.438 1.00 97.31 827 MET A C 1
ATOM 6873 O O . MET A 1 827 ? -4.727 -2.612 32.582 1.00 97.31 827 MET A O 1
ATOM 6877 N N . LEU A 1 828 ? -3.728 -2.192 34.544 1.00 96.69 828 LEU A N 1
ATOM 6878 C CA . LEU A 1 828 ? -3.427 -3.591 34.867 1.00 96.69 828 LEU A CA 1
ATOM 6879 C C . LEU A 1 828 ? -4.656 -4.302 35.460 1.00 96.69 828 LEU A C 1
ATOM 6881 O O . LEU A 1 828 ? -4.794 -5.523 35.354 1.00 96.69 828 LEU A O 1
ATOM 6885 N N . ARG A 1 829 ? -5.602 -3.548 36.036 1.00 96.25 829 ARG A N 1
ATOM 6886 C CA . ARG A 1 829 ? -6.893 -4.072 36.501 1.00 96.25 829 ARG A CA 1
ATOM 6887 C C . ARG A 1 829 ? -7.725 -4.596 35.327 1.00 96.25 829 ARG A C 1
ATOM 6889 O O . ARG A 1 829 ? -8.349 -3.829 34.595 1.00 96.25 829 ARG A O 1
ATOM 6896 N N . GLN A 1 830 ? -7.844 -5.922 35.227 1.00 94.31 830 GLN A N 1
ATOM 6897 C CA . GLN A 1 830 ? -8.622 -6.649 34.205 1.00 94.31 830 GLN A CA 1
ATOM 6898 C C . GLN A 1 830 ? -10.011 -6.040 33.908 1.00 94.31 830 GLN A C 1
ATOM 6900 O O . GLN A 1 830 ? -10.419 -5.972 32.751 1.00 94.31 830 GLN A O 1
ATOM 6905 N N . LYS A 1 831 ? -10.726 -5.544 34.929 1.00 93.88 831 LYS A N 1
ATOM 6906 C CA . LYS A 1 831 ? -12.048 -4.905 34.773 1.00 93.88 831 LYS A CA 1
ATOM 6907 C C . LYS A 1 831 ? -12.009 -3.613 33.941 1.00 93.88 831 LYS A C 1
ATOM 6909 O O . LYS A 1 831 ? -12.939 -3.347 33.184 1.00 93.88 831 LYS A O 1
ATOM 6914 N N . ASN A 1 832 ? -10.932 -2.831 34.034 1.00 95.25 832 ASN A N 1
ATOM 6915 C CA . ASN A 1 832 ? -10.728 -1.657 33.183 1.00 95.25 832 ASN A CA 1
ATOM 6916 C C . ASN A 1 832 ? -10.362 -2.086 31.755 1.00 95.25 832 ASN A C 1
ATOM 6918 O O . ASN A 1 832 ? -10.966 -1.582 30.813 1.00 95.25 832 ASN A O 1
ATOM 6922 N N . GLN A 1 833 ? -9.497 -3.094 31.574 1.00 95.06 833 GLN A N 1
ATOM 6923 C CA . GLN A 1 833 ? -9.200 -3.658 30.244 1.00 95.06 833 GLN A CA 1
ATOM 6924 C C . GLN A 1 833 ? -10.463 -4.178 29.531 1.00 95.06 833 GLN A C 1
ATOM 6926 O O . GLN A 1 833 ? -10.632 -3.961 28.331 1.00 95.06 833 GLN A O 1
ATOM 6931 N N . GLN A 1 834 ? -11.386 -4.811 30.265 1.00 92.50 834 GLN A N 1
ATOM 6932 C CA . GLN A 1 834 ? -12.701 -5.216 29.752 1.00 92.50 834 GLN A CA 1
ATOM 6933 C C . GLN A 1 834 ? -13.568 -4.011 29.353 1.00 92.50 834 GLN A C 1
ATOM 6935 O O . GLN A 1 834 ? -14.163 -4.030 28.277 1.00 92.50 834 GLN A O 1
ATOM 6940 N N . ARG A 1 835 ? -13.608 -2.942 30.165 1.00 94.19 835 ARG A N 1
ATOM 6941 C CA . ARG A 1 835 ? -14.321 -1.696 29.823 1.00 94.19 835 ARG A CA 1
ATOM 6942 C C . ARG A 1 835 ? -13.752 -1.026 28.570 1.00 94.19 835 ARG A C 1
ATOM 6944 O O . ARG A 1 835 ? -14.523 -0.729 27.665 1.00 94.19 835 ARG A O 1
ATOM 6951 N N . PHE A 1 836 ? -12.433 -0.856 28.463 1.00 95.94 836 PHE A N 1
ATOM 6952 C CA . PHE A 1 836 ? -11.805 -0.319 27.249 1.00 95.94 836 PHE A CA 1
ATOM 6953 C C . PHE A 1 836 ? -12.057 -1.213 26.029 1.00 95.94 836 PHE A C 1
ATOM 6955 O O . PHE A 1 836 ? -12.376 -0.705 24.958 1.00 95.94 836 PHE A O 1
ATOM 6962 N N . SER A 1 837 ? -12.006 -2.540 26.192 1.00 92.81 837 SER A N 1
ATOM 6963 C CA . SER A 1 837 ? -12.343 -3.497 25.125 1.00 92.81 837 SER A CA 1
ATOM 6964 C C . SER A 1 837 ? -13.802 -3.395 24.672 1.00 92.81 837 SER A C 1
ATOM 6966 O O . SER A 1 837 ? -14.076 -3.578 23.489 1.00 92.81 837 SER A O 1
ATOM 6968 N N . LYS A 1 838 ? -14.729 -3.080 25.586 1.00 92.38 838 LYS A N 1
ATOM 6969 C CA . LYS A 1 838 ? -16.137 -2.802 25.280 1.00 92.38 838 LYS A CA 1
ATOM 6970 C C . LYS A 1 838 ? -16.292 -1.473 24.532 1.00 92.38 838 LYS A C 1
ATOM 6972 O O . LYS A 1 838 ? -16.827 -1.476 23.428 1.00 92.38 838 LYS A O 1
ATOM 6977 N N . LEU A 1 839 ? -15.779 -0.372 25.087 1.00 95.25 839 LEU A N 1
ATOM 6978 C CA . LEU A 1 839 ? -15.873 0.968 24.488 1.00 95.25 839 LEU A CA 1
ATOM 6979 C C . LEU A 1 839 ? -15.246 1.006 23.089 1.00 95.25 839 LEU A C 1
ATOM 6981 O O . LEU A 1 839 ? -15.819 1.551 22.159 1.00 95.25 839 LEU A O 1
ATOM 6985 N N . LYS A 1 840 ? -14.125 0.307 22.896 1.00 95.06 840 LYS A N 1
ATOM 6986 C CA . LYS A 1 840 ? -13.490 0.082 21.592 1.00 95.06 840 LYS A CA 1
ATOM 6987 C C . LYS A 1 840 ? -14.439 -0.504 20.539 1.00 95.06 840 LYS A C 1
ATOM 6989 O O . LYS A 1 840 ? -14.309 -0.178 19.363 1.00 95.06 840 LYS A O 1
ATOM 6994 N N . LEU A 1 841 ? -15.370 -1.375 20.933 1.00 92.31 841 LEU A N 1
ATOM 6995 C CA . LEU A 1 841 ? -16.379 -1.946 20.035 1.00 92.31 841 LEU A CA 1
ATOM 6996 C C . LEU A 1 841 ? -17.585 -1.020 19.866 1.00 92.31 841 LEU A C 1
ATOM 6998 O O . LEU A 1 841 ? -18.113 -0.928 18.763 1.00 92.31 841 LEU A O 1
ATOM 7002 N N . GLU A 1 842 ? -17.999 -0.320 20.922 1.00 93.75 842 GLU A N 1
ATOM 7003 C CA . GLU A 1 842 ? -19.088 0.664 20.869 1.00 93.75 842 GLU A CA 1
ATOM 7004 C C . GLU A 1 842 ? -18.709 1.839 19.946 1.00 93.75 842 GLU A C 1
ATOM 7006 O O . GLU A 1 842 ? -19.405 2.071 18.958 1.00 93.75 842 GLU A O 1
ATOM 7011 N N . ASN A 1 843 ? -17.538 2.455 20.142 1.00 95.94 843 ASN A N 1
ATOM 7012 C CA . ASN A 1 843 ? -17.004 3.511 19.277 1.00 95.94 843 ASN A CA 1
ATOM 7013 C C . ASN A 1 843 ? -16.792 3.023 17.830 1.00 95.94 843 ASN A C 1
ATOM 7015 O O . ASN A 1 843 ? -17.094 3.754 16.889 1.00 95.94 843 ASN A O 1
ATOM 7019 N N . MET A 1 844 ? -16.321 1.785 17.612 1.00 95.25 844 MET A N 1
ATOM 7020 C CA . MET A 1 844 ? -16.177 1.208 16.261 1.00 95.25 844 MET A CA 1
ATOM 7021 C C . MET A 1 844 ? -17.535 1.048 15.553 1.00 95.25 844 MET A C 1
ATOM 7023 O O . MET A 1 844 ? -17.634 1.325 14.357 1.00 95.25 844 MET A O 1
ATOM 7027 N N . LYS A 1 845 ? -18.583 0.635 16.278 1.00 94.25 845 LYS A N 1
ATOM 7028 C CA . LYS A 1 845 ? -19.950 0.521 15.745 1.00 94.25 845 LYS A CA 1
ATOM 7029 C C . LYS A 1 845 ? -20.590 1.880 15.485 1.00 94.25 845 LYS A C 1
ATOM 7031 O O . LYS A 1 845 ? -21.235 2.047 14.458 1.00 94.25 845 LYS A O 1
ATOM 7036 N N . GLU A 1 846 ? -20.416 2.850 16.377 1.00 95.69 846 GLU A N 1
ATOM 7037 C CA . GLU A 1 846 ? -20.890 4.225 16.170 1.00 95.69 846 GLU A CA 1
ATOM 7038 C C . GLU A 1 846 ? -20.204 4.865 14.956 1.00 95.69 846 GLU A C 1
ATOM 7040 O O . GLU A 1 846 ? -20.868 5.414 14.078 1.00 95.69 846 GLU A O 1
ATOM 7045 N N . THR A 1 847 ? -18.891 4.655 14.831 1.00 95.31 847 THR A N 1
ATOM 7046 C CA . THR A 1 847 ? -18.101 5.032 13.653 1.00 95.31 847 THR A CA 1
ATOM 7047 C C . THR A 1 847 ? -18.694 4.419 12.374 1.00 95.31 847 THR A C 1
ATOM 7049 O O . THR A 1 847 ? -18.998 5.164 11.448 1.00 95.31 847 THR A O 1
ATOM 7052 N N . PHE A 1 848 ? -18.956 3.103 12.333 1.00 95.06 848 PHE A N 1
ATOM 7053 C CA . PHE A 1 848 ? -19.589 2.423 11.184 1.00 95.06 848 PHE A CA 1
ATOM 7054 C C . PHE A 1 848 ? -20.993 2.974 10.872 1.00 95.06 848 PHE A C 1
ATOM 7056 O O . PHE A 1 848 ? -21.310 3.281 9.726 1.00 95.06 848 PHE A O 1
ATOM 7063 N N . ASN A 1 849 ? -21.832 3.159 11.894 1.00 94.44 849 ASN A N 1
ATOM 7064 C CA . ASN A 1 849 ? -23.213 3.623 11.735 1.00 94.44 849 ASN A CA 1
ATOM 7065 C C . ASN A 1 849 ? -23.335 5.111 11.355 1.00 94.44 849 ASN A C 1
ATOM 7067 O O . ASN A 1 849 ? -24.404 5.526 10.912 1.00 94.44 849 ASN A O 1
ATOM 7071 N N . SER A 1 850 ? -22.274 5.910 11.512 1.00 94.56 850 SER A N 1
ATOM 7072 C CA . SER A 1 850 ? -22.260 7.332 11.131 1.00 94.56 850 SER A CA 1
ATOM 7073 C C . SER A 1 850 ? -21.930 7.596 9.651 1.00 94.56 850 SER A C 1
ATOM 7075 O O . SER A 1 850 ? -21.984 8.745 9.213 1.00 94.56 850 SER A O 1
ATOM 7077 N N . VAL A 1 851 ? -21.605 6.564 8.860 1.00 92.62 851 VAL A N 1
ATOM 7078 C CA . VAL A 1 851 ? -21.239 6.723 7.441 1.00 92.62 851 VAL A CA 1
ATOM 7079 C C . VAL A 1 851 ? -22.466 6.903 6.545 1.00 92.62 851 VAL A C 1
ATOM 7081 O O . VAL A 1 851 ? -23.350 6.047 6.485 1.00 92.62 851 VAL A O 1
ATOM 7084 N N . GLU A 1 852 ? -22.449 7.952 5.722 1.00 93.69 852 GLU A N 1
ATOM 7085 C CA . GLU A 1 852 ? -23.338 8.100 4.563 1.00 93.69 852 GLU A CA 1
ATOM 7086 C C . GLU A 1 852 ? -22.919 7.133 3.435 1.00 93.69 852 GLU A C 1
ATOM 7088 O O . GLU A 1 852 ? -22.339 7.518 2.419 1.00 93.69 852 GLU A O 1
ATOM 7093 N N . TYR A 1 853 ? -23.160 5.832 3.629 1.00 92.38 853 TYR A N 1
ATOM 7094 C CA . TYR A 1 853 ? -22.821 4.810 2.638 1.00 92.38 853 TYR A CA 1
ATOM 7095 C C . TYR A 1 853 ? -23.602 4.995 1.332 1.00 92.38 853 TYR A C 1
ATOM 7097 O O . TYR A 1 853 ? -24.814 5.221 1.340 1.00 92.38 853 TYR A O 1
ATOM 7105 N N . ASN A 1 854 ? -22.952 4.716 0.195 1.00 95.50 854 ASN A N 1
ATOM 7106 C CA . ASN A 1 854 ? -23.665 4.413 -1.043 1.00 95.50 854 ASN A CA 1
ATOM 7107 C C . ASN A 1 854 ? -24.573 3.189 -0.803 1.00 95.50 854 ASN A C 1
ATOM 7109 O O . ASN A 1 854 ? -24.108 2.047 -0.714 1.00 95.50 854 ASN A O 1
ATOM 7113 N N . PHE A 1 855 ? -25.881 3.434 -0.683 1.00 95.44 855 PHE A N 1
ATOM 7114 C CA . PHE A 1 855 ? -26.870 2.438 -0.265 1.00 95.44 855 PHE A CA 1
ATOM 7115 C C . PHE A 1 855 ? -26.892 1.188 -1.158 1.00 95.44 855 PHE A C 1
ATOM 7117 O O . PHE A 1 855 ? -27.142 0.087 -0.669 1.00 95.44 855 PHE A O 1
ATOM 7124 N N . GLN A 1 856 ? -26.589 1.321 -2.455 1.00 96.81 856 GLN A N 1
ATOM 7125 C CA . GLN A 1 856 ? -26.546 0.179 -3.373 1.00 96.81 856 GLN A CA 1
ATOM 7126 C C . GLN A 1 856 ? -25.357 -0.745 -3.069 1.00 96.81 856 GLN A C 1
ATOM 7128 O O . GLN A 1 856 ? -25.494 -1.969 -3.111 1.00 96.81 856 GLN A O 1
ATOM 7133 N N . ILE A 1 857 ? -24.207 -0.160 -2.725 1.00 96.00 857 ILE A N 1
ATOM 7134 C CA . ILE A 1 857 ? -22.978 -0.877 -2.369 1.00 96.00 857 ILE A CA 1
ATOM 7135 C C . ILE A 1 857 ? -23.115 -1.519 -0.984 1.00 96.00 857 ILE A C 1
ATOM 7137 O O . ILE A 1 857 ? -22.848 -2.712 -0.841 1.00 96.00 857 ILE A O 1
ATOM 7141 N N . TYR A 1 858 ? -23.620 -0.771 0.003 1.00 96.56 858 TYR A N 1
ATOM 7142 C CA . TYR A 1 858 ? -23.910 -1.289 1.344 1.00 96.56 858 TYR A CA 1
ATOM 7143 C C . TYR A 1 858 ? -24.898 -2.462 1.300 1.00 96.56 858 TYR A C 1
ATOM 7145 O O . TYR A 1 858 ? -24.626 -3.526 1.856 1.00 96.56 858 TYR A O 1
ATOM 7153 N N . LYS A 1 859 ? -26.018 -2.314 0.577 1.00 96.69 859 LYS A N 1
ATOM 7154 C CA . LYS A 1 859 ? -27.008 -3.386 0.421 1.00 96.69 859 LYS A CA 1
ATOM 7155 C C . LYS A 1 859 ? -26.401 -4.627 -0.238 1.00 96.69 859 LYS A C 1
ATOM 7157 O O . LYS A 1 859 ? -26.639 -5.733 0.236 1.00 96.69 859 LYS A O 1
ATOM 7162 N N . TRP A 1 860 ? -25.599 -4.454 -1.291 1.00 96.56 860 TRP A N 1
ATOM 7163 C CA . TRP A 1 860 ? -24.919 -5.569 -1.957 1.00 96.56 860 TRP A CA 1
ATOM 7164 C C . TRP A 1 860 ? -23.983 -6.330 -1.001 1.00 96.56 860 TRP A C 1
ATOM 7166 O O . TRP A 1 860 ? -24.003 -7.560 -0.983 1.00 96.56 860 TRP A O 1
ATOM 7176 N N . ALA A 1 861 ? -23.215 -5.614 -0.172 1.00 94.81 861 ALA A N 1
ATOM 7177 C CA . ALA A 1 861 ? -22.335 -6.218 0.828 1.00 94.81 861 ALA A CA 1
ATOM 7178 C C . ALA A 1 861 ? -23.123 -6.943 1.934 1.00 94.81 861 ALA A C 1
ATOM 7180 O O . ALA A 1 861 ? -22.739 -8.036 2.353 1.00 94.81 861 ALA A O 1
ATOM 7181 N N . LEU A 1 862 ? -24.258 -6.382 2.365 1.00 95.50 862 LEU A N 1
ATOM 7182 C CA . LEU A 1 862 ? -25.157 -7.004 3.338 1.00 95.50 862 LEU A CA 1
ATOM 7183 C C . LEU A 1 862 ? -25.798 -8.291 2.797 1.00 95.50 862 LEU A C 1
ATOM 7185 O O . LEU A 1 862 ? -25.814 -9.307 3.495 1.00 95.50 862 LEU A O 1
ATOM 7189 N N . ASP A 1 863 ? -26.268 -8.283 1.547 1.00 96.06 863 ASP A N 1
ATOM 7190 C CA . ASP A 1 863 ? -26.807 -9.469 0.875 1.00 96.06 863 ASP A CA 1
ATOM 7191 C C . ASP A 1 863 ? -25.726 -10.568 0.727 1.00 96.06 863 ASP A C 1
ATOM 7193 O O . ASP A 1 863 ? -25.996 -11.737 1.031 1.00 96.06 863 ASP A O 1
ATOM 7197 N N . GLU A 1 864 ? -24.484 -10.213 0.358 1.00 92.94 864 GLU A N 1
ATOM 7198 C CA . GLU A 1 864 ? -23.352 -11.157 0.311 1.00 92.94 864 GLU A CA 1
ATOM 7199 C C . GLU A 1 864 ? -23.017 -11.726 1.700 1.00 92.94 864 GLU A C 1
ATOM 7201 O O . GLU A 1 864 ? -22.894 -12.945 1.850 1.00 92.94 864 GLU A O 1
ATOM 7206 N N . TYR A 1 865 ? -22.913 -10.882 2.731 1.00 92.88 865 TYR A N 1
ATOM 7207 C CA . TYR A 1 865 ? -22.643 -11.302 4.110 1.00 92.88 865 TYR A CA 1
ATOM 7208 C C . TYR A 1 865 ? -23.716 -12.270 4.631 1.00 92.88 865 TYR A C 1
ATOM 7210 O O . TYR A 1 865 ? -23.399 -13.332 5.180 1.00 92.88 865 TYR A O 1
ATOM 7218 N N . ILE A 1 866 ? -24.994 -11.960 4.397 1.00 94.50 866 ILE A N 1
ATOM 7219 C CA . ILE A 1 866 ? -26.118 -12.825 4.765 1.00 94.50 866 ILE A CA 1
ATOM 7220 C C . ILE A 1 866 ? -26.025 -14.168 4.028 1.00 94.50 866 ILE A C 1
ATOM 7222 O O . ILE A 1 866 ? -26.221 -15.222 4.642 1.00 94.50 866 ILE A O 1
ATOM 7226 N N . GLU A 1 867 ? -25.696 -14.179 2.734 1.00 94.62 867 GLU A N 1
ATOM 7227 C CA . GLU A 1 867 ? -25.516 -15.420 1.976 1.00 94.62 867 GLU A CA 1
ATOM 7228 C C . GLU A 1 867 ? -24.292 -16.227 2.462 1.00 94.62 867 GLU A C 1
ATOM 7230 O O . GLU A 1 867 ? -24.353 -17.455 2.581 1.00 94.62 867 GLU A O 1
ATOM 7235 N N . LYS A 1 868 ? -23.196 -15.549 2.821 1.00 91.44 868 LYS A N 1
ATOM 7236 C CA . LYS A 1 868 ? -21.953 -16.112 3.371 1.00 91.44 868 LYS A CA 1
ATOM 7237 C C . LYS A 1 868 ? -22.192 -16.772 4.731 1.00 91.44 868 LYS A C 1
ATOM 7239 O O . LYS A 1 868 ? -21.856 -17.951 4.885 1.00 91.44 868 LYS A O 1
ATOM 7244 N N . LYS A 1 869 ? -22.837 -16.088 5.685 1.00 91.88 869 LYS A N 1
ATOM 7245 C CA . LYS A 1 869 ? -23.196 -16.663 6.996 1.00 91.88 869 LYS A CA 1
ATOM 7246 C C . LYS A 1 869 ? -24.251 -17.778 6.858 1.00 91.88 869 LYS A C 1
ATOM 7248 O O . LYS A 1 869 ? -24.082 -18.825 7.483 1.00 91.88 869 LYS A O 1
ATOM 7253 N N . LYS A 1 870 ? -25.247 -17.666 5.959 1.00 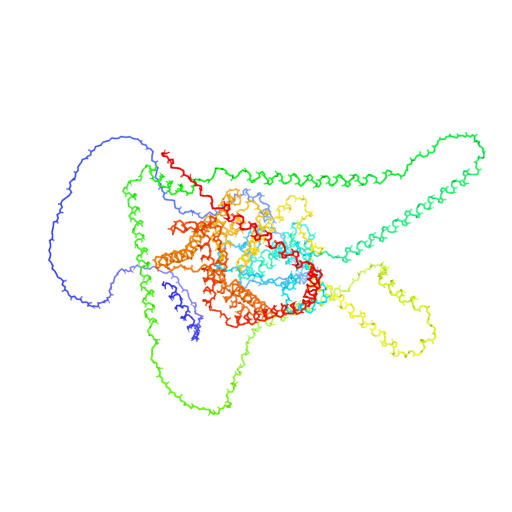95.62 870 LYS A N 1
ATOM 7254 C CA . LYS A 1 870 ? -26.156 -18.786 5.604 1.00 95.62 870 LYS A CA 1
ATOM 7255 C C . LYS A 1 870 ? -25.373 -20.009 5.110 1.00 95.62 870 LYS A C 1
ATOM 7257 O O . LYS A 1 870 ? -25.537 -21.098 5.653 1.00 95.62 870 LYS A O 1
ATOM 7262 N N . LYS A 1 871 ? -24.449 -19.837 4.156 1.00 94.69 871 LYS A N 1
ATOM 7263 C CA . LYS A 1 871 ? -23.560 -20.903 3.645 1.00 94.69 871 LYS A CA 1
ATOM 7264 C C . LYS A 1 871 ? -22.635 -21.488 4.720 1.00 94.69 871 LYS A C 1
ATOM 7266 O O . LYS A 1 871 ? -22.232 -22.645 4.593 1.00 94.69 871 LYS A O 1
ATOM 7271 N N . GLN A 1 872 ? -22.260 -20.727 5.751 1.00 92.50 872 GLN A N 1
ATOM 7272 C CA . GLN A 1 872 ? -21.511 -21.239 6.905 1.00 92.50 872 GLN A CA 1
ATOM 7273 C C . GLN A 1 872 ? -22.403 -22.083 7.828 1.00 92.50 872 GLN A C 1
ATOM 7275 O O . GLN A 1 872 ? -22.006 -23.196 8.174 1.00 92.50 872 GLN A O 1
ATOM 7280 N N . LEU A 1 873 ? -23.611 -21.610 8.156 1.00 94.62 873 LEU A N 1
ATOM 7281 C CA . LEU A 1 873 ? -24.594 -22.339 8.966 1.00 94.62 873 LEU A CA 1
ATOM 7282 C C . LEU A 1 873 ? -25.006 -23.662 8.300 1.00 94.62 873 LEU A C 1
ATOM 7284 O O . LEU A 1 873 ? -24.981 -24.716 8.928 1.00 94.62 873 LEU A O 1
ATOM 7288 N N . ASP A 1 874 ? -25.252 -23.642 6.993 1.00 96.19 874 ASP A N 1
ATOM 7289 C CA . ASP A 1 874 ? -25.486 -24.841 6.184 1.00 96.19 874 ASP A CA 1
ATOM 7290 C C . ASP A 1 874 ? -24.341 -25.858 6.308 1.00 96.19 874 ASP A C 1
ATOM 7292 O O . ASP A 1 874 ? -24.565 -27.064 6.422 1.00 96.19 874 ASP A O 1
ATOM 7296 N N . LYS A 1 875 ? -23.088 -25.381 6.308 1.00 96.06 875 LYS A N 1
ATOM 7297 C CA . LYS A 1 875 ? -21.894 -26.225 6.457 1.00 96.06 875 LYS A CA 1
ATOM 7298 C C . LYS A 1 875 ? -21.719 -26.743 7.885 1.00 96.06 875 LYS A C 1
ATOM 7300 O O . LYS A 1 875 ? -21.174 -27.836 8.033 1.00 96.06 875 LYS A O 1
ATOM 7305 N N . THR A 1 876 ? -22.133 -26.018 8.927 1.00 94.44 876 THR A N 1
ATOM 7306 C CA . THR A 1 876 ? -22.072 -26.517 10.313 1.00 94.44 876 THR A CA 1
ATOM 7307 C C . THR A 1 876 ? -23.194 -27.510 10.595 1.00 94.44 876 THR A C 1
ATOM 7309 O O . THR A 1 876 ? -22.898 -28.586 11.111 1.00 94.44 876 THR A O 1
ATOM 7312 N N . LEU A 1 877 ? -24.425 -27.246 10.146 1.00 95.19 877 LEU A N 1
ATOM 7313 C CA . LEU A 1 877 ? -25.546 -28.192 10.200 1.00 95.19 877 LEU A CA 1
ATOM 7314 C C . LEU A 1 877 ? -25.211 -29.488 9.448 1.00 95.19 877 LEU A C 1
ATOM 7316 O O . LEU A 1 877 ? -25.193 -30.559 10.051 1.00 95.19 877 LEU A O 1
ATOM 7320 N N . LYS A 1 878 ? -24.773 -29.405 8.183 1.00 95.25 878 LYS A N 1
ATOM 7321 C CA . LYS A 1 878 ? -24.363 -30.587 7.396 1.00 95.25 878 LYS A CA 1
ATOM 7322 C C . LYS A 1 878 ? -23.137 -31.306 7.979 1.00 95.25 878 LYS A C 1
ATOM 7324 O O . LYS A 1 878 ? -22.949 -32.490 7.709 1.00 95.25 878 LYS A O 1
ATOM 7329 N N . LYS A 1 879 ? -22.300 -30.645 8.794 1.00 93.75 879 LYS A N 1
ATOM 7330 C CA . LYS A 1 879 ? -21.233 -31.295 9.590 1.00 93.75 879 LYS A CA 1
ATOM 7331 C C . LYS A 1 879 ? -21.769 -31.976 10.854 1.00 93.75 879 LYS A C 1
ATOM 7333 O O . LYS A 1 879 ? -21.215 -33.000 11.244 1.00 93.75 879 LYS A O 1
ATOM 7338 N N . GLN A 1 880 ? -22.805 -31.437 11.495 1.00 91.38 880 GLN A N 1
ATOM 7339 C CA . GLN A 1 880 ? -23.469 -32.055 12.647 1.00 91.38 880 GLN A CA 1
ATOM 7340 C C . GLN A 1 880 ? -24.269 -33.293 12.216 1.00 91.38 880 GLN A C 1
ATOM 7342 O O . GLN A 1 880 ? -24.096 -34.353 12.810 1.00 91.38 880 GLN A O 1
ATOM 7347 N N . GLU A 1 881 ? -25.032 -33.211 11.122 1.00 92.50 881 GLU A N 1
ATOM 7348 C CA . GLU A 1 881 ? -25.726 -34.353 10.503 1.00 92.50 881 GLU A CA 1
ATOM 7349 C C . GLU A 1 881 ? -24.756 -35.463 10.069 1.00 92.50 881 GLU A C 1
ATOM 7351 O O . GLU A 1 881 ? -25.011 -36.647 10.293 1.00 92.50 881 GLU A O 1
ATOM 7356 N N . LYS A 1 882 ? -23.620 -35.084 9.461 1.00 88.44 882 LYS A N 1
ATOM 7357 C CA . LYS A 1 882 ? -22.584 -36.027 9.013 1.00 88.44 882 LYS A CA 1
ATOM 7358 C C . LYS A 1 882 ? -21.644 -36.503 10.121 1.00 88.44 882 LYS A C 1
ATOM 7360 O O . LYS A 1 882 ? -20.838 -37.389 9.842 1.00 88.44 882 LYS A O 1
ATOM 7365 N N . GLN A 1 883 ? -21.722 -35.991 11.355 1.00 74.94 883 GLN A N 1
ATOM 7366 C CA . GLN A 1 883 ? -21.078 -36.667 12.484 1.00 74.94 883 GLN A CA 1
ATOM 7367 C C . GLN A 1 883 ? -21.904 -37.920 12.812 1.00 74.94 883 GLN A C 1
ATOM 7369 O O . GLN A 1 883 ? -23.024 -37.809 13.311 1.00 74.94 883 GLN A O 1
ATOM 7374 N N . PRO A 1 884 ? -21.396 -39.132 12.523 1.00 62.31 884 PRO A N 1
ATOM 7375 C CA . PRO A 1 884 ? -22.236 -40.317 12.531 1.00 62.31 884 PRO A CA 1
ATOM 7376 C C . PRO A 1 884 ? -22.690 -40.643 13.956 1.00 62.31 884 PRO A C 1
ATOM 7378 O O . PRO A 1 884 ? -21.859 -40.758 14.865 1.00 62.31 884 PRO A O 1
ATOM 7381 N N . LYS A 1 885 ? -23.999 -40.894 14.124 1.00 59.88 885 LYS A N 1
ATOM 7382 C CA . LYS A 1 885 ? -24.655 -41.264 15.401 1.00 59.88 885 LYS A CA 1
ATOM 7383 C C . LYS A 1 885 ? -23.942 -42.396 16.159 1.00 59.88 885 LYS A C 1
ATOM 7385 O O . LYS A 1 885 ? -23.992 -42.433 17.383 1.00 59.88 885 LYS A O 1
ATOM 7390 N N . THR A 1 886 ? -23.129 -43.184 15.452 1.00 56.78 886 THR A N 1
ATOM 7391 C CA . THR A 1 886 ? -22.110 -44.100 15.986 1.00 56.78 886 THR A CA 1
ATOM 7392 C C . THR A 1 886 ? -21.229 -43.558 17.120 1.00 56.78 886 THR A C 1
ATOM 7394 O O . THR A 1 886 ? -20.681 -44.376 17.847 1.00 56.78 886 THR A O 1
ATOM 7397 N N . LYS A 1 887 ? -21.067 -42.240 17.337 1.00 55.59 887 LYS A N 1
ATOM 7398 C CA . LYS A 1 887 ? -20.441 -41.739 18.580 1.00 55.59 887 LYS A CA 1
ATOM 7399 C C . LYS A 1 887 ? -21.299 -42.042 19.815 1.00 55.59 887 LYS A C 1
ATOM 7401 O O . LYS A 1 887 ? -20.746 -42.493 20.810 1.00 55.59 887 LYS A O 1
ATOM 7406 N N . MET A 1 888 ? -22.625 -41.884 19.746 1.00 56.62 888 MET A N 1
ATOM 7407 C CA . MET A 1 888 ? -23.536 -42.338 20.805 1.00 56.62 888 MET A CA 1
ATOM 7408 C C . MET A 1 888 ? -23.575 -43.862 20.907 1.00 56.62 888 MET A C 1
ATOM 7410 O O . MET A 1 888 ? -23.615 -44.371 22.019 1.00 56.62 888 MET A O 1
ATOM 7414 N N . ASP A 1 889 ? -23.523 -44.600 19.797 1.00 61.47 889 ASP A N 1
ATOM 7415 C CA . ASP A 1 889 ? -23.605 -46.068 19.857 1.00 61.47 889 ASP A CA 1
ATOM 7416 C C . ASP A 1 889 ? -22.285 -46.711 20.314 1.00 61.47 889 ASP A C 1
ATOM 7418 O O . ASP A 1 889 ? -22.303 -47.658 21.098 1.00 61.47 889 ASP A O 1
ATOM 7422 N N . LYS A 1 890 ? -21.129 -46.141 19.943 1.00 64.94 890 LYS A N 1
ATOM 7423 C CA . LYS A 1 890 ? -19.825 -46.501 20.522 1.00 64.94 890 LYS A CA 1
ATOM 7424 C C . LYS A 1 890 ? -19.707 -46.052 21.976 1.00 64.94 890 LYS A C 1
ATOM 7426 O O . LYS A 1 890 ? -19.166 -46.811 22.766 1.00 64.94 890 LYS A O 1
ATOM 7431 N N . ALA A 1 891 ? -20.249 -44.893 22.362 1.00 65.69 891 ALA A N 1
ATOM 7432 C CA . ALA A 1 891 ? -20.312 -44.499 23.771 1.00 65.69 891 ALA A CA 1
ATOM 7433 C C . ALA A 1 891 ? -21.214 -45.444 24.579 1.00 65.69 891 ALA A C 1
ATOM 7435 O O . ALA A 1 891 ? -20.785 -45.929 25.616 1.00 65.69 891 ALA A O 1
ATOM 7436 N N . LYS A 1 892 ? -22.411 -45.794 24.087 1.00 68.00 892 LYS A N 1
ATOM 7437 C CA . LYS A 1 892 ? -23.295 -46.800 24.703 1.00 68.00 892 LYS A CA 1
ATOM 7438 C C . LYS A 1 892 ? -22.624 -48.167 24.796 1.00 68.00 892 LYS A C 1
ATOM 7440 O O . LYS A 1 892 ? -22.708 -48.790 25.844 1.00 68.00 892 LYS A O 1
ATOM 7445 N N . SER A 1 893 ? -21.926 -48.601 23.745 1.00 69.62 893 SER A N 1
ATOM 7446 C CA . SER A 1 893 ? -21.113 -49.820 23.749 1.00 69.62 893 SER A CA 1
ATOM 7447 C C . SER A 1 893 ? -20.042 -49.755 24.844 1.00 69.62 893 SER A C 1
ATOM 7449 O O . SER A 1 893 ? -20.067 -50.573 25.757 1.00 69.62 893 SER A O 1
ATOM 7451 N N . PHE A 1 894 ? -19.181 -48.735 24.842 1.00 71.19 894 PHE A N 1
ATOM 7452 C CA . PHE A 1 894 ? -18.085 -48.585 25.806 1.00 71.19 894 PHE A CA 1
ATOM 7453 C C . PHE A 1 894 ? -18.582 -48.436 27.255 1.00 71.19 894 PHE A C 1
ATOM 7455 O O . PHE A 1 894 ? -18.022 -49.047 28.161 1.00 71.19 894 PHE A O 1
ATOM 7462 N N . ILE A 1 895 ? -19.683 -47.707 27.469 1.00 68.56 895 ILE A N 1
ATOM 7463 C CA . ILE A 1 895 ? -20.385 -47.605 28.756 1.00 68.56 895 ILE A CA 1
ATOM 7464 C C . ILE A 1 895 ? -20.972 -48.964 29.153 1.00 68.56 895 ILE A C 1
ATOM 7466 O O . ILE A 1 895 ? -20.801 -49.364 30.294 1.00 68.56 895 ILE A O 1
ATOM 7470 N N . SER A 1 896 ? -21.593 -49.725 28.247 1.00 68.69 896 SER A N 1
ATOM 7471 C CA . SER A 1 896 ? -22.112 -51.066 28.572 1.00 68.69 896 SER A CA 1
ATOM 7472 C C . SER A 1 896 ? -21.007 -52.078 28.905 1.00 68.69 896 SER A C 1
ATOM 7474 O O . SER A 1 896 ? -21.225 -52.959 29.734 1.00 68.69 896 SER A O 1
ATOM 7476 N N . THR A 1 897 ? -19.811 -51.919 28.327 1.00 71.25 897 THR A N 1
ATOM 7477 C CA . THR A 1 897 ? -18.636 -52.749 28.629 1.00 71.25 897 THR A CA 1
ATOM 7478 C C . THR A 1 897 ? -17.975 -52.345 29.951 1.00 71.25 897 THR A C 1
ATOM 7480 O O . THR A 1 897 ? -17.604 -53.215 30.734 1.00 71.25 897 THR A O 1
ATOM 7483 N N . LEU A 1 898 ? -17.855 -51.042 30.243 1.00 62.47 898 LEU A N 1
ATOM 7484 C CA . LEU A 1 898 ? -17.284 -50.544 31.503 1.00 62.47 898 LEU A CA 1
ATOM 7485 C C . LEU A 1 898 ? -18.239 -50.690 32.694 1.00 62.47 898 LEU A C 1
ATOM 7487 O O . LEU A 1 898 ? -17.789 -51.011 33.789 1.00 62.47 898 LEU A O 1
ATOM 7491 N N . PHE A 1 899 ? -19.544 -50.501 32.496 1.00 60.00 899 PHE A N 1
ATOM 7492 C CA . PHE A 1 899 ? -20.591 -50.625 33.517 1.00 60.00 899 PHE A CA 1
ATOM 7493 C C . PHE A 1 899 ? -21.314 -51.980 33.454 1.00 60.00 899 PHE A C 1
ATOM 7495 O O . PHE A 1 899 ? -22.525 -52.077 33.671 1.00 60.00 899 PHE A O 1
ATOM 7502 N N . GLY A 1 900 ? -20.553 -53.058 33.241 1.00 65.88 900 GLY A N 1
ATOM 7503 C CA . GLY A 1 900 ? -20.982 -54.387 33.674 1.00 65.88 900 GLY A CA 1
ATOM 7504 C C . GLY A 1 900 ? -21.370 -54.365 35.162 1.00 65.88 900 GLY A C 1
ATOM 7505 O O . GLY A 1 900 ? -20.833 -53.578 35.943 1.00 65.88 900 GLY A O 1
ATOM 7506 N N . LYS A 1 901 ? -22.319 -55.214 35.582 1.00 65.44 901 LYS A N 1
ATOM 7507 C CA . LYS A 1 901 ? -22.996 -55.088 36.895 1.00 65.44 901 LYS A CA 1
ATOM 7508 C C . LYS A 1 901 ? -22.066 -55.068 38.125 1.00 65.44 901 LYS A C 1
ATOM 7510 O O . LYS A 1 901 ? -22.471 -54.557 39.163 1.00 65.44 901 LYS A O 1
ATOM 7515 N N . GLN A 1 902 ? -20.838 -55.584 38.023 1.00 65.94 902 GLN A N 1
ATOM 7516 C CA . GLN A 1 902 ? -19.831 -55.518 39.093 1.00 65.94 902 GLN A CA 1
ATOM 7517 C C . GLN A 1 902 ? -19.215 -54.116 39.264 1.00 65.94 902 GLN A C 1
ATOM 7519 O O . GLN A 1 902 ? -18.965 -53.697 40.394 1.00 65.94 902 GLN A O 1
ATOM 7524 N N . SER A 1 903 ? -19.014 -53.361 38.181 1.00 60.69 903 SER A N 1
ATOM 7525 C CA . SER A 1 903 ? -18.333 -52.057 38.209 1.00 60.69 903 SER A CA 1
ATOM 7526 C C . SER A 1 903 ? -19.122 -51.001 38.982 1.00 60.69 903 SER A C 1
ATOM 7528 O O . SER A 1 903 ? -18.540 -50.196 39.703 1.00 60.69 903 SER A O 1
ATOM 7530 N N . ILE A 1 904 ? -20.458 -51.036 38.896 1.00 69.62 904 ILE A N 1
ATOM 7531 C CA . ILE A 1 904 ? -21.348 -50.145 39.661 1.00 69.62 904 ILE A CA 1
ATOM 7532 C C . ILE A 1 904 ? -21.110 -50.316 41.171 1.00 69.62 904 ILE A C 1
ATOM 7534 O O . ILE A 1 904 ? -21.079 -49.333 41.908 1.00 69.62 904 ILE A O 1
ATOM 7538 N N . PHE A 1 905 ? -20.873 -51.551 41.625 1.00 75.50 905 PHE A N 1
ATOM 7539 C CA . PHE A 1 905 ? -20.586 -51.854 43.028 1.00 75.50 905 PHE A CA 1
ATOM 7540 C C . PHE A 1 905 ? -19.203 -51.333 43.456 1.00 75.50 905 PHE A C 1
ATOM 7542 O O . PHE A 1 905 ? -19.061 -50.783 44.546 1.00 75.50 905 PHE A O 1
ATOM 7549 N N . GLN A 1 906 ? -18.195 -51.427 42.579 1.00 78.19 906 GLN A N 1
ATOM 7550 C CA . GLN A 1 906 ? -16.867 -50.849 42.823 1.00 78.19 906 GLN A CA 1
ATOM 7551 C C . GLN A 1 906 ? -16.911 -49.316 42.906 1.00 78.19 906 GLN A C 1
ATOM 7553 O O . GLN A 1 906 ? -16.350 -48.748 43.841 1.00 78.19 906 GLN A O 1
ATOM 7558 N N . PHE A 1 907 ? -17.634 -48.642 42.004 1.00 80.88 907 PHE A N 1
ATOM 7559 C CA . PHE A 1 907 ? -17.836 -47.191 42.087 1.00 80.88 907 PHE A CA 1
ATOM 7560 C C . PHE A 1 907 ? -18.571 -46.775 43.369 1.00 80.88 907 PHE A C 1
ATOM 7562 O O . PHE A 1 907 ? -18.197 -45.771 43.970 1.00 80.88 907 PHE A O 1
ATOM 7569 N N . PHE A 1 908 ? -19.548 -47.561 43.838 1.00 81.81 908 PHE A N 1
ATOM 7570 C CA . PHE A 1 908 ? -20.214 -47.317 45.124 1.00 81.81 908 PHE A CA 1
ATOM 7571 C C . PHE A 1 908 ? -19.248 -47.420 46.314 1.00 81.81 908 PHE A C 1
ATOM 7573 O O . PHE A 1 908 ? -19.252 -46.550 47.183 1.00 81.81 908 PHE A O 1
ATOM 7580 N N . ILE A 1 909 ? -18.378 -48.437 46.335 1.00 83.56 909 ILE A N 1
ATOM 7581 C CA . ILE A 1 909 ? -17.339 -48.592 47.368 1.00 83.56 909 ILE A CA 1
ATOM 7582 C C . ILE A 1 909 ? -16.361 -47.408 47.342 1.00 83.56 909 ILE A C 1
ATOM 7584 O O . ILE A 1 909 ? -16.059 -46.847 48.394 1.00 83.56 909 ILE A O 1
ATOM 7588 N N . ILE A 1 910 ? -15.911 -46.982 46.157 1.00 88.56 910 ILE A N 1
ATOM 7589 C CA . ILE A 1 910 ? -15.022 -45.818 46.002 1.00 88.56 910 ILE A CA 1
ATOM 7590 C C . ILE A 1 910 ? -15.705 -44.539 46.510 1.00 88.56 910 ILE A C 1
ATOM 7592 O O . ILE A 1 910 ? -15.081 -43.778 47.247 1.00 88.56 910 ILE A O 1
ATOM 7596 N N . PHE A 1 911 ? -16.988 -44.325 46.197 1.00 89.38 911 PHE A N 1
ATOM 7597 C CA . PHE A 1 911 ? -17.754 -43.181 46.709 1.00 89.38 911 PHE A CA 1
ATOM 7598 C C . PHE A 1 911 ? -17.884 -43.193 48.237 1.00 89.38 911 PHE A C 1
ATOM 7600 O O . PHE A 1 911 ? -17.721 -42.150 48.867 1.00 89.38 911 PHE A O 1
ATOM 7607 N N . ILE A 1 912 ? -18.125 -44.360 48.844 1.00 90.56 912 ILE A N 1
ATOM 7608 C CA . ILE A 1 912 ? -18.185 -44.512 50.306 1.00 90.56 912 ILE A CA 1
ATOM 7609 C C . ILE A 1 912 ? -16.823 -44.189 50.938 1.00 90.56 912 ILE A C 1
ATOM 7611 O O . ILE A 1 912 ? -16.767 -43.416 51.893 1.00 90.56 912 ILE A O 1
ATOM 7615 N N . ILE A 1 913 ? -15.721 -44.713 50.388 1.00 91.00 913 ILE A N 1
ATOM 7616 C CA . ILE A 1 913 ? -14.359 -44.416 50.865 1.00 91.00 913 ILE A CA 1
ATOM 7617 C C . ILE A 1 913 ? -14.064 -42.912 50.761 1.00 91.00 913 ILE A C 1
ATOM 7619 O O . ILE A 1 913 ? -13.594 -42.310 51.725 1.00 91.00 913 ILE A O 1
ATOM 7623 N N . PHE A 1 914 ? -14.389 -42.283 49.629 1.00 91.19 914 PHE A N 1
ATOM 7624 C CA . PHE A 1 914 ? -14.169 -40.851 49.419 1.00 91.19 914 PHE A CA 1
ATOM 7625 C C . PHE A 1 914 ? -15.006 -39.991 50.381 1.00 91.19 914 PHE A C 1
ATOM 7627 O O . PHE A 1 914 ? -14.501 -39.028 50.956 1.00 91.19 914 PHE A O 1
ATOM 7634 N N . TYR A 1 915 ? -16.259 -40.378 50.634 1.00 92.44 915 TYR A N 1
ATOM 7635 C CA . TYR A 1 915 ? -17.135 -39.727 51.611 1.00 92.44 915 TYR A CA 1
ATOM 7636 C C . TYR A 1 915 ? -16.583 -39.827 53.045 1.00 92.44 915 TYR A C 1
ATOM 7638 O O . TYR A 1 915 ? -16.557 -38.827 53.765 1.00 92.44 915 TYR A O 1
ATOM 7646 N N . PHE A 1 916 ? -16.052 -40.990 53.442 1.00 90.62 916 PHE A N 1
ATOM 7647 C CA . PHE A 1 916 ? -15.359 -41.146 54.727 1.00 90.62 916 PHE A CA 1
ATOM 7648 C C . PHE A 1 916 ? -14.092 -40.283 54.824 1.00 90.62 916 PHE A C 1
ATOM 7650 O O . PHE A 1 916 ? -13.873 -39.663 55.864 1.00 90.62 916 PHE A O 1
ATOM 7657 N N . ILE A 1 917 ? -13.295 -40.172 53.756 1.00 90.38 917 ILE A N 1
ATOM 7658 C CA . ILE A 1 917 ? -12.118 -39.285 53.718 1.00 90.38 917 ILE A CA 1
ATOM 7659 C C . ILE A 1 917 ? -12.533 -37.817 53.913 1.00 90.38 917 ILE A C 1
ATOM 7661 O O . ILE A 1 917 ? -11.929 -37.119 54.725 1.00 90.38 917 ILE A O 1
ATOM 7665 N N . VAL A 1 918 ? -13.598 -37.354 53.249 1.00 88.00 918 VAL A N 1
ATOM 7666 C CA . VAL A 1 918 ? -14.126 -35.985 53.417 1.00 88.00 918 VAL A CA 1
ATOM 7667 C C . VAL A 1 918 ? -14.628 -35.731 54.847 1.00 88.00 918 VAL A C 1
ATOM 7669 O O . VAL A 1 918 ? -14.392 -34.651 55.392 1.00 88.00 918 VAL A O 1
ATOM 7672 N N . ILE A 1 919 ? -15.266 -36.719 55.487 1.00 88.56 919 ILE A N 1
ATOM 7673 C CA . ILE A 1 919 ? -15.673 -36.631 56.901 1.00 88.56 919 ILE A CA 1
ATOM 7674 C C . ILE A 1 919 ? -14.454 -36.541 57.828 1.00 88.56 919 ILE A C 1
ATOM 7676 O O . ILE A 1 919 ? -14.431 -35.680 58.707 1.00 88.56 919 ILE A O 1
ATOM 7680 N N . ILE A 1 920 ? -13.434 -37.381 57.623 1.00 86.12 920 ILE A N 1
ATOM 7681 C CA . ILE A 1 920 ? -12.203 -37.373 58.430 1.00 86.12 920 ILE A CA 1
ATOM 7682 C C . ILE A 1 920 ? -11.483 -36.026 58.295 1.00 86.12 920 ILE A C 1
ATOM 7684 O O . ILE A 1 920 ? -11.142 -35.421 59.309 1.00 86.12 920 ILE A O 1
ATOM 7688 N N . LEU A 1 921 ? -11.327 -35.511 57.070 1.00 82.00 921 LEU A N 1
ATOM 7689 C CA . LEU A 1 921 ? -10.697 -34.212 56.816 1.00 82.00 921 LEU A CA 1
ATOM 7690 C C . LEU A 1 921 ? -11.447 -33.066 57.514 1.00 82.00 921 LEU A C 1
ATOM 7692 O O . LEU A 1 921 ? -10.818 -32.255 58.198 1.00 82.00 921 LEU A O 1
ATOM 7696 N N . ARG A 1 922 ? -12.787 -33.037 57.432 1.00 79.38 922 ARG A N 1
ATOM 7697 C CA . ARG A 1 922 ? -13.601 -32.064 58.182 1.00 79.38 922 ARG A CA 1
ATOM 7698 C C . ARG A 1 922 ? -13.445 -32.209 59.695 1.00 79.38 922 ARG A C 1
ATOM 7700 O O . ARG A 1 922 ? -13.338 -31.194 60.370 1.00 79.38 922 ARG A O 1
ATOM 7707 N N . ALA A 1 923 ? -13.392 -33.430 60.229 1.00 77.12 923 ALA A N 1
ATOM 7708 C CA . ALA A 1 923 ? -13.187 -33.654 61.659 1.00 77.12 923 ALA A CA 1
ATOM 7709 C C . ALA A 1 923 ? -11.808 -33.149 62.128 1.00 77.12 923 ALA A C 1
ATOM 7711 O O . ALA A 1 923 ? -11.716 -32.492 63.163 1.00 77.12 923 ALA A O 1
ATOM 7712 N N . THR A 1 924 ? -10.747 -33.371 61.343 1.00 72.44 924 THR A N 1
ATOM 7713 C CA . THR A 1 924 ? -9.393 -32.880 61.665 1.00 72.44 924 THR A CA 1
ATOM 7714 C C . THR A 1 924 ? -9.243 -31.357 61.602 1.00 72.44 924 THR A C 1
ATOM 7716 O O . THR A 1 924 ? -8.326 -30.820 62.217 1.00 72.44 924 THR A O 1
ATOM 7719 N N . GLN A 1 925 ? -10.147 -30.644 60.921 1.00 64.94 925 GLN A N 1
ATOM 7720 C CA . GLN A 1 925 ? -10.161 -29.175 60.898 1.00 64.94 925 GLN A CA 1
ATOM 7721 C C . GLN A 1 925 ? -10.790 -28.545 62.157 1.00 64.94 925 GLN A C 1
ATOM 7723 O O . GLN A 1 925 ? -10.684 -27.335 62.340 1.00 64.94 925 GLN A O 1
ATOM 7728 N N . ILE A 1 926 ? -11.384 -29.334 63.064 1.00 59.62 926 ILE A N 1
ATOM 7729 C CA . ILE A 1 926 ? -11.967 -28.848 64.334 1.00 59.62 926 ILE A CA 1
ATOM 7730 C C . ILE A 1 926 ? -10.941 -28.917 65.487 1.00 59.62 926 ILE A C 1
ATOM 7732 O O . ILE A 1 926 ? -11.269 -29.239 66.627 1.00 59.62 926 ILE A O 1
ATOM 7736 N N . ILE A 1 927 ? -9.674 -28.603 65.194 1.00 54.38 927 ILE A N 1
ATOM 7737 C CA . ILE A 1 927 ? -8.628 -28.367 66.198 1.00 54.38 927 ILE A CA 1
ATOM 7738 C C . ILE A 1 927 ? -8.283 -26.870 66.156 1.00 54.38 927 ILE A C 1
ATOM 7740 O O . ILE A 1 927 ? -7.581 -26.436 65.239 1.00 54.38 927 ILE A O 1
ATOM 7744 N N . PRO A 1 928 ? -8.779 -26.049 67.102 1.00 51.94 928 PRO A N 1
ATOM 7745 C CA . PRO A 1 928 ? -8.511 -24.617 67.094 1.00 51.94 928 PRO A CA 1
ATOM 7746 C C . PRO A 1 928 ? -7.042 -24.344 67.441 1.00 51.94 928 PRO A C 1
ATOM 7748 O O . PRO A 1 928 ? -6.610 -24.537 68.579 1.00 51.94 928 PRO A O 1
ATOM 7751 N N . TYR A 1 929 ? -6.276 -23.854 66.464 1.00 46.66 929 TYR A N 1
ATOM 7752 C CA . TYR A 1 929 ? -4.917 -23.359 66.682 1.00 46.66 929 TYR A CA 1
ATOM 7753 C C . TYR A 1 929 ? -4.949 -22.091 67.546 1.00 46.66 929 TYR A C 1
ATOM 7755 O O . TYR A 1 929 ? -5.142 -20.978 67.059 1.00 46.66 929 TYR A O 1
ATOM 7763 N N . SER A 1 930 ? -4.756 -22.275 68.853 1.00 45.47 930 SER A N 1
ATOM 7764 C CA . SER A 1 930 ? -4.668 -21.201 69.842 1.00 45.47 930 SER A CA 1
ATOM 7765 C C . SER A 1 930 ? -3.369 -20.400 69.678 1.00 45.47 930 SER A C 1
ATOM 7767 O O . SER A 1 930 ? -2.391 -20.631 70.391 1.00 45.47 930 SER A O 1
ATOM 7769 N N . TYR A 1 931 ? -3.363 -19.430 68.763 1.00 49.22 931 TYR A N 1
ATOM 7770 C CA . TYR A 1 931 ? -2.293 -18.436 68.670 1.00 49.22 931 TYR A CA 1
ATOM 7771 C C . TYR A 1 931 ? -2.315 -17.504 69.890 1.00 49.22 931 TYR A C 1
ATOM 7773 O O . TYR A 1 931 ? -3.244 -16.720 70.082 1.00 49.22 931 TYR A O 1
ATOM 7781 N N . GLY A 1 932 ? -1.277 -17.597 70.723 1.00 48.78 932 GLY A N 1
ATOM 7782 C CA . GLY A 1 932 ? -1.052 -16.670 71.833 1.00 48.78 932 GLY A CA 1
ATOM 7783 C C . GLY A 1 932 ? -0.580 -15.288 71.349 1.00 48.78 932 GLY A C 1
ATOM 7784 O O . GLY A 1 932 ? 0.050 -15.193 70.294 1.00 48.78 932 GLY A O 1
ATOM 7785 N N . PRO A 1 933 ? -0.848 -14.207 72.105 1.00 57.62 933 PRO A N 1
ATOM 7786 C CA . PRO A 1 933 ? -0.507 -12.851 71.688 1.00 57.62 933 PRO A CA 1
ATOM 7787 C C . PRO A 1 933 ? 0.992 -12.558 71.847 1.00 57.62 933 PRO A C 1
ATOM 7789 O O . PRO A 1 933 ? 1.513 -12.513 72.963 1.00 57.62 933 PRO A O 1
ATOM 7792 N N . VAL A 1 934 ? 1.672 -12.278 70.735 1.00 50.03 934 VAL A N 1
ATOM 7793 C CA . VAL A 1 934 ? 3.018 -11.680 70.734 1.00 50.03 934 VAL A CA 1
ATOM 7794 C C . VAL A 1 934 ? 2.887 -10.158 70.876 1.00 50.03 934 VAL A C 1
ATOM 7796 O O . VAL A 1 934 ? 1.978 -9.552 70.310 1.00 50.03 934 VAL A O 1
ATOM 7799 N N . LYS A 1 935 ? 3.769 -9.533 71.665 1.00 51.44 935 LYS A N 1
ATOM 7800 C CA . LYS A 1 935 ? 3.820 -8.077 71.879 1.00 51.44 935 LYS A CA 1
ATOM 7801 C C . LYS A 1 935 ? 5.130 -7.495 71.351 1.00 51.44 935 LYS A C 1
ATOM 7803 O O . LYS A 1 935 ? 6.181 -8.007 71.730 1.00 51.44 935 LYS A O 1
ATOM 7808 N N . LYS A 1 936 ? 4.999 -6.324 70.713 1.00 44.62 936 LYS A N 1
ATOM 7809 C CA . LYS A 1 936 ? 6.035 -5.528 70.029 1.00 44.62 936 LYS A CA 1
ATOM 7810 C C . LYS A 1 936 ? 6.541 -6.153 68.734 1.00 44.62 936 LYS A C 1
ATOM 7812 O O . LYS A 1 936 ? 6.988 -7.313 68.783 1.00 44.62 936 LYS A O 1
#

pLDDT: mean 72.16, std 23.82, range [24.67, 98.44]

Nearest PDB structures (foldseek):
  1kt0-assembly1_A  TM=6.885E-01  e=2.949E-02  Homo sapiens
  8ffv-assembly1_D  TM=5.311E-01  e=2.304E-02  Homo sapiens
  1p5q-assembly1_A  TM=4.560E-01  e=3.098E-02  Homo sapiens
  1qz2-assembly1_C  TM=5.770E-01  e=9.644E-02  Homo sapiens

Organism: Tetrahymena thermophila (strain SB210) (NCBI:txid312017)

Sequence (936 aa):
MSFQSEKENFIQNLVDRARGKNYDSNSTKSELTHKNMKGSEDDCPYLQNNKKAKDVTKSQNLPLQEIEDNSNLDTSASSNTLIPKSHPVIKNRFNDQDKEKCPFFKMQKKQDGKTEDTSNQNDQEQIEEKKNQEILSSSSDDENGIPKRPKGGCPFLPSERKKNPGLAHASERFSTFYLSRYSCYLEDDSMISLRRDFKRILNGKASKNRKIFDSYPIYLKHTLFHEEEFMKKVRQKEVVERFLVFDKYRERGNRLFNKQKYEEALRLYERALSCYRWLELVDSDEDEKQKEKEKKQKKNDVKQEQNETNASKCQDIFEEKKENIVTQRVAPKKEEVETDLNQHKEKSNEVQKKTLRLKKKFKEDNDDEEQKEQKNKSDDSEDECERDDEQQIKEYKNNDGMSQNKINELILSRQQDILEQERQRQMMLSKLRKSKEANGVNNSDSDDSRKLSDDDVEHAQMSNQEDDQDDETDEDKKELERIQNAQEDQADDAKSLSVEGFDDGSDRNFSSEEEEINFEKIKEQKKDPDETVIFMDEKEKQKLVAEEMFLRQNEKEDKEFRKKYRLYLTNFNDENVVLRDGDELTDSNDIDLRFSMIVNSCLSIGVCFMMLGNFKEAMQAFKDARALHKKGSIPLIRMVQCRIYNKASTYQELLEAKEWFNESLECKKEEKVFNSGPASLVVMNILNHEAFYEEIRQRLESKINSSREIEEERLREMFERVVELNEIEQDMIQRGIVPSEDELNGIEVREKEMEEELSQSIEAKYYTIIESQMFSQNTKKMENTLTELQNYYETYQVMQYYKNLDFQNYENHPIMKELAEEYKVDMLRQKNQQRFSKLKLENMKETFNSVEYNFQIYKWALDEYIEKKKKQLDKTLKKQEKQPKTKMDKAKSFISTLFGKQSIFQFFIIFIIFYFIVIILRATQIIPYSYGPVKK

InterPro domains:
  IPR011990 Tetratricopeptide-like helical domain superfamily [G3DSA:1.25.40.10] (232-317)
  IPR011990 Tetratricopeptide-like helical domain superfamily [SSF48452] (247-670)
  IPR019734 Tetratricopeptide repeat [SM00028] (246-279)
  IPR019734 Tetratricopeptide repeat [SM00028] (599-632)

Mean predicted aligned error: 18.52 Å

Solvent-accessible surface area (backbone atoms only — not comparable to full-atom values): 57332 Å² total; per-residue (Å²): 112,66,71,56,57,54,52,51,52,50,52,49,54,50,55,57,61,75,59,74,75,87,76,89,84,77,89,82,90,84,87,84,79,91,83,88,87,82,87,80,83,87,80,90,88,88,88,86,90,88,89,90,89,83,92,87,84,90,81,88,85,86,87,88,84,85,88,84,90,86,88,83,88,81,89,85,88,90,81,83,90,72,82,85,73,84,81,76,88,89,72,90,92,72,57,70,73,53,48,72,68,36,68,66,53,56,51,48,59,61,58,73,72,66,83,74,93,84,91,83,84,86,90,84,93,84,69,66,82,85,64,74,76,86,79,80,89,74,87,79,94,59,89,69,91,65,84,84,66,84,82,83,65,61,91,85,59,69,53,82,65,52,32,46,78,51,85,66,86,62,75,73,34,54,63,49,82,78,83,53,98,51,38,80,59,74,42,100,64,69,41,73,68,81,38,60,64,54,56,65,71,53,67,92,63,68,88,77,50,28,71,64,52,69,68,51,55,68,68,48,62,52,24,49,82,49,69,49,68,68,46,55,56,41,57,70,48,56,67,72,59,29,46,58,54,27,51,56,28,42,34,52,14,28,48,29,42,76,68,67,38,36,70,65,13,29,58,25,25,38,52,28,26,40,48,56,42,30,38,42,80,54,55,63,70,56,56,47,52,48,54,46,50,50,50,54,47,54,54,48,52,54,50,47,54,50,51,52,52,50,50,50,51,53,48,50,60,50,51,54,57,54,50,75,76,54,80,85,85,87,86,87,85,90,87,82,84,89,86,91,90,62,79,82,62,55,62,58,56,52,51,53,53,51,55,54,52,52,61,48,48,68,44,58,66,48,65,60,47,63,62,52,69,71,69,78,72,87,73,94,79,92,81,60,85,75,44,58,69,56,43,54,59,45,51,67,68,67,48,89,79,71,52,67,68,58,57,53,49,53,52,52,49,54,54,49,54,52,55,52,52,50,50,51,52,53,51,52,53,55,51,52,50,53,53,51,60,70,71,66,78,83,90,79,90,79,91,83,87,86,81,87,77,94,80,89,92,78,90,83,81,85,90,79,87,75,87,83,74,76,79,73,54,82,56,63,59,49,52,52,51,51,55,50,51,63,49,50,54,56,57,49,54,66,55,67,77,72,77,75,92,82,90,79,96,71,97,72,85,89,76,69,59,77,63,47,56,54,53,45,52,59,49,59,78,51,78,74,81,78,92,76,87,73,85,76,52,70,69,54,54,53,48,52,54,51,52,51,50,50,50,57,45,51,50,48,53,52,51,50,47,49,63,76,43,36,79,76,72,47,82,80,24,52,87,40,47,43,81,44,69,60,83,88,65,82,52,68,68,55,50,53,51,48,51,53,51,44,35,55,23,26,49,50,34,14,50,27,28,44,68,73,26,17,34,66,63,12,42,49,26,20,51,56,22,28,71,75,36,80,67,48,23,67,32,31,49,48,42,30,48,44,37,69,34,26,68,71,55,48,53,69,52,43,51,54,29,51,53,37,44,53,54,20,55,56,26,47,71,72,37,61,61,73,76,66,43,67,72,60,26,47,47,58,45,43,75,57,59,61,65,52,52,52,50,53,46,55,52,44,54,52,50,39,51,55,38,46,53,57,53,43,53,60,48,48,56,52,51,52,53,53,49,52,57,50,52,54,50,52,54,35,47,74,73,72,42,78,82,68,72,64,69,76,72,62,69,59,75,69,57,66,52,48,67,53,54,37,49,53,40,36,54,53,46,52,52,56,50,42,53,57,26,60,75,66,66,39,58,71,62,34,56,51,53,53,47,54,50,47,57,51,43,58,49,50,49,55,31,49,50,41,71,64,64,54,66,90,56,30,85,84,34,68,67,54,40,54,48,30,64,74,73,65,51,64,59,83,44,63,71,47,43,51,48,53,59,48,50,37,50,52,54,30,49,52,47,60,72,69,56,89,64,61,61,70,51,50,50,51,18,49,55,50,50,53,52,50,53,50,58,47,51,54,51,52,51,56,47,57,71,65,51,60,68,59,59,60,53,49,47,50,48,53,47,54,65,62,57,37,85,66,43,58,55,50,54,52,51,52,50,53,54,51,51,51,51,54,52,52,56,57,57,67,67,74,61,84,82,81,79,74,90,84,80,136

Radius of gyration: 44.78 Å; Cα contacts (8 Å, |Δi|>4): 472; chains: 1; bounding box: 120×144×136 Å